Protein AF-A0A6L8G930-F1 (afdb_monomer)

Radius of gyration: 49.33 Å; Cα contacts (8 Å, |Δi|>4): 1566; chains: 1; bounding box: 91×121×164 Å

Nearest PDB structures (foldseek):
  5n8o-assembly1_A  TM=8.161E-01  e=5.948E-19  Escherichia coli
  3gpl-assembly2_B  TM=7.878E-01  e=1.933E-18  Deinococcus radiodurans R1 = ATCC 13939 = DSM 20539
  3e1s-assembly1_A  TM=7.218E-01  e=5.163E-16  Deinococcus radiodurans
  4l0j-assembly1_A  TM=7.345E-01  e=1.051E-06  Escherichia coli
  6rlb-assembly1_B  TM=1.559E-01  e=7.254E-01  Homo sapiens

Structure (mmCIF, N/CA/C/O backbone):
data_AF-A0A6L8G930-F1
#
_entry.id   AF-A0A6L8G930-F1
#
loop_
_atom_site.group_PDB
_atom_site.id
_atom_site.type_symbol
_atom_site.label_atom_id
_atom_site.label_alt_id
_atom_site.label_comp_id
_atom_site.label_asym_id
_atom_site.label_entity_id
_atom_site.label_seq_id
_atom_site.pdbx_PDB_ins_code
_atom_site.Cartn_x
_atom_site.Cartn_y
_atom_site.Cartn_z
_atom_site.occupancy
_atom_site.B_iso_or_equiv
_atom_site.auth_seq_id
_atom_site.auth_comp_id
_atom_site.auth_asym_id
_atom_site.auth_atom_id
_atom_site.pdbx_PDB_model_num
ATOM 1 N N . MET A 1 1 ? -15.350 17.482 -6.680 1.00 39.28 1 MET A N 1
ATOM 2 C CA . MET A 1 1 ? -15.803 18.858 -6.942 1.00 39.28 1 MET A CA 1
ATOM 3 C C . MET A 1 1 ? -16.282 19.523 -5.660 1.00 39.28 1 MET A C 1
ATOM 5 O O . MET A 1 1 ? -15.444 20.141 -5.032 1.00 39.28 1 MET A O 1
ATOM 9 N N . ARG A 1 2 ? -17.525 19.332 -5.180 1.00 32.19 2 ARG A N 1
ATOM 10 C CA . ARG A 1 2 ? -18.000 19.985 -3.930 1.00 32.19 2 ARG A CA 1
ATOM 11 C C . ARG A 1 2 ? -17.225 19.591 -2.664 1.00 32.19 2 ARG A C 1
ATOM 13 O O . ARG A 1 2 ? -16.990 20.420 -1.811 1.00 32.19 2 ARG A O 1
ATOM 20 N N . GLU A 1 3 ? -16.754 18.348 -2.571 1.00 40.22 3 GLU A N 1
ATOM 21 C CA . GLU A 1 3 ? -15.975 17.868 -1.412 1.00 40.22 3 GLU A CA 1
ATOM 22 C C . GLU A 1 3 ? -14.446 18.015 -1.590 1.00 40.22 3 GLU A C 1
ATOM 24 O O . GLU A 1 3 ? -13.676 17.449 -0.822 1.00 40.22 3 GLU A O 1
ATOM 29 N N . GLY A 1 4 ? -13.979 18.708 -2.640 1.00 50.56 4 GLY A N 1
ATOM 30 C CA . GLY A 1 4 ? -12.544 18.885 -2.924 1.00 50.56 4 GLY A CA 1
ATOM 31 C C . GLY A 1 4 ? -11.800 17.654 -3.473 1.00 50.56 4 GLY A C 1
ATOM 32 O O . GLY A 1 4 ? -10.635 17.764 -3.824 1.00 50.56 4 GLY A O 1
ATOM 33 N N . GLU A 1 5 ? -12.449 16.491 -3.614 1.00 56.03 5 GLU A N 1
ATOM 34 C CA . GLU A 1 5 ? -11.776 15.244 -4.046 1.00 56.03 5 GLU A CA 1
ATOM 35 C C . GLU A 1 5 ? -11.423 15.178 -5.549 1.00 56.03 5 GLU A C 1
ATOM 37 O O . GLU A 1 5 ? -10.581 14.377 -5.961 1.00 56.03 5 GLU A O 1
ATOM 42 N N . LEU A 1 6 ? -12.058 16.025 -6.367 1.00 66.12 6 LEU A N 1
ATOM 43 C CA . LEU A 1 6 ? -11.822 16.151 -7.810 1.00 66.12 6 LEU A CA 1
ATOM 44 C C . LEU A 1 6 ? -11.643 17.630 -8.144 1.00 66.12 6 LEU A C 1
ATOM 46 O O . LEU A 1 6 ? -12.535 18.416 -7.801 1.00 66.12 6 LEU A O 1
ATOM 50 N N . VAL A 1 7 ? -10.539 17.954 -8.811 1.00 66.94 7 VAL A N 1
ATOM 51 C CA . VAL A 1 7 ? -10.168 19.285 -9.301 1.00 66.94 7 VAL A CA 1
ATOM 52 C C . VAL A 1 7 ? -10.395 19.313 -10.807 1.00 66.94 7 VAL A C 1
ATOM 54 O O . VAL A 1 7 ? -9.956 18.404 -11.512 1.00 66.94 7 VAL A O 1
ATOM 57 N N . GLU A 1 8 ? -11.125 20.314 -11.284 1.00 71.00 8 GLU A N 1
ATOM 58 C CA . GLU A 1 8 ? -11.383 20.510 -12.710 1.00 71.00 8 GLU A CA 1
ATOM 59 C C . GLU A 1 8 ? -10.113 20.981 -13.429 1.00 71.00 8 GLU A C 1
ATOM 61 O O . GLU A 1 8 ? -9.311 21.735 -12.881 1.00 71.00 8 GLU A O 1
ATOM 66 N N . THR A 1 9 ? -9.910 20.487 -14.643 1.00 69.50 9 THR A N 1
ATOM 67 C CA . THR A 1 9 ? -8.751 20.759 -15.495 1.00 69.50 9 THR A CA 1
ATOM 68 C C . THR A 1 9 ? -9.208 20.891 -16.947 1.00 69.50 9 THR A C 1
ATOM 70 O O . THR A 1 9 ? -10.273 20.410 -17.342 1.00 69.50 9 THR A O 1
ATOM 73 N N . VAL A 1 10 ? -8.376 21.542 -17.756 1.00 62.16 10 VAL A N 1
ATOM 74 C CA . VAL A 1 10 ? -8.540 21.626 -19.201 1.00 62.16 10 VAL A CA 1
ATOM 75 C C . VAL A 1 10 ? -7.682 20.544 -19.859 1.00 62.16 10 VAL A C 1
ATOM 77 O O . VAL A 1 10 ? -6.462 20.665 -19.925 1.00 62.16 10 VAL A O 1
ATOM 80 N N . ARG A 1 11 ? -8.318 19.500 -20.405 1.00 60.41 11 ARG A N 1
ATOM 81 C CA . ARG A 1 11 ? -7.654 18.540 -21.302 1.00 60.41 11 ARG A CA 1
ATOM 82 C C . ARG A 1 11 ? -7.934 18.933 -22.749 1.00 60.41 11 ARG A C 1
ATOM 84 O O . ARG A 1 11 ? -9.085 19.161 -23.115 1.00 60.41 11 ARG A O 1
ATOM 91 N N . ARG A 1 12 ? -6.904 18.964 -23.603 1.00 49.22 12 ARG A N 1
ATOM 92 C CA . ARG A 1 12 ? -7.096 19.149 -25.054 1.00 49.22 12 ARG A CA 1
ATOM 93 C C . ARG A 1 12 ? -8.057 18.081 -25.597 1.00 49.22 12 ARG A C 1
ATOM 95 O O . ARG A 1 12 ? -7.771 16.893 -25.487 1.00 49.22 12 ARG A O 1
ATOM 102 N N . GLY A 1 13 ? -9.171 18.516 -26.190 1.00 50.12 13 GLY A N 1
ATOM 103 C CA . GLY A 1 13 ? -10.143 17.642 -26.858 1.00 50.12 13 GLY A CA 1
ATOM 104 C C . GLY A 1 13 ? -11.221 17.014 -25.965 1.00 50.12 13 GLY A C 1
ATOM 105 O O . GLY A 1 13 ? -11.916 16.118 -26.434 1.00 50.12 13 GLY A O 1
ATOM 106 N N . ALA A 1 14 ? -11.380 17.454 -24.712 1.00 58.06 14 ALA A N 1
ATOM 107 C CA . ALA A 1 14 ? -12.487 17.039 -23.844 1.00 58.06 14 ALA A CA 1
ATOM 108 C C . ALA A 1 14 ? -13.293 18.255 -23.358 1.00 58.06 14 ALA A C 1
ATOM 110 O O . ALA A 1 14 ? -12.702 19.266 -22.985 1.00 58.06 14 ALA A O 1
ATOM 111 N N . ASP A 1 15 ? -14.625 18.130 -23.309 1.00 54.66 15 ASP A N 1
ATOM 112 C CA . ASP A 1 15 ? -15.532 19.196 -22.840 1.00 54.66 15 ASP A CA 1
ATOM 113 C C . ASP A 1 15 ? -15.340 19.530 -21.349 1.00 54.66 15 ASP A C 1
ATOM 115 O O . ASP A 1 15 ? -15.602 20.647 -20.915 1.00 54.66 15 ASP A O 1
ATOM 119 N N . SER A 1 16 ? -14.877 18.559 -20.555 1.00 63.97 16 SER A N 1
ATOM 120 C CA . SER A 1 16 ? -14.468 18.736 -19.157 1.00 63.97 16 SER A CA 1
ATOM 121 C C . SER A 1 16 ? -13.476 17.636 -18.771 1.00 63.97 16 SER A C 1
ATOM 123 O O . SER A 1 16 ? -13.602 16.494 -19.227 1.00 63.97 16 SER A O 1
ATOM 125 N N . ALA A 1 17 ? -12.484 17.953 -17.940 1.00 73.06 17 ALA A N 1
ATOM 126 C CA . ALA A 1 17 ? -11.548 16.974 -17.399 1.00 73.06 17 ALA A CA 1
ATOM 127 C C . ALA A 1 17 ? -11.344 17.194 -15.896 1.00 73.06 17 ALA A C 1
ATOM 129 O O . ALA A 1 17 ? -11.518 18.295 -15.383 1.00 73.06 17 ALA A O 1
ATOM 130 N N . PHE A 1 18 ? -10.982 16.129 -15.178 1.00 79.25 18 PHE A N 1
ATOM 131 C CA . PHE A 1 18 ? -10.811 16.171 -13.727 1.00 79.25 18 PHE A CA 1
ATOM 132 C C . PHE A 1 18 ? -9.583 15.375 -13.294 1.00 79.25 18 PHE A C 1
ATOM 134 O O . PHE A 1 18 ? -9.351 14.268 -13.783 1.00 79.25 18 PHE A O 1
ATOM 141 N N . VAL A 1 19 ? -8.847 15.896 -12.313 1.00 77.81 19 VAL A N 1
ATOM 142 C CA . VAL A 1 19 ? -7.814 15.158 -11.576 1.00 77.81 19 VAL A CA 1
ATOM 143 C C . VAL A 1 19 ? -8.254 14.924 -10.139 1.00 77.81 19 VAL A C 1
ATOM 145 O O . VAL A 1 19 ? -8.995 15.711 -9.555 1.00 77.81 19 VAL A O 1
ATOM 148 N N . THR A 1 20 ? -7.800 13.824 -9.543 1.00 78.62 20 THR A N 1
ATOM 149 C CA . THR A 1 20 ? -8.062 13.562 -8.120 1.00 78.62 20 THR A CA 1
ATOM 150 C C . THR A 1 20 ? -7.050 14.301 -7.251 1.00 78.62 20 THR A C 1
ATOM 152 O O . THR A 1 20 ? -5.855 14.285 -7.555 1.00 78.62 20 THR A O 1
ATOM 155 N N . ASP A 1 21 ? -7.497 14.858 -6.125 1.00 70.31 21 ASP A N 1
ATOM 156 C CA . ASP A 1 21 ? -6.611 15.462 -5.113 1.00 70.31 21 ASP A CA 1
ATOM 157 C C . ASP A 1 21 ? -5.508 14.481 -4.671 1.00 70.31 21 ASP A C 1
ATOM 159 O O . ASP A 1 21 ? -4.335 14.825 -4.537 1.00 70.31 21 ASP A O 1
ATOM 163 N N . ARG A 1 22 ? -5.862 13.196 -4.560 1.00 75.62 22 ARG A N 1
ATOM 164 C CA . ARG A 1 22 ? -4.918 12.122 -4.242 1.00 75.62 22 ARG A CA 1
ATOM 165 C C . ARG A 1 22 ? -3.787 11.988 -5.267 1.00 75.62 22 ARG A C 1
ATOM 167 O O . ARG A 1 22 ? -2.650 11.761 -4.862 1.00 75.62 22 ARG A O 1
ATOM 174 N N . ALA A 1 23 ? -4.087 12.068 -6.564 1.00 80.81 23 ALA A N 1
ATOM 175 C CA . ALA A 1 23 ? -3.070 11.951 -7.610 1.00 80.81 23 ALA A CA 1
ATOM 176 C C . ALA A 1 23 ? -2.109 13.145 -7.570 1.00 80.81 23 ALA A C 1
ATOM 178 O O . ALA A 1 23 ? -0.896 12.956 -7.602 1.00 80.81 23 ALA A O 1
ATOM 179 N N . VAL A 1 24 ? -2.655 14.349 -7.388 1.00 79.44 24 VAL A N 1
ATOM 180 C CA . VAL A 1 24 ? -1.882 15.587 -7.239 1.00 79.44 24 VAL A CA 1
ATOM 181 C C . VAL A 1 24 ? -0.944 15.508 -6.029 1.00 79.44 24 VAL A C 1
ATOM 183 O O . VAL A 1 24 ? 0.250 15.780 -6.148 1.00 79.44 24 VAL A O 1
ATOM 186 N N . LYS A 1 25 ? -1.451 15.074 -4.869 1.00 78.88 25 LYS A N 1
ATOM 187 C CA . LYS A 1 25 ? -0.647 14.885 -3.651 1.00 78.88 25 LYS A CA 1
ATOM 188 C C . LYS A 1 25 ? 0.449 13.846 -3.821 1.00 78.88 25 LYS A C 1
ATOM 190 O O . LYS A 1 25 ? 1.571 14.073 -3.381 1.00 78.88 25 LYS A O 1
ATOM 195 N N . ALA A 1 26 ? 0.141 12.724 -4.465 1.00 83.44 26 ALA A N 1
ATOM 196 C CA . ALA A 1 26 ? 1.124 11.675 -4.694 1.00 83.44 26 ALA A CA 1
ATOM 197 C C . ALA A 1 26 ? 2.265 12.159 -5.609 1.00 83.44 26 ALA A C 1
ATOM 199 O O . ALA A 1 26 ? 3.429 11.911 -5.304 1.00 83.44 26 ALA A O 1
ATOM 200 N N . GLU A 1 27 ? 1.960 12.910 -6.673 1.00 88.44 27 GLU A N 1
ATOM 201 C CA . GLU A 1 27 ? 2.987 13.516 -7.533 1.00 88.44 27 GLU A CA 1
ATOM 202 C C . GLU A 1 27 ? 3.817 14.574 -6.795 1.00 88.44 27 GLU A C 1
ATOM 204 O O . GLU A 1 27 ? 5.043 14.560 -6.896 1.00 88.44 27 GLU A O 1
ATOM 209 N N . ARG A 1 28 ? 3.199 15.429 -5.969 1.00 83.44 28 ARG A N 1
ATOM 210 C CA . ARG A 1 28 ? 3.949 16.357 -5.103 1.00 83.44 28 ARG A CA 1
ATOM 211 C C . ARG A 1 28 ? 4.886 15.636 -4.146 1.00 83.44 28 ARG A C 1
ATOM 213 O O . ARG A 1 28 ? 6.037 16.038 -4.006 1.00 83.44 28 ARG A O 1
ATOM 220 N N . GLN A 1 29 ? 4.402 14.579 -3.499 1.00 85.06 29 GLN A N 1
ATOM 221 C CA . GLN A 1 29 ? 5.193 13.819 -2.540 1.00 85.06 29 GLN A CA 1
ATOM 222 C C . GLN A 1 29 ? 6.382 13.130 -3.216 1.00 85.06 29 GLN A C 1
ATOM 224 O O . GLN A 1 29 ? 7.462 13.086 -2.633 1.00 85.06 29 GLN A O 1
ATOM 229 N N . LEU A 1 30 ? 6.218 12.634 -4.448 1.00 91.06 30 LEU A N 1
ATOM 230 C CA . LEU A 1 30 ? 7.326 12.110 -5.251 1.00 91.06 30 LEU A CA 1
ATOM 231 C C . LEU A 1 30 ? 8.403 13.165 -5.500 1.00 91.06 30 LEU A C 1
ATOM 233 O O . LEU A 1 30 ? 9.580 12.898 -5.264 1.00 91.06 30 LEU A O 1
ATOM 237 N N . LEU A 1 31 ? 7.998 14.359 -5.942 1.00 88.62 31 LEU A N 1
ATOM 238 C CA . LEU A 1 31 ? 8.928 15.463 -6.176 1.00 88.62 31 LEU A CA 1
ATOM 239 C C . LEU A 1 31 ? 9.630 15.891 -4.882 1.00 88.62 31 LEU A C 1
ATOM 241 O O . LEU A 1 31 ? 10.835 16.125 -4.897 1.00 88.62 31 LEU A O 1
ATOM 245 N N . ALA A 1 32 ? 8.907 15.948 -3.761 1.00 83.56 32 ALA A N 1
ATOM 246 C CA . ALA A 1 32 ? 9.482 16.251 -2.452 1.00 83.56 32 ALA A CA 1
ATOM 247 C C . ALA A 1 32 ? 10.514 15.196 -2.024 1.00 83.56 32 ALA A C 1
ATOM 249 O O . ALA A 1 32 ? 11.636 15.551 -1.681 1.00 83.56 32 ALA A O 1
ATOM 250 N N . LEU A 1 33 ? 10.184 13.902 -2.129 1.00 90.00 33 LEU A N 1
ATOM 251 C CA . LEU A 1 33 ? 11.098 12.801 -1.799 1.00 90.00 33 LEU A CA 1
ATOM 252 C C . LEU A 1 33 ? 12.376 12.832 -2.643 1.00 90.00 33 LEU A C 1
ATOM 254 O O . LEU A 1 33 ? 13.460 12.617 -2.108 1.00 90.00 33 LEU A O 1
ATOM 258 N N . MET A 1 34 ? 12.252 13.110 -3.943 1.00 91.75 34 MET A N 1
ATOM 259 C CA . MET A 1 34 ? 13.395 13.281 -4.841 1.00 91.75 34 MET A CA 1
ATOM 260 C C . MET A 1 34 ? 14.285 14.441 -4.398 1.00 91.75 34 MET A C 1
ATOM 262 O O . MET A 1 34 ? 15.491 14.263 -4.263 1.00 91.75 34 MET A O 1
ATOM 266 N N . ARG A 1 35 ? 13.690 15.608 -4.134 1.00 85.88 35 ARG A N 1
ATOM 267 C CA . ARG A 1 35 ? 14.421 16.823 -3.747 1.00 85.88 35 ARG A CA 1
ATOM 268 C C . ARG A 1 35 ? 15.112 16.681 -2.401 1.00 85.88 35 ARG A C 1
ATOM 270 O O . ARG A 1 35 ? 16.279 17.020 -2.283 1.00 85.88 35 ARG A O 1
ATOM 277 N N . GLU A 1 36 ? 14.426 16.128 -1.409 1.00 85.69 36 GLU A N 1
ATOM 278 C CA . GLU A 1 36 ? 15.018 15.826 -0.103 1.00 85.69 36 GLU A CA 1
ATOM 279 C C . GLU A 1 36 ? 16.149 14.791 -0.197 1.00 85.69 36 GLU A C 1
ATOM 281 O O . GLU A 1 36 ? 17.015 14.747 0.670 1.00 85.69 36 GLU A O 1
ATOM 286 N N . GLY A 1 37 ? 16.145 13.944 -1.228 1.00 86.94 37 GLY A N 1
ATOM 287 C CA . GLY A 1 37 ? 17.202 12.974 -1.492 1.00 86.94 37 GLY A CA 1
ATOM 288 C C . GLY A 1 37 ? 18.445 13.553 -2.173 1.00 86.94 37 GLY A C 1
ATOM 289 O O . GLY A 1 37 ? 19.448 12.839 -2.245 1.00 86.94 37 GLY A O 1
ATOM 290 N N . ARG A 1 38 ? 18.405 14.797 -2.672 1.00 90.00 38 ARG A N 1
ATOM 291 C CA . ARG A 1 38 ? 19.532 15.410 -3.390 1.00 90.00 38 ARG A CA 1
ATOM 292 C C . ARG A 1 38 ? 20.717 15.668 -2.464 1.00 90.00 38 ARG A C 1
ATOM 294 O O . ARG A 1 38 ? 20.532 16.189 -1.365 1.00 90.00 38 ARG A O 1
ATOM 301 N N . GLY A 1 39 ? 21.919 15.287 -2.898 1.00 86.50 39 GLY A N 1
ATOM 302 C CA . GLY A 1 39 ? 23.166 15.462 -2.136 1.00 86.50 39 GLY A CA 1
ATOM 303 C C . GLY A 1 39 ? 23.226 14.744 -0.776 1.00 86.50 39 GLY A C 1
ATOM 304 O O . GLY A 1 39 ? 24.098 15.042 0.038 1.00 86.50 39 GLY A O 1
ATOM 305 N N . ASN A 1 40 ? 22.295 13.824 -0.500 1.00 81.75 40 ASN A N 1
ATOM 306 C CA . ASN A 1 40 ? 22.137 13.166 0.802 1.00 81.75 40 ASN A CA 1
ATOM 307 C C . ASN A 1 40 ? 22.494 11.668 0.780 1.00 81.75 40 ASN A C 1
ATOM 309 O O . ASN A 1 40 ? 22.334 10.986 1.797 1.00 81.75 40 ASN A O 1
ATOM 313 N N . ALA A 1 41 ? 22.974 11.135 -0.348 1.00 84.56 41 ALA A N 1
ATOM 314 C CA . ALA A 1 41 ? 23.399 9.745 -0.474 1.00 84.56 41 ALA A CA 1
ATOM 315 C C . ALA A 1 41 ? 24.918 9.583 -0.413 1.00 84.56 41 ALA A C 1
ATOM 317 O O . ALA A 1 41 ? 25.687 10.359 -0.973 1.00 84.56 41 ALA A O 1
ATOM 318 N N . VAL A 1 42 ? 25.354 8.498 0.227 1.00 83.12 42 VAL A N 1
ATOM 319 C CA . VAL A 1 42 ? 26.765 8.104 0.253 1.00 83.12 42 VAL A CA 1
ATOM 320 C C . VAL A 1 42 ? 27.076 7.267 -0.997 1.00 83.12 42 VAL A C 1
ATOM 322 O O . VAL A 1 42 ? 26.309 6.350 -1.320 1.00 83.12 42 VAL A O 1
ATOM 325 N N . PRO A 1 43 ? 28.194 7.520 -1.705 1.00 88.62 43 PRO A N 1
ATOM 326 C CA . PRO A 1 43 ? 28.676 6.634 -2.760 1.00 88.62 43 PRO A CA 1
ATOM 327 C C . PRO A 1 43 ? 28.779 5.179 -2.278 1.00 88.62 43 PRO A C 1
ATOM 329 O O . PRO A 1 43 ? 29.251 4.894 -1.179 1.00 88.62 43 PRO A O 1
ATOM 332 N N . LEU A 1 44 ? 28.330 4.239 -3.108 1.00 88.44 44 LEU A N 1
ATOM 333 C CA . LEU A 1 44 ? 28.347 2.805 -2.795 1.00 88.44 44 LEU A CA 1
ATOM 334 C C . LEU A 1 44 ? 29.753 2.207 -2.920 1.00 88.44 44 LEU A C 1
ATOM 336 O O . LEU A 1 44 ? 30.021 1.159 -2.338 1.00 88.44 44 LEU A O 1
ATOM 340 N N . ALA A 1 45 ? 30.626 2.868 -3.681 1.00 88.44 45 ALA A N 1
ATOM 341 C CA . ALA A 1 45 ? 31.978 2.430 -3.989 1.00 88.44 45 ALA A CA 1
ATOM 342 C C . ALA A 1 45 ? 32.935 3.627 -4.097 1.00 88.44 45 ALA A C 1
ATOM 344 O O . ALA A 1 45 ? 32.507 4.765 -4.287 1.00 88.44 45 ALA A O 1
ATOM 345 N N . ASP A 1 46 ? 34.237 3.353 -4.004 1.00 89.00 46 ASP A N 1
ATOM 346 C CA . ASP A 1 46 ? 35.291 4.350 -4.196 1.00 89.00 46 ASP A CA 1
ATOM 347 C C . ASP A 1 46 ? 35.430 4.756 -5.677 1.00 89.00 46 ASP A C 1
ATOM 349 O O . ASP A 1 46 ? 35.460 3.908 -6.575 1.00 89.00 46 ASP A O 1
ATOM 353 N N . ALA A 1 47 ? 35.560 6.060 -5.933 1.00 88.50 47 ALA A N 1
ATOM 354 C CA . ALA A 1 47 ? 35.603 6.617 -7.283 1.00 88.50 47 ALA A CA 1
ATOM 355 C C . ALA A 1 47 ? 36.807 6.127 -8.106 1.00 88.50 47 ALA A C 1
ATOM 357 O O . ALA A 1 47 ? 36.670 5.911 -9.313 1.00 88.50 47 ALA A O 1
ATOM 358 N N . THR A 1 48 ? 37.960 5.904 -7.468 1.00 87.56 48 THR A N 1
ATOM 359 C CA . THR A 1 48 ? 39.177 5.407 -8.134 1.00 87.56 48 THR A CA 1
ATOM 360 C C . THR A 1 48 ? 38.983 3.964 -8.594 1.00 87.56 48 THR A C 1
ATOM 362 O O . THR A 1 48 ? 39.289 3.616 -9.735 1.00 87.56 48 THR A O 1
ATOM 365 N N . THR A 1 49 ? 38.405 3.136 -7.720 1.00 85.69 49 THR A N 1
ATOM 366 C CA . THR A 1 49 ? 38.084 1.729 -8.006 1.00 85.69 49 THR A CA 1
ATOM 367 C C . THR A 1 49 ? 37.057 1.606 -9.133 1.00 85.69 49 THR A C 1
ATOM 369 O O . THR A 1 49 ? 37.220 0.789 -10.043 1.00 85.69 49 THR A O 1
ATOM 372 N N . VAL A 1 50 ? 36.019 2.448 -9.102 1.00 88.19 50 VAL A N 1
ATOM 373 C CA . VAL A 1 50 ? 34.996 2.507 -10.154 1.00 88.19 50 VAL A CA 1
ATOM 374 C C . VAL A 1 50 ? 35.614 2.903 -11.493 1.00 88.19 50 VAL A C 1
ATOM 376 O O . VAL A 1 50 ? 35.372 2.217 -12.485 1.00 88.19 50 VAL A O 1
ATOM 379 N N . GLY A 1 51 ? 36.448 3.949 -11.524 1.00 86.06 51 GLY A N 1
ATOM 380 C CA . GLY A 1 51 ? 37.141 4.394 -12.737 1.00 86.06 51 GLY A CA 1
ATOM 381 C C . GLY A 1 51 ? 37.994 3.290 -13.364 1.00 86.06 51 GLY A C 1
ATOM 382 O O . GLY A 1 51 ? 37.771 2.919 -14.515 1.00 86.06 51 GLY A O 1
ATOM 383 N N . ALA A 1 52 ? 38.886 2.680 -12.577 1.00 85.25 52 ALA A N 1
ATOM 384 C CA . ALA A 1 52 ? 39.794 1.638 -13.059 1.00 85.25 52 ALA A CA 1
ATOM 385 C C . ALA A 1 52 ? 39.062 0.413 -13.642 1.00 85.25 52 ALA A C 1
ATOM 387 O O . ALA A 1 52 ? 39.478 -0.136 -14.663 1.00 85.25 52 ALA A O 1
ATOM 388 N N . ARG A 1 53 ? 37.954 -0.022 -13.022 1.00 86.25 53 ARG A N 1
ATOM 389 C CA . ARG A 1 53 ? 37.164 -1.161 -13.521 1.00 86.25 53 ARG A CA 1
ATOM 390 C C . ARG A 1 53 ? 36.414 -0.817 -14.807 1.00 86.25 53 ARG A C 1
ATOM 392 O O . ARG A 1 53 ? 36.352 -1.634 -15.725 1.00 86.25 53 ARG A O 1
ATOM 399 N N . LEU A 1 54 ? 35.812 0.368 -14.855 1.00 86.06 54 LEU A N 1
ATOM 400 C CA . LEU A 1 54 ? 34.953 0.785 -15.957 1.00 86.06 54 LEU A CA 1
ATOM 401 C C . LEU A 1 54 ? 35.741 1.140 -17.229 1.00 86.06 54 LEU A C 1
ATOM 403 O O . LEU A 1 54 ? 35.232 0.919 -18.330 1.00 86.06 54 LEU A O 1
ATOM 407 N N . GLU A 1 55 ? 36.976 1.633 -17.102 1.00 80.81 55 GLU A N 1
ATOM 408 C CA . GLU A 1 55 ? 37.876 1.918 -18.233 1.00 80.81 55 GLU A CA 1
ATOM 409 C C . GLU A 1 55 ? 38.412 0.644 -18.913 1.00 80.81 55 GLU A C 1
ATOM 411 O O . GLU A 1 55 ? 38.628 0.639 -20.122 1.00 80.81 55 GLU A O 1
ATOM 416 N N . GLY A 1 56 ? 38.561 -0.464 -18.176 1.00 67.50 56 GLY A N 1
ATOM 417 C CA . GLY A 1 56 ? 39.004 -1.758 -18.720 1.00 67.50 56 GLY A CA 1
ATOM 418 C C . GLY A 1 56 ? 37.893 -2.652 -19.297 1.00 67.50 56 GLY A C 1
ATOM 419 O O . GLY A 1 56 ? 38.172 -3.774 -19.726 1.00 67.50 56 GLY A O 1
ATOM 420 N N . GLY A 1 57 ? 36.632 -2.208 -19.265 1.00 71.75 57 GLY A N 1
ATOM 421 C CA . GLY A 1 57 ? 35.452 -3.020 -19.588 1.00 71.75 57 GLY A CA 1
ATOM 422 C C . GLY A 1 57 ? 34.980 -2.955 -21.049 1.00 71.75 57 GLY A C 1
ATOM 423 O O . GLY A 1 57 ? 35.353 -2.072 -21.812 1.00 71.75 57 GLY A O 1
ATOM 424 N N . ARG A 1 58 ? 34.082 -3.880 -21.430 1.00 82.00 58 ARG A N 1
ATOM 425 C CA . ARG A 1 58 ? 33.419 -3.944 -22.757 1.00 82.00 58 ARG A CA 1
ATOM 426 C C . ARG A 1 58 ? 32.119 -3.120 -22.852 1.00 82.00 58 ARG A C 1
ATOM 428 O O . ARG A 1 58 ? 31.326 -3.350 -23.761 1.00 82.00 58 ARG A O 1
ATOM 435 N N . LEU A 1 59 ? 31.858 -2.242 -21.884 1.00 87.00 59 LEU A N 1
ATOM 436 C CA . LEU A 1 59 ? 30.646 -1.420 -21.849 1.00 87.00 59 LEU A CA 1
ATOM 437 C C . LEU A 1 59 ? 30.745 -0.241 -22.824 1.00 87.00 59 LEU A C 1
ATOM 439 O O . LEU A 1 59 ? 31.828 0.314 -23.009 1.00 87.00 59 LEU A O 1
ATOM 443 N N . THR A 1 60 ? 29.609 0.168 -23.388 1.00 90.06 60 THR A N 1
ATOM 444 C CA . THR A 1 60 ? 29.498 1.426 -24.144 1.00 90.06 60 THR A CA 1
ATOM 445 C C . THR A 1 60 ? 29.648 2.634 -23.220 1.00 90.06 60 THR A C 1
ATOM 447 O O . THR A 1 60 ? 29.506 2.513 -22.000 1.00 90.06 60 THR A O 1
ATOM 450 N N . ASP A 1 61 ? 29.899 3.822 -23.773 1.00 89.69 61 ASP A N 1
ATOM 451 C CA . ASP A 1 61 ? 30.082 5.031 -22.959 1.00 89.69 61 ASP A CA 1
ATOM 452 C C . ASP A 1 61 ? 28.827 5.369 -22.138 1.00 89.69 61 ASP A C 1
ATOM 454 O O . ASP A 1 61 ? 28.932 5.670 -20.947 1.00 89.69 61 ASP A O 1
ATOM 458 N N . GLY A 1 62 ? 27.633 5.205 -22.720 1.00 90.75 62 GLY A N 1
ATOM 459 C CA . GLY A 1 62 ? 26.364 5.368 -22.003 1.00 90.75 62 GLY A CA 1
ATOM 460 C C . GLY A 1 62 ? 26.178 4.339 -20.881 1.00 90.75 62 GLY A C 1
ATOM 461 O O . GLY A 1 62 ? 25.782 4.691 -19.770 1.00 90.75 62 GLY A O 1
ATOM 462 N N . GLN A 1 63 ? 26.518 3.065 -21.122 1.00 92.94 63 GLN A N 1
ATOM 463 C CA . GLN A 1 63 ? 26.493 2.023 -20.084 1.00 92.94 63 GLN A CA 1
ATOM 464 C C . GLN A 1 63 ? 27.483 2.325 -18.954 1.00 92.94 63 GLN A C 1
ATOM 466 O O . GLN A 1 63 ? 27.163 2.123 -17.782 1.00 92.94 63 GLN A O 1
ATOM 471 N N . ARG A 1 64 ? 28.676 2.827 -19.296 1.00 93.00 64 ARG A N 1
ATOM 472 C CA . ARG A 1 64 ? 29.716 3.213 -18.339 1.00 93.00 64 ARG A CA 1
ATOM 473 C C . ARG A 1 64 ? 29.255 4.378 -17.466 1.00 93.00 64 ARG A C 1
ATOM 475 O O . ARG A 1 64 ? 29.381 4.309 -16.244 1.00 93.00 64 ARG A O 1
ATOM 482 N N . ALA A 1 65 ? 28.688 5.415 -18.081 1.00 92.62 65 ALA A N 1
ATOM 483 C CA . ALA A 1 65 ? 28.125 6.561 -17.377 1.00 92.62 65 ALA A CA 1
ATOM 484 C C . ALA A 1 65 ? 26.989 6.135 -16.437 1.00 92.62 65 ALA A C 1
ATOM 486 O O . ALA A 1 65 ? 27.005 6.497 -15.266 1.00 92.62 65 ALA A O 1
ATOM 487 N N . ALA A 1 66 ? 26.067 5.287 -16.904 1.00 94.94 66 ALA A N 1
ATOM 488 C CA . ALA A 1 66 ? 24.975 4.775 -16.081 1.00 94.94 66 ALA A CA 1
ATOM 489 C C . ALA A 1 66 ? 25.463 3.934 -14.894 1.00 94.94 66 ALA A C 1
ATOM 491 O O . ALA A 1 66 ? 25.043 4.184 -13.765 1.00 94.94 66 ALA A O 1
ATOM 492 N N . ALA A 1 67 ? 26.397 3.000 -15.106 1.00 93.81 67 ALA A N 1
ATOM 493 C CA . ALA A 1 67 ? 26.986 2.228 -14.012 1.00 93.81 67 ALA A CA 1
ATOM 494 C C . ALA A 1 67 ? 27.678 3.140 -12.985 1.00 93.81 67 ALA A C 1
ATOM 496 O O . ALA A 1 67 ? 27.548 2.918 -11.782 1.00 93.81 67 ALA A O 1
ATOM 497 N N . ARG A 1 68 ? 28.360 4.196 -13.451 1.00 94.06 68 ARG A N 1
ATOM 498 C CA . ARG A 1 68 ? 28.988 5.207 -12.595 1.00 94.06 68 ARG A CA 1
ATOM 499 C C . ARG A 1 68 ? 27.954 5.987 -11.780 1.00 94.06 68 ARG A C 1
ATOM 501 O O . ARG A 1 68 ? 28.122 6.076 -10.570 1.00 94.06 68 ARG A O 1
ATOM 508 N N . THR A 1 69 ? 26.886 6.493 -12.397 1.00 94.75 69 THR A N 1
ATOM 509 C CA . THR A 1 69 ? 25.793 7.199 -11.700 1.00 94.75 69 THR A CA 1
ATOM 510 C C . THR A 1 69 ? 25.161 6.309 -10.630 1.00 94.75 69 THR A C 1
ATOM 512 O O . THR A 1 69 ? 25.007 6.731 -9.488 1.00 94.75 69 THR A O 1
ATOM 515 N N . LEU A 1 70 ? 24.888 5.037 -10.942 1.00 94.25 70 LEU A N 1
ATOM 516 C CA . LEU A 1 70 ? 24.294 4.100 -9.985 1.00 94.25 70 LEU A CA 1
ATOM 517 C C . LEU A 1 70 ? 25.116 3.905 -8.713 1.00 94.25 70 LEU A C 1
ATOM 519 O O . LEU A 1 70 ? 24.527 3.672 -7.658 1.00 94.25 70 LEU A O 1
ATOM 523 N N . VAL A 1 71 ? 26.448 3.973 -8.789 1.00 92.88 71 VAL A N 1
ATOM 524 C CA . VAL A 1 71 ? 27.325 3.692 -7.642 1.00 92.88 71 VAL A CA 1
ATOM 525 C C . VAL A 1 71 ? 27.930 4.945 -7.011 1.00 92.88 71 VAL A C 1
ATOM 527 O O . VAL A 1 71 ? 28.116 4.941 -5.796 1.00 92.88 71 VAL A O 1
ATOM 530 N N . LEU A 1 72 ? 28.153 6.026 -7.763 1.00 92.94 72 LEU A N 1
ATOM 531 C CA . LEU A 1 72 ? 28.852 7.229 -7.288 1.00 92.94 72 LEU A CA 1
ATOM 532 C C . LEU A 1 72 ? 27.978 8.468 -7.059 1.00 92.94 72 LEU A C 1
ATOM 534 O O . LEU A 1 72 ? 28.461 9.368 -6.383 1.00 92.94 72 LEU A O 1
ATOM 538 N N . ALA A 1 73 ? 26.762 8.550 -7.610 1.00 93.00 73 ALA A N 1
ATOM 539 C CA . ALA A 1 73 ? 25.943 9.765 -7.509 1.00 93.00 73 ALA A CA 1
ATOM 540 C C . ALA A 1 73 ? 25.685 10.192 -6.054 1.00 93.00 73 ALA A C 1
ATOM 542 O O . ALA A 1 73 ? 25.513 9.351 -5.175 1.00 93.00 73 ALA A O 1
ATOM 543 N N . GLU A 1 74 ? 25.609 11.491 -5.789 1.00 91.75 74 GLU A N 1
ATOM 544 C CA . GLU A 1 74 ? 25.344 12.012 -4.436 1.00 91.75 74 GLU A CA 1
ATOM 545 C C . GLU A 1 74 ? 23.840 12.078 -4.123 1.00 91.75 74 GLU A C 1
ATOM 547 O O . GLU A 1 74 ? 23.437 12.215 -2.966 1.00 91.75 74 GLU A O 1
ATOM 552 N N . ASP A 1 75 ? 22.998 11.899 -5.141 1.00 94.50 75 ASP A N 1
ATOM 553 C CA . ASP A 1 75 ? 21.551 11.834 -5.001 1.00 94.50 75 ASP A CA 1
ATOM 554 C C . ASP A 1 75 ? 21.084 10.433 -4.567 1.00 94.50 75 ASP A C 1
ATOM 556 O O . ASP A 1 75 ? 21.537 9.388 -5.057 1.00 94.50 75 ASP A O 1
ATOM 560 N N . ALA A 1 76 ? 20.121 10.400 -3.641 1.00 94.44 76 ALA A N 1
ATOM 561 C CA . ALA A 1 76 ? 19.499 9.164 -3.160 1.00 94.44 76 ALA A CA 1
ATOM 562 C C . ALA A 1 76 ? 18.540 8.540 -4.179 1.00 94.44 76 ALA A C 1
ATOM 564 O O . ALA A 1 76 ? 18.211 7.359 -4.068 1.00 94.44 76 ALA A O 1
ATOM 565 N N . ILE A 1 77 ? 18.072 9.313 -5.159 1.00 96.56 77 ILE A N 1
ATOM 566 C CA . ILE A 1 77 ? 17.163 8.859 -6.211 1.00 96.56 77 ILE A CA 1
ATOM 567 C C . ILE A 1 77 ? 17.772 9.256 -7.547 1.00 96.56 77 ILE A C 1
ATOM 569 O O . ILE A 1 77 ? 17.908 10.440 -7.835 1.00 96.56 77 ILE A O 1
ATOM 573 N N . VAL A 1 78 ? 18.118 8.259 -8.357 1.00 97.19 78 VAL A N 1
ATOM 574 C CA . VAL A 1 78 ? 18.767 8.460 -9.658 1.00 97.19 78 VAL A CA 1
ATOM 575 C C . VAL A 1 78 ? 18.028 7.724 -10.762 1.00 97.19 78 VAL A C 1
ATOM 57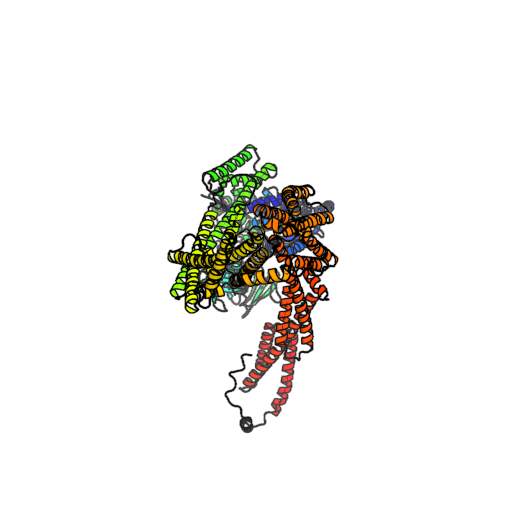7 O O . VAL A 1 78 ? 17.385 6.697 -10.529 1.00 97.19 78 VAL A O 1
ATOM 580 N N . GLY A 1 79 ? 18.143 8.232 -11.982 1.00 97.12 79 GLY A N 1
ATOM 581 C CA . GLY A 1 79 ? 17.573 7.644 -13.181 1.00 97.12 79 GLY A CA 1
ATOM 582 C C . GLY A 1 79 ? 18.613 6.993 -14.085 1.00 97.12 79 GLY A C 1
ATOM 583 O O . GLY A 1 79 ? 19.747 7.449 -14.216 1.00 97.12 79 GLY A O 1
ATOM 584 N N . VAL A 1 80 ? 18.181 5.963 -14.804 1.00 97.44 80 VAL A N 1
ATOM 585 C CA . VAL A 1 80 ? 18.829 5.504 -16.030 1.00 97.44 80 VAL A CA 1
ATOM 586 C C . VAL A 1 80 ? 17.777 5.441 -17.129 1.00 97.44 80 VAL A C 1
ATOM 588 O O . VAL A 1 80 ? 16.937 4.535 -17.161 1.00 97.44 80 VAL A O 1
ATOM 591 N N . GLN A 1 81 ? 17.831 6.410 -18.039 1.00 95.88 81 GLN A N 1
ATOM 592 C CA . GLN A 1 81 ? 17.020 6.441 -19.250 1.00 95.88 81 GLN A CA 1
ATOM 593 C C . GLN A 1 81 ? 17.729 5.604 -20.314 1.00 95.88 81 GLN A C 1
ATOM 595 O O . GLN A 1 81 ? 18.631 6.076 -21.002 1.00 95.88 81 GLN A O 1
ATOM 600 N N . GLY A 1 82 ? 17.345 4.335 -20.429 1.00 92.38 82 GLY A N 1
ATOM 601 C CA . GLY A 1 82 ? 17.932 3.434 -21.415 1.00 92.38 82 GLY A CA 1
ATOM 602 C C . GLY A 1 82 ? 16.945 3.067 -22.507 1.00 92.38 82 GLY A C 1
ATOM 603 O O . GLY A 1 82 ? 15.821 2.661 -22.217 1.00 92.38 82 GLY A O 1
ATOM 604 N N . HIS A 1 83 ? 17.375 3.148 -23.760 1.00 90.38 83 HIS A N 1
ATOM 605 C CA . HIS A 1 83 ? 16.535 2.723 -24.877 1.00 90.38 83 HIS A CA 1
ATOM 606 C C . HIS A 1 83 ? 16.363 1.206 -24.901 1.00 90.38 83 HIS A C 1
ATOM 608 O O . HIS A 1 83 ? 17.155 0.446 -24.330 1.00 90.38 83 HIS A O 1
ATOM 614 N N . ALA A 1 84 ? 15.306 0.741 -25.562 1.00 83.31 84 ALA A N 1
ATOM 615 C CA . ALA A 1 84 ? 15.114 -0.682 -25.796 1.00 83.31 84 ALA A CA 1
ATOM 616 C C . ALA A 1 84 ? 16.369 -1.299 -26.444 1.00 83.31 84 ALA A C 1
ATOM 618 O O . ALA A 1 84 ? 16.827 -0.858 -27.493 1.00 83.31 84 ALA A O 1
ATOM 619 N N . GLY A 1 85 ? 16.945 -2.321 -25.804 1.00 81.94 85 GLY A N 1
ATOM 620 C CA . GLY A 1 85 ? 18.143 -2.989 -26.317 1.00 81.94 85 GLY A CA 1
ATOM 621 C C . GLY A 1 85 ? 19.478 -2.274 -26.065 1.00 81.94 85 GLY A C 1
ATOM 622 O O . GLY A 1 85 ? 20.480 -2.708 -26.625 1.00 81.94 85 GLY A O 1
ATOM 623 N N . SER A 1 86 ? 19.539 -1.248 -25.206 1.00 86.62 86 SER A N 1
ATOM 624 C CA . SER A 1 86 ? 20.797 -0.553 -24.865 1.00 86.62 86 SER A CA 1
ATOM 625 C C . SER A 1 86 ? 21.688 -1.275 -23.841 1.00 86.62 86 SER A C 1
ATOM 627 O O . SER A 1 86 ? 22.732 -0.769 -23.440 1.00 86.62 86 SER A O 1
ATOM 629 N N . GLY A 1 87 ? 21.305 -2.479 -23.400 1.00 86.88 87 GLY A N 1
ATOM 630 C CA . GLY A 1 87 ? 22.103 -3.301 -22.479 1.00 86.88 87 GLY A CA 1
ATOM 631 C C . GLY A 1 87 ? 21.967 -2.939 -20.994 1.00 86.88 87 GLY A C 1
ATOM 632 O O . GLY A 1 87 ? 22.910 -3.134 -20.230 1.00 86.88 87 GLY A O 1
ATOM 633 N N . LYS A 1 88 ? 20.790 -2.459 -20.565 1.00 90.56 88 LYS A N 1
ATOM 634 C CA . LYS A 1 88 ? 20.456 -2.136 -19.158 1.00 90.56 88 LYS A CA 1
ATOM 635 C C . LYS A 1 88 ? 20.874 -3.227 -18.172 1.00 90.56 88 LYS A C 1
ATOM 637 O O . LYS A 1 88 ? 21.487 -2.937 -17.153 1.00 90.56 88 LYS A O 1
ATOM 642 N N . THR A 1 89 ? 20.603 -4.487 -18.499 1.00 87.81 89 THR A N 1
ATOM 643 C CA . THR A 1 89 ? 20.911 -5.616 -17.620 1.00 87.81 89 THR A CA 1
ATOM 644 C C . THR A 1 89 ? 22.410 -5.891 -17.500 1.00 87.81 89 THR A C 1
ATOM 646 O O . THR A 1 89 ? 22.885 -6.276 -16.435 1.00 87.81 89 THR A O 1
ATOM 649 N N . ALA A 1 90 ? 23.178 -5.651 -18.569 1.00 89.31 90 ALA A N 1
ATOM 650 C CA . ALA A 1 90 ? 24.638 -5.727 -18.527 1.00 89.31 90 ALA A CA 1
ATOM 651 C C . ALA A 1 90 ? 25.225 -4.586 -17.681 1.00 89.31 90 ALA A C 1
ATOM 653 O O . ALA A 1 90 ? 26.110 -4.824 -16.864 1.00 89.31 90 ALA A O 1
ATOM 654 N N . MET A 1 91 ? 24.676 -3.377 -17.823 1.00 92.94 91 MET A N 1
ATOM 655 C CA . MET A 1 91 ? 25.033 -2.221 -17.003 1.00 92.94 91 MET A CA 1
ATOM 656 C C . MET A 1 91 ? 24.728 -2.462 -15.516 1.00 92.94 91 MET A C 1
ATOM 658 O O . MET A 1 91 ? 25.604 -2.261 -14.678 1.00 92.94 91 MET A O 1
ATOM 662 N N . LEU A 1 92 ? 23.541 -2.989 -15.185 1.00 92.19 92 LEU A N 1
ATOM 663 C CA . LEU A 1 92 ? 23.173 -3.346 -13.810 1.00 92.19 92 LEU A CA 1
ATOM 664 C C . LEU A 1 92 ? 24.085 -4.426 -13.224 1.00 92.19 92 LEU A C 1
ATOM 666 O O . LEU A 1 92 ? 24.444 -4.336 -12.055 1.00 92.19 92 LEU A O 1
ATOM 670 N N . ARG A 1 93 ? 24.498 -5.418 -14.023 1.00 90.88 93 ARG A N 1
ATOM 671 C CA . ARG A 1 93 ? 25.456 -6.447 -13.590 1.00 90.88 93 ARG A CA 1
ATOM 672 C C . ARG A 1 93 ? 26.808 -5.840 -13.207 1.00 90.88 93 ARG A C 1
ATOM 674 O O . ARG A 1 93 ? 27.384 -6.225 -12.193 1.00 90.88 93 ARG A O 1
ATOM 681 N N . GLU A 1 94 ? 27.311 -4.885 -13.987 1.00 90.31 94 GLU A N 1
ATOM 682 C CA . GLU A 1 94 ? 28.577 -4.209 -13.671 1.00 90.31 94 GLU A CA 1
ATOM 683 C C . GLU A 1 94 ? 28.451 -3.253 -12.483 1.00 90.31 94 GLU A C 1
ATOM 685 O O . GLU A 1 94 ? 29.314 -3.262 -11.607 1.00 90.31 94 GLU A O 1
ATOM 690 N N . ALA A 1 95 ? 27.356 -2.493 -12.387 1.00 90.94 95 ALA A N 1
ATOM 691 C CA . ALA A 1 95 ? 27.052 -1.708 -11.191 1.00 90.94 95 ALA A CA 1
ATOM 692 C C . ALA A 1 95 ? 26.968 -2.607 -9.947 1.00 90.94 95 ALA A C 1
ATOM 694 O O . ALA A 1 95 ? 27.435 -2.228 -8.873 1.00 90.94 95 ALA A O 1
ATOM 695 N N . ALA A 1 96 ? 26.448 -3.829 -10.109 1.00 88.88 96 ALA A N 1
ATOM 696 C CA . ALA A 1 96 ? 26.375 -4.788 -9.027 1.00 88.88 96 ALA A CA 1
ATOM 697 C C . ALA A 1 96 ? 27.728 -5.322 -8.574 1.00 88.88 96 ALA A C 1
ATOM 699 O O . ALA A 1 96 ? 27.990 -5.392 -7.376 1.00 88.88 96 ALA A O 1
ATOM 700 N N . ALA A 1 97 ? 28.616 -5.613 -9.520 1.00 88.19 97 ALA A N 1
ATOM 701 C CA . ALA A 1 97 ? 29.993 -5.969 -9.207 1.00 88.19 97 ALA A CA 1
ATOM 702 C C . ALA A 1 97 ? 30.756 -4.819 -8.519 1.00 88.19 97 ALA A C 1
ATOM 704 O O . ALA A 1 97 ? 31.632 -5.072 -7.695 1.00 88.19 97 ALA A O 1
ATOM 705 N N . LEU A 1 98 ? 30.428 -3.564 -8.845 1.00 89.69 98 LEU A N 1
ATOM 706 C CA . LEU A 1 98 ? 31.058 -2.372 -8.270 1.00 89.69 98 LEU A CA 1
ATOM 707 C C . LEU A 1 98 ? 30.605 -2.055 -6.844 1.00 89.69 98 LEU A C 1
ATOM 709 O O . LEU A 1 98 ? 31.397 -1.518 -6.078 1.00 89.69 98 LEU A O 1
ATOM 713 N N . ALA A 1 99 ? 29.368 -2.389 -6.469 1.00 86.44 99 ALA A N 1
ATOM 714 C CA . ALA A 1 99 ? 28.842 -2.098 -5.133 1.00 86.44 99 ALA A CA 1
ATOM 715 C C . ALA A 1 99 ? 29.465 -2.964 -4.011 1.00 86.44 99 ALA A C 1
ATOM 717 O O . ALA A 1 99 ? 29.222 -2.711 -2.829 1.00 86.44 99 ALA A O 1
ATOM 718 N N . GLY A 1 100 ? 30.277 -3.972 -4.357 1.00 81.69 100 GLY A N 1
ATOM 719 C CA . GLY A 1 100 ? 31.011 -4.802 -3.399 1.00 81.69 100 GLY A CA 1
ATOM 720 C C . GLY A 1 100 ? 30.090 -5.611 -2.482 1.00 81.69 100 GLY A C 1
ATOM 721 O O . GLY A 1 100 ? 29.223 -6.341 -2.951 1.00 81.69 100 GLY A O 1
ATOM 722 N N . GLU A 1 101 ? 30.281 -5.490 -1.165 1.00 82.31 101 GLU A N 1
ATOM 723 C CA . GLU A 1 101 ? 29.464 -6.181 -0.150 1.00 82.31 101 GLU A CA 1
ATOM 724 C C . GLU A 1 101 ? 28.094 -5.520 0.087 1.00 82.31 101 GLU A C 1
ATOM 726 O O . GLU A 1 101 ? 27.258 -6.059 0.817 1.00 82.31 101 GLU A O 1
ATOM 731 N N . ARG A 1 102 ? 27.833 -4.345 -0.507 1.00 85.88 102 ARG A N 1
ATOM 732 C CA . ARG A 1 102 ? 26.538 -3.670 -0.366 1.00 85.88 102 ARG A CA 1
ATOM 733 C C . ARG A 1 102 ? 25.455 -4.497 -1.044 1.00 85.88 102 ARG A C 1
ATOM 735 O O . ARG A 1 102 ? 25.590 -4.926 -2.187 1.00 85.88 102 ARG A O 1
ATOM 742 N N . ARG A 1 103 ? 24.331 -4.673 -0.350 1.00 88.94 103 ARG A N 1
ATOM 743 C CA . ARG A 1 103 ? 23.191 -5.392 -0.912 1.00 88.94 103 ARG A CA 1
ATOM 744 C C . ARG A 1 103 ? 22.586 -4.619 -2.078 1.00 88.94 103 ARG A C 1
ATOM 746 O O . ARG A 1 103 ? 22.334 -3.417 -1.977 1.00 88.94 103 ARG A O 1
ATOM 753 N N . ILE A 1 104 ? 22.265 -5.351 -3.140 1.00 92.94 104 ILE A N 1
ATOM 754 C CA . ILE A 1 104 ? 21.513 -4.838 -4.280 1.00 92.94 104 ILE A CA 1
ATOM 755 C C . ILE A 1 104 ? 20.274 -5.685 -4.459 1.00 92.94 104 ILE A C 1
ATOM 757 O O . ILE A 1 104 ? 20.359 -6.907 -4.583 1.00 92.94 104 ILE A O 1
ATOM 761 N N . LEU A 1 105 ? 19.126 -5.018 -4.472 1.00 95.94 105 LEU A N 1
ATOM 762 C CA . LEU A 1 105 ? 17.850 -5.650 -4.748 1.00 95.94 105 LEU A CA 1
ATOM 763 C C . LEU A 1 105 ? 17.283 -5.087 -6.048 1.00 95.94 105 LEU A C 1
ATOM 765 O O . LEU A 1 105 ? 16.943 -3.907 -6.132 1.00 95.94 105 LEU A O 1
ATOM 769 N N . GLY A 1 106 ? 17.140 -5.958 -7.042 1.00 96.69 106 GLY A N 1
ATOM 770 C CA . GLY A 1 106 ? 16.342 -5.696 -8.227 1.00 96.69 106 GLY A CA 1
ATOM 771 C C . GLY A 1 106 ? 14.852 -5.683 -7.882 1.00 96.69 106 GLY A C 1
ATOM 772 O O . GLY A 1 106 ? 14.341 -6.564 -7.190 1.00 96.69 106 GLY A O 1
ATOM 773 N N . LEU A 1 107 ? 14.126 -4.695 -8.377 1.00 97.31 107 LEU A N 1
ATOM 774 C CA . LEU A 1 107 ? 12.684 -4.575 -8.256 1.00 97.31 107 LEU A CA 1
ATOM 775 C C . LEU A 1 107 ? 12.092 -4.504 -9.656 1.00 97.31 107 LEU A C 1
ATOM 777 O O . LEU A 1 107 ? 12.556 -3.727 -10.478 1.00 97.31 107 LEU A O 1
ATOM 781 N N . ALA A 1 108 ? 11.058 -5.295 -9.923 1.00 92.81 108 ALA A N 1
ATOM 782 C CA . ALA A 1 108 ? 10.366 -5.260 -11.208 1.00 92.81 108 ALA A CA 1
ATOM 783 C C . ALA A 1 108 ? 8.834 -5.196 -11.036 1.00 92.81 108 ALA A C 1
ATOM 785 O O . ALA A 1 108 ? 8.307 -5.637 -10.005 1.00 92.81 108 ALA A O 1
ATOM 786 N N . PRO A 1 109 ? 8.081 -4.698 -12.033 1.00 88.00 109 PRO A N 1
ATOM 787 C CA . PRO A 1 109 ? 6.620 -4.577 -11.959 1.00 88.00 109 PRO A CA 1
ATOM 788 C C . PRO A 1 109 ? 5.882 -5.923 -11.942 1.00 88.00 109 PRO A C 1
ATOM 790 O O . PRO A 1 109 ? 4.774 -6.016 -11.406 1.00 88.00 109 PRO A O 1
ATOM 793 N N . SER A 1 110 ? 6.490 -6.969 -12.516 1.00 83.25 110 SER A N 1
ATOM 794 C CA . SER A 1 110 ? 5.906 -8.304 -12.666 1.00 83.25 110 SER A CA 1
ATOM 795 C C . SER A 1 110 ? 6.859 -9.412 -12.206 1.00 83.25 110 SER A C 1
ATOM 797 O O . SER A 1 110 ? 8.076 -9.239 -12.128 1.00 83.25 110 SER A O 1
ATOM 799 N N . ALA A 1 111 ? 6.301 -10.582 -11.884 1.00 83.62 111 ALA A N 1
ATOM 800 C CA . ALA A 1 111 ? 7.088 -11.732 -11.439 1.00 83.62 111 ALA A CA 1
ATOM 801 C C . ALA A 1 111 ? 7.943 -12.340 -12.563 1.00 83.62 111 ALA A C 1
ATOM 803 O O . ALA A 1 111 ? 9.027 -12.847 -12.280 1.00 83.62 111 ALA A O 1
ATOM 804 N N . SER A 1 112 ? 7.484 -12.277 -13.818 1.00 78.88 112 SER A N 1
ATOM 805 C CA . SER A 1 112 ? 8.279 -12.683 -14.981 1.00 78.88 112 SER A CA 1
ATOM 806 C C . SER A 1 112 ? 9.473 -11.748 -15.179 1.00 78.88 112 SER A C 1
ATOM 808 O O . SER A 1 112 ? 10.597 -12.235 -15.264 1.00 78.88 112 SER A O 1
ATOM 810 N N . ALA A 1 113 ? 9.262 -10.428 -15.130 1.00 82.81 113 ALA A N 1
ATOM 811 C CA . ALA A 1 113 ? 10.338 -9.441 -15.235 1.00 82.81 113 ALA A CA 1
ATOM 812 C C . ALA A 1 113 ? 11.356 -9.583 -14.093 1.00 82.81 113 ALA A C 1
ATOM 814 O O . ALA A 1 113 ? 12.554 -9.603 -14.343 1.00 82.81 113 ALA A O 1
ATOM 815 N N . ALA A 1 114 ? 10.902 -9.802 -12.852 1.00 88.69 114 ALA A N 1
ATOM 816 C CA . ALA A 1 114 ? 11.806 -10.039 -11.723 1.00 88.69 114 ALA A CA 1
ATOM 817 C C . ALA A 1 114 ? 12.675 -11.297 -11.921 1.00 88.69 114 ALA A C 1
ATOM 819 O O . ALA A 1 114 ? 13.858 -11.283 -11.597 1.00 88.69 114 ALA A O 1
ATOM 820 N N . ARG A 1 115 ? 12.122 -12.387 -12.475 1.00 85.25 115 ARG A N 1
ATOM 821 C CA . ARG A 1 115 ? 12.900 -13.602 -12.785 1.00 85.25 115 ARG A CA 1
ATOM 822 C C . ARG A 1 115 ? 13.939 -13.361 -13.876 1.00 85.25 115 ARG A C 1
ATOM 824 O O . ARG A 1 115 ? 15.072 -13.811 -13.731 1.00 85.25 115 ARG A O 1
ATOM 831 N N . VAL A 1 116 ? 13.555 -12.658 -14.942 1.00 83.94 116 VAL A N 1
ATOM 832 C CA . VAL A 1 116 ? 14.468 -12.288 -16.033 1.00 83.94 116 VAL A CA 1
ATOM 833 C C . VAL A 1 116 ? 15.595 -11.410 -15.497 1.00 83.94 116 VAL A C 1
ATOM 835 O O . VAL A 1 116 ? 16.758 -11.742 -15.704 1.00 83.94 116 VAL A O 1
ATOM 838 N N . LEU A 1 117 ? 15.260 -10.375 -14.721 1.00 89.44 117 LEU A N 1
ATOM 839 C CA . LEU A 1 117 ? 16.226 -9.489 -14.078 1.00 89.44 117 LEU A CA 1
ATOM 840 C C . LEU A 1 117 ? 17.195 -10.265 -13.179 1.00 89.44 117 LEU A C 1
ATOM 842 O O . LEU A 1 117 ? 18.402 -10.081 -13.300 1.00 89.44 117 LEU A O 1
ATOM 846 N N . ALA A 1 118 ? 16.699 -11.171 -12.330 1.00 90.56 118 ALA A N 1
ATOM 847 C CA . ALA A 1 118 ? 17.563 -11.984 -11.473 1.00 90.56 118 ALA A CA 1
ATOM 848 C C . ALA A 1 118 ? 18.542 -12.846 -12.280 1.00 90.56 118 ALA A C 1
ATOM 850 O O . ALA A 1 118 ? 19.734 -12.890 -11.980 1.00 90.56 118 ALA A O 1
ATOM 851 N N . ARG A 1 119 ? 18.043 -13.512 -13.327 1.00 86.62 119 ARG A N 1
ATOM 852 C CA . ARG A 1 119 ? 18.843 -14.390 -14.188 1.00 86.62 119 ARG A CA 1
ATOM 853 C C . ARG A 1 119 ? 19.897 -13.613 -14.967 1.00 86.62 119 ARG A C 1
ATOM 855 O O . ARG A 1 119 ? 21.037 -14.051 -15.069 1.00 86.62 119 ARG A O 1
ATOM 862 N N . GLU A 1 120 ? 19.507 -12.494 -15.561 1.00 85.62 120 GLU A N 1
ATOM 863 C CA . GLU A 1 120 ? 20.372 -11.751 -16.465 1.00 85.62 120 GLU A CA 1
ATOM 864 C C . GLU A 1 120 ? 21.310 -10.811 -15.708 1.00 85.62 120 GLU A C 1
ATOM 866 O O . GLU A 1 120 ? 22.506 -10.823 -15.982 1.00 85.62 120 GLU A O 1
ATOM 871 N N . ALA A 1 121 ? 20.838 -10.031 -14.735 1.00 87.19 121 ALA A N 1
ATOM 872 C CA . ALA A 1 121 ? 21.710 -9.122 -13.985 1.00 87.19 121 ALA A CA 1
ATOM 873 C C . ALA A 1 121 ? 22.518 -9.850 -12.901 1.00 87.19 121 ALA A C 1
ATOM 875 O O . ALA A 1 121 ? 23.502 -9.299 -12.418 1.00 87.19 121 ALA A O 1
ATOM 876 N N . GLY A 1 122 ? 22.140 -11.080 -12.531 1.00 87.38 122 GLY A N 1
ATOM 877 C CA . GLY A 1 122 ? 22.820 -11.847 -11.485 1.00 87.38 122 GLY A CA 1
ATOM 878 C C . GLY A 1 122 ? 22.604 -11.283 -10.077 1.00 87.38 122 GLY A C 1
ATOM 879 O O . GLY A 1 122 ? 23.412 -11.542 -9.190 1.00 87.38 122 GLY A O 1
ATOM 880 N N . VAL A 1 123 ? 21.538 -10.504 -9.872 1.00 90.00 123 VAL A N 1
ATOM 881 C CA . VAL A 1 123 ? 21.173 -9.903 -8.579 1.00 90.00 123 VAL A CA 1
ATOM 882 C C . VAL A 1 123 ? 19.928 -10.570 -8.008 1.00 90.00 123 VAL A C 1
ATOM 884 O O . VAL A 1 123 ? 19.104 -11.117 -8.742 1.00 90.00 123 VAL A O 1
ATOM 887 N N . GLU A 1 124 ? 19.738 -10.503 -6.690 1.00 92.94 124 GLU A N 1
ATOM 888 C CA . GLU A 1 124 ? 18.440 -10.862 -6.122 1.00 92.94 124 GLU A CA 1
ATOM 889 C C . GLU A 1 124 ? 17.378 -9.904 -6.676 1.00 92.94 124 GLU A C 1
ATOM 891 O O . GLU A 1 124 ? 17.571 -8.691 -6.636 1.00 92.94 124 GLU A O 1
ATOM 896 N N . ALA A 1 125 ? 16.254 -10.425 -7.181 1.00 94.81 125 ALA A N 1
ATOM 897 C CA . ALA A 1 125 ? 15.180 -9.581 -7.692 1.00 94.81 125 ALA A CA 1
ATOM 898 C C . ALA A 1 125 ? 13.791 -10.005 -7.215 1.00 94.81 125 ALA A C 1
ATOM 900 O O . ALA A 1 125 ? 13.412 -11.181 -7.250 1.00 94.81 125 ALA A O 1
ATOM 901 N N . TRP A 1 126 ? 13.005 -9.026 -6.773 1.00 94.81 126 TRP A N 1
ATOM 902 C CA . TRP A 1 126 ? 11.635 -9.189 -6.296 1.00 94.81 126 TRP A CA 1
ATOM 903 C C . TRP A 1 126 ? 10.667 -8.367 -7.146 1.00 94.81 126 TRP A C 1
ATOM 905 O O . TRP A 1 126 ? 11.020 -7.386 -7.788 1.00 94.81 126 TRP A O 1
ATOM 915 N N . THR A 1 127 ? 9.388 -8.730 -7.112 1.00 93.31 127 THR A N 1
ATOM 916 C CA . THR A 1 127 ? 8.348 -7.811 -7.587 1.00 93.31 127 THR A CA 1
ATOM 917 C C . THR A 1 127 ? 8.234 -6.626 -6.629 1.00 93.31 127 THR A C 1
ATOM 919 O O . THR A 1 127 ? 8.240 -6.850 -5.412 1.00 93.31 127 THR A O 1
ATOM 922 N N . LEU A 1 128 ? 8.008 -5.412 -7.132 1.00 95.31 128 LEU A N 1
ATOM 923 C CA . LEU A 1 128 ? 7.787 -4.222 -6.301 1.00 95.31 128 LEU A CA 1
ATOM 924 C C . LEU A 1 128 ? 6.689 -4.443 -5.244 1.00 95.31 128 LEU A C 1
ATOM 926 O O . LEU A 1 128 ? 6.835 -4.090 -4.077 1.00 95.31 128 LEU A O 1
ATOM 930 N N . GLN A 1 129 ? 5.607 -5.125 -5.617 1.00 91.06 129 GLN A N 1
ATOM 931 C CA . GLN A 1 129 ? 4.486 -5.423 -4.726 1.00 91.06 129 GLN A CA 1
ATOM 932 C C . GLN A 1 129 ? 4.891 -6.361 -3.578 1.00 91.06 129 GLN A C 1
ATOM 934 O O . GLN A 1 129 ? 4.369 -6.232 -2.474 1.00 91.06 129 GLN A O 1
ATOM 939 N N . ARG A 1 130 ? 5.834 -7.286 -3.808 1.00 92.75 130 ARG A N 1
ATOM 940 C CA . ARG A 1 130 ? 6.394 -8.155 -2.756 1.00 92.75 130 ARG A CA 1
ATOM 941 C C . ARG A 1 130 ? 7.210 -7.338 -1.761 1.00 92.75 130 ARG A C 1
ATOM 943 O O . ARG A 1 130 ? 7.054 -7.554 -0.563 1.00 92.75 130 ARG A O 1
ATOM 950 N N . PHE A 1 131 ? 8.041 -6.419 -2.250 1.00 95.50 131 PHE A N 1
ATOM 951 C CA . PHE A 1 131 ? 8.819 -5.519 -1.400 1.00 95.50 131 PHE A CA 1
ATOM 952 C C . PHE A 1 131 ? 7.895 -4.650 -0.533 1.00 95.50 131 PHE A C 1
ATOM 954 O O . PHE A 1 131 ? 7.980 -4.695 0.693 1.00 95.50 131 PHE A O 1
ATOM 961 N N . LEU A 1 132 ? 6.921 -3.969 -1.146 1.00 94.88 132 LEU A N 1
ATOM 962 C CA . LEU A 1 132 ? 5.957 -3.128 -0.429 1.00 94.88 132 LEU A CA 1
ATOM 963 C C . LEU A 1 132 ? 5.070 -3.926 0.539 1.00 94.88 132 LEU A C 1
ATOM 965 O O . LEU A 1 132 ? 4.759 -3.445 1.622 1.00 94.88 132 LEU A O 1
ATOM 969 N N . ALA A 1 133 ? 4.680 -5.158 0.206 1.00 89.44 133 ALA A N 1
ATOM 970 C CA . ALA A 1 133 ? 3.900 -5.993 1.123 1.00 89.44 133 ALA A CA 1
ATOM 971 C C . ALA A 1 133 ? 4.694 -6.416 2.370 1.00 89.44 133 ALA A C 1
ATOM 973 O O . ALA A 1 133 ? 4.096 -6.653 3.418 1.00 89.44 133 ALA A O 1
ATOM 974 N N . ARG A 1 134 ? 6.022 -6.540 2.255 1.00 90.50 134 ARG A N 1
ATOM 975 C CA . ARG A 1 134 ? 6.898 -6.967 3.352 1.00 90.50 134 ARG A CA 1
ATOM 976 C C . ARG A 1 134 ? 7.409 -5.791 4.189 1.00 90.50 134 ARG A C 1
ATOM 978 O O . ARG A 1 134 ? 7.534 -5.948 5.399 1.00 90.50 134 ARG A O 1
ATOM 985 N N . HIS A 1 135 ? 7.652 -4.637 3.565 1.00 92.00 135 HIS A N 1
ATOM 986 C CA . HIS A 1 135 ? 8.328 -3.497 4.200 1.00 92.00 135 HIS A CA 1
ATOM 987 C C . HIS A 1 135 ? 7.567 -2.163 4.115 1.00 92.00 135 HIS A C 1
ATOM 989 O O . HIS A 1 135 ? 8.019 -1.164 4.661 1.00 92.00 135 HIS A O 1
ATOM 995 N N . GLY A 1 136 ? 6.418 -2.116 3.436 1.00 86.94 136 GLY A N 1
ATOM 996 C CA . GLY A 1 136 ? 5.634 -0.888 3.258 1.00 86.94 136 GLY A CA 1
ATOM 997 C C . GLY A 1 136 ? 4.814 -0.466 4.481 1.00 86.94 136 GLY A C 1
ATOM 998 O O . GLY A 1 136 ? 4.348 0.673 4.535 1.00 86.94 136 GLY A O 1
ATOM 999 N N . ASP A 1 137 ? 4.640 -1.361 5.457 1.00 86.25 137 ASP A N 1
ATOM 1000 C CA . ASP A 1 137 ? 4.044 -1.034 6.752 1.00 86.25 137 ASP A CA 1
ATOM 1001 C C . ASP A 1 137 ? 5.120 -0.495 7.698 1.00 86.25 137 ASP A C 1
ATOM 1003 O O . ASP A 1 137 ? 5.844 -1.251 8.343 1.00 86.25 137 ASP A O 1
ATOM 1007 N N . LEU A 1 138 ? 5.232 0.831 7.733 1.00 84.50 138 LEU A N 1
ATOM 1008 C CA . LEU A 1 138 ? 6.214 1.556 8.542 1.00 84.50 138 LEU A CA 1
ATOM 1009 C C . LEU A 1 138 ? 5.733 1.804 9.983 1.00 84.50 138 LEU A C 1
ATOM 1011 O O . LEU A 1 138 ? 6.446 2.449 10.746 1.00 84.50 138 LEU A O 1
ATOM 1015 N N . SER A 1 139 ? 4.522 1.352 10.338 1.00 82.75 139 SER A N 1
ATOM 1016 C CA . SER A 1 139 ? 3.939 1.550 11.673 1.00 82.75 139 SER A CA 1
ATOM 1017 C C . SER A 1 139 ? 4.312 0.451 12.671 1.00 82.75 139 SER A C 1
ATOM 1019 O O . SER A 1 139 ? 4.250 0.682 13.874 1.00 82.75 139 SER A O 1
ATOM 1021 N N . ASP A 1 140 ? 4.729 -0.715 12.171 1.00 83.75 140 ASP A N 1
ATOM 1022 C CA . ASP A 1 140 ? 5.212 -1.860 12.946 1.00 83.75 140 ASP A CA 1
ATOM 1023 C C . ASP A 1 140 ? 6.717 -1.677 13.262 1.00 83.75 140 ASP A C 1
ATOM 1025 O O . ASP A 1 140 ? 7.546 -1.758 12.342 1.00 83.75 140 ASP A O 1
ATOM 1029 N N . PRO A 1 141 ? 7.100 -1.423 14.534 1.00 82.75 141 PRO A N 1
ATOM 1030 C CA . PRO A 1 141 ? 8.490 -1.148 14.902 1.00 82.75 141 PRO A CA 1
ATOM 1031 C C . PRO A 1 141 ? 9.445 -2.310 14.605 1.00 82.75 141 PRO A C 1
ATOM 1033 O O . PRO A 1 141 ? 10.575 -2.075 14.174 1.00 82.75 141 PRO A O 1
ATOM 1036 N N . ASP A 1 142 ? 8.992 -3.556 14.757 1.00 86.12 142 ASP A N 1
ATOM 1037 C CA . ASP A 1 142 ? 9.825 -4.743 14.547 1.00 86.12 142 ASP A CA 1
ATOM 1038 C C . ASP A 1 142 ? 10.087 -4.980 13.060 1.00 86.12 142 ASP A C 1
ATOM 1040 O O . ASP A 1 142 ? 11.197 -5.333 12.648 1.00 86.12 142 ASP A O 1
ATOM 1044 N N . ARG A 1 143 ? 9.064 -4.797 12.213 1.00 85.19 143 ARG A N 1
ATOM 1045 C CA . ARG A 1 143 ? 9.245 -4.856 10.752 1.00 85.19 143 ARG A CA 1
ATOM 1046 C C . ARG A 1 143 ? 10.152 -3.745 10.261 1.00 85.19 143 ARG A C 1
ATOM 1048 O O . ARG A 1 143 ? 10.972 -4.004 9.380 1.00 85.19 143 ARG A O 1
ATOM 1055 N N . LEU A 1 144 ? 10.019 -2.549 10.826 1.00 88.88 144 LEU A N 1
ATOM 1056 C CA . LEU A 1 144 ? 10.873 -1.422 10.491 1.00 88.88 144 LEU A CA 1
ATOM 1057 C C . LEU A 1 144 ? 12.331 -1.687 10.888 1.00 88.88 144 LEU A C 1
ATOM 1059 O O . LEU A 1 144 ? 13.219 -1.479 10.064 1.00 88.88 144 LEU A O 1
ATOM 1063 N N . ALA A 1 145 ? 12.582 -2.190 12.100 1.00 89.06 145 ALA A N 1
ATOM 1064 C CA . ALA A 1 145 ? 13.926 -2.531 12.564 1.00 89.06 145 ALA A CA 1
ATOM 1065 C C . ALA A 1 145 ? 14.592 -3.578 11.656 1.00 89.06 145 ALA A C 1
ATOM 1067 O O . ALA A 1 145 ? 15.679 -3.330 11.136 1.00 89.06 145 ALA A O 1
ATOM 1068 N N . ARG A 1 146 ? 13.895 -4.685 11.359 1.00 89.81 146 ARG A N 1
ATOM 1069 C CA . ARG A 1 146 ? 14.387 -5.710 10.420 1.00 89.81 146 ARG A CA 1
ATOM 1070 C C . ARG A 1 146 ? 14.620 -5.154 9.019 1.00 89.81 146 ARG A C 1
ATOM 1072 O O . ARG A 1 146 ? 15.603 -5.493 8.380 1.00 89.81 146 ARG A O 1
ATOM 1079 N N . GLY A 1 147 ? 13.722 -4.301 8.525 1.00 91.50 147 GLY A N 1
ATOM 1080 C CA . GLY A 1 147 ? 13.883 -3.670 7.217 1.00 91.50 147 GLY A CA 1
ATOM 1081 C C . GLY A 1 147 ? 15.099 -2.741 7.155 1.00 91.50 147 GLY A C 1
ATOM 1082 O O . GLY A 1 147 ? 15.777 -2.713 6.134 1.00 91.50 147 GLY A O 1
ATOM 1083 N N . ARG A 1 148 ? 15.395 -2.011 8.238 1.00 94.19 148 ARG A N 1
ATOM 1084 C CA . ARG A 1 148 ? 16.588 -1.156 8.347 1.00 94.19 148 ARG A CA 1
ATOM 1085 C C . ARG A 1 148 ? 17.878 -1.958 8.416 1.00 94.19 148 ARG A C 1
ATOM 1087 O O . ARG A 1 148 ? 18.856 -1.578 7.790 1.00 94.19 148 ARG A O 1
ATOM 1094 N N . GLU A 1 149 ? 17.873 -3.068 9.141 1.00 92.88 149 GLU A N 1
ATOM 1095 C CA . GLU A 1 149 ? 18.994 -4.011 9.150 1.00 92.88 149 GLU A CA 1
ATOM 1096 C C . GLU A 1 149 ? 19.212 -4.620 7.755 1.00 92.88 149 GLU A C 1
ATOM 1098 O O . GLU A 1 149 ? 20.337 -4.719 7.278 1.00 92.88 149 GLU A O 1
ATOM 1103 N N . GLU A 1 150 ? 18.123 -4.978 7.072 1.00 91.94 150 GLU A N 1
ATOM 1104 C CA . GLU A 1 150 ? 18.166 -5.674 5.787 1.00 91.94 150 GLU A CA 1
ATOM 1105 C C . GLU A 1 150 ? 18.553 -4.764 4.602 1.00 91.94 150 GLU A C 1
ATOM 1107 O O . GLU A 1 150 ? 19.225 -5.221 3.671 1.00 91.94 150 GLU A O 1
ATOM 1112 N N . PHE A 1 151 ? 18.116 -3.499 4.616 1.00 94.25 151 PHE A N 1
ATOM 1113 C CA . PHE A 1 151 ? 18.253 -2.556 3.495 1.00 94.25 151 PHE A CA 1
ATOM 1114 C C . PHE A 1 151 ? 19.018 -1.271 3.829 1.00 94.25 151 PHE A C 1
ATOM 1116 O O . PHE A 1 151 ? 19.174 -0.420 2.951 1.00 94.25 151 PHE A O 1
ATOM 1123 N N . GLY A 1 152 ? 19.530 -1.123 5.051 1.00 92.81 152 GLY A N 1
ATOM 1124 C CA . GLY A 1 152 ? 20.391 -0.008 5.431 1.00 92.81 152 GLY A CA 1
ATOM 1125 C C . GLY A 1 152 ? 21.636 0.050 4.546 1.00 92.81 152 GLY A C 1
ATOM 1126 O O . GLY A 1 152 ? 22.433 -0.886 4.498 1.00 92.81 152 GLY A O 1
ATOM 1127 N N . GLY A 1 153 ? 21.804 1.144 3.807 1.00 91.31 153 GLY A N 1
ATOM 1128 C CA . GLY A 1 153 ? 22.908 1.317 2.865 1.00 91.31 153 GLY A CA 1
ATOM 1129 C C . GLY A 1 153 ? 22.808 0.486 1.576 1.00 91.31 153 GLY A C 1
ATOM 1130 O O . GLY A 1 153 ? 23.803 0.374 0.862 1.00 91.31 153 GLY A O 1
ATOM 1131 N N . ALA A 1 154 ? 21.651 -0.113 1.273 1.00 93.62 154 ALA A N 1
ATOM 1132 C CA . ALA A 1 154 ? 21.443 -0.910 0.062 1.00 93.62 154 ALA A CA 1
ATOM 1133 C C . ALA A 1 154 ? 21.154 -0.051 -1.185 1.00 93.62 154 ALA A C 1
ATOM 1135 O O . ALA A 1 154 ? 20.692 1.089 -1.076 1.00 93.62 154 ALA A O 1
ATOM 1136 N N . LEU A 1 155 ? 21.362 -0.641 -2.367 1.00 94.81 155 LEU A N 1
ATOM 1137 C CA . LEU A 1 155 ? 20.874 -0.128 -3.651 1.00 94.81 155 LEU A CA 1
ATOM 1138 C C . LEU A 1 155 ? 19.593 -0.864 -4.051 1.00 94.81 155 LEU A C 1
ATOM 1140 O O . LEU A 1 155 ? 19.592 -2.086 -4.222 1.00 94.81 155 LEU A O 1
ATOM 1144 N N . LEU A 1 156 ? 18.508 -0.120 -4.249 1.00 96.88 156 LEU A N 1
ATOM 1145 C CA . LEU A 1 156 ? 17.260 -0.653 -4.791 1.00 96.88 156 LEU A CA 1
ATOM 1146 C C . LEU A 1 156 ? 17.155 -0.267 -6.268 1.00 96.88 156 LEU A C 1
ATOM 1148 O O . LEU A 1 156 ? 16.929 0.898 -6.583 1.00 96.88 156 LEU A O 1
ATOM 1152 N N . ALA A 1 157 ? 17.323 -1.228 -7.174 1.00 96.81 157 ALA A N 1
ATOM 1153 C CA . ALA A 1 157 ? 17.280 -0.991 -8.616 1.00 96.81 157 ALA A CA 1
ATOM 1154 C C . ALA A 1 157 ? 15.920 -1.400 -9.187 1.00 96.81 157 ALA A C 1
ATOM 1156 O O . ALA A 1 157 ? 15.605 -2.583 -9.248 1.00 96.81 157 ALA A O 1
ATOM 1157 N N . VAL A 1 158 ? 15.110 -0.432 -9.602 1.00 97.00 158 VAL A N 1
ATOM 1158 C CA . VAL A 1 158 ? 13.804 -0.650 -10.228 1.00 97.00 158 VAL A CA 1
ATOM 1159 C C . VAL A 1 158 ? 13.984 -0.767 -11.732 1.00 97.00 158 VAL A C 1
ATOM 1161 O O . VAL A 1 158 ? 14.229 0.237 -12.393 1.00 97.00 158 VAL A O 1
ATOM 1164 N N . ASP A 1 159 ? 13.850 -1.972 -12.269 1.00 93.31 159 ASP A N 1
ATOM 1165 C CA . ASP A 1 159 ? 13.811 -2.202 -13.710 1.00 93.31 159 ASP A CA 1
ATOM 1166 C C . ASP A 1 159 ? 12.400 -1.959 -14.264 1.00 93.31 159 ASP A C 1
ATOM 1168 O O . ASP A 1 159 ? 11.402 -2.109 -13.553 1.00 93.31 159 ASP A O 1
ATOM 1172 N N . GLU A 1 160 ? 12.314 -1.574 -15.537 1.00 92.00 160 GLU A N 1
ATOM 1173 C CA . GLU A 1 160 ? 11.074 -1.157 -16.204 1.00 92.00 160 GLU A CA 1
ATOM 1174 C C . GLU A 1 160 ? 10.285 -0.086 -15.414 1.00 92.00 160 GLU A C 1
ATOM 1176 O O . GLU A 1 160 ? 9.062 -0.154 -15.256 1.00 92.00 160 GLU A O 1
ATOM 1181 N N . ALA A 1 161 ? 10.988 0.937 -14.912 1.00 94.00 161 ALA A N 1
ATOM 1182 C CA . ALA A 1 161 ? 10.415 1.990 -14.068 1.00 94.00 161 ALA A CA 1
ATOM 1183 C C . ALA A 1 161 ? 9.256 2.775 -14.722 1.00 94.00 161 ALA A C 1
ATOM 1185 O O . ALA A 1 161 ? 8.424 3.339 -14.011 1.00 94.00 161 ALA A O 1
ATOM 1186 N N . SER A 1 162 ? 9.155 2.791 -16.058 1.00 91.31 162 SER A N 1
ATOM 1187 C CA . SER A 1 162 ? 8.029 3.392 -16.795 1.00 91.31 162 SER A CA 1
ATOM 1188 C C . SER A 1 162 ? 6.696 2.664 -16.576 1.00 91.31 162 SER A C 1
ATOM 1190 O O . SER A 1 162 ? 5.639 3.281 -16.693 1.00 91.31 162 SER A O 1
ATOM 1192 N N . MET A 1 163 ? 6.727 1.387 -16.182 1.00 90.06 163 MET A N 1
ATOM 1193 C CA . MET A 1 163 ? 5.536 0.591 -15.860 1.00 90.06 163 MET A CA 1
ATOM 1194 C C . MET A 1 163 ? 5.078 0.714 -14.398 1.00 90.06 163 MET A C 1
ATOM 1196 O O . MET A 1 163 ? 4.113 0.057 -13.996 1.00 90.06 163 MET A O 1
ATOM 1200 N N . VAL A 1 164 ? 5.757 1.517 -13.576 1.00 92.94 164 VAL A N 1
ATOM 1201 C CA . VAL A 1 164 ? 5.387 1.736 -12.172 1.00 92.94 164 VAL A CA 1
ATOM 1202 C C . VAL A 1 164 ? 4.490 2.967 -12.067 1.00 92.94 164 VAL A C 1
ATOM 1204 O O . VAL A 1 164 ? 4.858 4.041 -12.526 1.00 92.94 164 VAL A O 1
ATOM 1207 N N . ASP A 1 165 ? 3.319 2.822 -11.447 1.00 91.88 165 ASP A N 1
ATOM 1208 C CA . ASP A 1 165 ? 2.385 3.931 -11.219 1.00 91.88 165 ASP A CA 1
ATOM 1209 C C . ASP A 1 165 ? 2.831 4.864 -10.084 1.00 91.88 165 ASP A C 1
ATOM 1211 O O . ASP A 1 165 ? 3.637 4.499 -9.220 1.00 91.88 165 ASP A O 1
ATOM 1215 N N . THR A 1 166 ? 2.257 6.069 -10.055 1.00 91.38 166 THR A N 1
ATOM 1216 C CA . THR A 1 166 ? 2.609 7.127 -9.094 1.00 91.38 166 THR A CA 1
ATOM 1217 C C . THR A 1 166 ? 2.466 6.674 -7.639 1.00 91.38 166 THR A C 1
ATOM 1219 O O . THR A 1 166 ? 3.336 6.965 -6.819 1.00 91.38 166 THR A O 1
ATOM 1222 N N . ALA A 1 167 ? 1.410 5.929 -7.298 1.00 89.06 167 ALA A N 1
ATOM 1223 C CA . ALA A 1 167 ? 1.162 5.518 -5.916 1.00 89.06 167 ALA A CA 1
ATOM 1224 C C . ALA A 1 167 ? 2.170 4.461 -5.439 1.00 89.06 167 ALA A C 1
ATOM 1226 O O . ALA A 1 167 ? 2.646 4.521 -4.304 1.00 89.06 167 ALA A O 1
ATOM 1227 N N . ARG A 1 168 ? 2.510 3.485 -6.290 1.00 93.31 168 ARG A N 1
ATOM 1228 C CA . ARG A 1 168 ? 3.531 2.476 -5.967 1.00 93.31 168 ARG A CA 1
ATOM 1229 C C . ARG A 1 168 ? 4.932 3.081 -5.927 1.00 93.31 168 ARG A C 1
ATOM 1231 O O . ARG A 1 168 ? 5.712 2.671 -5.068 1.00 93.31 168 ARG A O 1
ATOM 1238 N N . MET A 1 169 ? 5.241 4.044 -6.800 1.00 96.56 169 MET A N 1
ATOM 1239 C CA . MET A 1 169 ? 6.523 4.752 -6.761 1.00 96.56 169 MET A CA 1
ATOM 1240 C C . MET A 1 169 ? 6.663 5.584 -5.481 1.00 96.56 169 MET A C 1
ATOM 1242 O O . MET A 1 169 ? 7.692 5.496 -4.821 1.00 96.56 169 MET A O 1
ATOM 1246 N N . GLU A 1 170 ? 5.628 6.329 -5.076 1.00 94.81 170 GLU A N 1
ATOM 1247 C CA . GLU A 1 170 ? 5.658 7.113 -3.829 1.00 94.81 170 GLU A CA 1
ATOM 1248 C C . GLU A 1 170 ? 5.908 6.202 -2.630 1.00 94.81 170 GLU A C 1
ATOM 1250 O O . GLU A 1 170 ? 6.827 6.442 -1.844 1.00 94.81 170 GLU A O 1
ATOM 1255 N N . ALA A 1 171 ? 5.163 5.097 -2.547 1.00 94.88 171 ALA A N 1
ATOM 1256 C CA . ALA A 1 171 ? 5.339 4.116 -1.489 1.00 94.88 171 ALA A CA 1
ATOM 1257 C C . ALA A 1 171 ? 6.755 3.518 -1.487 1.00 94.88 171 ALA A C 1
ATOM 1259 O O . ALA A 1 171 ? 7.328 3.345 -0.414 1.00 94.88 171 ALA A O 1
ATOM 1260 N N . LEU A 1 172 ? 7.333 3.232 -2.660 1.00 97.50 172 LEU A N 1
ATOM 1261 C CA . LEU A 1 172 ? 8.705 2.738 -2.773 1.00 97.50 172 LEU A CA 1
ATOM 1262 C C . LEU A 1 172 ? 9.709 3.745 -2.224 1.00 97.50 172 LEU A C 1
ATOM 1264 O O . LEU A 1 172 ? 10.500 3.383 -1.359 1.00 97.50 172 LEU A O 1
ATOM 1268 N N . LEU A 1 173 ? 9.681 4.983 -2.722 1.00 96.69 173 LEU A N 1
ATOM 1269 C CA . LEU A 1 173 ? 10.649 6.012 -2.346 1.00 96.69 173 LEU A CA 1
ATOM 1270 C C . LEU A 1 173 ? 10.542 6.342 -0.853 1.00 96.69 173 LEU A C 1
ATOM 1272 O O . LEU A 1 173 ? 11.555 6.401 -0.153 1.00 96.69 173 LEU A O 1
ATOM 1276 N N . ARG A 1 174 ? 9.313 6.455 -0.331 1.00 95.25 174 ARG A N 1
ATOM 1277 C CA . ARG A 1 174 ? 9.059 6.657 1.099 1.00 95.25 174 ARG A CA 1
ATOM 1278 C C . ARG A 1 174 ? 9.604 5.500 1.932 1.00 95.25 174 ARG A C 1
ATOM 1280 O O . ARG A 1 174 ? 10.322 5.744 2.898 1.00 95.25 174 ARG A O 1
ATOM 1287 N N . THR A 1 175 ? 9.293 4.255 1.563 1.00 96.38 175 THR A N 1
ATOM 1288 C CA . THR A 1 175 ? 9.789 3.069 2.273 1.00 96.38 175 THR A CA 1
ATOM 1289 C C . THR A 1 175 ? 11.311 2.990 2.213 1.00 96.38 175 THR A C 1
ATOM 1291 O O . THR A 1 175 ? 11.933 2.869 3.262 1.00 96.38 175 THR A O 1
ATOM 1294 N N . ALA A 1 176 ? 11.922 3.124 1.036 1.00 95.56 176 ALA A N 1
ATOM 1295 C CA . ALA A 1 176 ? 13.372 3.070 0.855 1.00 95.56 176 ALA A CA 1
ATOM 1296 C C . ALA A 1 176 ? 14.100 4.077 1.757 1.00 95.56 176 ALA A C 1
ATOM 1298 O O . ALA A 1 176 ? 15.012 3.697 2.493 1.00 95.56 176 ALA A O 1
ATOM 1299 N N . ARG A 1 177 ? 13.619 5.327 1.788 1.00 94.06 177 ARG A N 1
ATOM 1300 C CA . ARG A 1 177 ? 14.132 6.373 2.680 1.00 94.06 177 ARG A CA 1
ATOM 1301 C C . ARG A 1 177 ? 14.006 5.977 4.152 1.00 94.06 177 ARG A C 1
ATOM 1303 O O . ARG A 1 177 ? 14.962 6.092 4.909 1.00 94.06 177 ARG A O 1
ATOM 1310 N N . THR A 1 178 ? 12.843 5.485 4.581 1.00 94.25 178 THR A N 1
ATOM 1311 C CA . THR A 1 178 ? 12.608 5.119 5.991 1.00 94.25 178 THR A CA 1
ATOM 1312 C C . THR A 1 178 ? 13.412 3.894 6.449 1.00 94.25 178 THR A C 1
ATOM 1314 O O . THR A 1 178 ? 13.766 3.805 7.632 1.00 94.25 178 THR A O 1
ATOM 1317 N N . LEU A 1 179 ? 13.722 2.974 5.530 1.00 94.81 179 LEU A N 1
ATOM 1318 C CA . LEU A 1 179 ? 14.622 1.844 5.771 1.00 94.81 179 LEU A CA 1
ATOM 1319 C C . LEU A 1 179 ? 16.109 2.240 5.738 1.00 94.81 179 LEU A C 1
ATOM 1321 O O . LEU A 1 179 ? 16.947 1.447 6.150 1.00 94.81 179 LEU A O 1
ATOM 1325 N N . GLY A 1 180 ? 16.445 3.450 5.282 1.00 92.62 180 GLY A N 1
ATOM 1326 C CA . GLY A 1 180 ? 17.829 3.906 5.170 1.00 92.62 180 GLY A CA 1
ATOM 1327 C C . GLY A 1 180 ? 18.579 3.299 3.984 1.00 92.62 180 GLY A C 1
ATOM 1328 O O . GLY A 1 180 ? 19.793 3.120 4.072 1.00 92.62 180 GLY A O 1
ATOM 1329 N N . ALA A 1 181 ? 17.882 2.958 2.893 1.00 94.31 181 ALA A N 1
ATOM 1330 C CA . ALA A 1 181 ? 18.541 2.584 1.643 1.00 94.31 181 ALA A CA 1
ATOM 1331 C C . ALA A 1 181 ? 19.467 3.719 1.184 1.00 94.31 181 ALA A C 1
ATOM 1333 O O . ALA A 1 181 ? 19.086 4.887 1.249 1.00 94.31 181 ALA A O 1
ATOM 1334 N N . ALA A 1 182 ? 20.673 3.380 0.722 1.00 92.88 182 ALA A N 1
ATOM 1335 C CA . ALA A 1 182 ? 21.626 4.383 0.251 1.00 92.88 182 ALA A CA 1
ATOM 1336 C C . ALA A 1 182 ? 21.144 5.037 -1.044 1.00 92.88 182 ALA A C 1
ATOM 1338 O O . ALA A 1 182 ? 21.314 6.240 -1.221 1.00 92.88 182 ALA A O 1
ATOM 1339 N N . ARG A 1 183 ? 20.553 4.245 -1.950 1.00 94.38 183 ARG A N 1
ATOM 1340 C CA . ARG A 1 183 ? 20.098 4.744 -3.247 1.00 94.38 183 ARG A CA 1
ATOM 1341 C C . ARG A 1 183 ? 18.934 3.935 -3.809 1.00 94.38 183 ARG A C 1
ATOM 1343 O O . ARG A 1 183 ? 18.881 2.711 -3.671 1.00 94.38 183 ARG A O 1
ATOM 1350 N N . VAL A 1 184 ? 18.029 4.623 -4.495 1.00 97.25 184 VAL A N 1
ATOM 1351 C CA . VAL A 1 184 ? 17.016 4.043 -5.377 1.00 97.25 184 VAL A CA 1
ATOM 1352 C C . VAL A 1 184 ? 17.355 4.429 -6.809 1.00 97.25 184 VAL A C 1
ATOM 1354 O O . VAL A 1 184 ? 17.424 5.605 -7.153 1.00 97.25 184 VAL A O 1
ATOM 1357 N N . ALA A 1 185 ? 17.558 3.426 -7.648 1.00 96.94 185 ALA A N 1
ATOM 1358 C CA . ALA A 1 185 ? 17.855 3.593 -9.055 1.00 96.94 185 ALA A CA 1
ATOM 1359 C C . ALA A 1 185 ? 16.643 3.228 -9.903 1.00 96.94 185 ALA A C 1
ATOM 1361 O O . ALA A 1 185 ? 16.195 2.085 -9.885 1.00 96.94 185 ALA A O 1
ATOM 1362 N N . LEU A 1 186 ? 16.124 4.186 -10.662 1.00 97.75 186 LEU A N 1
ATOM 1363 C CA . LEU A 1 186 ? 15.003 3.990 -11.571 1.00 97.75 186 LEU A CA 1
ATOM 1364 C C . LEU A 1 186 ? 15.536 3.743 -12.981 1.00 97.75 186 LEU A C 1
ATOM 1366 O O . LEU A 1 186 ? 16.016 4.658 -13.642 1.00 97.75 186 LEU A O 1
ATOM 1370 N N . VAL A 1 187 ? 15.459 2.501 -13.445 1.00 96.00 187 VAL A N 1
ATOM 1371 C CA . VAL A 1 187 ? 15.941 2.071 -14.758 1.00 96.00 187 VAL A CA 1
ATOM 1372 C C . VAL A 1 187 ? 14.736 1.822 -15.656 1.00 96.00 187 VAL A C 1
ATOM 1374 O O . VAL A 1 187 ? 13.872 1.001 -15.360 1.00 96.00 187 VAL A O 1
ATOM 1377 N N . GLY A 1 188 ? 14.636 2.545 -16.767 1.00 93.62 188 GLY A N 1
ATOM 1378 C CA . GLY A 1 188 ? 13.427 2.499 -17.584 1.00 93.62 188 GLY A CA 1
ATOM 1379 C C . GLY A 1 188 ? 13.589 3.153 -18.943 1.00 93.62 188 GLY A C 1
ATOM 1380 O O . GLY A 1 188 ? 14.693 3.507 -19.350 1.00 93.62 188 GLY A O 1
ATOM 1381 N N . ASP A 1 189 ? 12.479 3.242 -19.668 1.00 91.88 189 ASP A N 1
ATOM 1382 C CA . ASP A 1 189 ? 12.387 3.951 -20.941 1.00 91.88 189 ASP A CA 1
ATOM 1383 C C . ASP A 1 189 ? 11.049 4.696 -21.011 1.00 91.88 189 ASP A C 1
ATOM 1385 O O . ASP A 1 189 ? 9.990 4.067 -21.018 1.00 91.88 189 ASP A O 1
ATOM 1389 N N . THR A 1 190 ? 11.085 6.028 -21.042 1.00 90.44 190 THR A N 1
ATOM 1390 C CA . THR A 1 190 ? 9.883 6.879 -21.123 1.00 90.44 190 THR A CA 1
ATOM 1391 C C . THR A 1 190 ? 9.154 6.809 -22.469 1.00 90.44 190 THR A C 1
ATOM 1393 O O . THR A 1 190 ? 8.026 7.292 -22.561 1.00 90.44 190 THR A O 1
ATOM 1396 N N . ALA A 1 191 ? 9.762 6.215 -23.502 1.00 87.94 191 ALA A N 1
ATOM 1397 C CA . ALA A 1 191 ? 9.109 5.968 -24.788 1.00 87.94 191 ALA A CA 1
ATOM 1398 C C . ALA A 1 191 ? 8.367 4.620 -24.853 1.00 87.94 191 ALA A C 1
ATOM 1400 O O . ALA A 1 191 ? 7.595 4.395 -25.783 1.00 87.94 191 ALA A O 1
ATOM 1401 N N . GLN A 1 192 ? 8.596 3.720 -23.891 1.00 88.25 192 GLN A N 1
ATOM 1402 C CA . GLN A 1 192 ? 7.873 2.448 -23.796 1.00 88.25 192 GLN A CA 1
ATOM 1403 C C . GLN A 1 192 ? 6.531 2.618 -23.076 1.00 88.25 192 GLN A C 1
ATOM 1405 O O . GLN A 1 192 ? 6.170 3.710 -22.635 1.00 88.25 192 GLN A O 1
ATOM 1410 N N . LEU A 1 193 ? 5.775 1.524 -22.965 1.00 86.19 193 LEU A N 1
ATOM 1411 C CA . LEU A 1 193 ? 4.461 1.546 -22.333 1.00 86.19 193 LEU A CA 1
ATOM 1412 C C . LEU A 1 193 ? 4.563 2.001 -20.875 1.00 86.19 193 LEU A C 1
ATOM 1414 O O . LEU A 1 193 ? 5.475 1.641 -20.124 1.00 86.19 193 LEU A O 1
ATOM 1418 N N . ARG A 1 194 ? 3.560 2.782 -20.489 1.00 86.19 194 ARG A N 1
ATOM 1419 C CA . ARG A 1 194 ? 3.347 3.252 -19.125 1.00 86.19 194 ARG A CA 1
ATOM 1420 C C . ARG A 1 194 ? 2.672 2.198 -18.250 1.00 86.19 194 ARG A C 1
ATOM 1422 O O . ARG A 1 194 ? 2.162 1.183 -18.729 1.00 86.19 194 ARG A O 1
ATOM 1429 N N . ALA A 1 195 ? 2.609 2.493 -16.956 1.00 83.44 195 ALA A N 1
ATOM 1430 C CA . ALA A 1 195 ? 1.764 1.762 -16.027 1.00 83.44 195 ALA A CA 1
ATOM 1431 C C . ALA A 1 195 ? 0.299 1.721 -16.508 1.00 83.44 195 ALA A C 1
ATOM 1433 O O . ALA A 1 195 ? -0.221 2.686 -17.063 1.00 83.44 195 ALA A O 1
ATOM 1434 N N . VAL A 1 196 ? -0.373 0.591 -16.262 1.00 77.25 196 VAL A N 1
ATOM 1435 C CA . VAL A 1 196 ? -1.825 0.452 -16.492 1.00 77.25 196 VAL A CA 1
ATOM 1436 C C . VAL A 1 196 ? -2.617 1.318 -15.504 1.00 77.25 196 VAL A C 1
ATOM 1438 O O . VAL A 1 196 ? -3.670 1.851 -15.844 1.00 77.25 196 VAL A O 1
ATOM 1441 N N . ASP A 1 197 ? -2.104 1.446 -14.278 1.00 80.56 197 ASP A N 1
ATOM 1442 C CA . ASP A 1 197 ? -2.637 2.338 -13.247 1.00 80.56 197 ASP A CA 1
ATOM 1443 C C . ASP A 1 197 ? -2.131 3.785 -13.472 1.00 80.56 197 ASP A C 1
ATOM 1445 O O . ASP A 1 197 ? -1.158 4.016 -14.186 1.00 80.56 197 ASP A O 1
ATOM 1449 N N . ALA A 1 198 ? -2.793 4.776 -12.869 1.00 81.94 198 ALA A N 1
ATOM 1450 C CA . ALA A 1 198 ? -2.583 6.191 -13.192 1.00 81.94 198 ALA A CA 1
ATOM 1451 C C . ALA A 1 198 ? -1.182 6.752 -12.843 1.00 81.94 198 ALA A C 1
ATOM 1453 O O . ALA A 1 198 ? -0.629 6.488 -11.770 1.00 81.94 198 ALA A O 1
ATOM 1454 N N . GLY A 1 199 ? -0.690 7.637 -13.720 1.00 85.50 199 GLY A N 1
ATOM 1455 C CA . GLY A 1 199 ? 0.521 8.446 -13.541 1.00 85.50 199 GLY A CA 1
ATOM 1456 C C . GLY A 1 199 ? 1.781 7.900 -14.230 1.00 85.50 199 GLY A C 1
ATOM 1457 O O . GLY A 1 199 ? 1.852 6.732 -14.601 1.00 85.50 199 GLY A O 1
ATOM 1458 N N . GLN A 1 200 ? 2.776 8.771 -14.435 1.00 90.25 200 GLN A N 1
ATOM 1459 C CA . GLN A 1 200 ? 4.056 8.460 -15.100 1.00 90.25 200 GLN A CA 1
ATOM 1460 C C . GLN A 1 200 ? 5.239 8.972 -14.257 1.00 90.25 200 GLN A C 1
ATOM 1462 O O . GLN A 1 200 ? 5.945 9.899 -14.664 1.00 90.25 200 GLN A O 1
ATOM 1467 N N . PRO A 1 201 ? 5.477 8.397 -13.067 1.00 93.56 201 PRO A N 1
ATOM 1468 C CA . PRO A 1 201 ? 6.413 8.954 -12.098 1.00 93.56 201 PRO A CA 1
ATOM 1469 C C . PRO A 1 201 ? 7.861 8.978 -12.599 1.00 93.56 201 PRO A C 1
ATOM 1471 O O . PRO A 1 201 ? 8.573 9.933 -12.323 1.00 93.56 201 PRO A O 1
ATOM 1474 N N . PHE A 1 202 ? 8.302 7.986 -13.381 1.00 95.00 202 PHE A N 1
ATOM 1475 C CA . PHE A 1 202 ? 9.662 7.986 -13.932 1.00 95.00 202 PHE A CA 1
ATOM 1476 C C . PHE A 1 202 ? 9.905 9.169 -14.883 1.00 95.00 202 PHE A C 1
ATOM 1478 O O . PHE A 1 202 ? 10.922 9.847 -14.771 1.00 95.00 202 PHE A O 1
ATOM 1485 N N . ARG A 1 203 ? 8.939 9.468 -15.765 1.00 92.31 203 ARG A N 1
ATOM 1486 C CA . ARG A 1 203 ? 8.979 10.653 -16.634 1.00 92.31 203 ARG A CA 1
ATOM 1487 C C . ARG A 1 203 ? 8.903 11.935 -15.805 1.00 92.31 203 ARG A C 1
ATOM 1489 O O . ARG A 1 203 ? 9.711 12.827 -16.023 1.00 92.31 203 ARG A O 1
ATOM 1496 N N . LEU A 1 204 ? 7.967 12.011 -14.857 1.00 91.44 204 LEU A N 1
ATOM 1497 C CA . LEU A 1 204 ? 7.793 13.173 -13.981 1.00 91.44 204 LEU A CA 1
ATOM 1498 C C . LEU A 1 204 ? 9.091 13.529 -13.243 1.00 91.44 204 LEU A C 1
ATOM 1500 O O . LEU A 1 204 ? 9.489 14.689 -13.239 1.00 91.44 204 LEU A O 1
ATOM 1504 N N . LEU A 1 205 ? 9.764 12.537 -12.654 1.00 93.62 205 LEU A N 1
ATOM 1505 C CA . LEU A 1 205 ? 11.012 12.734 -11.915 1.00 93.62 205 LEU A CA 1
ATOM 1506 C C . LEU A 1 205 ? 12.152 13.196 -12.833 1.00 93.62 205 LEU A C 1
ATOM 1508 O O . LEU A 1 205 ? 12.865 14.130 -12.479 1.00 93.62 205 LEU A O 1
ATOM 1512 N N . GLN A 1 206 ? 12.295 12.612 -14.031 1.00 93.38 206 GLN A N 1
ATOM 1513 C CA . GLN A 1 206 ? 13.282 13.081 -15.016 1.00 93.38 206 GLN A CA 1
ATOM 1514 C C . GLN A 1 206 ? 13.030 14.540 -15.420 1.00 93.38 206 GLN A C 1
ATOM 1516 O O . GLN A 1 206 ? 13.950 15.353 -15.378 1.00 93.38 206 GLN A O 1
ATOM 1521 N N . ARG A 1 207 ? 11.777 14.887 -15.745 1.00 89.38 207 ARG A N 1
ATOM 1522 C CA . ARG A 1 207 ? 11.370 16.261 -16.089 1.00 89.38 207 ARG A CA 1
ATOM 1523 C C . ARG A 1 207 ? 11.619 17.241 -14.938 1.00 89.38 207 ARG A C 1
ATOM 1525 O O . ARG A 1 207 ? 12.016 18.373 -15.165 1.00 89.38 207 ARG A O 1
ATOM 1532 N N . ALA A 1 208 ? 11.459 16.796 -13.695 1.00 87.75 208 ALA A N 1
ATOM 1533 C CA . ALA A 1 208 ? 11.741 17.599 -12.508 1.00 87.75 208 ALA A CA 1
ATOM 1534 C C . ALA A 1 208 ? 13.239 17.693 -12.136 1.00 87.75 208 ALA A C 1
ATOM 1536 O O . ALA A 1 208 ? 13.577 18.224 -11.073 1.00 87.75 208 ALA A O 1
ATOM 1537 N N . GLY A 1 209 ? 14.141 17.176 -12.979 1.00 90.50 209 GLY A N 1
ATOM 1538 C CA . GLY A 1 209 ? 15.588 17.282 -12.797 1.00 90.50 209 GLY A CA 1
ATOM 1539 C C . GLY A 1 209 ? 16.206 16.189 -11.923 1.00 90.50 209 GLY A C 1
ATOM 1540 O O . GLY A 1 209 ? 17.169 16.459 -11.211 1.00 90.50 209 GLY A O 1
ATOM 1541 N N . MET A 1 210 ? 15.654 14.974 -11.910 1.00 94.38 210 MET A N 1
ATOM 1542 C CA . MET A 1 210 ? 16.339 13.807 -11.336 1.00 94.38 210 MET A CA 1
ATOM 1543 C C . MET A 1 210 ? 17.661 13.556 -12.074 1.00 94.38 210 MET A C 1
ATOM 1545 O O . MET A 1 210 ? 17.653 13.450 -13.305 1.00 94.38 210 MET A O 1
ATOM 1549 N N . GLU A 1 211 ? 18.774 13.388 -11.350 1.00 95.06 211 GLU A N 1
ATOM 1550 C CA . GLU A 1 211 ? 20.052 13.001 -11.959 1.00 95.06 211 GLU A CA 1
ATOM 1551 C C . GLU A 1 211 ? 19.868 11.697 -12.747 1.00 95.06 211 GLU A C 1
ATOM 1553 O O . GLU A 1 211 ? 19.527 10.656 -12.184 1.00 95.06 211 GLU A O 1
ATOM 1558 N N . THR A 1 212 ? 20.033 11.762 -14.070 1.00 96.56 212 THR A N 1
ATOM 1559 C CA . THR A 1 212 ? 19.688 10.660 -14.973 1.00 96.56 212 THR A CA 1
ATOM 1560 C C . THR A 1 212 ? 20.799 10.420 -15.981 1.00 96.56 212 THR A C 1
ATOM 1562 O O . THR A 1 212 ? 21.119 11.295 -16.783 1.00 96.56 212 THR A O 1
ATOM 1565 N N . ALA A 1 213 ? 21.351 9.208 -15.989 1.00 96.50 213 ALA A N 1
ATOM 1566 C CA . ALA A 1 213 ? 22.250 8.770 -17.049 1.00 96.50 213 ALA A CA 1
ATOM 1567 C C . ALA A 1 213 ? 21.450 8.290 -18.267 1.00 96.50 213 ALA A C 1
ATOM 1569 O O . ALA A 1 213 ? 20.441 7.593 -18.125 1.00 96.50 213 ALA A O 1
ATOM 1570 N N . VAL A 1 214 ? 21.915 8.627 -19.470 1.00 95.38 214 VAL A N 1
ATOM 1571 C CA . VAL A 1 214 ? 21.265 8.236 -20.726 1.00 95.38 214 VAL A CA 1
ATOM 1572 C C . VAL A 1 214 ? 22.067 7.120 -21.394 1.00 95.38 214 VAL A C 1
ATOM 1574 O O . VAL A 1 214 ? 23.269 7.245 -21.609 1.00 95.38 214 VAL A O 1
ATOM 1577 N N . MET A 1 215 ? 21.395 6.014 -21.716 1.00 93.69 215 MET A N 1
ATOM 1578 C CA . MET A 1 215 ? 21.947 4.894 -22.481 1.00 93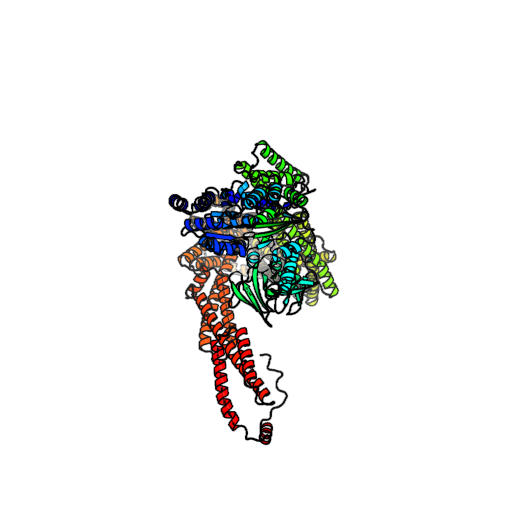.69 215 MET A CA 1
ATOM 1579 C C . MET A 1 215 ? 21.246 4.833 -23.832 1.00 93.69 215 MET A C 1
ATOM 1581 O O . MET A 1 215 ? 20.239 4.124 -23.987 1.00 93.69 215 MET A O 1
ATOM 1585 N N . ASP A 1 216 ? 21.759 5.611 -24.782 1.00 87.31 216 ASP A N 1
ATOM 1586 C CA . ASP A 1 216 ? 21.091 5.878 -26.046 1.00 87.31 216 ASP A CA 1
ATOM 1587 C C . ASP A 1 216 ? 21.460 4.958 -27.210 1.00 87.31 216 ASP A C 1
ATOM 1589 O O . ASP A 1 216 ? 20.657 4.789 -28.134 1.00 87.31 216 ASP A O 1
ATOM 1593 N N . GLU A 1 217 ? 22.621 4.317 -27.126 1.00 86.44 217 GLU A N 1
ATOM 1594 C CA . GLU A 1 217 ? 23.108 3.362 -28.112 1.00 86.44 217 GLU A CA 1
ATOM 1595 C C . GLU A 1 217 ? 22.291 2.059 -28.103 1.00 86.44 217 GLU A C 1
ATOM 1597 O O . GLU A 1 217 ? 22.269 1.303 -27.128 1.00 86.44 217 GLU A O 1
ATOM 1602 N N . VAL A 1 218 ? 21.612 1.782 -29.217 1.00 83.00 218 VAL A N 1
ATOM 1603 C CA . VAL A 1 218 ? 20.778 0.591 -29.401 1.00 83.00 218 VAL A CA 1
ATOM 1604 C C . VAL A 1 218 ? 21.608 -0.537 -30.020 1.00 83.00 218 VAL A C 1
ATOM 1606 O O . VAL A 1 218 ? 21.938 -0.502 -31.204 1.00 83.00 218 VAL A O 1
ATOM 1609 N N . LEU A 1 219 ? 21.912 -1.567 -29.224 1.00 80.69 219 LEU A N 1
ATOM 1610 C CA . LEU A 1 219 ? 22.796 -2.677 -29.619 1.00 80.69 219 LEU A CA 1
ATOM 1611 C C . LEU A 1 219 ? 22.048 -3.912 -30.146 1.00 80.69 219 LEU A C 1
ATOM 1613 O O . LEU A 1 219 ? 22.664 -4.831 -30.684 1.00 80.69 219 LEU A O 1
ATOM 1617 N N . ARG A 1 220 ? 20.724 -3.969 -29.958 1.00 84.19 220 ARG A N 1
ATOM 1618 C CA . ARG A 1 220 ? 19.903 -5.154 -30.253 1.00 84.19 220 ARG A CA 1
ATOM 1619 C C . ARG A 1 220 ? 19.643 -5.340 -31.747 1.00 84.19 220 ARG A C 1
ATOM 1621 O O . ARG A 1 220 ? 19.773 -6.457 -32.239 1.00 84.19 220 ARG A O 1
ATOM 1628 N N . GLN A 1 221 ? 19.235 -4.282 -32.447 1.00 88.12 221 GLN A N 1
ATOM 1629 C CA . GLN A 1 221 ? 18.855 -4.365 -33.858 1.00 88.12 221 GLN A CA 1
ATOM 1630 C C . GLN A 1 221 ? 20.096 -4.502 -34.742 1.00 88.12 221 GLN A C 1
ATOM 1632 O O . GLN A 1 221 ? 20.955 -3.618 -34.740 1.00 88.12 221 GLN A O 1
ATOM 1637 N N . ARG A 1 222 ? 20.188 -5.593 -35.507 1.00 86.00 222 ARG A N 1
ATOM 1638 C CA . ARG A 1 222 ? 21.282 -5.862 -36.456 1.00 86.00 222 ARG A CA 1
ATOM 1639 C C . ARG A 1 222 ? 21.037 -5.222 -37.819 1.00 86.00 222 ARG A C 1
ATOM 1641 O O . ARG A 1 222 ? 21.989 -4.743 -38.428 1.00 86.00 222 ARG A O 1
ATOM 1648 N N . ASP A 1 223 ? 19.782 -5.177 -38.258 1.00 87.38 223 ASP A N 1
ATOM 1649 C CA . ASP A 1 223 ? 19.384 -4.518 -39.501 1.00 87.38 223 ASP A CA 1
ATOM 1650 C C . ASP A 1 223 ? 19.398 -2.981 -39.345 1.00 87.38 223 ASP A C 1
ATOM 1652 O O . ASP A 1 223 ? 18.685 -2.455 -38.481 1.00 87.38 223 ASP A O 1
ATOM 1656 N N . PRO A 1 224 ? 20.173 -2.238 -40.164 1.00 88.12 224 PRO A N 1
ATOM 1657 C CA . PRO A 1 224 ? 20.209 -0.778 -40.118 1.00 88.12 224 PRO A CA 1
ATOM 1658 C C . PRO A 1 224 ? 18.844 -0.116 -40.336 1.00 88.12 224 PRO A C 1
ATOM 1660 O O . PRO A 1 224 ? 18.549 0.871 -39.664 1.00 88.12 224 PRO A O 1
ATOM 1663 N N . ALA A 1 225 ? 18.002 -0.657 -41.225 1.00 88.56 225 ALA A N 1
ATOM 1664 C CA . ALA A 1 225 ? 16.688 -0.075 -41.509 1.00 88.56 225 ALA A CA 1
ATOM 1665 C C . ALA A 1 225 ? 15.733 -0.234 -40.316 1.00 88.56 225 ALA A C 1
ATOM 1667 O O . ALA A 1 225 ? 15.081 0.726 -39.908 1.00 88.56 225 ALA A O 1
ATOM 1668 N N . LEU A 1 226 ? 15.707 -1.417 -39.690 1.00 90.75 226 LEU A N 1
ATOM 1669 C CA . LEU A 1 226 ? 14.955 -1.642 -38.454 1.00 90.75 226 LEU A CA 1
ATOM 1670 C C . LEU A 1 226 ? 15.474 -0.771 -37.298 1.00 90.75 226 LEU A C 1
ATOM 1672 O O . LEU A 1 226 ? 14.678 -0.205 -36.552 1.00 90.75 226 LEU A O 1
ATOM 1676 N N . ARG A 1 227 ? 16.799 -0.625 -37.155 1.00 91.31 227 ARG A N 1
ATOM 1677 C CA . ARG A 1 227 ? 17.403 0.244 -36.131 1.00 91.31 227 ARG A CA 1
ATOM 1678 C C . ARG A 1 227 ? 16.972 1.702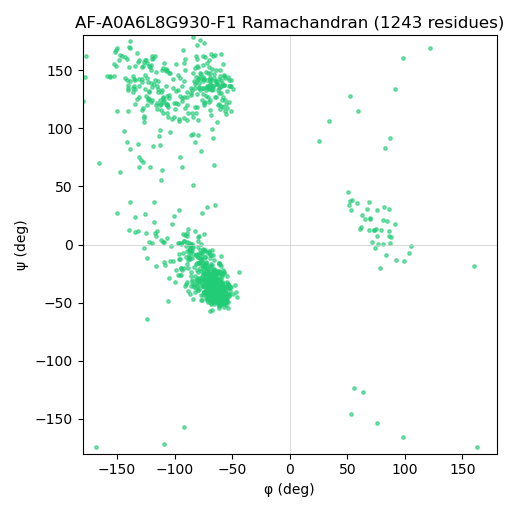 -36.304 1.00 91.31 227 ARG A C 1
ATOM 1680 O O . ARG A 1 227 ? 16.628 2.353 -35.319 1.00 91.31 227 ARG A O 1
ATOM 1687 N N . GLU A 1 228 ? 16.960 2.196 -37.539 1.00 91.50 228 GLU A N 1
ATOM 1688 C CA . GLU A 1 228 ? 16.502 3.550 -37.852 1.00 91.50 228 GLU A CA 1
ATOM 1689 C C . GLU A 1 228 ? 15.000 3.714 -37.586 1.00 91.50 228 GLU A C 1
ATOM 1691 O O . GLU A 1 228 ? 14.602 4.687 -36.950 1.00 91.50 228 GLU A O 1
ATOM 1696 N N . ALA A 1 229 ? 14.168 2.738 -37.965 1.00 92.38 229 ALA A N 1
ATOM 1697 C CA . ALA A 1 229 ? 12.737 2.769 -37.667 1.00 92.38 229 ALA A CA 1
ATOM 1698 C C . ALA A 1 229 ? 12.463 2.823 -36.148 1.00 92.38 229 ALA A C 1
ATOM 1700 O O . ALA A 1 229 ? 11.648 3.628 -35.698 1.00 92.38 229 ALA A O 1
ATOM 1701 N N . VAL A 1 230 ? 13.185 2.032 -35.338 1.00 91.25 230 VAL A N 1
ATOM 1702 C CA . VAL A 1 230 ? 13.099 2.075 -33.861 1.00 91.25 230 VAL A CA 1
ATOM 1703 C C . VAL A 1 230 ? 13.477 3.457 -33.324 1.00 91.25 230 VAL A C 1
ATOM 1705 O O . VAL A 1 230 ? 12.821 3.965 -32.412 1.00 91.25 230 VAL A O 1
ATOM 1708 N N . ARG A 1 231 ? 14.526 4.076 -33.880 1.00 91.00 231 ARG A N 1
ATOM 1709 C CA . ARG A 1 231 ? 14.970 5.419 -33.491 1.00 91.00 231 ARG A CA 1
ATOM 1710 C C . ARG A 1 231 ? 13.898 6.470 -33.800 1.00 91.00 231 ARG A C 1
ATOM 1712 O O . ARG A 1 231 ? 13.513 7.210 -32.897 1.00 91.00 231 ARG A O 1
ATOM 1719 N N . ARG A 1 232 ? 13.362 6.476 -35.027 1.00 92.69 232 ARG A N 1
ATOM 1720 C CA . ARG A 1 232 ? 12.303 7.400 -35.480 1.00 92.69 232 ARG A CA 1
ATOM 1721 C C . ARG A 1 232 ? 11.025 7.269 -34.660 1.00 92.69 232 ARG A C 1
ATOM 1723 O O . ARG A 1 232 ? 10.467 8.276 -34.228 1.00 92.69 232 ARG A O 1
ATOM 1730 N N . SER A 1 233 ? 10.602 6.038 -34.363 1.00 91.44 233 SER A N 1
ATOM 1731 C CA . SER A 1 233 ? 9.409 5.817 -33.541 1.00 91.44 233 SER A CA 1
ATOM 1732 C C . SER A 1 233 ? 9.596 6.359 -32.116 1.00 91.44 233 SER A C 1
ATOM 1734 O O . SER A 1 233 ? 8.644 6.866 -31.528 1.00 91.44 233 SER A O 1
ATOM 1736 N N . ARG A 1 234 ? 10.820 6.305 -31.564 1.00 89.00 234 ARG A N 1
ATOM 1737 C CA . ARG A 1 234 ? 11.137 6.856 -30.234 1.00 89.00 234 ARG A CA 1
ATOM 1738 C C . ARG A 1 234 ? 11.142 8.385 -30.205 1.00 89.00 234 ARG A C 1
ATOM 1740 O O . ARG A 1 234 ? 10.769 8.985 -29.200 1.00 89.00 234 ARG A O 1
ATOM 1747 N N . GLU A 1 235 ? 11.587 9.004 -31.293 1.00 89.12 235 GLU A N 1
ATOM 1748 C CA . GLU A 1 235 ? 11.684 10.461 -31.455 1.00 89.12 235 GLU A CA 1
ATOM 1749 C C . GLU A 1 235 ? 10.333 11.134 -31.728 1.00 89.12 235 GLU A C 1
ATOM 1751 O O . GLU A 1 235 ? 10.269 12.354 -31.848 1.00 89.12 235 GLU A O 1
ATOM 1756 N N . GLY A 1 236 ? 9.245 10.358 -31.771 1.00 87.81 236 GLY A N 1
ATOM 1757 C CA . GLY A 1 236 ? 7.904 10.871 -32.038 1.00 87.81 236 GLY A CA 1
ATOM 1758 C C . GLY A 1 236 ? 7.625 11.089 -33.524 1.00 87.81 236 GLY A C 1
ATOM 1759 O O . GLY A 1 236 ? 6.714 11.841 -33.855 1.00 87.81 236 GLY A O 1
ATOM 1760 N N . ALA A 1 237 ? 8.374 10.421 -34.409 1.00 93.19 237 ALA A N 1
ATOM 1761 C CA . ALA A 1 237 ? 8.159 10.410 -35.855 1.00 93.19 237 ALA A CA 1
ATOM 1762 C C . ALA A 1 237 ? 7.671 9.020 -36.331 1.00 93.19 237 ALA A C 1
ATOM 1764 O O . ALA A 1 237 ? 8.387 8.319 -37.054 1.00 93.19 237 ALA A O 1
ATOM 1765 N N . PRO A 1 238 ? 6.475 8.559 -35.904 1.00 91.50 238 PRO A N 1
ATOM 1766 C CA . PRO A 1 238 ? 5.968 7.238 -36.273 1.00 91.50 238 PRO A CA 1
ATOM 1767 C C . PRO A 1 238 ? 5.697 7.108 -37.779 1.00 91.50 238 PRO A C 1
ATOM 1769 O O . PRO A 1 238 ? 5.894 6.021 -38.316 1.00 91.50 238 PRO A O 1
ATOM 1772 N N . GLY A 1 239 ? 5.316 8.192 -38.468 1.00 93.38 239 GLY A N 1
ATOM 1773 C CA . GLY A 1 239 ? 5.136 8.203 -39.923 1.00 93.38 239 GLY A CA 1
ATOM 1774 C C . GLY A 1 239 ? 6.420 7.846 -40.671 1.00 93.38 239 GLY A C 1
ATOM 1775 O O . GLY A 1 239 ? 6.432 6.899 -41.455 1.00 93.38 239 GLY A O 1
ATOM 1776 N N . GLU A 1 240 ? 7.531 8.509 -40.335 1.00 95.31 240 GLU A N 1
ATOM 1777 C CA . GLU A 1 240 ? 8.852 8.208 -40.907 1.00 95.31 240 GLU A CA 1
ATOM 1778 C C . GLU A 1 240 ? 9.314 6.779 -40.580 1.00 95.31 240 GLU A C 1
ATOM 1780 O O . GLU A 1 240 ? 9.958 6.125 -41.400 1.00 95.31 240 GLU A O 1
ATOM 1785 N N . ALA A 1 241 ? 8.973 6.260 -39.396 1.00 94.75 241 ALA A N 1
ATOM 1786 C CA . ALA A 1 241 ? 9.271 4.876 -39.033 1.00 94.75 241 ALA A CA 1
ATOM 1787 C C . ALA A 1 241 ? 8.474 3.868 -39.884 1.00 94.75 241 ALA A C 1
ATOM 1789 O O . ALA A 1 241 ? 9.048 2.899 -40.380 1.00 94.75 241 ALA A O 1
ATOM 1790 N N . VAL A 1 242 ? 7.170 4.094 -40.081 1.00 94.88 242 VAL A N 1
ATOM 1791 C CA . VAL A 1 242 ? 6.299 3.249 -40.922 1.00 94.88 242 VAL A CA 1
ATOM 1792 C C . VAL A 1 242 ? 6.719 3.317 -42.393 1.00 94.88 242 VAL A C 1
ATOM 1794 O O . VAL A 1 242 ? 6.732 2.293 -43.081 1.00 94.88 242 VAL A O 1
ATOM 1797 N N . GLU A 1 243 ? 7.102 4.497 -42.879 1.00 93.25 243 GLU A N 1
ATOM 1798 C CA . GLU A 1 243 ? 7.636 4.684 -44.228 1.00 93.25 243 GLU A CA 1
ATOM 1799 C C . GLU A 1 243 ? 8.981 3.964 -44.401 1.00 93.25 243 GLU A C 1
ATOM 1801 O O . GLU A 1 243 ? 9.141 3.179 -45.338 1.00 93.25 243 GLU A O 1
ATOM 1806 N N . GLY A 1 244 ? 9.908 4.136 -43.452 1.00 92.12 244 GLY A N 1
ATOM 1807 C CA . GLY A 1 244 ? 11.229 3.502 -43.461 1.00 92.12 244 GLY A CA 1
ATOM 1808 C C . GLY A 1 244 ? 11.199 1.971 -43.392 1.00 92.12 244 GLY A C 1
ATOM 1809 O O . GLY A 1 244 ? 12.132 1.312 -43.850 1.00 92.12 244 GLY A O 1
ATOM 1810 N N . LEU A 1 245 ? 10.114 1.383 -42.878 1.00 93.31 245 LEU A N 1
ATOM 1811 C CA . LEU A 1 245 ? 9.882 -0.064 -42.925 1.00 93.31 245 LEU A CA 1
ATOM 1812 C C . LEU A 1 245 ? 9.501 -0.569 -44.331 1.00 93.31 245 LEU A C 1
ATOM 1814 O O . LEU A 1 245 ? 9.669 -1.757 -44.617 1.00 93.31 245 LEU A O 1
ATOM 1818 N N . GLY A 1 246 ? 9.017 0.296 -45.227 1.00 92.31 246 GLY A N 1
ATOM 1819 C CA . GLY A 1 246 ? 8.764 -0.031 -46.632 1.00 92.31 246 GLY A CA 1
ATOM 1820 C C . GLY A 1 246 ? 7.827 -1.230 -46.822 1.00 92.31 246 GLY A C 1
ATOM 1821 O O . GLY A 1 246 ? 6.698 -1.244 -46.324 1.00 92.31 246 GLY A O 1
ATOM 1822 N N . GLU A 1 247 ? 8.296 -2.255 -47.541 1.00 90.69 247 GLU A N 1
ATOM 1823 C CA . GLU A 1 247 ? 7.542 -3.487 -47.838 1.00 90.69 247 GLU A CA 1
ATOM 1824 C C . GLU A 1 247 ? 7.273 -4.384 -46.618 1.00 90.69 247 GLU A C 1
ATOM 1826 O O . GLU A 1 247 ? 6.514 -5.357 -46.713 1.00 90.69 247 GLU A O 1
ATOM 1831 N N . ARG A 1 248 ? 7.883 -4.067 -45.471 1.00 94.31 248 ARG A N 1
ATOM 1832 C CA . ARG A 1 248 ? 7.646 -4.747 -44.193 1.00 94.31 248 ARG A CA 1
ATOM 1833 C C . ARG A 1 248 ? 6.353 -4.308 -43.515 1.00 94.31 248 ARG A C 1
ATOM 1835 O O . ARG A 1 248 ? 5.994 -4.876 -42.493 1.00 94.31 248 ARG A O 1
ATOM 1842 N N . VAL A 1 249 ? 5.650 -3.324 -44.070 1.00 96.00 249 VAL A N 1
ATOM 1843 C CA . VAL A 1 249 ? 4.293 -2.962 -43.654 1.00 96.00 249 VAL A CA 1
ATOM 1844 C C . VAL A 1 249 ? 3.324 -3.431 -44.736 1.00 96.00 249 VAL A C 1
ATOM 1846 O O . VAL A 1 249 ? 3.451 -3.051 -45.904 1.00 96.00 249 VAL A O 1
ATOM 1849 N N . ARG A 1 250 ? 2.374 -4.288 -44.369 1.00 95.69 250 ARG A N 1
ATOM 1850 C CA . ARG A 1 250 ? 1.430 -4.920 -45.295 1.00 95.69 250 ARG A CA 1
ATOM 1851 C C . ARG A 1 250 ? 0.002 -4.592 -44.898 1.00 95.69 250 ARG A C 1
ATOM 1853 O O . ARG A 1 250 ? -0.376 -4.764 -43.744 1.00 95.69 250 ARG A O 1
ATOM 1860 N N . GLU A 1 251 ? -0.773 -4.160 -45.883 1.00 96.38 251 GLU A N 1
ATOM 1861 C CA . GLU A 1 251 ? -2.198 -3.909 -45.715 1.00 96.38 251 GLU A CA 1
ATOM 1862 C C . GLU A 1 251 ? -3.000 -5.197 -45.912 1.00 96.38 251 GLU A C 1
ATOM 1864 O O . GLU A 1 251 ? -2.793 -5.933 -46.880 1.00 96.38 251 GLU A O 1
ATOM 1869 N N . VAL A 1 252 ? -3.895 -5.478 -44.971 1.00 95.81 252 VAL A N 1
ATOM 1870 C CA . VAL A 1 252 ? -4.750 -6.664 -44.912 1.00 95.81 252 VAL A CA 1
ATOM 1871 C C . VAL A 1 252 ? -6.126 -6.209 -44.431 1.00 95.81 252 VAL A C 1
ATOM 1873 O O . VAL A 1 252 ? -6.188 -5.430 -43.484 1.00 95.81 252 VAL A O 1
ATOM 1876 N N . PRO A 1 253 ? -7.245 -6.684 -45.006 1.00 94.12 253 PRO A N 1
ATOM 1877 C CA . PRO A 1 253 ? -8.569 -6.310 -44.524 1.00 94.12 253 PRO A CA 1
ATOM 1878 C C . PRO A 1 253 ? -8.697 -6.475 -43.006 1.00 94.12 253 PRO A C 1
ATOM 1880 O O . PRO A 1 253 ? -8.337 -7.513 -42.456 1.00 94.12 253 PRO A O 1
ATOM 1883 N N . ARG A 1 254 ? -9.258 -5.464 -42.333 1.00 89.06 254 ARG A N 1
ATOM 1884 C CA . ARG A 1 254 ? -9.350 -5.385 -40.864 1.00 89.06 254 ARG A CA 1
ATOM 1885 C C . ARG A 1 254 ? -9.836 -6.670 -40.184 1.00 89.06 254 ARG A C 1
ATOM 1887 O O . ARG A 1 254 ? -9.301 -7.049 -39.152 1.00 89.06 254 ARG A O 1
ATOM 1894 N N . GLY A 1 255 ? -10.836 -7.339 -40.762 1.00 89.50 255 GLY A N 1
ATOM 1895 C CA . GLY A 1 255 ? -11.408 -8.580 -40.221 1.00 89.50 255 GLY A CA 1
ATOM 1896 C C . GLY A 1 255 ? -10.561 -9.844 -40.421 1.00 89.50 255 GLY A C 1
ATOM 1897 O O . GLY A 1 255 ? -10.952 -10.899 -39.941 1.00 89.50 255 GLY A O 1
ATOM 1898 N N . ASP A 1 256 ? -9.440 -9.756 -41.137 1.00 93.75 256 ASP A N 1
ATOM 1899 C CA . ASP A 1 256 ? -8.543 -10.879 -41.451 1.00 93.75 256 ASP A CA 1
ATOM 1900 C C . ASP A 1 256 ? -7.119 -10.657 -40.904 1.00 93.75 256 ASP A C 1
ATOM 1902 O O . ASP A 1 256 ? -6.247 -11.505 -41.068 1.00 93.75 256 ASP A O 1
ATOM 1906 N N . LEU A 1 257 ? -6.873 -9.540 -40.208 1.00 94.00 257 LEU A N 1
ATOM 1907 C CA . LEU A 1 257 ? -5.563 -9.181 -39.657 1.00 94.00 257 LEU A CA 1
ATOM 1908 C C . LEU A 1 257 ? -4.961 -10.282 -38.769 1.00 94.00 257 LEU A C 1
ATOM 1910 O O . LEU A 1 257 ? -3.805 -10.671 -38.954 1.00 94.00 257 LEU A O 1
ATOM 1914 N N . GLY A 1 258 ? -5.741 -10.799 -37.812 1.00 93.94 258 GLY A N 1
ATOM 1915 C CA . GLY A 1 258 ? -5.278 -11.850 -36.906 1.00 93.94 258 GLY A CA 1
ATOM 1916 C C . GLY A 1 258 ? -5.026 -13.178 -37.625 1.00 93.94 258 GLY A C 1
ATOM 1917 O O . GLY A 1 258 ? -3.994 -13.820 -37.418 1.00 93.94 258 GLY A O 1
ATOM 1918 N N . ALA A 1 259 ? -5.933 -13.568 -38.519 1.00 95.19 259 ALA A N 1
ATOM 1919 C CA . ALA A 1 259 ? -5.802 -14.809 -39.270 1.00 95.19 259 ALA A CA 1
ATOM 1920 C C . ALA A 1 259 ? -4.616 -14.772 -40.251 1.00 95.19 259 ALA A C 1
ATOM 1922 O O . ALA A 1 259 ? -3.869 -15.748 -40.339 1.00 95.19 259 ALA A O 1
ATOM 1923 N N . GLU A 1 260 ? -4.371 -13.644 -40.925 1.00 96.94 260 GLU A N 1
ATOM 1924 C CA . GLU A 1 260 ? -3.207 -13.469 -41.799 1.00 96.94 260 GLU A CA 1
ATOM 1925 C C . GLU A 1 260 ? -1.888 -13.532 -41.026 1.00 96.94 260 GLU A C 1
ATOM 1927 O O . GLU A 1 260 ? -0.954 -14.189 -41.483 1.00 96.94 260 GLU A O 1
ATOM 1932 N N . ALA A 1 261 ? -1.802 -12.934 -39.833 1.00 97.12 261 ALA A N 1
ATOM 1933 C CA . ALA A 1 261 ? -0.613 -13.073 -38.987 1.00 97.12 261 ALA A CA 1
ATOM 1934 C C . ALA A 1 261 ? -0.327 -14.541 -38.639 1.00 97.12 261 ALA A C 1
ATOM 1936 O O . ALA A 1 261 ? 0.819 -14.988 -38.732 1.00 97.12 261 ALA A O 1
ATOM 1937 N N . GLY A 1 262 ? -1.371 -15.305 -38.299 1.00 96.50 262 GLY A N 1
ATOM 1938 C CA . GLY A 1 262 ? -1.259 -16.742 -38.055 1.00 96.50 262 GLY A CA 1
ATOM 1939 C C . GLY A 1 262 ? -0.782 -17.510 -39.289 1.00 96.50 262 GLY A C 1
ATOM 1940 O O . GLY A 1 262 ? 0.170 -18.285 -39.197 1.00 96.50 262 GLY A O 1
ATOM 1941 N N . ARG A 1 263 ? -1.369 -17.248 -40.465 1.00 95.50 263 ARG A N 1
ATOM 1942 C CA . ARG A 1 263 ? -0.961 -17.873 -41.739 1.00 95.50 263 ARG A CA 1
ATOM 1943 C C . ARG A 1 263 ? 0.482 -17.548 -42.119 1.00 95.50 263 ARG A C 1
ATOM 1945 O O . ARG A 1 263 ? 1.204 -18.434 -42.563 1.00 95.50 263 ARG A O 1
ATOM 1952 N N . ARG A 1 264 ? 0.924 -16.304 -41.918 1.00 95.75 264 ARG A N 1
ATOM 1953 C CA . ARG A 1 264 ? 2.311 -15.878 -42.173 1.00 95.75 264 ARG A CA 1
ATOM 1954 C C . ARG A 1 264 ? 3.294 -16.612 -41.284 1.00 95.75 264 ARG A C 1
ATOM 1956 O O . ARG A 1 264 ? 4.309 -17.084 -41.780 1.00 95.75 264 ARG A O 1
ATOM 1963 N N . TRP A 1 265 ? 2.975 -16.741 -40.001 1.00 96.44 265 TRP A N 1
ATOM 1964 C CA . TRP A 1 265 ? 3.801 -17.505 -39.076 1.00 96.44 265 TRP A CA 1
ATOM 1965 C C . TRP A 1 265 ? 3.837 -18.995 -39.445 1.00 96.44 265 TRP A C 1
ATOM 1967 O O . TRP A 1 265 ? 4.904 -19.599 -39.452 1.00 96.44 265 TRP A O 1
ATOM 1977 N N . LEU A 1 266 ? 2.702 -19.578 -39.845 1.00 96.00 266 LEU A N 1
ATOM 1978 C CA . LEU A 1 266 ? 2.634 -20.954 -40.353 1.00 96.00 266 LEU A CA 1
ATOM 1979 C C . LEU A 1 266 ? 3.393 -21.142 -41.679 1.00 96.00 266 LEU A C 1
ATOM 1981 O O . LEU A 1 266 ? 3.857 -22.236 -41.967 1.00 96.00 266 LEU A O 1
ATOM 1985 N N . ALA A 1 267 ? 3.575 -20.108 -42.495 1.00 95.12 267 ALA A N 1
ATOM 1986 C CA . ALA A 1 267 ? 4.372 -20.224 -43.718 1.00 95.12 267 ALA A CA 1
ATOM 1987 C C . ALA A 1 267 ? 5.889 -20.331 -43.451 1.00 95.12 267 ALA A C 1
ATOM 1989 O O . ALA A 1 267 ? 6.632 -20.718 -44.352 1.00 95.12 267 ALA A O 1
ATOM 1990 N N . LEU A 1 268 ? 6.347 -20.000 -42.237 1.00 94.81 268 LEU A N 1
ATOM 1991 C CA . LEU A 1 268 ? 7.754 -20.094 -41.836 1.00 94.81 268 LEU A CA 1
ATOM 1992 C C . LEU A 1 268 ? 8.177 -21.547 -41.584 1.00 94.81 268 LEU A C 1
ATOM 1994 O O . LEU A 1 268 ? 7.361 -22.391 -41.193 1.00 94.81 268 LEU A O 1
ATOM 1998 N N . GLY A 1 269 ? 9.473 -21.831 -41.736 1.00 89.81 269 GLY A N 1
ATOM 1999 C CA . GLY A 1 269 ? 10.054 -23.116 -41.343 1.00 89.81 269 GLY A CA 1
ATOM 2000 C C . GLY A 1 269 ? 10.026 -23.337 -39.823 1.00 89.81 269 GLY A C 1
ATOM 2001 O O . GLY A 1 269 ? 9.904 -22.398 -39.042 1.00 89.81 269 GLY A O 1
ATOM 2002 N N . HIS A 1 270 ? 10.177 -24.583 -39.365 1.00 84.06 270 HIS A N 1
ATOM 2003 C CA . HIS A 1 270 ? 10.088 -24.927 -37.934 1.00 84.06 270 HIS A CA 1
ATOM 2004 C C . HIS A 1 270 ? 11.076 -24.147 -37.036 1.00 84.06 270 HIS A C 1
ATOM 2006 O O . HIS A 1 270 ? 10.709 -23.697 -35.948 1.00 84.06 270 HIS A O 1
ATOM 2012 N N . GLU A 1 271 ? 12.330 -23.973 -37.472 1.00 84.88 271 GLU A N 1
ATOM 2013 C CA . GLU A 1 271 ? 13.327 -23.192 -36.719 1.00 84.88 271 GLU A CA 1
ATOM 2014 C C . GLU A 1 271 ? 12.963 -21.699 -36.685 1.00 84.88 271 GLU A C 1
ATOM 2016 O O . GLU A 1 271 ? 12.939 -21.093 -35.616 1.00 84.88 271 GLU A O 1
ATOM 2021 N N . GLU A 1 272 ? 12.562 -21.130 -37.824 1.00 90.38 272 GLU A N 1
ATOM 2022 C CA . GLU A 1 272 ? 12.145 -19.725 -37.943 1.00 90.38 272 GLU A CA 1
ATOM 2023 C C . GLU A 1 272 ? 10.902 -19.413 -37.098 1.00 90.38 272 GLU A C 1
ATOM 2025 O O . GLU A 1 272 ? 10.832 -18.365 -36.456 1.00 90.38 272 GLU A O 1
ATOM 2030 N N . ARG A 1 273 ? 9.939 -20.343 -37.030 1.00 91.31 273 ARG A N 1
ATOM 2031 C CA . ARG A 1 273 ? 8.752 -20.248 -36.162 1.00 91.31 273 ARG A CA 1
ATOM 2032 C C . ARG A 1 273 ? 9.123 -20.115 -34.685 1.00 91.31 273 ARG A C 1
ATOM 2034 O O . ARG A 1 273 ? 8.456 -19.385 -33.955 1.00 91.31 273 ARG A O 1
ATOM 2041 N N . THR A 1 274 ? 10.174 -20.809 -34.242 1.00 86.69 274 THR A N 1
ATOM 2042 C CA . THR A 1 274 ? 10.646 -20.767 -32.845 1.00 86.69 274 THR A CA 1
ATOM 2043 C C . THR A 1 274 ? 11.272 -19.412 -32.504 1.00 86.69 274 THR A C 1
ATOM 2045 O O . THR A 1 274 ? 11.105 -18.914 -31.391 1.00 86.69 274 THR A O 1
ATOM 2048 N N . ASP A 1 275 ? 11.924 -18.795 -33.489 1.00 90.06 275 ASP A N 1
ATOM 2049 C CA . ASP A 1 275 ? 12.614 -17.506 -33.395 1.00 90.06 275 ASP A CA 1
ATOM 2050 C C . ASP A 1 275 ? 11.702 -16.285 -33.660 1.00 90.06 275 ASP A C 1
ATOM 2052 O O . ASP A 1 275 ? 12.115 -15.138 -33.438 1.00 90.06 275 ASP A O 1
ATOM 2056 N N . THR A 1 276 ? 10.462 -16.519 -34.112 1.00 93.56 276 THR A N 1
ATOM 2057 C CA . THR A 1 276 ? 9.503 -15.478 -34.509 1.00 93.56 276 THR A CA 1
ATOM 2058 C C . THR A 1 276 ? 8.378 -15.309 -33.491 1.00 93.56 276 THR A C 1
ATOM 2060 O O . THR A 1 276 ? 7.580 -16.220 -33.271 1.00 93.56 276 THR A O 1
ATOM 2063 N N . ALA A 1 277 ? 8.255 -14.109 -32.917 1.00 93.12 277 ALA A N 1
ATOM 2064 C CA . ALA A 1 277 ? 7.147 -13.751 -32.029 1.00 93.12 277 ALA A CA 1
ATOM 2065 C C . ALA A 1 277 ? 5.983 -13.103 -32.796 1.00 93.12 277 ALA A C 1
ATOM 2067 O O . ALA A 1 277 ? 6.212 -12.263 -33.662 1.00 93.12 277 ALA A O 1
ATOM 2068 N N . ILE A 1 278 ? 4.735 -13.421 -32.431 1.00 95.62 278 ILE A N 1
ATOM 2069 C CA . ILE A 1 278 ? 3.547 -12.712 -32.934 1.00 95.62 278 ILE A CA 1
ATOM 2070 C C . ILE A 1 278 ? 2.976 -11.821 -31.832 1.00 95.62 278 ILE A C 1
ATOM 2072 O O . ILE A 1 278 ? 2.707 -12.295 -30.723 1.00 95.62 278 ILE A O 1
ATOM 2076 N N . MET A 1 279 ? 2.759 -10.544 -32.134 1.00 94.12 279 MET A N 1
ATOM 2077 C CA . MET A 1 279 ? 2.275 -9.534 -31.194 1.00 94.12 279 MET A CA 1
ATOM 2078 C C . MET A 1 279 ? 0.964 -8.919 -31.671 1.00 94.12 279 MET A C 1
ATOM 2080 O O . MET A 1 279 ? 0.792 -8.638 -32.855 1.00 94.12 279 MET A O 1
ATOM 2084 N N . ALA A 1 280 ? 0.045 -8.720 -30.727 1.00 92.06 280 ALA A N 1
ATOM 2085 C CA . ALA A 1 280 ? -1.238 -8.081 -30.979 1.00 92.06 280 ALA A CA 1
ATOM 2086 C C . ALA A 1 280 ? -1.595 -7.057 -29.879 1.00 92.06 280 ALA A C 1
ATOM 2088 O O . ALA A 1 280 ? -1.327 -7.301 -28.693 1.00 92.06 280 ALA A O 1
ATOM 2089 N N . PRO A 1 281 ? -2.269 -5.944 -30.222 1.00 86.81 281 PRO A N 1
ATOM 2090 C CA . PRO A 1 281 ? -2.621 -4.871 -29.296 1.00 86.81 281 PRO A CA 1
ATOM 2091 C C . PRO A 1 281 ? -3.786 -5.258 -28.384 1.00 86.81 281 PRO A C 1
ATOM 2093 O O . PRO A 1 281 ? -3.862 -4.805 -27.244 1.00 86.81 281 PRO A O 1
ATOM 2096 N N . THR A 1 282 ? -4.689 -6.129 -28.846 1.00 87.81 282 THR A N 1
ATOM 2097 C CA . THR A 1 282 ? -5.913 -6.486 -28.117 1.00 87.81 282 THR A CA 1
ATOM 2098 C C . THR A 1 282 ? -6.046 -7.989 -27.885 1.00 87.81 282 THR A C 1
ATOM 2100 O O . THR A 1 282 ? -5.521 -8.824 -28.623 1.00 87.81 282 THR A O 1
ATOM 2103 N N . HIS A 1 283 ? -6.807 -8.359 -26.850 1.00 85.75 283 HIS A N 1
ATOM 2104 C CA . HIS A 1 283 ? -7.139 -9.761 -26.588 1.00 85.75 283 HIS A CA 1
ATOM 2105 C C . HIS A 1 283 ? -8.006 -10.389 -27.690 1.00 85.75 283 HIS A C 1
ATOM 2107 O O . HIS A 1 283 ? -7.960 -11.608 -27.834 1.00 85.75 283 HIS A O 1
ATOM 2113 N N . ALA A 1 284 ? -8.771 -9.588 -28.443 1.00 88.00 284 ALA A N 1
ATOM 2114 C CA . ALA A 1 284 ? -9.592 -10.057 -29.558 1.00 88.00 284 ALA A CA 1
ATOM 2115 C C . ALA A 1 284 ? -8.719 -10.520 -30.730 1.00 88.00 284 ALA A C 1
ATOM 2117 O O . ALA A 1 284 ? -8.739 -11.705 -31.046 1.00 88.00 284 ALA A O 1
ATOM 2118 N N . ILE A 1 285 ? -7.852 -9.642 -31.247 1.00 91.19 285 ILE A N 1
ATOM 2119 C CA . ILE A 1 285 ? -6.917 -9.976 -32.334 1.00 91.19 285 ILE A CA 1
ATOM 2120 C C . ILE A 1 285 ? -6.015 -11.140 -31.921 1.00 91.19 285 ILE A C 1
ATOM 2122 O O . ILE A 1 285 ? -5.826 -12.090 -32.668 1.00 91.19 285 ILE A O 1
ATOM 2126 N N . ARG A 1 286 ? -5.510 -11.138 -30.682 1.00 92.62 286 ARG A N 1
ATOM 2127 C CA . ARG A 1 286 ? -4.693 -12.250 -30.182 1.00 92.62 286 ARG A CA 1
ATOM 2128 C C . ARG A 1 286 ? -5.428 -13.599 -30.223 1.00 92.62 286 ARG A C 1
ATOM 2130 O O . ARG A 1 286 ? -4.784 -14.619 -30.447 1.00 92.62 286 ARG A O 1
ATOM 2137 N N . ARG A 1 287 ? -6.743 -13.631 -29.962 1.00 90.50 287 ARG A N 1
ATOM 2138 C CA . ARG A 1 287 ? -7.538 -14.867 -30.089 1.00 90.50 287 ARG A CA 1
ATOM 2139 C C . ARG A 1 287 ? -7.613 -15.309 -31.543 1.00 90.50 287 ARG A C 1
ATOM 2141 O O . ARG A 1 287 ? -7.280 -16.452 -31.804 1.00 90.50 287 ARG A O 1
ATOM 2148 N N . GLU A 1 288 ? -7.914 -14.398 -32.463 1.00 93.75 288 GLU A N 1
ATOM 2149 C CA . GLU A 1 288 ? -7.944 -14.692 -33.903 1.00 93.75 288 GLU A CA 1
ATOM 2150 C C . GLU A 1 288 ? -6.609 -15.270 -34.401 1.00 93.75 288 GLU A C 1
ATOM 2152 O O . GLU A 1 288 ? -6.596 -16.282 -35.098 1.00 93.75 288 GLU A O 1
ATOM 2157 N N . VAL A 1 289 ? -5.478 -14.687 -33.980 1.00 96.19 289 VAL A N 1
ATOM 2158 C CA . VAL A 1 289 ? -4.140 -15.217 -34.296 1.00 96.19 289 VAL A CA 1
ATOM 2159 C C . VAL A 1 289 ? -3.953 -16.619 -33.719 1.00 96.19 289 VAL A C 1
ATOM 2161 O O . VAL A 1 289 ? -3.516 -17.525 -34.424 1.00 96.19 289 VAL A O 1
ATOM 2164 N N . ASN A 1 290 ? -4.259 -16.809 -32.431 1.00 95.38 290 ASN A N 1
ATOM 2165 C CA . ASN A 1 290 ? -4.108 -18.105 -31.772 1.00 95.38 290 ASN A CA 1
ATOM 2166 C C . ASN A 1 290 ? -4.969 -19.181 -32.446 1.00 95.38 290 ASN A C 1
ATOM 2168 O O . ASN A 1 290 ? -4.486 -20.293 -32.641 1.00 95.38 290 ASN A O 1
ATOM 2172 N N . ASP A 1 291 ? -6.208 -18.859 -32.808 1.00 93.69 291 ASP A N 1
ATOM 2173 C CA . ASP A 1 291 ? -7.130 -19.788 -33.458 1.00 93.69 291 ASP A CA 1
ATOM 2174 C C . ASP A 1 291 ? -6.606 -20.186 -34.844 1.00 93.69 291 ASP A C 1
ATOM 2176 O O . ASP A 1 291 ? -6.504 -21.379 -35.130 1.00 93.69 291 ASP A O 1
ATOM 2180 N N . ALA A 1 292 ? -6.147 -19.220 -35.648 1.00 96.00 292 ALA A N 1
ATOM 2181 C CA . ALA A 1 292 ? -5.557 -19.483 -36.962 1.00 96.00 292 ALA A CA 1
ATOM 2182 C C . ALA A 1 292 ? -4.271 -20.326 -36.883 1.00 96.00 292 ALA A C 1
ATOM 2184 O O . ALA A 1 292 ? -4.105 -21.282 -37.642 1.00 96.00 292 ALA A O 1
ATOM 2185 N N . VAL A 1 293 ? -3.369 -20.017 -35.939 1.00 96.62 293 VAL A N 1
ATOM 2186 C CA . VAL A 1 293 ? -2.150 -20.814 -35.714 1.00 96.62 293 VAL A CA 1
ATOM 2187 C C . VAL A 1 293 ? -2.512 -22.241 -35.312 1.00 96.62 293 VAL A C 1
ATOM 2189 O O . VAL A 1 293 ? -1.946 -23.195 -35.844 1.00 96.62 293 VAL A O 1
ATOM 2192 N N . ARG A 1 294 ? -3.465 -22.416 -34.393 1.00 95.50 294 ARG A N 1
ATOM 2193 C CA . ARG A 1 294 ? -3.860 -23.748 -33.923 1.00 95.50 294 ARG A CA 1
ATOM 2194 C C . ARG A 1 294 ? -4.561 -24.567 -34.993 1.00 95.50 294 ARG A C 1
ATOM 2196 O O . ARG A 1 294 ? -4.291 -25.761 -35.085 1.00 95.50 294 ARG A O 1
ATOM 2203 N N . GLU A 1 295 ? -5.426 -23.957 -35.797 1.00 94.62 295 GLU A N 1
ATOM 2204 C CA . GLU A 1 295 ? -6.062 -24.627 -36.932 1.00 94.62 295 GLU A CA 1
ATOM 2205 C C . GLU A 1 295 ? -5.005 -25.151 -37.915 1.00 94.62 295 GLU A C 1
ATOM 2207 O O . GLU A 1 295 ? -5.027 -26.331 -38.272 1.00 94.62 295 GLU A O 1
ATOM 2212 N N . GLY A 1 296 ? -4.016 -24.321 -38.262 1.00 95.00 296 GLY A N 1
ATOM 2213 C CA . GLY A 1 296 ? -2.907 -24.731 -39.123 1.00 95.00 296 GLY A CA 1
ATOM 2214 C C . GLY A 1 296 ? -2.029 -25.825 -38.515 1.00 95.00 296 GLY A C 1
ATOM 2215 O O . GLY A 1 296 ? -1.775 -26.836 -39.164 1.00 95.00 296 GLY A O 1
ATOM 2216 N N . LEU A 1 297 ? -1.621 -25.693 -37.248 1.00 94.69 297 LEU A N 1
ATOM 2217 C CA . LEU A 1 297 ? -0.816 -26.716 -36.567 1.00 94.69 297 LEU A CA 1
ATOM 2218 C C . LEU A 1 297 ? -1.574 -28.042 -36.391 1.00 94.69 297 LEU A C 1
ATOM 2220 O O . LEU A 1 297 ? -0.963 -29.112 -36.400 1.00 94.69 297 LEU A O 1
ATOM 2224 N N . ALA A 1 298 ? -2.900 -28.003 -36.238 1.00 93.69 298 ALA A N 1
ATOM 2225 C CA . ALA A 1 298 ? -3.728 -29.204 -36.238 1.00 93.69 298 ALA A CA 1
ATOM 2226 C C . ALA A 1 298 ? -3.774 -29.859 -37.628 1.00 93.69 298 ALA A C 1
ATOM 2228 O O . ALA A 1 298 ? -3.673 -31.082 -37.716 1.00 93.69 298 ALA A O 1
ATOM 2229 N N . ALA A 1 299 ? -3.874 -29.069 -38.702 1.00 93.44 299 ALA A N 1
ATOM 2230 C CA . ALA A 1 299 ? -3.832 -29.570 -40.076 1.00 93.44 299 ALA A CA 1
ATOM 2231 C C . ALA A 1 299 ? -2.464 -30.178 -40.446 1.00 93.44 299 ALA A C 1
ATOM 2233 O O . ALA A 1 299 ? -2.411 -31.183 -41.152 1.00 93.44 299 ALA A O 1
ATOM 2234 N N . GLU A 1 300 ? -1.367 -29.623 -39.921 1.00 93.25 300 GLU A N 1
ATOM 2235 C CA . GLU A 1 300 ? -0.004 -30.166 -40.057 1.00 93.25 300 GLU A CA 1
ATOM 2236 C C . GLU A 1 300 ? 0.243 -31.426 -39.201 1.00 93.25 300 GLU A C 1
ATOM 2238 O O . GLU A 1 300 ? 1.267 -32.091 -39.353 1.00 93.25 300 GLU A O 1
ATOM 2243 N N . GLY A 1 301 ? -0.672 -31.761 -38.282 1.00 92.25 301 GLY A N 1
ATOM 2244 C CA . GLY A 1 301 ? -0.513 -32.860 -37.325 1.00 92.25 301 GLY A CA 1
ATOM 2245 C C . GLY A 1 301 ? 0.440 -32.559 -36.159 1.00 92.25 301 GLY A C 1
ATOM 2246 O O . GLY A 1 301 ? 0.725 -33.454 -35.363 1.00 92.25 301 GLY A O 1
ATOM 2247 N N . ALA A 1 302 ? 0.910 -31.313 -36.029 1.00 92.38 302 ALA A N 1
ATOM 2248 C CA . ALA A 1 302 ? 1.739 -30.858 -34.914 1.00 92.38 302 ALA A CA 1
ATOM 2249 C C . ALA A 1 302 ? 0.945 -30.785 -33.597 1.00 92.38 302 ALA A C 1
ATOM 2251 O O . ALA A 1 302 ? 1.499 -31.050 -32.531 1.00 92.38 302 ALA A O 1
ATOM 2252 N N . LEU A 1 303 ? -0.360 -30.488 -33.666 1.00 94.69 303 LEU A N 1
ATOM 2253 C CA . LEU A 1 303 ? -1.280 -30.695 -32.544 1.00 94.69 303 LEU A CA 1
ATOM 2254 C C . LEU A 1 303 ? -1.905 -32.085 -32.638 1.00 94.69 303 LEU A C 1
ATOM 2256 O O . LEU A 1 303 ? -2.646 -32.380 -33.576 1.00 94.69 303 LEU A O 1
ATOM 2260 N N . HIS A 1 304 ? -1.648 -32.932 -31.645 1.00 92.81 304 HIS A N 1
ATOM 2261 C CA . HIS A 1 304 ? -2.020 -34.344 -31.705 1.00 92.81 304 HIS A CA 1
ATOM 2262 C C . HIS A 1 304 ? -2.580 -34.885 -30.381 1.00 92.81 304 HIS A C 1
ATOM 2264 O O . HIS A 1 304 ? -2.599 -34.226 -29.339 1.00 92.81 304 HIS A O 1
ATOM 2270 N N . GLY A 1 305 ? -3.036 -36.139 -30.416 1.00 91.25 305 GLY A N 1
ATOM 2271 C CA . GLY A 1 305 ? -3.539 -36.848 -29.242 1.00 91.25 305 GLY A CA 1
ATOM 2272 C C . GLY A 1 305 ? -4.942 -36.413 -28.807 1.00 91.25 305 GLY A C 1
ATOM 2273 O O . GLY A 1 305 ? -5.770 -36.002 -29.616 1.00 91.25 305 GLY A O 1
ATOM 2274 N N . ARG A 1 306 ? -5.235 -36.576 -27.511 1.00 91.31 306 ARG A N 1
ATOM 2275 C CA . ARG A 1 306 ? -6.545 -36.242 -26.932 1.00 91.31 306 ARG A CA 1
ATOM 2276 C C . ARG A 1 306 ? -6.704 -34.733 -26.778 1.00 91.31 306 ARG A C 1
ATOM 2278 O O . ARG A 1 306 ? -5.781 -34.075 -26.313 1.00 91.31 306 ARG A O 1
ATOM 2285 N N . SER A 1 307 ? -7.898 -34.222 -27.060 1.00 92.94 307 SER A N 1
ATOM 2286 C CA . SER A 1 307 ? -8.295 -32.871 -26.672 1.00 92.94 307 SER A CA 1
ATOM 2287 C C . SER A 1 307 ? -8.823 -32.826 -25.238 1.00 92.94 307 SER A C 1
ATOM 2289 O O . SER A 1 307 ? -9.423 -33.780 -24.731 1.00 92.94 307 SER A O 1
ATOM 2291 N N . LEU A 1 308 ? -8.595 -31.699 -24.567 1.00 94.69 308 LEU A N 1
ATOM 2292 C CA . LEU A 1 308 ? -9.173 -31.382 -23.268 1.00 94.69 308 LEU A CA 1
ATOM 2293 C C . LEU A 1 308 ? -9.871 -30.025 -23.344 1.00 94.69 308 LEU A C 1
ATOM 2295 O O . LEU A 1 308 ? -9.206 -28.993 -23.397 1.00 94.69 308 LEU A O 1
ATOM 2299 N N . ALA A 1 309 ? -11.203 -30.042 -23.307 1.00 95.00 309 ALA A N 1
ATOM 2300 C CA . ALA A 1 309 ? -12.009 -28.842 -23.118 1.00 95.00 309 ALA A CA 1
ATOM 2301 C C . ALA A 1 309 ? -11.959 -28.395 -21.649 1.00 95.00 309 ALA A C 1
ATOM 2303 O O . ALA A 1 309 ? -12.063 -29.219 -20.733 1.00 95.00 309 ALA A O 1
ATOM 2304 N N . ILE A 1 310 ? -11.772 -27.096 -21.436 1.00 94.88 310 ILE A N 1
ATOM 2305 C CA . ILE A 1 310 ? -11.635 -26.460 -20.132 1.00 94.88 310 ILE A CA 1
ATOM 2306 C C . ILE A 1 310 ? -12.470 -25.182 -20.106 1.00 94.88 310 ILE A C 1
ATOM 2308 O O . ILE A 1 310 ? -12.379 -24.345 -20.997 1.00 94.88 310 ILE A O 1
ATOM 2312 N N . ASP A 1 311 ? -13.203 -24.995 -19.018 1.00 92.88 311 ASP A N 1
ATOM 2313 C CA . ASP A 1 311 ? -13.859 -23.738 -18.678 1.00 92.88 311 ASP A CA 1
ATOM 2314 C C . ASP A 1 311 ? -12.849 -22.798 -18.008 1.00 92.88 311 ASP A C 1
ATOM 2316 O O . ASP A 1 311 ? -12.668 -22.818 -16.779 1.00 92.88 311 ASP A O 1
ATOM 2320 N N . ARG A 1 312 ? -12.132 -22.009 -18.814 1.00 94.00 312 ARG A N 1
ATOM 2321 C CA . ARG A 1 312 ? -11.132 -21.065 -18.306 1.00 94.00 312 ARG A CA 1
ATOM 2322 C C . ARG A 1 312 ? -11.789 -19.873 -17.618 1.00 94.00 312 ARG A C 1
ATOM 2324 O O . ARG A 1 312 ? -12.865 -19.423 -17.993 1.00 94.00 312 ARG A O 1
ATOM 2331 N N . LEU A 1 313 ? -11.095 -19.352 -16.616 1.00 93.81 313 LEU A N 1
ATOM 2332 C CA . LEU A 1 313 ? -11.515 -18.238 -15.778 1.00 93.81 313 LEU A CA 1
ATOM 2333 C C . LEU A 1 313 ? -10.841 -16.951 -16.259 1.00 93.81 313 LEU A C 1
ATOM 2335 O O . LEU A 1 313 ? -9.614 -16.817 -16.188 1.00 93.81 313 LEU A O 1
ATOM 2339 N N . VAL A 1 314 ? -11.649 -15.995 -16.711 1.00 89.81 314 VAL A N 1
ATOM 2340 C CA . VAL A 1 314 ? -11.213 -14.676 -17.181 1.00 89.81 314 VAL A CA 1
ATOM 2341 C C . VAL A 1 314 ? -11.578 -13.634 -16.128 1.00 89.81 314 VAL A C 1
ATOM 2343 O O . VAL A 1 314 ? -12.745 -13.402 -15.850 1.00 89.81 314 VAL A O 1
ATOM 2346 N N . ASP A 1 315 ? -10.572 -13.034 -15.494 1.00 88.00 315 ASP A N 1
ATOM 2347 C CA . ASP A 1 315 ? -10.767 -12.034 -14.435 1.00 88.00 315 ASP A CA 1
ATOM 2348 C C . ASP A 1 315 ? -11.463 -10.777 -14.987 1.00 88.00 315 ASP A C 1
ATOM 2350 O O . ASP A 1 315 ? -10.959 -10.174 -15.939 1.00 88.00 315 ASP A O 1
ATOM 2354 N N . ARG A 1 316 ? -12.569 -10.345 -14.358 1.00 87.44 316 ARG A N 1
ATOM 2355 C CA . ARG A 1 316 ? -13.292 -9.105 -14.714 1.00 87.44 316 ARG A CA 1
ATOM 2356 C C . ARG A 1 316 ? -12.532 -7.821 -14.366 1.00 87.44 316 ARG A C 1
ATOM 2358 O O . ARG A 1 316 ? -12.975 -6.727 -14.699 1.00 87.44 316 ARG A O 1
ATOM 2365 N N . ARG A 1 317 ? -11.392 -7.937 -13.682 1.00 83.06 317 ARG A N 1
ATOM 2366 C CA . ARG A 1 317 ? -10.493 -6.844 -13.279 1.00 83.06 317 ARG A CA 1
ATOM 2367 C C . ARG A 1 317 ? -11.198 -5.735 -12.499 1.00 83.06 317 ARG A C 1
ATOM 2369 O O . ARG A 1 317 ? -10.865 -4.562 -12.646 1.00 83.06 317 ARG A O 1
ATOM 2376 N N . LEU A 1 318 ? -12.143 -6.109 -11.636 1.00 83.62 318 LEU A N 1
ATOM 2377 C CA . LEU A 1 318 ? -12.819 -5.144 -10.775 1.00 83.62 318 LEU A CA 1
ATOM 2378 C C . LEU A 1 318 ? -11.810 -4.390 -9.902 1.00 83.62 318 LEU A C 1
ATOM 2380 O O . LEU A 1 318 ? -10.898 -4.975 -9.312 1.00 83.62 318 LEU A O 1
ATOM 2384 N N . THR A 1 319 ? -12.006 -3.080 -9.777 1.00 79.44 319 THR A N 1
ATOM 2385 C CA . THR A 1 319 ? -11.294 -2.273 -8.783 1.00 79.44 319 THR A CA 1
ATOM 2386 C C . THR A 1 319 ? -11.696 -2.692 -7.366 1.00 79.44 319 THR A C 1
ATOM 2388 O O . THR A 1 319 ? -12.741 -3.303 -7.147 1.00 79.44 319 THR A O 1
ATOM 2391 N N . ARG A 1 320 ? -10.903 -2.306 -6.355 1.00 75.94 320 ARG A N 1
ATOM 2392 C CA . ARG A 1 320 ? -11.249 -2.539 -4.936 1.00 75.94 320 ARG A CA 1
ATOM 2393 C C . ARG A 1 320 ? -12.634 -2.012 -4.568 1.00 75.94 320 ARG A C 1
ATOM 2395 O O . ARG A 1 320 ? -13.362 -2.675 -3.838 1.00 75.94 320 ARG A O 1
ATOM 2402 N N . ALA A 1 321 ? -12.964 -0.819 -5.061 1.00 77.56 321 ALA A N 1
ATOM 2403 C CA . ALA A 1 321 ? -14.243 -0.177 -4.801 1.00 77.56 321 ALA A CA 1
ATOM 2404 C C . ALA A 1 321 ? -15.389 -0.960 -5.451 1.00 77.56 321 ALA A C 1
ATOM 2406 O O . ALA A 1 321 ? -16.364 -1.266 -4.777 1.00 77.56 321 ALA A O 1
ATOM 2407 N N . GLN A 1 322 ? -15.227 -1.364 -6.715 1.00 85.81 322 GLN A N 1
ATOM 2408 C CA . GLN A 1 322 ? -16.213 -2.194 -7.409 1.00 85.81 322 GLN A CA 1
ATOM 2409 C C . GLN A 1 322 ? -16.384 -3.558 -6.730 1.00 85.81 322 GLN A C 1
ATOM 2411 O O . GLN A 1 322 ? -17.510 -3.972 -6.495 1.00 85.81 322 GLN A O 1
ATOM 2416 N N . ALA A 1 323 ? -15.301 -4.234 -6.335 1.00 86.88 323 ALA A N 1
ATOM 2417 C CA . ALA A 1 323 ? -15.382 -5.527 -5.653 1.00 86.88 323 ALA A CA 1
ATOM 2418 C C . ALA A 1 323 ? -16.130 -5.448 -4.305 1.00 86.88 323 ALA A C 1
ATOM 2420 O O . ALA A 1 323 ? -16.826 -6.390 -3.928 1.00 86.88 323 ALA A O 1
ATOM 2421 N N . ALA A 1 324 ? -16.000 -4.329 -3.583 1.00 85.88 324 ALA A N 1
ATOM 2422 C CA . ALA A 1 324 ? -16.724 -4.072 -2.337 1.00 85.88 324 ALA A CA 1
ATOM 2423 C C . ALA A 1 324 ? -18.165 -3.570 -2.553 1.00 85.88 324 ALA A C 1
ATOM 2425 O O . ALA A 1 324 ? -18.969 -3.612 -1.624 1.00 85.88 324 ALA A O 1
ATOM 2426 N N . ASP A 1 325 ? -18.501 -3.096 -3.752 1.00 87.81 325 ASP A N 1
ATOM 2427 C CA . ASP A 1 325 ? -19.854 -2.688 -4.103 1.00 87.81 325 ASP A CA 1
ATOM 2428 C C . ASP A 1 325 ? -20.679 -3.909 -4.504 1.00 87.81 325 ASP A C 1
ATOM 2430 O O . ASP A 1 325 ? -20.386 -4.590 -5.485 1.00 87.81 325 ASP A O 1
ATOM 2434 N N . ILE A 1 326 ? -21.745 -4.170 -3.750 1.00 88.12 326 ILE A N 1
ATOM 2435 C CA . ILE A 1 326 ? -22.641 -5.301 -3.992 1.00 88.12 326 ILE A CA 1
ATOM 2436 C C . ILE A 1 326 ? -23.305 -5.251 -5.373 1.00 88.12 326 ILE A C 1
ATOM 2438 O O . ILE A 1 326 ? -23.678 -6.294 -5.893 1.00 88.12 326 ILE A O 1
ATOM 2442 N N . ARG A 1 327 ? -23.421 -4.064 -5.982 1.00 88.62 327 ARG A N 1
ATOM 2443 C CA . ARG A 1 327 ? -23.987 -3.892 -7.328 1.00 88.62 327 ARG A CA 1
ATOM 2444 C C . ARG A 1 327 ? -23.112 -4.485 -8.428 1.00 88.62 327 ARG A C 1
ATOM 2446 O O . ARG A 1 327 ? -23.605 -4.695 -9.523 1.00 88.62 327 ARG A O 1
ATOM 2453 N N . SER A 1 328 ? -21.842 -4.760 -8.142 1.00 89.50 328 SER A N 1
ATOM 2454 C CA . SER A 1 328 ? -20.940 -5.426 -9.085 1.00 89.50 328 SER A CA 1
ATOM 2455 C C . SER A 1 328 ? -21.130 -6.946 -9.128 1.00 89.50 328 SER A C 1
ATOM 2457 O O . SER A 1 328 ? -20.396 -7.604 -9.856 1.00 89.50 328 SER A O 1
ATOM 2459 N N . TRP A 1 329 ? -22.029 -7.501 -8.306 1.00 89.56 329 TRP A N 1
ATOM 2460 C CA . TRP A 1 329 ? -22.246 -8.938 -8.146 1.00 89.56 329 TRP A CA 1
ATOM 2461 C C . TRP A 1 329 ? -23.622 -9.322 -8.680 1.00 89.56 329 TRP A C 1
ATOM 2463 O O . TRP A 1 329 ? -24.645 -8.871 -8.160 1.00 89.56 329 TRP A O 1
ATOM 2473 N N . GLU A 1 330 ? -23.648 -10.209 -9.665 1.00 88.62 330 GLU A N 1
ATOM 2474 C CA . GLU A 1 330 ? -24.863 -10.655 -10.337 1.00 88.62 330 GLU A CA 1
ATOM 2475 C C . GLU A 1 330 ? -25.032 -12.174 -10.234 1.00 88.62 330 GLU A C 1
ATOM 2477 O O . GLU A 1 330 ? -24.075 -12.932 -10.063 1.00 88.62 330 GLU A O 1
ATOM 2482 N N . ALA A 1 331 ? -26.280 -12.643 -10.300 1.00 89.62 331 ALA A N 1
ATOM 2483 C CA . ALA A 1 331 ? -26.555 -14.075 -10.341 1.00 89.62 331 ALA A CA 1
ATOM 2484 C C . ALA A 1 331 ? -25.931 -14.694 -11.605 1.00 89.62 331 ALA A C 1
ATOM 2486 O O . ALA A 1 331 ? -26.107 -14.177 -12.703 1.00 89.62 331 ALA A O 1
ATOM 2487 N N . GLY A 1 332 ? -25.227 -15.813 -11.444 1.00 88.00 332 GLY A N 1
ATOM 2488 C CA . GLY A 1 332 ? -24.456 -16.473 -12.500 1.00 88.00 332 GLY A CA 1
ATOM 2489 C C . GLY A 1 332 ? -22.957 -16.165 -12.466 1.00 88.00 332 GLY A C 1
ATOM 2490 O O . GLY A 1 332 ? -22.179 -16.910 -13.062 1.00 88.00 332 GLY A O 1
ATOM 2491 N N . ASP A 1 333 ? -22.524 -15.145 -11.722 1.00 90.38 333 ASP A N 1
ATOM 2492 C CA . ASP A 1 333 ? -21.107 -14.794 -11.647 1.00 90.38 333 ASP A CA 1
ATOM 2493 C C . ASP A 1 333 ? -20.262 -15.906 -11.017 1.00 90.38 333 ASP A C 1
ATOM 2495 O O . ASP A 1 333 ? -20.645 -16.530 -10.021 1.00 90.38 333 ASP A O 1
ATOM 2499 N N . THR A 1 334 ? -19.066 -16.127 -11.567 1.00 92.69 334 THR A N 1
ATOM 2500 C CA . THR A 1 334 ? -18.106 -17.084 -11.010 1.00 92.69 334 THR A CA 1
ATOM 2501 C C . THR A 1 334 ? -17.137 -16.374 -10.074 1.00 92.69 334 THR A C 1
ATOM 2503 O O . THR A 1 334 ? -16.440 -15.437 -10.456 1.00 92.69 334 THR A O 1
ATOM 2506 N N . VAL A 1 335 ? -17.061 -16.838 -8.832 1.00 92.38 335 VAL A N 1
ATOM 2507 C CA . VAL A 1 335 ? -16.243 -16.255 -7.769 1.00 92.38 335 VAL A CA 1
ATOM 2508 C C . VAL A 1 335 ? -15.083 -17.179 -7.469 1.00 92.38 335 VAL A C 1
ATOM 2510 O O . VAL A 1 335 ? -15.282 -18.338 -7.113 1.00 92.38 335 VAL A O 1
ATOM 2513 N N . VAL A 1 336 ? -13.866 -16.658 -7.560 1.00 91.31 336 VAL A N 1
ATOM 2514 C CA . VAL A 1 336 ? -12.653 -17.398 -7.213 1.00 91.31 336 VAL A CA 1
ATOM 2515 C C . VAL A 1 336 ? -12.058 -16.811 -5.947 1.00 91.31 336 VAL A C 1
ATOM 2517 O O . VAL A 1 336 ? -11.782 -15.611 -5.883 1.00 91.31 336 VAL A O 1
ATOM 2520 N N . PHE A 1 337 ? -11.821 -17.655 -4.949 1.00 90.62 337 PHE A N 1
ATOM 2521 C CA . PHE A 1 337 ? -11.206 -17.253 -3.690 1.00 90.62 337 PHE A CA 1
ATOM 2522 C C . PHE A 1 337 ? -9.678 -17.369 -3.765 1.00 90.62 337 PHE A C 1
ATOM 2524 O O . PHE A 1 337 ? -9.105 -18.366 -4.210 1.00 90.62 337 PHE A O 1
ATOM 2531 N N . HIS A 1 338 ? -8.980 -16.318 -3.342 1.00 85.69 338 HIS A N 1
ATOM 2532 C CA . HIS A 1 338 ? -7.514 -16.258 -3.305 1.00 85.69 338 HIS A CA 1
ATOM 2533 C C . HIS A 1 338 ? -6.951 -16.423 -1.894 1.00 85.69 338 HIS A C 1
ATOM 2535 O O . HIS A 1 338 ? -5.750 -16.652 -1.739 1.00 85.69 338 HIS A O 1
ATOM 2541 N N . ARG A 1 339 ? -7.812 -16.299 -0.881 1.00 85.62 339 ARG A N 1
ATOM 2542 C CA . ARG A 1 339 ? -7.565 -16.568 0.537 1.00 85.62 339 ARG A CA 1
ATOM 2543 C C . ARG A 1 339 ? -8.849 -17.089 1.168 1.00 85.62 339 ARG A C 1
ATOM 2545 O O . ARG A 1 339 ? -9.927 -16.869 0.619 1.00 85.62 339 ARG A O 1
ATOM 2552 N N . ASP A 1 340 ? -8.714 -17.698 2.336 1.00 88.12 340 ASP A N 1
ATOM 2553 C CA . ASP A 1 340 ? -9.854 -18.082 3.157 1.00 88.12 340 ASP A CA 1
ATOM 2554 C C . ASP A 1 340 ? -10.649 -16.827 3.544 1.00 88.12 340 ASP A C 1
ATOM 2556 O O . ASP A 1 340 ? -10.133 -15.913 4.193 1.00 88.12 340 ASP A O 1
ATOM 2560 N N . ALA A 1 341 ? -11.896 -16.751 3.086 1.00 87.12 341 ALA A N 1
ATOM 2561 C CA . ALA A 1 341 ? -12.764 -15.597 3.275 1.00 87.12 341 ALA A CA 1
ATOM 2562 C C . ALA A 1 341 ? -14.228 -16.026 3.185 1.00 87.12 341 ALA A C 1
ATOM 2564 O O . ALA A 1 341 ? -14.575 -16.907 2.405 1.00 87.12 341 ALA A O 1
ATOM 2565 N N . TYR A 1 342 ? -15.105 -15.395 3.969 1.00 87.00 342 TYR A N 1
ATOM 2566 C CA . TYR A 1 342 ? -16.558 -15.622 3.904 1.00 87.00 342 TYR A CA 1
ATOM 2567 C C . TYR A 1 342 ? -16.981 -17.102 4.030 1.00 87.00 342 TYR A C 1
ATOM 2569 O O . TYR A 1 342 ? -17.995 -17.524 3.476 1.00 87.00 342 TYR A O 1
ATOM 2577 N N . GLY A 1 343 ? -16.195 -17.902 4.761 1.00 83.38 343 GLY A N 1
ATOM 2578 C CA . GLY A 1 343 ? -16.434 -19.338 4.935 1.00 83.38 343 GLY A CA 1
ATOM 2579 C C . GLY A 1 343 ? -16.128 -20.196 3.701 1.00 83.38 343 GLY A C 1
ATOM 2580 O O . GLY A 1 343 ? -16.531 -21.360 3.684 1.00 83.38 343 GLY A O 1
ATOM 2581 N N . CYS A 1 344 ? -15.444 -19.632 2.703 1.00 87.75 344 CYS A N 1
ATOM 2582 C CA . CYS A 1 344 ? -14.871 -20.320 1.545 1.00 87.75 344 CYS A CA 1
ATOM 2583 C C . CYS A 1 344 ? -13.345 -20.379 1.699 1.00 87.75 344 CYS A C 1
ATOM 2585 O O . CYS A 1 344 ? -12.742 -19.494 2.317 1.00 87.75 344 CYS A O 1
ATOM 2587 N N . ARG A 1 345 ? -12.723 -21.429 1.166 1.00 88.56 345 ARG A N 1
ATOM 2588 C CA . ARG A 1 345 ? -11.278 -21.666 1.240 1.00 88.56 345 ARG A CA 1
ATOM 2589 C C . ARG A 1 345 ? -10.557 -21.052 0.046 1.00 88.56 345 ARG A C 1
ATOM 2591 O O . ARG A 1 345 ? -11.144 -20.809 -1.007 1.00 88.56 345 ARG A O 1
ATOM 2598 N N . GLN A 1 346 ? -9.258 -20.826 0.195 1.00 87.56 346 GLN A N 1
ATOM 2599 C CA . GLN A 1 346 ? -8.387 -20.501 -0.926 1.00 87.56 346 GLN A CA 1
ATOM 2600 C C . GLN A 1 346 ? -8.557 -21.524 -2.060 1.00 87.56 346 GLN A C 1
ATOM 2602 O O . GLN A 1 346 ? -8.570 -22.728 -1.822 1.00 87.56 346 GLN A O 1
ATOM 2607 N N . ASP A 1 347 ? -8.630 -21.013 -3.289 1.00 86.62 347 ASP A N 1
ATOM 2608 C CA . ASP A 1 347 ? -8.831 -21.759 -4.534 1.00 86.62 347 ASP A CA 1
ATOM 2609 C C . ASP A 1 347 ? -10.241 -22.342 -4.742 1.00 86.62 347 ASP A C 1
ATOM 2611 O O . ASP A 1 347 ? -10.490 -22.919 -5.803 1.00 86.62 347 ASP A O 1
ATOM 2615 N N . ASP A 1 348 ? -11.188 -22.112 -3.822 1.00 88.81 348 ASP A N 1
ATOM 2616 C CA . ASP A 1 348 ? -12.596 -22.417 -4.079 1.00 88.81 348 ASP A CA 1
ATOM 2617 C C . ASP A 1 348 ? -13.110 -21.585 -5.263 1.00 88.81 348 ASP A C 1
ATOM 2619 O O . ASP A 1 348 ? -12.890 -20.370 -5.350 1.00 88.81 348 ASP A O 1
ATOM 2623 N N . VAL A 1 349 ? -13.832 -22.256 -6.162 1.00 90.44 349 VAL A N 1
ATOM 2624 C CA . VAL A 1 349 ? -14.589 -21.626 -7.245 1.00 90.44 349 VAL A CA 1
ATOM 2625 C C . VAL A 1 349 ? -16.070 -21.827 -6.960 1.00 90.44 349 VAL A C 1
ATOM 2627 O O . VAL A 1 349 ? -16.547 -22.959 -6.920 1.00 90.44 349 VAL A O 1
ATOM 2630 N N . CYS A 1 350 ? -16.778 -20.729 -6.726 1.00 91.12 350 CYS A N 1
ATOM 2631 C CA . CYS A 1 350 ? -18.187 -20.707 -6.346 1.00 91.12 350 CYS A CA 1
ATOM 2632 C C . CYS A 1 350 ? -19.003 -19.938 -7.385 1.00 91.12 350 CYS A C 1
ATOM 2634 O O . CYS A 1 350 ? -18.451 -19.133 -8.134 1.00 91.12 350 CYS A O 1
ATOM 2636 N N . THR A 1 351 ? -20.318 -20.129 -7.389 1.00 92.31 351 THR A N 1
ATOM 2637 C CA . THR A 1 351 ? -21.226 -19.381 -8.271 1.00 92.31 351 THR A CA 1
ATOM 2638 C C . THR A 1 351 ? -22.142 -18.500 -7.438 1.00 92.31 351 THR A C 1
ATOM 2640 O O . THR A 1 351 ? -22.712 -18.958 -6.444 1.00 92.31 351 THR A O 1
ATOM 2643 N N . VAL A 1 352 ? -22.293 -17.238 -7.832 1.00 92.81 352 VAL A N 1
ATOM 2644 C CA . VAL A 1 352 ? -23.292 -16.341 -7.254 1.00 92.81 352 VAL A CA 1
ATOM 2645 C C . VAL A 1 352 ? -24.672 -16.810 -7.698 1.00 92.81 352 VAL A C 1
ATOM 2647 O O . VAL A 1 352 ? -24.960 -16.906 -8.884 1.00 92.81 352 VAL A O 1
ATOM 2650 N N . THR A 1 353 ? -25.541 -17.104 -6.742 1.00 92.50 353 THR A N 1
ATOM 2651 C CA . THR A 1 353 ? -26.939 -17.489 -7.002 1.00 92.50 353 THR A CA 1
ATOM 2652 C C . THR A 1 353 ? -27.886 -16.294 -6.933 1.00 92.50 353 THR A C 1
ATOM 2654 O O . THR A 1 353 ? -28.968 -16.331 -7.508 1.00 92.50 353 THR A O 1
ATOM 2657 N N . GLY A 1 354 ? -27.470 -15.212 -6.272 1.00 90.50 354 GLY A N 1
ATOM 2658 C CA . GLY A 1 354 ? -28.190 -13.946 -6.248 1.00 90.50 354 GLY A CA 1
ATOM 2659 C C . GLY A 1 354 ? -27.740 -13.030 -5.116 1.00 90.50 354 GLY A C 1
ATOM 2660 O O . GLY A 1 354 ? -26.801 -13.331 -4.375 1.00 90.50 354 GLY A O 1
ATOM 2661 N N . VAL A 1 355 ? -28.448 -11.911 -4.975 1.00 89.81 355 VAL A N 1
ATOM 2662 C CA . VAL A 1 355 ? -28.294 -10.968 -3.866 1.00 89.81 355 VAL A CA 1
ATOM 2663 C C . VAL A 1 355 ? -29.598 -10.939 -3.070 1.00 89.81 355 VAL A C 1
ATOM 2665 O O . VAL A 1 355 ? -30.649 -10.609 -3.612 1.00 89.81 355 VAL A O 1
ATOM 2668 N N . GLN A 1 356 ? -29.538 -11.295 -1.786 1.00 87.62 356 GLN A N 1
ATOM 2669 C CA . GLN A 1 356 ? -30.688 -11.345 -0.873 1.00 87.62 356 GLN A CA 1
ATOM 2670 C C . GLN A 1 356 ? -30.349 -10.614 0.427 1.00 87.62 356 GLN A C 1
ATOM 2672 O O . GLN A 1 356 ? -29.242 -10.753 0.946 1.00 87.62 356 GLN A O 1
ATOM 2677 N N . ASP A 1 357 ? -31.276 -9.804 0.946 1.00 85.75 357 ASP A N 1
ATOM 2678 C CA . ASP A 1 357 ? -31.108 -9.029 2.190 1.00 85.75 357 ASP A CA 1
ATOM 2679 C C . ASP A 1 357 ? -29.811 -8.190 2.239 1.00 85.75 357 ASP A C 1
ATOM 2681 O O . ASP A 1 357 ? -29.164 -8.031 3.279 1.00 85.75 357 ASP A O 1
ATOM 2685 N N . GLY A 1 358 ? -29.377 -7.677 1.081 1.00 84.62 358 GLY A N 1
ATOM 2686 C CA . GLY A 1 358 ? -28.124 -6.928 0.950 1.00 84.62 358 GLY A CA 1
ATOM 2687 C C . GLY A 1 358 ? -26.862 -7.771 1.186 1.00 84.62 358 GLY A C 1
ATOM 2688 O O . GLY A 1 358 ? -25.862 -7.237 1.681 1.00 84.62 358 GLY A O 1
ATOM 2689 N N . LYS A 1 359 ? -26.912 -9.070 0.865 1.00 90.88 359 LYS A N 1
ATOM 2690 C CA . LYS A 1 359 ? -25.794 -10.023 0.881 1.00 90.88 359 LYS A CA 1
ATOM 2691 C C . LYS A 1 359 ? -25.742 -10.813 -0.428 1.00 90.88 359 LYS A C 1
ATOM 2693 O O . LYS A 1 359 ? -26.776 -11.200 -0.960 1.00 90.88 359 LYS A O 1
ATOM 2698 N N . VAL A 1 360 ? -24.534 -11.088 -0.903 1.00 92.12 360 VAL A N 1
ATOM 2699 C CA . VAL A 1 360 ? -24.259 -12.032 -1.989 1.00 92.12 360 VAL A CA 1
ATOM 2700 C C . VAL A 1 360 ? -24.465 -13.449 -1.465 1.00 92.12 360 VAL A C 1
ATOM 2702 O O . VAL A 1 360 ? -23.974 -13.795 -0.385 1.00 92.12 360 VAL A O 1
ATOM 2705 N N . VAL A 1 361 ? -25.189 -14.261 -2.230 1.00 93.44 361 VAL A N 1
ATOM 2706 C CA . VAL A 1 361 ? -25.463 -15.669 -1.944 1.00 93.44 361 VAL A CA 1
ATOM 2707 C C . VAL A 1 361 ? -24.646 -16.534 -2.901 1.00 93.44 361 VAL A C 1
ATOM 2709 O O . VAL A 1 361 ? -24.798 -16.434 -4.117 1.00 93.44 361 VAL A O 1
ATOM 2712 N N . LEU A 1 362 ? -23.780 -17.391 -2.365 1.00 93.19 362 LEU A N 1
ATOM 2713 C CA . LEU A 1 362 ? -22.943 -18.318 -3.123 1.00 93.19 362 LEU A CA 1
ATOM 2714 C C . LEU A 1 362 ? -23.430 -19.753 -2.978 1.00 93.19 362 LEU A C 1
ATOM 2716 O O . LEU A 1 362 ? -23.658 -20.229 -1.862 1.00 93.19 362 LEU A O 1
ATOM 2720 N N . ALA A 1 363 ? -23.457 -20.464 -4.098 1.00 89.31 363 ALA A N 1
ATOM 2721 C CA . ALA A 1 363 ? -23.429 -21.916 -4.104 1.00 89.31 363 ALA A CA 1
ATOM 2722 C C . ALA A 1 363 ? -21.979 -22.382 -3.918 1.00 89.31 363 ALA A C 1
ATOM 2724 O O . ALA A 1 363 ? -21.111 -22.074 -4.739 1.00 89.31 363 ALA A O 1
ATOM 2725 N N . THR A 1 364 ? -21.716 -23.116 -2.835 1.00 81.25 364 THR A N 1
ATOM 2726 C CA . THR A 1 364 ? -20.408 -23.729 -2.560 1.00 81.25 364 THR A CA 1
ATOM 2727 C C . THR A 1 364 ? -20.538 -25.253 -2.494 1.00 81.25 364 THR A C 1
ATOM 2729 O O . THR A 1 364 ? -21.633 -25.759 -2.224 1.00 81.25 364 THR A O 1
ATOM 2732 N N . PRO A 1 365 ? -19.438 -26.015 -2.654 1.00 66.12 365 PRO A N 1
ATOM 2733 C CA . PRO A 1 365 ? -19.459 -27.468 -2.463 1.00 66.12 365 PRO A CA 1
ATOM 2734 C C . PRO A 1 365 ? -19.943 -27.907 -1.067 1.00 66.12 365 PRO A C 1
ATOM 2736 O O . PRO A 1 365 ? -20.426 -29.022 -0.908 1.00 66.12 365 PRO A O 1
ATOM 2739 N N . GLY A 1 366 ? -19.830 -27.035 -0.054 1.00 69.19 366 GLY A N 1
ATOM 2740 C CA . GLY A 1 366 ? -20.275 -27.265 1.327 1.00 69.19 366 GLY A CA 1
ATOM 2741 C C . GLY A 1 366 ? -21.618 -26.609 1.677 1.00 69.19 366 GLY A C 1
ATOM 2742 O O . GLY A 1 366 ? -21.841 -26.272 2.846 1.00 69.19 366 GLY A O 1
ATOM 2743 N N . GLY A 1 367 ? -22.472 -26.357 0.679 1.00 80.50 367 GLY A N 1
ATOM 2744 C CA . GLY A 1 367 ? -23.789 -25.729 0.822 1.00 80.50 367 GLY A CA 1
ATOM 2745 C C . GLY A 1 367 ? -23.801 -24.233 0.497 1.00 80.50 367 GLY A C 1
ATOM 2746 O O . GLY A 1 367 ? -22.872 -23.689 -0.096 1.00 80.50 367 GLY A O 1
ATOM 2747 N N . GLU A 1 368 ? -24.868 -23.545 0.886 1.00 88.56 368 GLU A N 1
ATOM 2748 C CA . GLU A 1 368 ? -25.017 -22.111 0.628 1.00 88.56 368 GLU A CA 1
ATOM 2749 C C . GLU A 1 368 ? -24.133 -21.273 1.571 1.00 88.56 368 GLU A C 1
ATOM 2751 O O . GLU A 1 368 ? -23.936 -21.612 2.746 1.00 88.56 368 GLU A O 1
ATOM 2756 N N . ARG A 1 369 ? -23.583 -20.165 1.067 1.00 90.12 369 ARG A N 1
ATOM 2757 C CA . ARG A 1 369 ? -22.898 -19.142 1.874 1.00 90.12 369 ARG A CA 1
ATOM 2758 C C . ARG A 1 369 ? -23.473 -17.769 1.566 1.00 90.12 369 ARG A C 1
ATOM 2760 O O . ARG A 1 369 ? -23.717 -17.450 0.410 1.00 90.12 369 ARG A O 1
ATOM 2767 N N . ARG A 1 370 ? -23.656 -16.937 2.593 1.00 91.50 370 ARG A N 1
ATOM 2768 C CA . ARG A 1 370 ? -24.147 -15.559 2.448 1.00 91.50 370 ARG A CA 1
ATOM 2769 C C . ARG A 1 370 ? -23.175 -14.586 3.082 1.00 91.50 370 ARG A C 1
ATOM 2771 O O . ARG A 1 370 ? -22.852 -14.726 4.261 1.00 91.50 370 ARG A O 1
ATOM 2778 N N . PHE A 1 371 ? -22.760 -13.567 2.344 1.00 90.75 371 PHE A N 1
ATOM 2779 C CA . PHE A 1 371 ? -21.870 -12.537 2.873 1.00 90.75 371 PHE A CA 1
ATOM 2780 C C . PHE A 1 371 ? -22.134 -11.183 2.222 1.00 90.75 371 PHE A C 1
ATOM 2782 O O . PHE A 1 371 ? -22.702 -11.097 1.140 1.00 90.75 371 PHE A O 1
ATOM 2789 N N . ARG A 1 372 ? -21.722 -10.103 2.884 1.00 89.75 372 ARG A N 1
ATOM 2790 C CA . ARG A 1 372 ? -21.705 -8.774 2.272 1.00 89.75 372 ARG A CA 1
ATOM 2791 C C . ARG A 1 372 ? -20.269 -8.477 1.845 1.00 89.75 372 ARG A C 1
ATOM 2793 O O . ARG A 1 372 ? -19.404 -8.509 2.722 1.00 89.75 372 ARG A O 1
ATOM 2800 N N . PRO A 1 373 ? -19.998 -8.203 0.559 1.00 86.00 373 PRO A N 1
ATOM 2801 C CA . PRO A 1 373 ? -18.690 -7.721 0.145 1.00 86.00 373 PRO A CA 1
ATOM 2802 C C . PRO A 1 373 ? -18.422 -6.408 0.882 1.00 86.00 373 PRO A C 1
ATOM 2804 O O . PRO A 1 373 ? -19.207 -5.468 0.794 1.00 86.00 373 PRO A O 1
ATOM 2807 N N . SER A 1 374 ? -17.373 -6.356 1.695 1.00 80.25 374 SER A N 1
ATOM 2808 C CA . SER A 1 374 ? -16.978 -5.122 2.370 1.00 80.25 374 SER A CA 1
ATOM 2809 C C . SER A 1 374 ? -15.484 -5.109 2.672 1.00 80.25 374 SER A C 1
ATOM 2811 O O . SER A 1 374 ? -14.832 -6.154 2.763 1.00 80.25 374 SER A O 1
ATOM 2813 N N . GLY A 1 375 ? -14.939 -3.898 2.799 1.00 74.75 375 GLY A N 1
ATOM 2814 C CA . GLY A 1 375 ? -13.554 -3.663 3.195 1.00 74.75 375 GLY A CA 1
ATOM 2815 C C . GLY A 1 375 ? -12.522 -4.417 2.351 1.00 74.75 375 GLY A C 1
ATOM 2816 O O . GLY A 1 375 ? -12.690 -4.637 1.153 1.00 74.75 375 GLY A O 1
ATOM 2817 N N . ASN A 1 376 ? -11.429 -4.821 3.000 1.00 71.81 376 ASN A N 1
ATOM 2818 C CA . ASN A 1 376 ? -10.329 -5.529 2.342 1.00 71.81 376 ASN A CA 1
ATOM 2819 C C . ASN A 1 376 ? -10.663 -6.992 2.013 1.00 71.81 376 ASN A C 1
ATOM 2821 O O . ASN A 1 376 ? -10.070 -7.548 1.089 1.00 71.81 376 ASN A O 1
ATOM 2825 N N . SER A 1 377 ? -11.606 -7.614 2.730 1.00 78.50 377 SER A N 1
ATOM 2826 C CA . SER A 1 377 ? -11.993 -9.011 2.505 1.00 78.50 377 SER A CA 1
ATOM 2827 C C . SER A 1 377 ? -12.732 -9.208 1.185 1.00 78.50 377 SER A C 1
ATOM 2829 O O . SER A 1 377 ? -12.631 -10.278 0.594 1.00 78.50 377 SER A O 1
ATOM 2831 N N . ALA A 1 378 ? -13.414 -8.178 0.663 1.00 78.56 378 ALA A N 1
ATOM 2832 C CA . ALA A 1 378 ? -13.989 -8.213 -0.685 1.00 78.56 378 ALA A CA 1
ATOM 2833 C C . ALA A 1 378 ? -12.918 -8.449 -1.758 1.00 78.56 378 ALA A C 1
ATOM 2835 O O . ALA A 1 378 ? -13.198 -9.046 -2.790 1.00 78.56 378 ALA A O 1
ATOM 2836 N N . TRP A 1 379 ? -11.673 -8.041 -1.487 1.00 79.12 379 TRP A N 1
ATOM 2837 C CA . TRP A 1 379 ? -10.570 -8.201 -2.426 1.00 79.12 379 TRP A CA 1
ATOM 2838 C C . TRP A 1 379 ? -9.871 -9.567 -2.347 1.00 79.12 379 TRP A C 1
ATOM 2840 O O . TRP A 1 379 ? -8.973 -9.862 -3.136 1.00 79.12 379 TRP A O 1
ATOM 2850 N N . TRP A 1 380 ? -10.244 -10.404 -1.374 1.00 86.00 380 TRP A N 1
ATOM 2851 C CA . TRP A 1 380 ? -9.723 -11.768 -1.238 1.00 86.00 380 TRP A CA 1
ATOM 2852 C C . TRP A 1 380 ? -10.410 -12.766 -2.172 1.00 86.00 380 TRP A C 1
ATOM 2854 O O . TRP A 1 380 ? -9.928 -13.888 -2.315 1.00 86.00 380 TRP A O 1
ATOM 2864 N N . CYS A 1 381 ? -11.474 -12.346 -2.852 1.00 88.00 381 CYS A N 1
ATOM 2865 C CA . CYS A 1 381 ? -12.136 -13.069 -3.927 1.00 88.00 381 CYS A CA 1
ATOM 2866 C C . CYS A 1 381 ? -12.253 -12.184 -5.175 1.00 88.00 381 CYS A C 1
ATOM 2868 O O . CYS A 1 381 ? -12.220 -10.956 -5.077 1.00 88.00 381 CYS A O 1
ATOM 2870 N N . ARG A 1 382 ? -12.383 -12.804 -6.349 1.00 89.00 382 ARG A N 1
ATOM 2871 C CA . ARG A 1 382 ? -12.551 -12.101 -7.627 1.00 89.00 382 ARG A CA 1
ATOM 2872 C C . ARG A 1 382 ? -13.650 -12.703 -8.475 1.00 89.00 382 ARG A C 1
ATOM 2874 O O . ARG A 1 382 ? -13.760 -13.928 -8.563 1.00 89.00 382 ARG A O 1
ATOM 2881 N N . LEU A 1 383 ? -14.391 -11.822 -9.139 1.00 91.38 383 LEU A N 1
ATOM 2882 C CA . LEU A 1 383 ? -15.349 -12.201 -10.165 1.00 91.38 383 LEU A CA 1
ATOM 2883 C C . LEU A 1 383 ? -14.629 -12.524 -11.468 1.00 91.38 383 LEU A C 1
ATOM 2885 O O . LEU A 1 383 ? -13.745 -11.787 -11.909 1.00 91.38 383 LEU A O 1
ATOM 2889 N N . HIS A 1 384 ? -15.017 -13.645 -12.051 1.00 92.31 384 HIS A N 1
ATOM 2890 C CA . HIS A 1 384 ? -14.507 -14.142 -13.309 1.00 92.31 384 HIS A CA 1
ATOM 2891 C C . HIS A 1 384 ? -15.670 -14.453 -14.241 1.00 92.31 384 HIS A C 1
ATOM 2893 O O . HIS A 1 384 ? -16.691 -15.000 -13.818 1.00 92.31 384 HIS A O 1
ATOM 2899 N N . ASP A 1 385 ? -15.457 -14.164 -15.516 1.00 90.38 385 ASP A N 1
ATOM 2900 C CA . ASP A 1 385 ? -16.214 -14.777 -16.592 1.00 90.38 385 ASP A CA 1
ATOM 2901 C C . ASP A 1 385 ? -15.639 -16.164 -16.885 1.00 90.38 385 ASP A C 1
ATOM 2903 O O . ASP A 1 385 ? -14.464 -16.450 -16.618 1.00 90.38 385 ASP A O 1
ATOM 2907 N N . THR A 1 386 ? -16.486 -17.042 -17.413 1.00 90.62 386 THR A N 1
ATOM 2908 C CA . THR A 1 386 ? -16.077 -18.377 -17.844 1.00 90.62 386 THR A CA 1
ATOM 2909 C C . THR A 1 386 ? -16.127 -18.443 -19.361 1.00 90.62 386 THR A C 1
ATOM 2911 O O . THR A 1 386 ? -17.155 -18.143 -19.960 1.00 90.62 386 THR A O 1
ATOM 2914 N N . GLU A 1 387 ? -15.022 -18.850 -19.976 1.00 91.62 387 GLU A N 1
ATOM 2915 C CA . GLU A 1 387 ? -14.927 -19.050 -21.422 1.00 91.62 387 GLU A CA 1
ATOM 2916 C C . GLU A 1 387 ? -14.425 -20.469 -21.714 1.00 91.62 387 GLU A C 1
ATOM 2918 O O . GLU A 1 387 ? -13.606 -21.006 -20.968 1.00 91.62 387 GLU A O 1
ATOM 2923 N N . GLY A 1 388 ? -14.891 -21.085 -22.801 1.00 91.81 388 GLY A N 1
ATOM 2924 C CA . GLY A 1 388 ? -14.381 -22.383 -23.241 1.00 91.81 388 GLY A CA 1
ATOM 2925 C C . GLY A 1 388 ? -13.007 -22.244 -23.899 1.00 91.81 388 GLY A C 1
ATOM 2926 O O . GLY A 1 388 ? -12.801 -21.370 -24.736 1.00 91.81 388 GLY A O 1
ATOM 2927 N N . ILE A 1 389 ? -12.068 -23.115 -23.538 1.00 94.12 389 ILE A N 1
ATOM 2928 C CA . ILE A 1 389 ? -10.783 -23.281 -24.224 1.00 94.12 389 ILE A CA 1
ATOM 2929 C C . ILE A 1 389 ? -10.484 -24.768 -24.395 1.00 94.12 389 ILE A C 1
ATOM 2931 O O . ILE A 1 389 ? -10.775 -25.576 -23.516 1.00 94.12 389 ILE A O 1
ATOM 2935 N N . GLU A 1 390 ? -9.894 -25.149 -25.522 1.00 94.88 390 GLU A N 1
ATOM 2936 C CA . GLU A 1 390 ? -9.488 -26.528 -25.782 1.00 94.88 390 GLU A CA 1
ATOM 2937 C C . GLU A 1 390 ? -7.967 -26.612 -25.870 1.00 94.88 390 GLU A C 1
ATOM 2939 O O . GLU A 1 390 ? -7.372 -25.858 -26.629 1.00 94.88 390 GLU A O 1
ATOM 2944 N N . ILE A 1 391 ? -7.335 -27.554 -25.166 1.00 96.12 391 ILE A N 1
ATOM 2945 C CA . ILE A 1 391 ? -5.893 -27.825 -25.293 1.00 96.12 391 ILE A CA 1
ATOM 2946 C C . ILE A 1 391 ? -5.622 -29.240 -25.829 1.00 96.12 391 ILE A C 1
ATOM 2948 O O . ILE A 1 391 ? -6.386 -30.169 -25.556 1.00 96.12 391 ILE A O 1
ATOM 2952 N N . ARG A 1 392 ? -4.521 -29.403 -26.569 1.00 96.19 392 ARG A N 1
ATOM 2953 C CA . ARG A 1 392 ? -3.994 -30.653 -27.150 1.00 96.19 392 ARG A CA 1
ATOM 2954 C C . ARG A 1 392 ? -2.498 -30.795 -26.871 1.00 96.19 392 ARG A C 1
ATOM 2956 O O . ARG A 1 392 ? -1.849 -29.827 -26.487 1.00 96.19 392 ARG A O 1
ATOM 2963 N N . ALA A 1 393 ? -1.940 -31.992 -27.061 1.00 96.56 393 ALA A N 1
ATOM 2964 C CA . ALA A 1 393 ? -0.484 -32.133 -27.063 1.00 96.56 393 ALA A CA 1
ATOM 2965 C C . ALA A 1 393 ? 0.112 -31.326 -28.232 1.00 96.56 393 ALA A C 1
ATOM 2967 O O . ALA A 1 393 ? -0.478 -31.298 -29.311 1.00 96.56 393 ALA A O 1
ATOM 2968 N N . GLY A 1 394 ? 1.230 -30.646 -27.984 1.00 95.00 394 GLY A N 1
ATOM 2969 C CA . GLY A 1 394 ? 1.850 -29.670 -28.883 1.00 95.00 394 GLY A CA 1
ATOM 2970 C C . GLY A 1 394 ? 1.410 -28.219 -28.647 1.00 95.00 394 GLY A C 1
ATOM 2971 O O . GLY A 1 394 ? 2.062 -27.303 -29.142 1.00 95.00 394 GLY A O 1
ATOM 2972 N N . ASP A 1 395 ? 0.346 -27.962 -27.872 1.00 96.38 395 ASP A N 1
ATOM 2973 C CA . ASP A 1 395 ? -0.089 -26.586 -27.607 1.00 96.38 395 ASP A CA 1
ATOM 2974 C C . ASP A 1 395 ? 0.907 -25.815 -26.733 1.00 96.38 395 ASP A C 1
ATOM 2976 O O . ASP A 1 395 ? 1.348 -26.301 -25.689 1.00 96.38 395 ASP A O 1
ATOM 2980 N N . ARG A 1 396 ? 1.158 -24.552 -27.092 1.00 95.06 396 ARG A N 1
ATOM 2981 C CA . ARG A 1 396 ? 1.778 -23.567 -26.198 1.00 95.06 396 ARG A CA 1
ATOM 2982 C C . ARG A 1 396 ? 0.705 -22.834 -25.403 1.00 95.06 396 ARG A C 1
ATOM 2984 O O . ARG A 1 396 ? -0.232 -22.259 -25.965 1.00 95.06 396 ARG A O 1
ATOM 2991 N N . ILE A 1 397 ? 0.856 -22.833 -24.084 1.00 95.56 397 ILE A N 1
ATOM 2992 C CA . ILE A 1 397 ? -0.044 -22.165 -23.144 1.00 95.56 397 ILE A CA 1
ATOM 2993 C C . ILE A 1 397 ? 0.722 -21.200 -22.250 1.00 95.56 397 ILE A C 1
ATOM 2995 O O . ILE A 1 397 ? 1.925 -21.334 -22.044 1.00 95.56 397 ILE A O 1
ATOM 2999 N N . ARG A 1 398 ? 0.006 -20.237 -21.679 1.00 92.38 398 ARG A N 1
ATOM 3000 C CA . ARG A 1 398 ? 0.503 -19.322 -20.649 1.00 92.38 398 ARG A CA 1
ATOM 3001 C C . ARG A 1 398 ? -0.386 -19.391 -19.420 1.00 92.38 398 ARG A C 1
ATOM 3003 O O . ARG A 1 398 ? -1.608 -19.474 -19.538 1.00 92.38 398 ARG A O 1
ATOM 3010 N N . TRP A 1 399 ? 0.210 -19.283 -18.242 1.00 93.19 399 TRP A N 1
ATOM 3011 C CA . TRP A 1 399 ? -0.530 -19.217 -16.982 1.00 93.19 399 TRP A CA 1
ATOM 3012 C C . TRP A 1 399 ? -1.084 -17.809 -16.755 1.00 93.19 399 TRP A C 1
ATOM 3014 O O . TRP A 1 399 ? -0.390 -16.819 -16.984 1.00 93.19 399 TRP A O 1
ATOM 3024 N N . THR A 1 400 ? -2.319 -17.695 -16.268 1.00 90.00 400 THR A N 1
ATOM 3025 C CA . THR A 1 400 ? -2.969 -16.407 -15.950 1.00 90.00 400 THR A CA 1
ATOM 3026 C C . THR A 1 400 ? -3.001 -16.103 -14.450 1.00 90.00 400 THR A C 1
ATOM 3028 O O . THR A 1 400 ? -3.458 -15.037 -14.035 1.00 90.00 400 THR A O 1
ATOM 3031 N N . ARG A 1 401 ? -2.484 -17.014 -13.612 1.00 88.50 401 ARG A N 1
ATOM 3032 C CA . ARG A 1 401 ? -2.439 -16.878 -12.150 1.00 88.50 401 ARG A CA 1
ATOM 3033 C C . ARG A 1 401 ? -1.146 -17.456 -11.571 1.00 88.50 401 ARG A C 1
ATOM 3035 O O . ARG A 1 401 ? -0.645 -18.481 -12.015 1.00 88.50 401 ARG A O 1
ATOM 3042 N N . ASN A 1 402 ? -0.621 -16.799 -10.535 1.00 86.25 402 ASN A N 1
ATOM 3043 C CA . ASN A 1 402 ? 0.542 -17.280 -9.785 1.00 86.25 402 ASN A CA 1
ATOM 3044 C C . ASN A 1 402 ? 0.180 -18.466 -8.868 1.00 86.25 402 ASN A C 1
ATOM 3046 O O . ASN A 1 402 ? -0.844 -18.432 -8.181 1.00 86.25 402 ASN A O 1
ATOM 3050 N N . ARG A 1 403 ? 1.084 -19.445 -8.752 1.00 87.12 403 ARG A N 1
ATOM 3051 C CA . ARG A 1 403 ? 1.090 -20.507 -7.735 1.00 87.12 403 ARG A CA 1
ATOM 3052 C C . ARG A 1 403 ? 2.479 -20.644 -7.124 1.00 87.12 403 ARG A C 1
ATOM 3054 O O . ARG A 1 403 ? 3.451 -20.881 -7.835 1.00 87.12 403 ARG A O 1
ATOM 3061 N N . LYS A 1 404 ? 2.582 -20.559 -5.797 1.00 81.25 404 LYS A N 1
ATOM 3062 C CA . LYS A 1 404 ? 3.854 -20.800 -5.100 1.00 81.25 404 LYS A CA 1
ATOM 3063 C C . LYS A 1 404 ? 4.262 -22.273 -5.207 1.00 81.25 404 LYS A C 1
ATOM 3065 O O . LYS A 1 404 ? 3.413 -23.159 -5.108 1.00 81.25 404 LYS A O 1
ATOM 3070 N N . ALA A 1 405 ? 5.560 -22.518 -5.371 1.00 81.56 405 ALA A N 1
ATOM 3071 C CA . ALA A 1 405 ? 6.119 -23.856 -5.223 1.00 81.56 405 ALA A CA 1
ATOM 3072 C C . ALA A 1 405 ? 5.965 -24.327 -3.764 1.00 81.56 405 ALA A C 1
ATOM 3074 O O . ALA A 1 405 ? 6.108 -23.536 -2.832 1.00 81.56 405 ALA A O 1
ATOM 3075 N N . SER A 1 406 ? 5.638 -25.601 -3.572 1.00 77.50 406 SER A N 1
ATOM 3076 C CA . SER A 1 406 ? 5.533 -26.273 -2.264 1.00 77.50 406 SER A CA 1
ATOM 3077 C C . SER A 1 406 ? 5.861 -27.759 -2.445 1.00 77.50 406 SER A C 1
ATOM 3079 O O . SER A 1 406 ? 5.955 -28.214 -3.586 1.00 77.50 406 SER A O 1
ATOM 3081 N N . HIS A 1 407 ? 6.075 -28.524 -1.367 1.00 63.47 407 HIS A N 1
ATOM 3082 C CA . HIS A 1 407 ? 6.442 -29.944 -1.476 1.00 63.47 407 HIS A CA 1
ATOM 3083 C C . HIS A 1 407 ? 5.484 -30.714 -2.406 1.00 63.47 407 HIS A C 1
ATOM 3085 O O . HIS A 1 407 ? 4.286 -30.817 -2.155 1.00 63.47 407 HIS A O 1
ATOM 3091 N N . GLY A 1 408 ? 6.022 -31.209 -3.528 1.00 66.44 408 GLY A N 1
ATOM 3092 C CA . GLY A 1 408 ? 5.276 -31.942 -4.557 1.00 66.44 408 GLY A CA 1
ATOM 3093 C C . GLY A 1 408 ? 4.476 -31.094 -5.562 1.00 66.44 408 GLY A C 1
ATOM 3094 O O . GLY A 1 408 ? 3.848 -31.669 -6.451 1.00 66.44 408 GLY A O 1
ATOM 3095 N N . ARG A 1 409 ? 4.489 -29.753 -5.477 1.00 76.81 409 ARG A N 1
ATOM 3096 C CA . ARG A 1 409 ? 3.791 -28.849 -6.414 1.00 76.81 409 ARG A CA 1
ATOM 3097 C C . ARG A 1 409 ? 4.757 -27.897 -7.114 1.00 76.81 409 ARG A C 1
ATOM 3099 O O . ARG A 1 409 ? 5.422 -27.082 -6.477 1.00 76.81 409 ARG A O 1
ATOM 3106 N N . HIS A 1 410 ? 4.752 -27.949 -8.444 1.00 82.75 410 HIS A N 1
ATOM 3107 C CA . HIS A 1 410 ? 5.532 -27.050 -9.292 1.00 82.75 410 HIS A CA 1
ATOM 3108 C C . HIS A 1 410 ? 4.995 -25.607 -9.206 1.00 82.75 410 HIS A C 1
ATOM 3110 O O . HIS A 1 410 ? 3.775 -25.383 -9.255 1.00 82.75 410 HIS A O 1
ATOM 3116 N N . GLY A 1 411 ? 5.902 -24.641 -9.046 1.00 86.69 411 GLY A N 1
ATOM 3117 C CA . GLY A 1 411 ? 5.567 -23.221 -8.953 1.00 86.69 411 GLY A CA 1
ATOM 3118 C C . GLY A 1 411 ? 5.217 -22.645 -10.321 1.00 86.69 411 GLY A C 1
ATOM 3119 O O . GLY A 1 411 ? 5.977 -22.804 -11.263 1.00 86.69 411 GLY A O 1
ATOM 3120 N N . LEU A 1 412 ? 4.083 -21.955 -10.423 1.00 89.94 412 LEU A N 1
ATOM 3121 C CA . LEU A 1 412 ? 3.602 -21.352 -11.668 1.00 89.94 412 LEU A CA 1
ATOM 3122 C C . LEU A 1 412 ? 3.605 -19.834 -11.529 1.00 89.94 412 LEU A C 1
ATOM 3124 O O . LEU A 1 412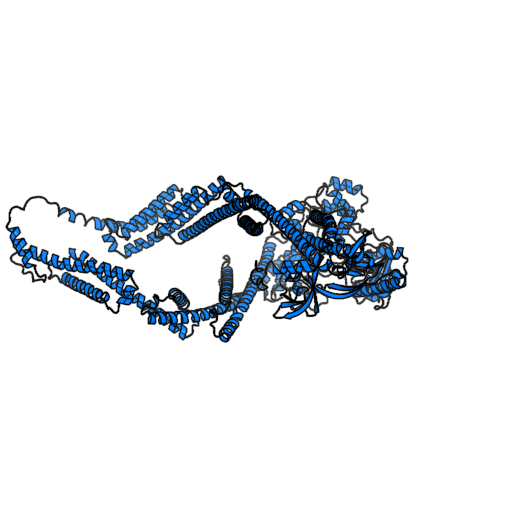 ? 3.258 -19.302 -10.472 1.00 89.94 412 LEU A O 1
ATOM 3128 N N . VAL A 1 413 ? 3.987 -19.127 -12.585 1.00 86.06 413 VAL A N 1
ATOM 3129 C CA . VAL A 1 413 ? 3.989 -17.662 -12.606 1.00 86.06 413 VAL A CA 1
ATOM 3130 C C . VAL A 1 413 ? 3.063 -17.165 -13.696 1.00 86.06 413 VAL A C 1
ATOM 3132 O O . VAL A 1 413 ? 3.080 -17.682 -14.804 1.00 86.06 413 VAL A O 1
ATOM 3135 N N . ASN A 1 414 ? 2.259 -16.161 -13.365 1.00 86.44 414 ASN A N 1
ATOM 3136 C CA . ASN A 1 414 ? 1.394 -15.450 -14.288 1.00 86.44 414 ASN A CA 1
ATOM 3137 C C . ASN A 1 414 ? 2.236 -14.844 -15.417 1.00 86.44 414 ASN A C 1
ATOM 3139 O O . ASN A 1 414 ? 3.212 -14.142 -15.152 1.00 86.44 414 ASN A O 1
ATOM 3143 N N . GLY A 1 415 ? 1.852 -15.138 -16.655 1.00 83.88 415 GLY A N 1
ATOM 3144 C CA . GLY A 1 415 ? 2.610 -14.825 -17.862 1.00 83.88 415 GLY A CA 1
ATOM 3145 C C . GLY A 1 415 ? 3.689 -15.852 -18.211 1.00 83.88 415 GLY A C 1
ATOM 3146 O O . GLY A 1 415 ? 4.242 -15.770 -19.296 1.00 83.88 415 GLY A O 1
ATOM 3147 N N . GLY A 1 416 ? 3.983 -16.823 -17.340 1.00 86.38 416 GLY A N 1
ATOM 3148 C CA . GLY A 1 416 ? 4.889 -17.923 -17.661 1.00 86.38 416 GLY A CA 1
ATOM 3149 C C . GLY A 1 416 ? 4.272 -18.861 -18.696 1.00 86.38 416 GLY A C 1
ATOM 3150 O O . GLY A 1 416 ? 3.086 -19.184 -18.601 1.00 86.38 416 GLY A O 1
ATOM 3151 N N . GLU A 1 417 ? 5.079 -19.303 -19.654 1.00 91.12 417 GLU A N 1
ATOM 3152 C CA . GLU A 1 417 ? 4.664 -20.194 -20.738 1.00 91.12 417 GLU A CA 1
ATOM 3153 C C . GLU A 1 417 ? 5.023 -21.657 -20.457 1.00 91.12 417 GLU A C 1
ATOM 3155 O O . GLU A 1 417 ? 5.945 -21.961 -19.696 1.00 91.12 417 GLU A O 1
ATOM 3160 N N . ALA A 1 418 ? 4.277 -22.569 -21.076 1.00 94.06 418 ALA A N 1
ATOM 3161 C CA . ALA A 1 418 ? 4.568 -23.992 -21.093 1.00 94.06 418 ALA A CA 1
ATOM 3162 C C . ALA A 1 418 ? 4.040 -24.655 -22.373 1.00 94.06 418 ALA A C 1
ATOM 3164 O O . ALA A 1 418 ? 3.052 -24.218 -22.959 1.00 94.06 418 ALA A O 1
ATOM 3165 N N . GLU A 1 419 ? 4.676 -25.747 -22.771 1.00 96.38 419 GLU A N 1
ATOM 3166 C CA . GLU A 1 419 ? 4.227 -26.649 -23.828 1.00 96.38 419 GLU A CA 1
ATOM 3167 C C . GLU A 1 419 ? 3.424 -27.802 -23.213 1.00 96.38 419 GLU A C 1
ATOM 3169 O O . GLU A 1 419 ? 3.826 -28.374 -22.194 1.00 96.38 419 GLU A O 1
ATOM 3174 N N . VAL A 1 420 ? 2.297 -28.170 -23.817 1.00 97.44 420 VAL A N 1
ATOM 3175 C CA . VAL A 1 420 ? 1.518 -29.358 -23.450 1.00 97.44 420 VAL A CA 1
ATOM 3176 C C . VAL A 1 420 ? 2.149 -30.582 -24.111 1.00 97.44 420 VAL A C 1
ATOM 3178 O O . VAL A 1 420 ? 2.098 -30.732 -25.324 1.00 97.44 420 VAL A O 1
ATOM 3181 N N . LEU A 1 421 ? 2.709 -31.495 -23.318 1.00 97.00 421 LEU A N 1
ATOM 3182 C CA . LEU A 1 421 ? 3.384 -32.688 -23.843 1.00 97.00 421 LEU A CA 1
ATOM 3183 C C . LEU A 1 421 ? 2.429 -33.857 -24.091 1.00 97.00 421 LEU A C 1
ATOM 3185 O O . LEU A 1 421 ? 2.562 -34.580 -25.070 1.00 97.00 421 LEU A O 1
ATOM 3189 N N . ASP A 1 422 ? 1.506 -34.093 -23.158 1.00 96.56 422 ASP A N 1
ATOM 3190 C CA . ASP A 1 422 ? 0.548 -35.197 -23.237 1.00 96.56 422 ASP A CA 1
ATOM 3191 C C . ASP A 1 422 ? -0.677 -34.915 -22.362 1.00 96.56 422 ASP A C 1
ATOM 3193 O O . ASP A 1 422 ? -0.575 -34.353 -21.263 1.00 96.56 422 ASP A O 1
ATOM 3197 N N . ILE A 1 423 ? -1.836 -35.368 -22.835 1.00 96.12 423 ILE A N 1
ATOM 3198 C CA . ILE A 1 423 ? -3.101 -35.331 -22.106 1.00 96.12 423 ILE A CA 1
ATOM 3199 C C . ILE A 1 423 ? -3.494 -36.773 -21.788 1.00 96.12 423 ILE A C 1
ATOM 3201 O O . ILE A 1 423 ? -4.055 -37.513 -22.604 1.00 96.12 423 ILE A O 1
ATOM 3205 N N . GLY A 1 424 ? -3.186 -37.165 -20.553 1.00 91.81 424 GLY A N 1
ATOM 3206 C CA . GLY A 1 424 ? -3.511 -38.452 -19.959 1.00 91.81 424 GLY A CA 1
ATOM 3207 C C . GLY A 1 424 ? -4.973 -38.562 -19.507 1.00 91.81 424 GLY A C 1
ATOM 3208 O O . GLY A 1 424 ? -5.737 -37.599 -19.506 1.00 91.81 424 GLY A O 1
ATOM 3209 N N . GLY A 1 425 ? -5.367 -39.745 -19.020 1.00 88.19 425 GLY A N 1
ATOM 3210 C CA . GLY A 1 425 ? -6.715 -39.953 -18.467 1.00 88.19 425 GLY A CA 1
ATOM 3211 C C . GLY A 1 425 ? -6.991 -39.119 -17.208 1.00 88.19 425 GLY A C 1
ATOM 3212 O O . GLY A 1 425 ? -8.083 -38.574 -17.063 1.00 88.19 425 GLY A O 1
ATOM 3213 N N . GLN A 1 426 ? -5.988 -38.976 -16.332 1.00 91.88 426 GLN A N 1
ATOM 3214 C CA . GLN A 1 426 ? -6.099 -38.304 -15.025 1.00 91.88 426 GLN A CA 1
ATOM 3215 C C . GLN A 1 426 ? -5.231 -37.043 -14.889 1.00 91.88 426 GLN A C 1
ATOM 3217 O O . GLN A 1 426 ? -5.463 -36.223 -13.999 1.00 91.88 426 GLN A O 1
ATOM 3222 N N . ARG A 1 427 ? -4.212 -36.875 -15.740 1.00 95.38 427 ARG A N 1
ATOM 3223 C CA . ARG A 1 427 ? -3.211 -35.805 -15.622 1.00 95.38 427 ARG A CA 1
ATOM 3224 C C . ARG A 1 427 ? -2.869 -35.215 -16.981 1.00 95.38 427 ARG A C 1
ATOM 3226 O O . ARG A 1 427 ? -2.937 -35.920 -17.981 1.00 95.38 427 ARG A O 1
ATOM 3233 N N . VAL A 1 428 ? -2.451 -33.957 -16.977 1.00 96.88 428 VAL A N 1
ATOM 3234 C CA . VAL A 1 428 ? -1.871 -33.262 -18.131 1.00 96.88 428 VAL A CA 1
ATOM 3235 C C . VAL A 1 428 ? -0.398 -33.009 -17.834 1.00 96.88 428 VAL A C 1
ATOM 3237 O O . VAL A 1 428 ? -0.067 -32.555 -16.733 1.00 96.88 428 VAL A O 1
ATOM 3240 N N . ARG A 1 429 ? 0.486 -33.346 -18.774 1.00 96.62 429 ARG A N 1
ATOM 3241 C CA . ARG A 1 429 ? 1.932 -33.138 -18.655 1.00 96.62 429 ARG A CA 1
ATOM 3242 C C . ARG A 1 429 ? 2.339 -31.900 -19.450 1.00 96.62 429 ARG A C 1
ATOM 3244 O O . ARG A 1 429 ? 1.929 -31.745 -20.594 1.00 96.62 429 ARG A O 1
ATOM 3251 N N . PHE A 1 430 ? 3.169 -31.063 -18.840 1.00 97.25 430 PHE A N 1
ATOM 3252 C CA . PHE A 1 430 ? 3.674 -29.816 -19.402 1.00 97.25 430 PHE A CA 1
ATOM 3253 C C . PHE A 1 430 ? 5.204 -29.786 -19.367 1.00 97.25 430 PHE A C 1
ATOM 3255 O O . PHE A 1 430 ? 5.807 -30.480 -18.543 1.00 97.25 430 PHE A O 1
ATOM 3262 N N . ARG A 1 431 ? 5.808 -28.948 -20.208 1.00 95.62 431 ARG A N 1
ATOM 3263 C CA . ARG A 1 431 ? 7.215 -28.534 -20.145 1.00 95.62 431 ARG A CA 1
ATOM 3264 C C . ARG A 1 431 ? 7.269 -27.014 -20.048 1.00 95.62 431 ARG A C 1
ATOM 3266 O O . ARG A 1 431 ? 6.667 -26.349 -20.883 1.00 95.62 431 ARG A O 1
ATOM 3273 N N . ASP A 1 432 ? 7.922 -26.465 -19.031 1.00 90.81 432 ASP A N 1
ATOM 3274 C CA . ASP A 1 432 ? 8.133 -25.014 -18.962 1.00 90.81 432 ASP A CA 1
ATOM 3275 C C . ASP A 1 432 ? 9.213 -24.545 -19.957 1.00 90.81 432 ASP A C 1
ATOM 3277 O O . ASP A 1 432 ? 9.896 -25.346 -20.599 1.00 90.81 432 ASP A O 1
ATOM 3281 N N . THR A 1 433 ? 9.390 -23.230 -20.079 1.00 84.31 433 THR A N 1
ATOM 3282 C CA . THR A 1 433 ? 10.428 -22.623 -20.932 1.00 84.31 433 THR A CA 1
ATOM 3283 C C . THR A 1 433 ? 11.861 -22.914 -20.477 1.00 84.31 433 THR A C 1
ATOM 3285 O O . THR A 1 433 ? 12.800 -22.648 -21.219 1.00 84.31 433 THR A O 1
ATOM 3288 N N . GLU A 1 434 ? 12.049 -23.419 -19.257 1.00 82.00 434 GLU A N 1
ATOM 3289 C CA . GLU A 1 434 ? 13.350 -23.835 -18.720 1.00 82.00 434 GLU A CA 1
ATOM 3290 C C . GLU A 1 434 ? 13.641 -25.318 -19.027 1.00 82.00 434 GLU A C 1
ATOM 3292 O O . GLU A 1 434 ? 14.712 -25.827 -18.702 1.00 82.00 434 GLU A O 1
ATOM 3297 N N . GLY A 1 435 ? 12.708 -26.016 -19.685 1.00 87.69 435 GLY A N 1
ATOM 3298 C CA . GLY A 1 435 ? 12.823 -27.424 -20.051 1.00 87.69 435 GLY A CA 1
ATOM 3299 C C . GLY A 1 435 ? 12.360 -28.393 -18.961 1.00 87.69 435 GLY A C 1
ATOM 3300 O O . GLY A 1 435 ? 12.393 -29.609 -19.174 1.00 87.69 435 GLY A O 1
ATOM 3301 N N . HIS A 1 436 ? 11.882 -27.908 -17.814 1.00 89.38 436 HIS A N 1
ATOM 3302 C CA . HIS A 1 436 ? 11.409 -28.768 -16.737 1.00 89.38 436 HIS A CA 1
ATOM 3303 C C . HIS A 1 436 ? 10.033 -29.346 -17.064 1.00 89.38 436 HIS A C 1
ATOM 3305 O O . HIS A 1 436 ? 9.053 -28.631 -17.287 1.00 89.38 436 HIS A O 1
ATOM 3311 N N . ALA A 1 437 ? 9.937 -30.674 -17.027 1.00 93.62 437 ALA A N 1
ATOM 3312 C CA . ALA A 1 437 ? 8.670 -31.370 -17.176 1.00 93.62 437 ALA A CA 1
ATOM 3313 C C . ALA A 1 437 ? 7.927 -31.461 -15.834 1.00 93.62 437 ALA A C 1
ATOM 3315 O O . ALA A 1 437 ? 8.481 -31.889 -14.820 1.00 93.62 437 ALA A O 1
ATOM 3316 N N . PHE A 1 438 ? 6.637 -31.135 -15.833 1.00 94.31 438 PHE A N 1
ATOM 3317 C CA . PHE A 1 438 ? 5.758 -31.301 -14.674 1.00 94.31 438 PHE A CA 1
ATOM 3318 C C . PHE A 1 438 ? 4.377 -31.806 -15.100 1.00 94.31 438 PHE A C 1
ATOM 3320 O O . PHE A 1 438 ? 4.063 -31.927 -16.282 1.00 94.31 438 PHE A O 1
ATOM 3327 N N . SER A 1 439 ? 3.530 -32.192 -14.144 1.00 94.38 439 SER A N 1
ATOM 3328 C CA . SER A 1 439 ? 2.186 -32.686 -14.465 1.00 94.38 439 SER A CA 1
ATOM 3329 C C . SER A 1 439 ? 1.149 -32.194 -13.475 1.00 94.38 439 SER A C 1
ATOM 3331 O O . SER A 1 439 ? 1.345 -32.311 -12.264 1.00 94.38 439 SER A O 1
ATOM 3333 N N . LEU A 1 440 ? 0.012 -31.730 -13.982 1.00 94.69 440 LEU A N 1
ATOM 3334 C CA . LEU A 1 440 ? -1.136 -31.309 -13.182 1.00 94.69 440 LEU A CA 1
ATOM 3335 C C . LEU A 1 440 ? -2.234 -32.370 -13.239 1.00 94.69 440 LEU A C 1
ATOM 3337 O O . LEU A 1 440 ? -2.383 -33.071 -14.239 1.00 94.69 440 LEU A O 1
ATOM 3341 N N . SER A 1 441 ? -2.993 -32.513 -12.155 1.00 92.94 441 SER A N 1
ATOM 3342 C CA . SER A 1 441 ? -4.237 -33.290 -12.188 1.00 92.94 441 SER A CA 1
ATOM 3343 C C . SER A 1 441 ? -5.243 -32.593 -13.100 1.00 92.94 441 SER A C 1
ATOM 3345 O O . SER A 1 441 ? -5.298 -31.367 -13.110 1.00 92.94 441 SER A O 1
ATOM 3347 N N . ARG A 1 442 ? -6.100 -33.344 -13.802 1.00 92.38 442 ARG A N 1
ATOM 3348 C CA . ARG A 1 442 ? -7.214 -32.756 -14.575 1.00 92.38 442 ARG A CA 1
ATOM 3349 C C . ARG A 1 442 ? -8.210 -31.973 -13.712 1.00 92.38 442 ARG A C 1
ATOM 3351 O O . ARG A 1 442 ? -8.981 -31.188 -14.242 1.00 92.38 442 ARG A O 1
ATOM 3358 N N . ARG A 1 443 ? -8.189 -32.185 -12.391 1.00 89.06 443 ARG A N 1
ATOM 3359 C CA . ARG A 1 443 ? -8.996 -31.446 -11.407 1.00 89.06 443 ARG A CA 1
ATOM 3360 C C . ARG A 1 443 ? -8.258 -30.258 -10.776 1.00 89.06 443 ARG A C 1
ATOM 3362 O O . ARG A 1 443 ? -8.805 -29.615 -9.890 1.00 89.06 443 ARG A O 1
ATOM 3369 N N . ASP A 1 444 ? -7.009 -29.996 -11.162 1.00 90.12 444 ASP A N 1
ATOM 3370 C CA . ASP A 1 444 ? -6.246 -28.859 -10.639 1.00 90.12 444 ASP A CA 1
ATOM 3371 C C . ASP A 1 444 ? -6.851 -27.548 -11.162 1.00 90.12 444 ASP A C 1
ATOM 3373 O O . ASP A 1 444 ? -6.961 -27.351 -12.373 1.00 90.12 444 ASP A O 1
ATOM 3377 N N . VAL A 1 445 ? -7.223 -26.640 -10.253 1.00 89.69 445 VAL A N 1
ATOM 3378 C CA . VAL A 1 445 ? -7.824 -25.339 -10.595 1.00 89.69 445 VAL A CA 1
ATOM 3379 C C . VAL A 1 445 ? -6.931 -24.508 -11.518 1.00 89.69 445 VAL A C 1
ATOM 3381 O O . VAL A 1 445 ? -7.434 -23.681 -12.274 1.00 89.69 445 VAL A O 1
ATOM 3384 N N . GLN A 1 446 ? -5.612 -24.737 -11.508 1.00 91.31 446 GLN A N 1
ATOM 3385 C CA . GLN A 1 446 ? -4.690 -24.017 -12.385 1.00 91.31 446 GLN A CA 1
ATOM 3386 C C . GLN A 1 446 ? -4.923 -24.306 -13.864 1.00 91.31 446 GLN A C 1
ATOM 3388 O O . GLN A 1 446 ? -4.632 -23.446 -14.689 1.00 91.31 446 GLN A O 1
ATOM 3393 N N . LEU A 1 447 ? -5.522 -25.450 -14.213 1.00 94.31 447 LEU A N 1
ATOM 3394 C CA . LEU A 1 447 ? -5.941 -25.700 -15.591 1.00 94.31 447 LEU A CA 1
ATOM 3395 C C . LEU A 1 447 ? -7.016 -24.716 -16.057 1.00 94.31 447 LEU A C 1
ATOM 3397 O O . LEU A 1 447 ? -7.113 -24.466 -17.246 1.00 94.31 447 LEU A O 1
ATOM 3401 N N . ARG A 1 448 ? -7.780 -24.105 -15.144 1.00 95.00 448 ARG A N 1
ATOM 3402 C CA . ARG A 1 448 ? -8.740 -23.042 -15.476 1.00 95.00 448 ARG A CA 1
ATOM 3403 C C . ARG A 1 448 ? -8.093 -21.656 -15.549 1.00 95.00 448 ARG A C 1
ATOM 3405 O O . ARG A 1 448 ? -8.745 -20.709 -15.968 1.00 95.00 448 ARG A O 1
ATOM 3412 N N . HIS A 1 449 ? -6.829 -21.515 -15.157 1.00 94.00 449 HIS A N 1
ATOM 3413 C CA . HIS A 1 449 ? -6.073 -20.261 -15.190 1.00 94.00 449 HIS A CA 1
ATOM 3414 C C . HIS A 1 449 ? -4.956 -20.320 -16.238 1.00 94.00 449 HIS A C 1
ATOM 3416 O O . HIS A 1 449 ? -3.778 -20.102 -15.938 1.00 94.00 449 HIS A O 1
ATOM 3422 N N . LEU A 1 450 ? -5.337 -20.618 -17.479 1.00 94.75 450 LEU A N 1
ATOM 3423 C CA . LEU A 1 450 ? -4.440 -20.632 -18.627 1.00 94.75 450 LEU A CA 1
ATOM 3424 C C . LEU A 1 450 ? -5.089 -20.013 -19.865 1.00 94.75 450 LEU A C 1
ATOM 3426 O O . LEU A 1 450 ? -6.287 -19.725 -19.901 1.00 94.75 450 LEU A O 1
ATOM 3430 N N . ASP A 1 451 ? -4.262 -19.785 -20.872 1.00 93.56 451 ASP A N 1
ATOM 3431 C CA . ASP A 1 451 ? -4.648 -19.296 -22.190 1.00 93.56 451 ASP A CA 1
ATOM 3432 C C . ASP A 1 451 ? -3.640 -19.802 -23.230 1.00 93.56 451 ASP A C 1
ATOM 3434 O O . ASP A 1 451 ? -2.545 -20.220 -22.850 1.00 93.56 451 ASP A O 1
ATOM 3438 N N . HIS A 1 452 ? -3.956 -19.722 -24.520 1.00 94.94 452 HIS A N 1
ATOM 3439 C CA . HIS A 1 452 ? -2.978 -20.023 -25.571 1.00 94.94 452 HIS A CA 1
ATOM 3440 C C . HIS A 1 452 ? -1.880 -18.950 -25.635 1.00 94.94 452 HIS A C 1
ATOM 3442 O O . HIS A 1 452 ? -2.121 -17.772 -25.339 1.00 94.94 452 HIS A O 1
ATOM 3448 N N . ALA A 1 453 ? -0.670 -19.374 -26.001 1.00 93.00 453 ALA A N 1
ATOM 3449 C CA . ALA A 1 453 ? 0.542 -18.552 -25.988 1.00 93.00 453 ALA A CA 1
ATOM 3450 C C . ALA A 1 453 ? 1.276 -18.513 -27.340 1.00 93.00 453 ALA A C 1
ATOM 3452 O O . ALA A 1 453 ? 2.483 -18.301 -27.374 1.00 93.00 453 ALA A O 1
ATOM 3453 N N . TRP A 1 454 ? 0.568 -18.721 -28.454 1.00 93.62 454 TRP A N 1
ATOM 3454 C CA . TRP A 1 454 ? 1.148 -18.565 -29.796 1.00 93.62 454 TRP A CA 1
ATOM 3455 C C . TRP A 1 454 ? 1.327 -17.088 -30.170 1.00 93.62 454 TRP A C 1
ATOM 3457 O O . TRP A 1 454 ? 2.320 -16.710 -30.783 1.00 93.62 454 TRP A O 1
ATOM 3467 N N . CYS A 1 455 ? 0.393 -16.243 -29.733 1.00 93.62 455 CYS A N 1
ATOM 3468 C CA . CYS A 1 455 ? 0.459 -14.793 -29.832 1.00 93.62 455 CYS A CA 1
ATOM 3469 C C . CYS A 1 455 ? 0.470 -14.155 -28.440 1.00 93.62 455 CYS A C 1
ATOM 3471 O O . CYS A 1 455 ? -0.291 -14.540 -27.542 1.00 93.62 455 CYS A O 1
ATOM 3473 N N . THR A 1 456 ? 1.311 -13.138 -28.264 1.00 89.81 456 THR A N 1
ATOM 3474 C CA . THR A 1 456 ? 1.401 -12.359 -27.029 1.00 89.81 456 THR A CA 1
ATOM 3475 C C . THR A 1 456 ? 0.796 -10.969 -27.207 1.00 89.81 456 THR A C 1
ATOM 3477 O O . THR A 1 456 ? 0.776 -10.400 -28.294 1.00 89.81 456 THR A O 1
ATOM 3480 N N . THR A 1 457 ? 0.276 -10.400 -26.122 1.00 88.31 457 THR A N 1
ATOM 3481 C CA . THR A 1 457 ? -0.116 -8.984 -26.128 1.00 88.31 457 THR A CA 1
ATOM 3482 C C . THR A 1 457 ? 1.117 -8.099 -26.008 1.00 88.31 457 THR A C 1
ATOM 3484 O O . THR A 1 457 ? 2.013 -8.448 -25.238 1.00 88.31 457 THR A O 1
ATOM 3487 N N . VAL A 1 458 ? 1.122 -6.916 -26.624 1.00 86.25 458 VAL A N 1
ATOM 3488 C CA . VAL A 1 458 ? 2.269 -5.983 -26.567 1.00 86.25 458 VAL A CA 1
ATOM 3489 C C . VAL A 1 458 ? 2.720 -5.677 -25.134 1.00 86.25 458 VAL A C 1
ATOM 3491 O O . VAL A 1 458 ? 3.902 -5.790 -24.818 1.00 86.25 458 VAL A O 1
ATOM 3494 N N . HIS A 1 459 ? 1.779 -5.414 -24.220 1.00 80.69 459 HIS A N 1
ATOM 3495 C CA . HIS A 1 459 ? 2.082 -5.198 -22.797 1.00 80.69 459 HIS A CA 1
ATOM 3496 C C . HIS A 1 459 ? 2.801 -6.381 -22.130 1.00 80.69 459 HIS A C 1
ATOM 3498 O O . HIS A 1 459 ? 3.637 -6.185 -21.256 1.00 80.69 459 HIS A O 1
ATOM 3504 N N . ALA A 1 460 ? 2.473 -7.617 -22.518 1.00 78.69 460 ALA A N 1
ATOM 3505 C CA . ALA A 1 460 ? 3.112 -8.814 -21.969 1.00 78.69 460 ALA A CA 1
ATOM 3506 C C . ALA A 1 460 ? 4.473 -9.102 -22.622 1.00 78.69 460 ALA A C 1
ATOM 3508 O O . ALA A 1 460 ? 5.301 -9.776 -22.017 1.00 78.69 460 ALA A O 1
ATOM 3509 N N . ALA A 1 461 ? 4.702 -8.585 -23.833 1.00 77.38 461 ALA A N 1
ATOM 3510 C CA . ALA A 1 461 ? 5.969 -8.683 -24.548 1.00 77.38 461 ALA A CA 1
ATOM 3511 C C . ALA A 1 461 ? 7.012 -7.661 -24.066 1.00 77.38 461 ALA A C 1
ATOM 3513 O O . ALA A 1 461 ? 8.179 -7.756 -24.449 1.00 77.38 461 ALA A O 1
ATOM 3514 N N . GLN A 1 462 ? 6.639 -6.679 -23.239 1.00 79.50 462 GLN A N 1
ATOM 3515 C CA . GLN A 1 462 ? 7.596 -5.707 -22.715 1.00 79.50 462 GLN A CA 1
ATOM 3516 C C . GLN A 1 462 ? 8.709 -6.403 -21.915 1.00 79.50 462 GLN A C 1
ATOM 3518 O O . GLN A 1 462 ? 8.478 -7.343 -21.159 1.00 79.50 462 GLN A O 1
ATOM 3523 N N . GLY A 1 463 ? 9.947 -5.969 -22.144 1.00 72.69 463 GLY A N 1
ATOM 3524 C CA . GLY A 1 463 ? 11.165 -6.634 -21.668 1.00 72.69 463 GLY A CA 1
ATOM 3525 C C . GLY A 1 463 ? 11.606 -7.862 -22.486 1.00 72.69 463 GLY A C 1
ATOM 3526 O O . GLY A 1 463 ? 12.789 -8.193 -22.471 1.00 72.69 463 GLY A O 1
ATOM 3527 N N . ALA A 1 464 ? 10.726 -8.498 -23.272 1.00 78.75 464 ALA A N 1
ATOM 3528 C CA . ALA A 1 464 ? 11.096 -9.638 -24.115 1.00 78.75 464 ALA A CA 1
ATOM 3529 C C . ALA A 1 464 ? 11.917 -9.210 -25.348 1.00 78.75 464 ALA A C 1
ATOM 3531 O O . ALA A 1 464 ? 11.930 -8.036 -25.737 1.00 78.75 464 ALA A O 1
ATOM 3532 N N . THR A 1 465 ? 12.617 -10.172 -25.950 1.00 80.75 465 THR A N 1
ATOM 3533 C CA . THR A 1 465 ? 13.362 -10.021 -27.209 1.00 80.75 465 THR A CA 1
ATOM 3534 C C . THR A 1 465 ? 13.066 -11.227 -28.091 1.00 80.75 465 THR A C 1
ATOM 3536 O O . THR A 1 465 ? 13.077 -12.350 -27.592 1.00 80.75 465 THR A O 1
ATOM 3539 N N . ALA A 1 466 ? 12.823 -10.994 -29.377 1.00 87.31 466 ALA A N 1
ATOM 3540 C CA . ALA A 1 466 ? 12.676 -12.034 -30.390 1.00 87.31 466 ALA A CA 1
ATOM 3541 C C . ALA A 1 466 ? 13.612 -11.737 -31.563 1.00 87.31 466 ALA A C 1
ATOM 3543 O O . ALA A 1 466 ? 13.962 -10.576 -31.803 1.00 87.31 466 ALA A O 1
ATOM 3544 N N . ARG A 1 467 ? 14.026 -12.775 -32.293 1.00 90.62 467 ARG A N 1
ATOM 3545 C CA . ARG A 1 467 ? 14.869 -12.584 -33.474 1.00 90.62 467 ARG A CA 1
ATOM 3546 C C . ARG A 1 467 ? 14.076 -11.889 -34.575 1.00 90.62 467 ARG A C 1
ATOM 3548 O O . ARG A 1 467 ? 14.501 -10.836 -35.055 1.00 90.62 467 ARG A O 1
ATOM 3555 N N . SER A 1 468 ? 12.900 -12.436 -34.863 1.00 93.25 468 SER A N 1
ATOM 3556 C CA . SER A 1 468 ? 11.931 -11.891 -35.807 1.00 93.25 468 SER A CA 1
ATOM 3557 C C . SER A 1 468 ? 10.600 -11.618 -35.104 1.00 93.25 468 SER A C 1
ATOM 3559 O O . SER A 1 468 ? 10.272 -12.261 -34.102 1.00 93.25 468 SER A O 1
ATOM 3561 N N . ALA A 1 469 ? 9.820 -10.656 -35.596 1.00 94.25 469 ALA A N 1
ATOM 3562 C CA . ALA A 1 469 ? 8.494 -10.393 -35.050 1.00 94.25 469 ALA A CA 1
ATOM 3563 C C . ALA A 1 469 ? 7.448 -10.039 -36.112 1.00 94.25 469 ALA A C 1
ATOM 3565 O O . ALA A 1 469 ? 7.727 -9.303 -37.057 1.00 94.25 469 ALA A O 1
ATOM 3566 N N . ILE A 1 470 ? 6.230 -10.540 -35.908 1.00 96.62 470 ILE A N 1
ATOM 3567 C CA . ILE A 1 470 ? 5.027 -10.203 -36.670 1.00 96.62 470 ILE A CA 1
ATOM 3568 C C . ILE A 1 470 ? 4.113 -9.399 -35.742 1.00 96.62 470 ILE A C 1
ATOM 3570 O O . ILE A 1 470 ? 3.621 -9.926 -34.746 1.00 96.62 470 ILE A O 1
ATOM 3574 N N . ALA A 1 471 ? 3.907 -8.125 -36.045 1.00 95.00 471 ALA A N 1
ATOM 3575 C CA . ALA A 1 471 ? 3.028 -7.221 -35.314 1.00 95.00 471 ALA A CA 1
ATOM 3576 C C . ALA A 1 471 ? 1.733 -6.981 -36.094 1.00 95.00 471 ALA A C 1
ATOM 3578 O O . ALA A 1 471 ? 1.736 -6.969 -37.326 1.00 95.00 471 ALA A O 1
ATOM 3579 N N . VAL A 1 472 ? 0.628 -6.777 -35.380 1.00 94.75 472 VAL A N 1
ATOM 3580 C CA . VAL A 1 472 ? -0.692 -6.540 -35.976 1.00 94.75 472 VAL A CA 1
ATOM 3581 C C . VAL A 1 472 ? -1.279 -5.262 -35.399 1.00 94.75 472 VAL A C 1
ATOM 3583 O O . VAL A 1 472 ? -1.676 -5.268 -34.245 1.00 94.75 472 VAL A O 1
ATOM 3586 N N . LEU A 1 473 ? -1.395 -4.191 -36.182 1.00 92.81 473 LEU A N 1
ATOM 3587 C CA . LEU A 1 473 ? -1.958 -2.914 -35.730 1.00 92.81 473 LEU A CA 1
ATOM 3588 C C . LEU A 1 473 ? -3.121 -2.478 -36.610 1.00 92.81 473 LEU A C 1
ATOM 3590 O O . LEU A 1 473 ? -2.945 -2.238 -37.800 1.00 92.81 473 LEU A O 1
ATOM 3594 N N . ASP A 1 474 ? -4.300 -2.311 -36.023 1.00 90.62 474 ASP A N 1
ATOM 3595 C CA . ASP A 1 474 ? -5.463 -1.777 -36.718 1.00 90.62 474 ASP A CA 1
ATOM 3596 C C . ASP A 1 474 ? -5.553 -0.249 -36.549 1.00 90.62 474 ASP A C 1
ATOM 3598 O O . ASP A 1 474 ? -5.551 0.285 -35.440 1.00 90.62 474 ASP A O 1
ATOM 3602 N N . SER A 1 475 ? -5.665 0.470 -37.662 1.00 89.94 475 SER A N 1
ATOM 3603 C CA . SER A 1 475 ? -5.690 1.938 -37.737 1.00 89.94 475 SER A CA 1
ATOM 3604 C C . SER A 1 475 ? -6.784 2.568 -36.864 1.00 89.94 475 SER A C 1
ATOM 3606 O O . SER A 1 475 ? -6.535 3.538 -36.149 1.00 89.94 475 SER A O 1
ATOM 3608 N N . ALA A 1 476 ? -7.989 1.987 -36.841 1.00 85.06 476 ALA A N 1
ATOM 3609 C CA . ALA A 1 476 ? -9.091 2.478 -36.004 1.00 85.06 476 ALA A CA 1
ATOM 3610 C C . ALA A 1 476 ? -9.139 1.880 -34.580 1.00 85.06 476 ALA A C 1
ATOM 3612 O O . ALA A 1 476 ? -10.070 2.174 -33.828 1.00 85.06 476 ALA A O 1
ATOM 3613 N N . GLY A 1 477 ? -8.188 1.023 -34.198 1.00 81.44 477 GLY A N 1
ATOM 3614 C CA . GLY A 1 477 ? -8.204 0.361 -32.893 1.00 81.44 477 GLY A CA 1
ATOM 3615 C C . GLY A 1 477 ? -7.453 1.099 -31.798 1.00 81.44 477 GLY A C 1
ATOM 3616 O O . GLY A 1 477 ? -7.257 2.314 -31.841 1.00 81.44 477 GLY A O 1
ATOM 3617 N N . ALA A 1 478 ? -7.047 0.346 -30.775 1.00 77.62 478 ALA A N 1
ATOM 3618 C CA . ALA A 1 478 ? -6.356 0.849 -29.587 1.00 77.62 478 ALA A CA 1
ATOM 3619 C C . ALA A 1 478 ? -4.839 0.986 -29.820 1.00 77.62 478 ALA A C 1
ATOM 3621 O O . ALA A 1 478 ? -4.040 0.458 -29.049 1.00 77.62 478 ALA A O 1
ATOM 3622 N N . VAL A 1 479 ? -4.455 1.655 -30.908 1.00 87.31 479 VAL A N 1
ATOM 3623 C CA . VAL A 1 479 ? -3.059 1.911 -31.275 1.00 87.31 479 VAL A CA 1
ATOM 3624 C C . VAL A 1 479 ? -2.597 3.291 -30.794 1.00 87.31 479 VAL A C 1
ATOM 3626 O O . VAL A 1 479 ? -3.370 4.254 -30.808 1.00 87.31 479 VAL A O 1
ATOM 3629 N N . ASP A 1 480 ? -1.337 3.365 -30.363 1.00 90.75 480 ASP A N 1
ATOM 3630 C CA . ASP A 1 480 ? -0.619 4.588 -30.002 1.00 90.75 480 ASP A CA 1
ATOM 3631 C C . ASP A 1 480 ? 0.897 4.440 -30.264 1.00 90.75 480 ASP A C 1
ATOM 3633 O O . ASP A 1 480 ? 1.390 3.342 -30.553 1.00 90.75 480 ASP A O 1
ATOM 3637 N N . GLN A 1 481 ? 1.648 5.547 -30.188 1.00 91.12 481 GLN A N 1
ATOM 3638 C CA . GLN A 1 481 ? 3.094 5.550 -30.470 1.00 91.12 481 GLN A CA 1
ATOM 3639 C C . GLN A 1 481 ? 3.906 4.647 -29.537 1.00 91.12 481 GLN A C 1
ATOM 3641 O O . GLN A 1 481 ? 4.877 4.033 -29.981 1.00 91.12 481 GLN A O 1
ATOM 3646 N N . ALA A 1 482 ? 3.534 4.560 -28.257 1.00 89.38 482 ALA A N 1
ATOM 3647 C CA . ALA A 1 482 ? 4.269 3.772 -27.273 1.00 89.38 482 ALA A CA 1
ATOM 3648 C C . ALA A 1 482 ? 4.102 2.270 -27.541 1.00 89.38 482 ALA A C 1
ATOM 3650 O O . ALA A 1 482 ? 5.069 1.509 -27.466 1.00 89.38 482 ALA A O 1
ATOM 3651 N N . LEU A 1 483 ? 2.890 1.849 -27.909 1.00 90.25 483 LEU A N 1
ATOM 3652 C CA . LEU A 1 483 ? 2.577 0.484 -28.310 1.00 90.25 483 LEU A CA 1
ATOM 3653 C C . LEU A 1 483 ? 3.360 0.098 -29.569 1.00 90.25 483 LEU A C 1
ATOM 3655 O O . LEU A 1 483 ? 4.076 -0.906 -29.546 1.00 90.25 483 LEU A O 1
ATOM 3659 N N . PHE A 1 484 ? 3.317 0.932 -30.612 1.00 92.50 484 PHE A N 1
ATOM 3660 C CA . PHE A 1 484 ? 4.089 0.710 -31.838 1.00 92.50 484 PHE A CA 1
ATOM 3661 C C . PHE A 1 484 ? 5.601 0.646 -31.569 1.00 92.50 484 PHE A C 1
ATOM 3663 O O . PHE A 1 484 ? 6.285 -0.257 -32.053 1.00 92.50 484 PHE A O 1
ATOM 3670 N N . HIS A 1 485 ? 6.131 1.547 -30.734 1.00 92.06 485 HIS A N 1
ATOM 3671 C CA . HIS A 1 485 ? 7.543 1.527 -30.348 1.00 92.06 485 HIS A CA 1
ATOM 3672 C C . HIS A 1 485 ? 7.929 0.237 -29.610 1.00 92.06 485 HIS A C 1
ATOM 3674 O O . HIS A 1 485 ? 8.996 -0.336 -29.864 1.00 92.06 485 HIS A O 1
ATOM 3680 N N . VAL A 1 486 ? 7.081 -0.257 -28.700 1.00 90.19 486 VAL A N 1
ATOM 3681 C CA . VAL A 1 486 ? 7.354 -1.516 -27.998 1.00 90.19 486 VAL A CA 1
ATOM 3682 C C . VAL A 1 486 ? 7.383 -2.684 -28.971 1.00 90.19 486 VAL A C 1
ATOM 3684 O O . VAL A 1 486 ? 8.363 -3.425 -28.919 1.00 90.19 486 VAL A O 1
ATOM 3687 N N . GLU A 1 487 ? 6.394 -2.827 -29.856 1.00 90.31 487 GLU A N 1
ATOM 3688 C CA . GLU A 1 487 ? 6.358 -3.903 -30.858 1.00 90.31 487 GLU A CA 1
ATOM 3689 C C . GLU A 1 487 ? 7.602 -3.895 -31.746 1.00 90.31 487 GLU A C 1
ATOM 3691 O O . GLU A 1 487 ? 8.305 -4.903 -31.851 1.00 90.31 487 GLU A O 1
ATOM 3696 N N . LEU A 1 488 ? 7.922 -2.733 -32.315 1.00 90.94 488 LEU A N 1
ATOM 3697 C CA . LEU A 1 488 ? 9.052 -2.559 -33.219 1.00 90.94 488 LEU A CA 1
ATOM 3698 C C . LEU A 1 488 ? 10.391 -2.885 -32.538 1.00 90.94 488 LEU A C 1
ATOM 3700 O O . LEU A 1 488 ? 11.259 -3.539 -33.112 1.00 90.94 488 LEU A O 1
ATOM 3704 N N . SER A 1 489 ? 10.548 -2.481 -31.276 1.00 90.25 489 SER A N 1
ATOM 3705 C CA . SER A 1 489 ? 11.785 -2.682 -30.511 1.00 90.25 489 SER A CA 1
ATOM 3706 C C . SER A 1 489 ? 11.997 -4.109 -29.980 1.00 90.25 489 SER A C 1
ATOM 3708 O O . SER A 1 489 ? 13.075 -4.407 -29.439 1.00 90.25 489 SER A O 1
ATOM 3710 N N . ARG A 1 490 ? 11.007 -5.012 -30.105 1.00 88.94 490 ARG A N 1
ATOM 3711 C CA . ARG A 1 490 ? 11.150 -6.418 -29.680 1.00 88.94 490 ARG A CA 1
ATOM 3712 C C . ARG A 1 490 ? 12.006 -7.245 -30.638 1.00 88.94 490 ARG A C 1
ATOM 3714 O O . ARG A 1 490 ? 12.712 -8.136 -30.164 1.00 88.94 490 ARG A O 1
ATOM 3721 N N . ALA A 1 491 ? 11.950 -6.948 -31.937 1.00 90.94 491 ALA A N 1
ATOM 3722 C CA . ALA A 1 491 ? 12.685 -7.661 -32.978 1.00 90.94 491 ALA A CA 1
ATOM 3723 C C . ALA A 1 491 ? 14.157 -7.228 -33.035 1.00 90.94 491 ALA A C 1
ATOM 3725 O O . ALA A 1 491 ? 14.461 -6.033 -32.985 1.00 90.94 491 ALA A O 1
ATOM 3726 N N . SER A 1 492 ? 15.080 -8.185 -33.157 1.00 89.50 492 SER A N 1
ATOM 3727 C CA . SER A 1 492 ? 16.505 -7.895 -33.370 1.00 89.50 492 SER A CA 1
ATOM 3728 C C . SER A 1 492 ? 16.932 -7.918 -34.839 1.00 89.50 492 SER A C 1
ATOM 3730 O O . SER A 1 492 ? 17.917 -7.266 -35.183 1.00 89.50 492 SER A O 1
ATOM 3732 N N . GLU A 1 493 ? 16.244 -8.666 -35.702 1.00 90.25 493 GLU A N 1
ATOM 3733 C CA . GLU A 1 493 ? 16.615 -8.829 -37.115 1.00 90.25 493 GLU A CA 1
ATOM 3734 C C . GLU A 1 493 ? 15.470 -8.445 -38.051 1.00 90.25 493 GLU A C 1
ATOM 3736 O O . GLU A 1 493 ? 15.597 -7.459 -38.775 1.00 90.25 493 GLU A O 1
ATOM 3741 N N . GLU A 1 494 ? 14.349 -9.169 -38.011 1.00 91.00 494 GLU A N 1
ATOM 3742 C CA . GLU A 1 494 ? 13.249 -8.976 -38.961 1.00 91.00 494 GLU A CA 1
ATOM 3743 C C . GLU A 1 494 ? 11.961 -8.527 -38.272 1.00 91.00 494 GLU A C 1
ATOM 3745 O O . GLU A 1 494 ? 11.602 -8.996 -37.193 1.00 91.00 494 GLU A O 1
ATOM 3750 N N . PHE A 1 495 ? 11.233 -7.624 -38.920 1.00 94.81 495 PHE A N 1
ATOM 3751 C CA . PHE A 1 495 ? 9.959 -7.116 -38.429 1.00 94.81 495 PHE A CA 1
ATOM 3752 C C . PHE A 1 495 ? 8.962 -7.055 -39.581 1.00 94.81 495 PHE A C 1
ATOM 3754 O O . PHE A 1 495 ? 9.293 -6.529 -40.642 1.00 94.81 495 PHE A O 1
ATOM 3761 N N . LEU A 1 496 ? 7.761 -7.583 -39.365 1.00 95.81 496 LEU A N 1
ATOM 3762 C CA . LEU A 1 496 ? 6.620 -7.493 -40.271 1.00 95.81 496 LEU A CA 1
ATOM 3763 C C . LEU A 1 496 ? 5.458 -6.855 -39.515 1.00 95.81 496 LEU A C 1
ATOM 3765 O O . LEU A 1 496 ? 5.057 -7.357 -38.471 1.00 95.81 496 LEU A O 1
ATOM 3769 N N . LEU A 1 497 ? 4.894 -5.787 -40.063 1.00 96.31 497 LEU A N 1
ATOM 3770 C CA . LEU A 1 497 ? 3.709 -5.123 -39.539 1.00 96.31 497 LEU A CA 1
ATOM 3771 C C . LEU A 1 497 ? 2.524 -5.364 -40.470 1.00 96.31 497 LEU A C 1
ATOM 3773 O O . LEU A 1 497 ? 2.580 -5.010 -41.648 1.00 96.31 497 LEU A O 1
ATOM 3777 N N . LEU A 1 498 ? 1.448 -5.933 -39.939 1.00 96.94 498 LEU A N 1
ATOM 3778 C CA . LEU A 1 498 ? 0.164 -6.037 -40.620 1.00 96.94 498 LEU A CA 1
ATOM 3779 C C . LEU A 1 498 ? -0.760 -4.922 -40.138 1.00 96.94 498 LEU A C 1
ATOM 3781 O O . LEU A 1 498 ? -0.893 -4.712 -38.933 1.00 96.94 498 LEU A O 1
ATOM 3785 N N . THR A 1 499 ? -1.407 -4.227 -41.066 1.00 96.25 499 THR A N 1
ATOM 3786 C CA . THR A 1 499 ? -2.379 -3.172 -40.761 1.00 96.25 499 THR A CA 1
ATOM 3787 C C . THR A 1 499 ? -3.535 -3.172 -41.749 1.00 96.25 499 THR A C 1
ATOM 3789 O O . THR A 1 499 ? -3.430 -3.794 -42.797 1.00 96.25 499 THR A O 1
ATOM 3792 N N . ASP A 1 500 ? -4.659 -2.547 -41.415 1.00 95.12 500 ASP A N 1
ATOM 3793 C CA . ASP A 1 500 ? -5.809 -2.422 -42.318 1.00 95.12 500 ASP A CA 1
ATOM 3794 C C . ASP A 1 500 ? -5.702 -1.237 -43.278 1.00 95.12 500 ASP A C 1
ATOM 3796 O O . ASP A 1 500 ? -6.162 -1.334 -44.413 1.00 95.12 500 ASP A O 1
ATOM 3800 N N . ASP A 1 501 ? -5.061 -0.159 -42.837 1.00 95.31 501 ASP A N 1
ATOM 3801 C CA . ASP A 1 501 ? -4.812 1.051 -43.616 1.00 95.31 501 ASP A CA 1
ATOM 3802 C C . ASP A 1 501 ? -3.516 1.695 -43.116 1.00 95.31 501 ASP A C 1
ATOM 3804 O O . ASP A 1 501 ? -3.434 2.143 -41.969 1.00 95.31 501 ASP A O 1
ATOM 3808 N N . ARG A 1 502 ? -2.487 1.748 -43.966 1.00 95.44 502 ARG A N 1
ATOM 3809 C CA . ARG A 1 502 ? -1.191 2.338 -43.617 1.00 95.44 502 ARG A CA 1
ATOM 3810 C C . ARG A 1 502 ? -1.320 3.830 -43.328 1.00 95.44 502 ARG A C 1
ATOM 3812 O O . ARG A 1 502 ? -0.692 4.305 -42.383 1.00 95.44 502 ARG A O 1
ATOM 3819 N N . ALA A 1 503 ? -2.084 4.567 -44.132 1.00 94.06 503 ALA A N 1
ATOM 3820 C CA . ALA A 1 503 ? -2.237 6.009 -43.961 1.00 94.06 503 ALA A CA 1
ATOM 3821 C C . ALA A 1 503 ? -3.032 6.311 -42.686 1.00 94.06 503 ALA A C 1
ATOM 3823 O O . ALA A 1 503 ? -2.582 7.100 -41.854 1.00 94.06 503 ALA A O 1
ATOM 3824 N N . GLY A 1 504 ? -4.145 5.600 -42.485 1.00 94.06 504 GLY A N 1
ATOM 3825 C CA . GLY A 1 504 ? -4.941 5.689 -41.263 1.00 94.06 504 GLY A CA 1
ATOM 3826 C C . GLY A 1 504 ? -4.157 5.295 -40.007 1.00 94.06 504 GLY A C 1
ATOM 3827 O O . GLY A 1 504 ? -4.315 5.918 -38.958 1.00 94.06 504 GLY A O 1
ATOM 3828 N N . LEU A 1 505 ? -3.265 4.300 -40.092 1.00 94.31 505 LEU A N 1
ATOM 3829 C CA . LEU A 1 505 ? -2.383 3.924 -38.984 1.00 94.31 505 LEU A CA 1
ATOM 3830 C C . LEU A 1 505 ? -1.411 5.055 -38.628 1.00 94.31 505 LEU A C 1
ATOM 3832 O O . LEU A 1 505 ? -1.238 5.350 -37.446 1.00 94.31 505 LEU A O 1
ATOM 3836 N N . VAL A 1 506 ? -0.778 5.686 -39.621 1.00 94.88 506 VAL A N 1
ATOM 3837 C CA . VAL A 1 506 ? 0.133 6.817 -39.381 1.00 94.88 506 VAL A CA 1
ATOM 3838 C C . VAL A 1 506 ? -0.613 7.975 -38.725 1.00 94.88 506 VAL A C 1
ATOM 3840 O O . VAL A 1 506 ? -0.157 8.467 -37.694 1.00 94.88 506 VAL A O 1
ATOM 3843 N N . GLU A 1 507 ? -1.790 8.338 -39.239 1.00 93.12 507 GLU A N 1
ATOM 3844 C CA . GLU A 1 507 ? -2.639 9.376 -38.641 1.00 93.12 507 GLU A CA 1
ATOM 3845 C C . GLU A 1 507 ? -2.997 9.039 -37.182 1.00 93.12 507 GLU A C 1
ATOM 3847 O O . GLU A 1 507 ? -2.883 9.883 -36.287 1.00 93.12 507 GLU A O 1
ATOM 3852 N N . ALA A 1 508 ? -3.365 7.783 -36.909 1.00 91.69 508 ALA A N 1
ATOM 3853 C CA . ALA A 1 508 ? -3.680 7.327 -35.559 1.00 91.69 508 ALA A CA 1
ATOM 3854 C C . ALA A 1 508 ? -2.469 7.411 -34.616 1.00 91.69 508 ALA A C 1
ATOM 3856 O O . ALA A 1 508 ? -2.619 7.843 -33.471 1.00 91.69 508 ALA A O 1
ATOM 3857 N N . LEU A 1 509 ? -1.274 7.033 -35.081 1.00 92.06 509 LEU A N 1
ATOM 3858 C CA . LEU A 1 509 ? -0.036 7.119 -34.306 1.00 92.06 509 LEU A CA 1
ATOM 3859 C C . LEU A 1 509 ? 0.362 8.577 -34.044 1.00 92.06 509 LEU A C 1
ATOM 3861 O O . LEU A 1 509 ? 0.711 8.928 -32.919 1.00 92.06 509 LEU A O 1
ATOM 3865 N N . GLU A 1 510 ? 0.285 9.459 -35.034 1.00 90.56 510 GLU A N 1
ATOM 3866 C CA . GLU A 1 510 ? 0.612 10.882 -34.870 1.00 90.56 510 GLU A CA 1
ATOM 3867 C C . GLU A 1 510 ? -0.366 11.592 -33.924 1.00 90.56 510 GLU A C 1
ATOM 3869 O O . GLU A 1 510 ? 0.053 12.383 -33.076 1.00 90.56 510 GLU A O 1
ATOM 3874 N N . GLY A 1 511 ? -1.655 11.246 -33.990 1.00 86.19 511 GLY A N 1
ATOM 3875 C CA . GLY A 1 511 ? -2.686 11.791 -33.105 1.00 86.19 511 GLY A CA 1
ATOM 3876 C C . GLY A 1 511 ? -2.672 11.232 -31.677 1.00 86.19 511 GLY A C 1
ATOM 3877 O O . GLY A 1 511 ? -3.309 11.806 -30.790 1.00 86.19 511 GLY A O 1
ATOM 3878 N N . ARG A 1 512 ? -1.974 10.114 -31.424 1.00 87.56 512 ARG A N 1
ATOM 3879 C CA . ARG A 1 512 ? -2.000 9.394 -30.137 1.00 87.56 512 ARG A CA 1
ATOM 3880 C C . ARG A 1 512 ? -0.582 9.068 -29.661 1.00 87.56 512 ARG A C 1
ATOM 3882 O O . ARG A 1 512 ? -0.102 7.951 -29.853 1.00 87.56 512 ARG A O 1
ATOM 3889 N N . PRO A 1 513 ? 0.086 9.988 -28.944 1.00 76.50 513 PRO A N 1
ATOM 3890 C CA . PRO A 1 513 ? 1.457 9.780 -28.474 1.00 76.50 513 PRO A CA 1
ATOM 3891 C C . PRO A 1 513 ? 1.607 8.676 -27.411 1.00 76.50 513 PRO A C 1
ATOM 3893 O O . PRO A 1 513 ? 2.721 8.402 -26.976 1.00 76.50 513 PRO A O 1
ATOM 3896 N N . GLY A 1 514 ? 0.514 8.070 -26.927 1.00 72.12 514 GLY A N 1
ATOM 3897 C CA . GLY A 1 514 ? 0.559 7.059 -25.857 1.00 72.12 514 GLY A CA 1
ATOM 3898 C C . GLY A 1 514 ? 0.966 7.626 -24.490 1.00 72.12 514 GLY A C 1
ATOM 3899 O O . GLY A 1 514 ? 1.255 6.882 -23.552 1.00 72.12 514 GLY A O 1
ATOM 3900 N N . ARG A 1 515 ? 0.983 8.958 -24.365 1.00 71.50 515 ARG A N 1
ATOM 3901 C CA . ARG A 1 515 ? 1.309 9.708 -23.151 1.00 71.50 515 ARG A CA 1
ATOM 3902 C C . ARG A 1 515 ? 0.053 10.421 -22.663 1.00 71.50 515 ARG A C 1
ATOM 3904 O O . ARG A 1 515 ? -0.533 11.192 -23.413 1.00 71.50 515 ARG A O 1
ATOM 3911 N N . ASP A 1 516 ? -0.330 10.180 -21.413 1.00 70.88 516 ASP A N 1
ATOM 3912 C CA . ASP A 1 516 ? -1.265 11.066 -20.709 1.00 70.88 516 ASP A CA 1
ATOM 3913 C C . ASP A 1 516 ? -0.485 12.134 -19.937 1.00 70.88 516 ASP A C 1
ATOM 3915 O O . ASP A 1 516 ? 0.680 11.922 -19.575 1.00 70.88 516 ASP A O 1
ATOM 3919 N N . ASP A 1 517 ? -1.144 13.253 -19.663 1.00 70.88 517 ASP A N 1
ATOM 3920 C CA . ASP A 1 517 ? -0.642 14.260 -18.737 1.00 70.88 517 ASP A CA 1
ATOM 3921 C C . ASP A 1 517 ? -0.620 13.678 -17.313 1.00 70.88 517 ASP A C 1
ATOM 3923 O O . ASP A 1 517 ? -1.561 13.000 -16.880 1.00 70.88 517 ASP A O 1
ATOM 3927 N N . GLY A 1 518 ? 0.469 13.919 -16.579 1.00 78.62 518 GLY A N 1
ATOM 3928 C CA . GLY A 1 518 ? 0.500 13.737 -15.126 1.00 78.62 518 GLY A CA 1
ATOM 3929 C C . GLY A 1 518 ? -0.544 14.620 -14.438 1.00 78.62 518 GLY A C 1
ATOM 3930 O O . GLY A 1 518 ? -1.055 15.574 -15.022 1.00 78.62 518 GLY A O 1
ATOM 3931 N N . ALA A 1 519 ? -0.867 14.336 -13.180 1.00 83.50 519 ALA A N 1
ATOM 3932 C CA . ALA A 1 519 ? -1.844 15.131 -12.436 1.00 83.50 519 ALA A CA 1
ATOM 3933 C C . ALA A 1 519 ? -1.428 16.610 -12.319 1.00 83.50 519 ALA A C 1
ATOM 3935 O O . ALA A 1 519 ? -2.282 17.487 -12.407 1.00 83.50 519 ALA A O 1
ATOM 3936 N N . LEU A 1 520 ? -0.132 16.892 -12.152 1.00 80.75 520 LEU A N 1
ATOM 3937 C CA . LEU A 1 520 ? 0.415 18.252 -12.151 1.00 80.75 520 LEU A CA 1
ATOM 3938 C C . LEU A 1 520 ? 0.383 18.890 -13.548 1.00 80.75 520 LEU A C 1
ATOM 3940 O O . LEU A 1 520 ? -0.058 20.029 -13.681 1.00 80.75 520 LEU A O 1
ATOM 3944 N N . GLU A 1 521 ? 0.770 18.149 -14.588 1.00 80.19 521 GLU A N 1
ATOM 3945 C CA . GLU A 1 521 ? 0.745 18.634 -15.979 1.00 80.19 521 GLU A CA 1
ATOM 3946 C C . GLU A 1 521 ? -0.687 18.974 -16.423 1.00 80.19 521 GLU A C 1
ATOM 3948 O O . GLU A 1 521 ? -0.916 20.017 -17.030 1.00 80.19 521 GLU A O 1
ATOM 3953 N N . ALA A 1 522 ? -1.670 18.152 -16.042 1.00 79.38 522 ALA A N 1
ATOM 3954 C CA . ALA A 1 522 ? -3.084 18.419 -16.285 1.00 79.38 522 ALA A CA 1
ATOM 3955 C C . ALA A 1 522 ? -3.557 19.700 -15.574 1.00 79.38 522 ALA A C 1
ATOM 3957 O O . ALA A 1 522 ? -4.424 20.407 -16.076 1.00 79.38 522 ALA A O 1
ATOM 3958 N N . LEU A 1 523 ? -2.972 20.062 -14.431 1.00 74.31 523 LEU A N 1
ATOM 3959 C CA . LEU A 1 523 ? -3.231 21.351 -13.776 1.00 74.31 523 LEU A CA 1
ATOM 3960 C C . LEU A 1 523 ? -2.460 22.525 -14.408 1.00 74.31 523 LEU A C 1
ATOM 3962 O O . LEU A 1 523 ? -2.492 23.630 -13.873 1.00 74.31 523 LEU A O 1
ATOM 3966 N N . GLY A 1 524 ? -1.759 22.309 -15.525 1.00 73.25 524 GLY A N 1
ATOM 3967 C CA . GLY A 1 524 ? -0.927 23.317 -16.182 1.00 73.25 524 GLY A CA 1
ATOM 3968 C C . GLY A 1 524 ? 0.397 23.590 -15.463 1.00 73.25 524 GLY A C 1
ATOM 3969 O O . GLY A 1 524 ? 1.056 24.585 -15.757 1.00 73.25 524 GLY A O 1
ATOM 3970 N N . ILE A 1 525 ? 0.792 22.735 -14.515 1.00 72.50 525 ILE A N 1
ATOM 3971 C CA . ILE A 1 525 ? 2.044 22.870 -13.770 1.00 72.50 525 ILE A CA 1
ATOM 3972 C C . ILE A 1 525 ? 3.141 22.148 -14.550 1.00 72.50 525 ILE A C 1
ATOM 3974 O O . ILE A 1 525 ? 3.122 20.922 -14.666 1.00 72.50 525 ILE A O 1
ATOM 3978 N N . ASP A 1 526 ? 4.111 22.907 -15.063 1.00 73.44 526 ASP A N 1
ATOM 3979 C CA . ASP A 1 526 ? 5.274 22.345 -15.745 1.00 73.44 526 ASP A CA 1
ATOM 3980 C C . ASP A 1 526 ? 6.370 21.960 -14.729 1.00 73.44 526 ASP A C 1
ATOM 3982 O O . ASP A 1 526 ? 6.953 22.845 -14.096 1.00 73.44 526 ASP A O 1
ATOM 3986 N N . PRO A 1 527 ? 6.682 20.663 -14.546 1.00 69.69 527 PRO A N 1
ATOM 3987 C CA . PRO A 1 527 ? 7.735 20.231 -13.628 1.00 69.69 527 PRO A CA 1
ATOM 3988 C C . PRO A 1 527 ? 9.150 20.663 -14.055 1.00 69.69 527 PRO A C 1
ATOM 3990 O O . PRO A 1 527 ? 10.021 20.726 -13.191 1.00 69.69 527 PRO A O 1
ATOM 3993 N N . GLU A 1 528 ? 9.384 20.972 -15.340 1.00 67.44 528 GLU A N 1
ATOM 3994 C CA . GLU A 1 528 ? 10.681 21.464 -15.857 1.00 67.44 528 GLU A CA 1
ATOM 3995 C C . GLU A 1 528 ? 10.891 22.960 -15.615 1.00 67.44 528 GLU A C 1
ATOM 3997 O O . GLU A 1 528 ? 12.021 23.433 -15.495 1.00 67.44 528 GLU A O 1
ATOM 4002 N N . ARG A 1 529 ? 9.794 23.719 -15.579 1.00 62.56 529 ARG A N 1
ATOM 4003 C CA . ARG A 1 529 ? 9.774 25.170 -15.399 1.00 62.56 529 ARG A CA 1
ATOM 4004 C C . ARG A 1 529 ? 8.803 25.503 -14.275 1.00 62.56 529 ARG A C 1
ATOM 4006 O O . ARG A 1 529 ? 7.708 26.002 -14.546 1.00 62.56 529 ARG A O 1
ATOM 4013 N N . PRO A 1 530 ? 9.180 25.221 -13.014 1.00 52.47 530 PRO A N 1
ATOM 4014 C CA . PRO A 1 530 ? 8.401 25.704 -11.887 1.00 52.47 530 PRO A CA 1
ATOM 4015 C C . PRO A 1 530 ? 8.220 27.226 -12.041 1.00 52.47 530 PRO A C 1
ATOM 4017 O O . PRO A 1 530 ? 9.171 27.900 -12.450 1.00 52.47 530 PRO A O 1
ATOM 4020 N N . PRO A 1 531 ? 7.015 27.775 -11.799 1.00 50.38 531 PRO A N 1
ATOM 4021 C CA . PRO A 1 531 ? 6.738 29.178 -12.081 1.00 50.38 531 PRO A CA 1
ATOM 4022 C C . PRO A 1 531 ? 7.766 30.082 -11.391 1.00 50.38 531 PRO A C 1
ATOM 4024 O O . PRO A 1 531 ? 8.066 29.899 -10.213 1.00 50.38 531 PRO A O 1
ATOM 4027 N N . VAL A 1 532 ? 8.325 31.045 -12.128 1.00 52.09 532 VAL A N 1
ATOM 4028 C CA . VAL A 1 532 ? 9.198 32.071 -11.544 1.00 52.09 532 VAL A CA 1
ATOM 4029 C C . VAL A 1 532 ? 8.337 32.901 -10.595 1.00 52.09 532 VAL A C 1
ATOM 4031 O O . VAL A 1 532 ? 7.263 33.366 -10.977 1.00 52.09 532 VAL A O 1
ATOM 4034 N N . ILE A 1 533 ? 8.771 33.046 -9.344 1.00 57.19 533 ILE A N 1
ATOM 4035 C CA . ILE A 1 533 ? 8.001 33.768 -8.331 1.00 57.19 533 ILE A CA 1
ATOM 4036 C C . ILE A 1 533 ? 8.215 35.261 -8.550 1.00 57.19 533 ILE A C 1
ATOM 4038 O O . ILE A 1 533 ? 9.170 35.842 -8.036 1.00 57.19 533 ILE A O 1
ATOM 4042 N N . GLU A 1 534 ? 7.316 35.888 -9.295 1.00 63.81 534 GLU A N 1
ATOM 4043 C CA . GLU A 1 534 ? 7.092 37.322 -9.144 1.00 63.81 534 GLU A CA 1
ATOM 4044 C C . GLU A 1 534 ? 6.377 37.541 -7.794 1.00 63.81 534 GLU A C 1
ATOM 4046 O O . GLU A 1 534 ? 5.371 36.865 -7.532 1.00 63.81 534 GLU A O 1
ATOM 4051 N N . PRO A 1 535 ? 6.888 38.408 -6.894 1.00 68.62 535 PRO A N 1
ATOM 4052 C CA . PRO A 1 535 ? 6.255 38.704 -5.605 1.00 68.62 535 PRO A CA 1
ATOM 4053 C C . PRO A 1 535 ? 4.753 38.999 -5.722 1.00 68.62 535 PRO A C 1
ATOM 4055 O O . PRO A 1 535 ? 3.964 38.555 -4.889 1.00 68.62 535 PRO A O 1
ATOM 4058 N N . GLU A 1 536 ? 4.350 39.642 -6.815 1.00 73.44 536 GLU A N 1
ATOM 4059 C CA . GLU A 1 536 ? 2.977 39.994 -7.161 1.00 73.44 536 GLU A CA 1
ATOM 4060 C C . GLU A 1 536 ? 2.065 38.760 -7.323 1.00 73.44 536 GLU A C 1
ATOM 4062 O O . GLU A 1 536 ? 0.892 38.797 -6.944 1.00 73.44 536 GLU A O 1
ATOM 4067 N N . ILE A 1 537 ? 2.587 37.632 -7.825 1.00 71.50 537 ILE A N 1
ATOM 4068 C CA . ILE A 1 537 ? 1.827 36.377 -7.991 1.00 71.50 537 ILE A CA 1
ATOM 4069 C C . ILE A 1 537 ? 1.507 35.754 -6.626 1.00 71.50 537 ILE A C 1
ATOM 4071 O O . ILE A 1 537 ? 0.385 35.276 -6.408 1.00 71.50 537 ILE A O 1
ATOM 4075 N N . PHE A 1 538 ? 2.481 35.761 -5.707 1.00 80.75 538 PHE A N 1
ATOM 4076 C CA . PHE A 1 538 ? 2.304 35.265 -4.340 1.00 80.75 538 PHE A CA 1
ATOM 4077 C C . PHE A 1 538 ? 1.389 36.190 -3.529 1.00 80.75 538 PHE A C 1
ATOM 4079 O O . PHE A 1 538 ? 0.480 35.713 -2.849 1.00 80.75 538 PHE A O 1
ATOM 4086 N N . GLU A 1 539 ? 1.568 37.507 -3.644 1.00 82.44 539 GLU A N 1
ATOM 4087 C CA . GLU A 1 539 ? 0.687 38.494 -3.014 1.00 82.44 539 GLU A CA 1
ATOM 4088 C C . GLU A 1 539 ? -0.760 38.354 -3.497 1.00 82.44 539 GLU A C 1
ATOM 4090 O O . GLU A 1 539 ? -1.680 38.345 -2.675 1.00 82.44 539 GLU A O 1
ATOM 4095 N N . GLY A 1 540 ? -0.963 38.144 -4.802 1.00 84.50 540 GLY A N 1
ATOM 4096 C CA . GLY A 1 540 ? -2.271 37.844 -5.379 1.00 84.50 540 GLY A CA 1
ATOM 4097 C C . GLY A 1 540 ? -2.893 36.574 -4.795 1.00 84.50 540 GLY A C 1
ATOM 4098 O O . GLY A 1 540 ? -4.045 36.597 -4.375 1.00 84.50 540 GLY A O 1
ATOM 4099 N N . LEU A 1 541 ? -2.127 35.482 -4.677 1.00 84.69 541 LEU A N 1
ATOM 4100 C CA . LEU A 1 541 ? -2.614 34.238 -4.064 1.00 84.69 541 LEU A CA 1
ATOM 4101 C C . LEU A 1 541 ? -3.065 34.457 -2.611 1.00 84.69 541 LEU A C 1
ATOM 4103 O O . LEU A 1 541 ? -4.127 33.982 -2.206 1.00 84.69 541 LEU A O 1
ATOM 4107 N N . VAL A 1 542 ? -2.268 35.177 -1.818 1.00 85.12 542 VAL A N 1
ATOM 4108 C CA . VAL A 1 542 ? -2.602 35.488 -0.420 1.00 85.12 542 VAL A CA 1
ATOM 4109 C C . VAL A 1 542 ? -3.840 36.385 -0.338 1.00 85.12 542 VAL A C 1
ATOM 4111 O O . VAL A 1 542 ? -4.667 36.209 0.561 1.00 85.12 542 VAL A O 1
ATOM 4114 N N . ALA A 1 543 ? -3.996 37.335 -1.262 1.00 86.56 543 ALA A N 1
ATOM 4115 C CA . ALA A 1 543 ? -5.169 38.198 -1.336 1.00 86.56 543 ALA A CA 1
ATOM 4116 C C . ALA A 1 543 ? -6.444 37.408 -1.670 1.00 86.56 543 ALA A C 1
ATOM 4118 O O . ALA A 1 543 ? -7.454 37.583 -0.980 1.00 86.56 543 ALA A O 1
ATOM 4119 N N . ASP A 1 544 ? -6.376 36.507 -2.651 1.00 85.94 544 ASP A N 1
ATOM 4120 C CA . ASP A 1 544 ? -7.493 35.660 -3.075 1.00 85.94 544 ASP A CA 1
ATOM 4121 C C . ASP A 1 544 ? -7.879 34.653 -1.987 1.00 85.94 544 ASP A C 1
ATOM 4123 O O . ASP A 1 544 ? -9.062 34.477 -1.691 1.00 85.94 544 ASP A O 1
ATOM 4127 N N . TRP A 1 545 ? -6.893 34.069 -1.298 1.00 85.88 545 TRP A N 1
ATOM 4128 C CA . TRP A 1 545 ? -7.124 33.229 -0.122 1.00 85.88 545 TRP A CA 1
ATOM 4129 C C . TRP A 1 545 ? -7.875 33.981 0.982 1.00 85.88 545 TRP A C 1
ATOM 4131 O O . TRP A 1 545 ? -8.908 33.524 1.471 1.00 85.88 545 TRP A O 1
ATOM 4141 N N . ARG A 1 546 ? -7.419 35.190 1.329 1.00 84.56 546 ARG A N 1
ATOM 4142 C CA . ARG A 1 546 ? -8.101 36.029 2.325 1.00 84.56 546 ARG A CA 1
ATOM 4143 C C . ARG A 1 546 ? -9.494 36.460 1.860 1.00 84.56 546 ARG A C 1
ATOM 4145 O O . ARG A 1 546 ? -10.374 36.673 2.689 1.00 84.56 546 ARG A O 1
ATOM 4152 N N . ALA A 1 547 ? -9.704 36.650 0.557 1.00 84.31 547 ALA A N 1
ATOM 4153 C CA . ALA A 1 547 ? -11.013 36.977 -0.005 1.00 84.31 547 ALA A CA 1
ATOM 4154 C C . ALA A 1 547 ? -11.981 35.788 0.071 1.00 84.31 547 ALA A C 1
ATOM 4156 O O . ALA A 1 547 ? -13.148 35.981 0.412 1.00 84.31 547 ALA A O 1
ATOM 4157 N N . LEU A 1 548 ? -11.490 34.571 -0.175 1.00 81.62 548 LEU A N 1
ATOM 4158 C CA . LEU A 1 548 ? -12.228 33.328 0.042 1.00 81.62 548 LEU A CA 1
ATOM 4159 C C . LEU A 1 548 ? -12.620 33.152 1.509 1.00 81.62 548 LEU A C 1
ATOM 4161 O O . LEU A 1 548 ? -13.778 32.852 1.790 1.00 81.62 548 LEU A O 1
ATOM 4165 N N . GLU A 1 549 ? -11.693 33.386 2.441 1.00 76.69 549 GLU A N 1
ATOM 4166 C CA . GLU A 1 549 ? -11.981 33.340 3.880 1.00 76.69 549 GLU A CA 1
ATOM 4167 C C . GLU A 1 549 ? -13.080 34.342 4.265 1.00 76.69 549 GLU A C 1
ATOM 4169 O O . GLU A 1 549 ? -14.054 33.955 4.908 1.00 76.69 549 GLU A O 1
ATOM 4174 N N . ARG A 1 550 ? -12.992 35.597 3.799 1.00 78.00 550 ARG A N 1
ATOM 4175 C CA . ARG A 1 550 ? -14.025 36.619 4.054 1.00 78.00 550 ARG A CA 1
ATOM 4176 C C . ARG A 1 550 ? -15.383 36.247 3.465 1.00 78.00 550 ARG A C 1
ATOM 4178 O O . ARG A 1 550 ? -16.390 36.345 4.151 1.00 78.00 550 ARG A O 1
ATOM 4185 N N . ARG A 1 551 ? -15.433 35.779 2.216 1.00 75.88 551 ARG A N 1
ATOM 4186 C CA . ARG A 1 551 ? -16.700 35.372 1.582 1.00 75.88 551 ARG A CA 1
ATOM 4187 C C . ARG A 1 551 ? -17.315 34.151 2.252 1.00 75.88 551 ARG A C 1
ATOM 4189 O O . ARG A 1 551 ? -18.537 34.043 2.308 1.00 75.88 551 ARG A O 1
ATOM 4196 N N . ALA A 1 552 ? -16.497 33.229 2.750 1.00 67.19 552 ALA A N 1
ATOM 4197 C CA . ALA A 1 552 ? -16.978 32.091 3.523 1.00 67.19 552 ALA A CA 1
ATOM 4198 C C . ALA A 1 552 ? -17.625 32.552 4.836 1.00 67.19 552 ALA A C 1
ATOM 4200 O O . ALA A 1 552 ? -18.702 32.069 5.180 1.00 67.19 552 ALA A O 1
ATOM 4201 N N . GLU A 1 553 ? -17.020 33.533 5.516 1.00 63.19 553 GLU A N 1
ATOM 4202 C CA . GLU A 1 553 ? -17.614 34.186 6.690 1.00 63.19 553 GLU A CA 1
ATOM 4203 C C . GLU A 1 553 ? -18.927 34.908 6.338 1.00 63.19 553 GLU A C 1
ATOM 4205 O O . GLU A 1 553 ? -19.938 34.691 6.996 1.00 63.19 553 GLU A O 1
ATOM 4210 N N . GLU A 1 554 ? -18.949 35.713 5.272 1.00 70.12 554 GLU A N 1
ATOM 4211 C CA . GLU A 1 554 ? -20.123 36.501 4.860 1.00 70.12 554 GLU A CA 1
ATOM 4212 C C . GLU A 1 554 ? -21.312 35.641 4.410 1.00 70.12 554 GLU A C 1
ATOM 4214 O O . GLU A 1 554 ? -22.467 36.012 4.610 1.00 70.12 554 GLU A O 1
ATOM 4219 N N . THR A 1 555 ? -21.043 34.501 3.769 1.00 66.88 555 THR A N 1
ATOM 4220 C CA . THR A 1 555 ? -22.088 33.628 3.210 1.00 66.88 555 THR A CA 1
ATOM 4221 C C . THR A 1 555 ? -22.477 32.473 4.127 1.00 66.88 555 THR A C 1
ATOM 4223 O O . THR A 1 555 ? -23.412 31.740 3.802 1.00 66.88 555 THR A O 1
ATOM 4226 N N . GLY A 1 556 ? -21.749 32.260 5.229 1.00 50.91 556 GLY A N 1
ATOM 4227 C CA . GLY A 1 556 ? -21.905 31.080 6.086 1.00 50.91 556 GLY A CA 1
ATOM 4228 C C . GLY A 1 556 ? -21.593 29.757 5.373 1.00 50.91 556 GLY A C 1
ATOM 4229 O O . GLY A 1 556 ? -21.977 28.686 5.844 1.00 50.91 556 GLY A O 1
ATOM 4230 N N . ARG A 1 557 ? -20.930 29.800 4.208 1.00 56.62 557 ARG A N 1
ATOM 4231 C CA . ARG A 1 557 ? -20.570 28.612 3.421 1.00 56.62 557 ARG A CA 1
ATOM 4232 C C . ARG A 1 557 ? -19.126 28.202 3.709 1.00 56.62 557 ARG A C 1
ATOM 4234 O O . ARG A 1 557 ? -18.272 29.067 3.892 1.00 56.62 557 ARG A O 1
ATOM 4241 N N . PRO A 1 558 ? -18.800 26.900 3.703 1.00 57.81 558 PRO A N 1
ATOM 4242 C CA . PRO A 1 558 ? -17.415 26.455 3.788 1.00 57.81 558 PRO A CA 1
ATOM 4243 C C . PRO A 1 558 ? -16.553 27.055 2.669 1.00 57.81 558 PRO A C 1
ATOM 4245 O O . PRO A 1 558 ? -16.994 27.150 1.527 1.00 57.81 558 PRO A O 1
ATOM 4248 N N . VAL A 1 559 ? -15.295 27.396 2.973 1.00 63.31 559 VAL A N 1
ATOM 4249 C CA . VAL A 1 559 ? -14.346 27.956 1.987 1.00 63.31 559 VAL A CA 1
ATOM 4250 C C . VAL A 1 559 ? -14.230 27.077 0.736 1.00 63.31 559 VAL A C 1
ATOM 4252 O O . VAL A 1 559 ? -14.174 27.605 -0.366 1.00 63.31 559 VAL A O 1
ATOM 4255 N N . HIS A 1 560 ? -14.265 25.749 0.880 1.00 64.94 560 HIS A N 1
ATOM 4256 C CA . HIS A 1 560 ? -14.158 24.820 -0.250 1.00 64.94 560 HIS A CA 1
ATOM 4257 C C . HIS A 1 560 ? -15.431 24.689 -1.102 1.00 64.94 560 HIS A C 1
ATOM 4259 O O . HIS A 1 560 ? -15.366 24.145 -2.201 1.00 64.94 560 HIS A O 1
ATOM 4265 N N . ASP A 1 561 ? -16.570 25.197 -0.622 1.00 59.91 561 ASP A N 1
ATOM 4266 C CA . ASP A 1 561 ? -17.832 25.248 -1.370 1.00 59.91 561 ASP A CA 1
ATOM 4267 C C . ASP A 1 561 ? -17.943 26.512 -2.244 1.00 59.91 561 ASP A C 1
ATOM 4269 O O . ASP A 1 561 ? -18.906 26.667 -3.009 1.00 59.91 561 ASP A O 1
ATOM 4273 N N . LEU A 1 562 ? -16.992 27.443 -2.117 1.00 73.19 562 LEU A N 1
ATOM 4274 C CA . LEU A 1 562 ? -16.946 28.656 -2.923 1.00 73.19 562 LEU A CA 1
ATOM 4275 C C . LEU A 1 562 ? -16.359 28.360 -4.317 1.00 73.19 562 LEU A C 1
ATOM 4277 O O . LEU A 1 562 ? -15.422 27.568 -4.420 1.00 73.19 562 LEU A O 1
ATOM 4281 N N . PRO A 1 563 ? -16.871 29.000 -5.388 1.00 68.69 563 PRO A N 1
ATOM 4282 C CA . PRO A 1 563 ? -16.461 28.705 -6.768 1.00 68.69 563 PRO A CA 1
ATOM 4283 C C . PRO A 1 563 ? -14.954 28.872 -7.004 1.00 68.69 563 PRO A C 1
ATOM 4285 O O . PRO A 1 563 ? -14.338 28.065 -7.691 1.00 68.69 563 PRO A O 1
ATOM 4288 N N . ASP A 1 564 ? -14.357 29.875 -6.361 1.00 74.69 564 ASP A N 1
ATOM 4289 C CA . ASP A 1 564 ? -12.980 30.311 -6.624 1.00 74.69 564 ASP A CA 1
ATOM 4290 C C . ASP A 1 564 ? -11.941 29.491 -5.829 1.00 74.69 564 ASP A C 1
ATOM 4292 O O . ASP A 1 564 ? -10.733 29.639 -6.001 1.00 74.69 564 ASP A O 1
ATOM 4296 N N . HIS A 1 565 ? -12.394 28.587 -4.951 1.00 74.12 565 HIS A N 1
ATOM 4297 C CA . HIS A 1 565 ? -11.514 27.763 -4.121 1.00 74.12 565 HIS A CA 1
ATOM 4298 C C . HIS A 1 565 ? -10.605 26.855 -4.949 1.00 74.12 565 HIS A C 1
ATOM 4300 O O . HIS A 1 565 ? -9.422 26.721 -4.642 1.00 74.12 565 HIS A O 1
ATOM 4306 N N . ALA A 1 566 ? -11.143 26.232 -6.001 1.00 60.97 566 ALA A N 1
ATOM 4307 C CA . ALA A 1 566 ? -10.369 25.332 -6.851 1.00 60.97 566 ALA A CA 1
ATOM 4308 C C . ALA A 1 566 ? -9.201 26.063 -7.530 1.00 60.97 566 ALA A C 1
ATOM 4310 O O . ALA A 1 566 ? -8.095 25.529 -7.597 1.00 60.97 566 ALA A O 1
ATOM 4311 N N . GLU A 1 567 ? -9.428 27.302 -7.964 1.00 72.00 567 GLU A N 1
ATOM 4312 C CA . GLU A 1 567 ? -8.412 28.143 -8.593 1.00 72.00 567 GLU A CA 1
ATOM 4313 C C . GLU A 1 567 ? -7.313 28.539 -7.596 1.00 72.00 567 GLU A C 1
ATOM 4315 O O . GLU A 1 567 ? -6.126 28.338 -7.864 1.00 72.00 567 GLU A O 1
ATOM 4320 N N . VAL A 1 568 ? -7.695 29.012 -6.405 1.00 77.69 568 VAL A N 1
ATOM 4321 C CA . VAL A 1 568 ? -6.743 29.397 -5.349 1.00 77.69 568 VAL A CA 1
ATOM 4322 C C . VAL A 1 568 ? -5.898 28.208 -4.898 1.00 77.69 568 VAL A C 1
ATOM 4324 O O . VAL A 1 568 ? -4.674 28.324 -4.798 1.00 77.69 568 VAL A O 1
ATOM 4327 N N . MET A 1 569 ? -6.507 27.033 -4.715 1.00 74.06 569 MET A N 1
ATOM 4328 C CA . MET A 1 569 ? -5.754 25.836 -4.340 1.00 74.06 569 MET A CA 1
ATOM 4329 C C . MET A 1 569 ? -4.862 25.323 -5.463 1.00 74.06 569 MET A C 1
ATOM 4331 O O . MET A 1 569 ? -3.784 24.821 -5.161 1.00 74.06 569 MET A O 1
ATOM 4335 N N . THR A 1 570 ? -5.241 25.502 -6.733 1.00 65.69 570 THR A N 1
ATOM 4336 C CA . THR A 1 570 ? -4.403 25.175 -7.905 1.00 65.69 570 THR A CA 1
ATOM 4337 C C . THR A 1 570 ? -3.185 26.098 -8.017 1.00 65.69 570 THR A C 1
ATOM 4339 O O . THR A 1 570 ? -2.091 25.657 -8.373 1.00 65.69 570 THR A O 1
ATOM 4342 N N . ARG A 1 571 ? -3.320 27.368 -7.631 1.00 75.00 571 ARG A N 1
ATOM 4343 C CA . ARG A 1 571 ? -2.191 28.307 -7.578 1.00 75.00 571 ARG A CA 1
ATOM 4344 C C . ARG A 1 571 ? -1.273 28.046 -6.380 1.00 75.00 571 ARG A C 1
ATOM 4346 O O . ARG A 1 571 ? -0.059 27.990 -6.560 1.00 75.00 571 ARG A O 1
ATOM 4353 N N . ALA A 1 572 ? -1.817 27.787 -5.186 1.00 75.62 572 ALA A N 1
ATOM 4354 C CA . ALA A 1 572 ? -1.019 27.380 -4.018 1.00 75.62 572 ALA A CA 1
ATOM 4355 C C . ALA A 1 572 ? -0.235 26.081 -4.291 1.00 75.62 572 ALA A C 1
ATOM 4357 O O . ALA A 1 572 ? 0.962 25.974 -4.033 1.00 75.62 572 ALA A O 1
ATOM 4358 N N . ALA A 1 573 ? -0.909 25.122 -4.913 1.00 64.94 573 ALA A N 1
ATOM 4359 C CA . ALA A 1 573 ? -0.365 23.889 -5.454 1.00 64.94 573 ALA A CA 1
ATOM 4360 C C . ALA A 1 573 ? 0.828 24.058 -6.407 1.00 64.94 573 ALA A C 1
ATOM 4362 O O . ALA A 1 573 ? 1.781 23.279 -6.344 1.00 64.94 573 ALA A O 1
ATOM 4363 N N . ALA A 1 574 ? 0.744 25.033 -7.313 1.00 66.19 574 ALA A N 1
ATOM 4364 C CA . ALA A 1 574 ? 1.796 25.346 -8.271 1.00 66.19 574 ALA A CA 1
ATOM 4365 C C . ALA A 1 574 ? 3.009 25.994 -7.590 1.00 66.19 574 ALA A C 1
ATOM 4367 O O . ALA A 1 574 ? 4.145 25.711 -7.957 1.00 66.19 574 ALA A O 1
ATOM 4368 N N . LEU A 1 575 ? 2.794 26.810 -6.552 1.00 71.25 575 LEU A N 1
ATOM 4369 C CA . LEU A 1 575 ? 3.900 27.390 -5.788 1.00 71.25 575 LEU A CA 1
ATOM 4370 C C . LEU A 1 575 ? 4.621 26.349 -4.924 1.00 71.25 575 LEU A C 1
ATOM 4372 O O . LEU A 1 575 ? 5.844 26.392 -4.807 1.00 71.25 575 LEU A O 1
ATOM 4376 N N . SER A 1 576 ? 3.906 25.366 -4.363 1.00 68.94 576 SER A N 1
ATOM 4377 C CA . SER A 1 576 ? 4.521 24.356 -3.486 1.00 68.94 576 SER A CA 1
ATOM 4378 C C . SER A 1 576 ? 5.587 23.510 -4.200 1.00 68.94 576 SER A C 1
ATOM 4380 O O . SER A 1 576 ? 6.487 22.968 -3.547 1.00 68.94 576 SER A O 1
ATOM 4382 N N . VAL A 1 577 ? 5.501 23.391 -5.533 1.00 59.09 577 VAL A N 1
ATOM 4383 C CA . VAL A 1 577 ? 6.453 22.635 -6.356 1.00 59.09 577 VAL A CA 1
ATOM 4384 C C . VAL A 1 577 ? 7.704 23.430 -6.746 1.00 59.09 577 VAL A C 1
ATOM 4386 O O . VAL A 1 577 ? 8.583 22.839 -7.362 1.00 59.09 577 VAL A O 1
ATOM 4389 N N . ILE A 1 578 ? 7.854 24.701 -6.372 1.00 65.94 578 ILE A N 1
ATOM 4390 C CA . ILE A 1 578 ? 9.047 25.504 -6.696 1.00 65.94 578 ILE A CA 1
ATOM 4391 C C . ILE A 1 578 ? 10.193 25.183 -5.722 1.00 65.94 578 ILE A C 1
ATOM 4393 O O . ILE A 1 578 ? 9.989 25.186 -4.508 1.00 65.94 578 ILE A O 1
ATOM 4397 N N . GLU A 1 579 ? 11.389 24.899 -6.249 1.00 57.47 579 GLU A N 1
ATOM 4398 C CA . GLU A 1 579 ? 12.570 24.491 -5.465 1.00 57.47 579 GLU A CA 1
ATOM 4399 C C . GLU A 1 579 ? 13.061 25.606 -4.525 1.00 57.47 579 GLU A C 1
ATOM 4401 O O . GLU A 1 579 ? 13.147 25.382 -3.320 1.00 57.47 579 GLU A O 1
ATOM 4406 N N . ASP A 1 580 ? 13.214 26.831 -5.034 1.00 65.06 580 ASP A N 1
ATOM 4407 C CA . ASP A 1 580 ? 13.731 27.987 -4.281 1.00 65.06 580 ASP A CA 1
ATOM 4408 C C . ASP A 1 580 ? 12.634 28.899 -3.698 1.00 65.06 580 ASP A C 1
ATOM 4410 O O . ASP A 1 580 ? 12.820 30.109 -3.550 1.00 65.06 580 ASP A O 1
ATOM 4414 N N . LEU A 1 581 ? 11.457 28.351 -3.374 1.00 70.94 581 LEU A N 1
ATOM 4415 C CA . LEU A 1 581 ? 10.392 29.133 -2.735 1.00 70.94 581 LEU A CA 1
ATOM 4416 C C . LEU A 1 581 ? 10.890 29.669 -1.375 1.00 70.94 581 LEU A C 1
ATOM 4418 O O . LEU A 1 581 ? 11.224 28.853 -0.507 1.00 70.94 581 LEU A O 1
ATOM 4422 N N . PRO A 1 582 ? 10.906 31.001 -1.142 1.00 76.00 582 PRO A N 1
ATOM 4423 C CA . PRO A 1 582 ? 11.380 31.570 0.115 1.00 76.00 582 PRO A CA 1
ATOM 4424 C C . PRO A 1 582 ? 10.687 30.940 1.337 1.00 76.00 582 PRO A C 1
ATOM 4426 O O . PRO A 1 582 ? 9.474 30.712 1.283 1.00 76.00 582 PRO A O 1
ATOM 4429 N N . PRO A 1 583 ? 11.395 30.691 2.459 1.00 73.62 583 PRO A N 1
ATOM 4430 C CA . PRO A 1 583 ? 10.859 29.934 3.597 1.00 73.62 583 PRO A CA 1
ATOM 4431 C C . PRO A 1 583 ? 9.531 30.454 4.155 1.00 73.62 583 PRO A C 1
ATOM 4433 O O . PRO A 1 583 ? 8.688 29.664 4.578 1.00 73.62 583 PRO A O 1
ATOM 4436 N N . ASP A 1 584 ? 9.323 31.771 4.145 1.00 75.25 584 ASP A N 1
ATOM 4437 C CA . ASP A 1 584 ? 8.079 32.378 4.621 1.00 75.25 584 ASP A CA 1
ATOM 4438 C C . ASP A 1 584 ? 6.919 32.157 3.640 1.00 75.25 584 ASP A C 1
ATOM 4440 O O . ASP A 1 584 ? 5.823 31.793 4.066 1.00 75.25 584 ASP A O 1
ATOM 4444 N N . MET A 1 585 ? 7.171 32.269 2.330 1.00 79.88 585 MET A N 1
ATOM 4445 C CA . MET A 1 585 ? 6.179 31.953 1.294 1.00 79.88 585 MET A CA 1
ATOM 4446 C C . MET A 1 585 ? 5.814 30.470 1.314 1.00 79.88 585 MET A C 1
ATOM 4448 O O . MET A 1 585 ? 4.637 30.116 1.247 1.00 79.88 585 MET A O 1
ATOM 4452 N N . ARG A 1 586 ? 6.820 29.605 1.480 1.00 79.94 586 ARG A N 1
ATOM 4453 C CA . ARG A 1 586 ? 6.644 28.161 1.644 1.00 79.94 586 ARG A CA 1
ATOM 4454 C C . ARG A 1 586 ? 5.768 27.848 2.845 1.00 79.94 586 ARG A C 1
ATOM 4456 O O . ARG A 1 586 ? 4.760 27.170 2.690 1.00 79.94 586 ARG A O 1
ATOM 4463 N N . ARG A 1 587 ? 6.059 28.442 4.004 1.00 77.44 587 ARG A N 1
ATOM 4464 C CA . ARG A 1 587 ? 5.238 28.270 5.209 1.00 77.44 587 ARG A CA 1
ATOM 4465 C C . ARG A 1 587 ? 3.786 28.688 4.975 1.00 77.44 587 ARG A C 1
ATOM 4467 O O . ARG A 1 587 ? 2.882 28.006 5.447 1.00 77.44 587 ARG A O 1
ATOM 4474 N N . THR A 1 588 ? 3.543 29.782 4.256 1.00 79.12 588 THR A N 1
ATOM 4475 C CA . THR A 1 588 ? 2.185 30.237 3.924 1.00 79.12 588 THR A CA 1
ATOM 4476 C C . THR A 1 588 ? 1.456 29.269 2.994 1.00 79.12 588 THR A C 1
ATOM 4478 O O . THR A 1 588 ? 0.327 28.890 3.299 1.00 79.12 588 THR A O 1
ATOM 4481 N N . VAL A 1 589 ? 2.091 28.835 1.902 1.00 78.38 589 VAL A N 1
ATOM 4482 C CA . VAL A 1 589 ? 1.514 27.865 0.956 1.00 78.38 589 VAL A CA 1
ATOM 4483 C C . VAL A 1 589 ? 1.229 26.531 1.646 1.00 78.38 589 VAL A C 1
ATOM 4485 O O . VAL A 1 589 ? 0.127 25.999 1.520 1.00 78.38 589 VAL A O 1
ATOM 4488 N N . ASP A 1 590 ? 2.178 26.029 2.433 1.00 75.81 590 ASP A N 1
ATOM 4489 C CA . ASP A 1 590 ? 2.017 24.790 3.193 1.00 75.81 590 ASP A CA 1
ATOM 4490 C C . ASP A 1 590 ? 0.881 24.933 4.215 1.00 75.81 590 ASP A C 1
ATOM 4492 O O . ASP A 1 590 ? 0.044 24.046 4.330 1.00 75.81 590 ASP A O 1
ATOM 4496 N N . THR A 1 591 ? 0.756 26.091 4.876 1.00 77.25 591 THR A N 1
ATOM 4497 C CA . THR A 1 591 ? -0.368 26.371 5.786 1.00 77.25 591 THR A CA 1
ATOM 4498 C C . THR A 1 591 ? -1.714 26.344 5.058 1.00 77.25 591 THR A C 1
ATOM 4500 O O . THR A 1 591 ? -2.665 25.773 5.587 1.00 77.25 591 THR A O 1
ATOM 4503 N N . MET A 1 592 ? -1.817 26.928 3.857 1.00 77.25 592 MET A N 1
ATOM 4504 C CA . MET A 1 592 ? -3.052 26.905 3.055 1.00 77.25 592 MET A CA 1
ATOM 4505 C C . MET A 1 592 ? -3.449 25.467 2.688 1.00 77.25 592 MET A C 1
ATOM 4507 O O . MET A 1 592 ? -4.603 25.070 2.872 1.00 77.25 592 MET A O 1
ATOM 4511 N N . LEU A 1 593 ? -2.482 24.667 2.225 1.00 73.19 593 LEU A N 1
ATOM 4512 C CA . LEU A 1 593 ? -2.699 23.272 1.839 1.00 73.19 593 LEU A CA 1
ATOM 4513 C C . LEU A 1 593 ? -3.021 22.387 3.058 1.00 73.19 593 LEU A C 1
ATOM 4515 O O . LEU A 1 593 ? -3.988 21.627 3.030 1.00 73.19 593 LEU A O 1
ATOM 4519 N N . GLU A 1 594 ? -2.289 22.526 4.164 1.00 70.50 594 GLU A N 1
ATOM 4520 C CA . GLU A 1 594 ? -2.550 21.797 5.412 1.00 70.50 594 GLU A CA 1
ATOM 4521 C C . GLU A 1 594 ? -3.905 22.161 6.029 1.00 70.50 594 GLU A C 1
ATOM 4523 O O . GLU A 1 594 ? -4.611 21.298 6.561 1.00 70.50 594 GLU A O 1
ATOM 4528 N N . TRP A 1 595 ? -4.287 23.439 5.980 1.00 70.88 595 TRP A N 1
ATOM 4529 C CA . TRP A 1 595 ? -5.582 23.899 6.474 1.00 70.88 595 TRP A CA 1
ATOM 4530 C C . TRP A 1 595 ? -6.727 23.222 5.718 1.00 70.88 595 TRP A C 1
ATOM 4532 O O . TRP A 1 595 ? -7.677 22.737 6.344 1.00 70.88 595 TRP A O 1
ATOM 4542 N N . GLN A 1 596 ? -6.610 23.112 4.390 1.00 68.44 596 GLN A N 1
ATOM 4543 C CA . GLN A 1 596 ? -7.579 22.408 3.550 1.00 68.44 596 GLN A CA 1
ATOM 4544 C C . GLN A 1 596 ? -7.695 20.939 3.952 1.00 68.44 596 GLN A C 1
ATOM 4546 O O . GLN A 1 596 ? -8.803 20.432 4.136 1.00 68.44 596 GLN A O 1
ATOM 4551 N N . GLU A 1 597 ? -6.565 20.264 4.153 1.00 60.22 597 GLU A N 1
ATOM 4552 C CA . GLU A 1 597 ? -6.542 18.854 4.540 1.00 60.22 597 GLU A CA 1
ATOM 4553 C C . GLU A 1 597 ? -7.201 18.599 5.894 1.00 60.22 597 GLU A C 1
ATOM 4555 O O . GLU A 1 597 ? -8.051 17.710 6.021 1.00 60.22 597 GLU A O 1
ATOM 4560 N N . ARG A 1 598 ? -6.847 19.394 6.909 1.00 63.94 598 ARG A N 1
ATOM 4561 C CA . ARG A 1 598 ? -7.404 19.243 8.260 1.00 63.94 598 ARG A CA 1
ATOM 4562 C C . ARG A 1 598 ? -8.911 19.476 8.258 1.00 63.94 598 ARG A C 1
ATOM 4564 O O . ARG A 1 598 ? -9.645 18.731 8.908 1.00 63.94 598 ARG A O 1
ATOM 4571 N N . ARG A 1 599 ? -9.385 20.471 7.509 1.00 65.31 599 ARG A N 1
ATOM 4572 C CA . ARG A 1 599 ? -10.800 20.853 7.488 1.00 65.31 599 ARG A CA 1
ATOM 4573 C C . ARG A 1 599 ? -11.665 19.855 6.712 1.00 65.31 599 ARG A C 1
ATOM 4575 O O . ARG A 1 599 ? -12.702 19.445 7.230 1.00 65.31 599 ARG A O 1
ATOM 4582 N N . ILE A 1 600 ? -11.190 19.350 5.567 1.00 59.78 600 ILE A N 1
ATOM 4583 C CA . ILE A 1 600 ? -11.852 18.259 4.824 1.00 59.78 600 ILE A CA 1
ATOM 4584 C C . ILE A 1 600 ? -11.936 16.982 5.680 1.00 59.78 600 ILE A C 1
ATOM 4586 O O . ILE A 1 600 ? -12.974 16.315 5.719 1.00 59.78 600 ILE A O 1
ATOM 4590 N N . ALA A 1 601 ? -10.870 16.642 6.413 1.00 59.31 601 ALA A N 1
ATOM 4591 C CA . ALA A 1 601 ? -10.848 15.455 7.267 1.00 59.31 601 ALA A CA 1
ATOM 4592 C C . ALA A 1 601 ? -11.849 15.534 8.435 1.00 59.31 601 ALA A C 1
ATOM 4594 O O . ALA A 1 601 ? -12.487 14.529 8.769 1.00 59.31 601 ALA A O 1
ATOM 4595 N N . VAL A 1 602 ? -11.994 16.710 9.055 1.00 62.31 602 VAL A N 1
ATOM 4596 C CA . VAL A 1 602 ? -12.971 16.944 10.131 1.00 62.31 602 VAL A CA 1
ATOM 4597 C C . VAL A 1 602 ? -14.399 16.846 9.596 1.00 62.31 602 VAL A C 1
ATOM 4599 O O . VAL A 1 602 ? -15.212 16.125 10.173 1.00 62.31 602 VAL A O 1
ATOM 4602 N N . GLU A 1 603 ? -14.701 17.470 8.457 1.00 63.06 603 GLU A N 1
ATOM 4603 C CA . GLU A 1 603 ? -16.047 17.417 7.878 1.00 63.06 603 GLU A CA 1
ATOM 4604 C C . GLU A 1 603 ? -16.461 16.019 7.428 1.00 63.06 603 GLU A C 1
ATOM 4606 O O . GLU A 1 603 ? -17.595 15.601 7.668 1.00 63.06 603 GLU A O 1
ATOM 4611 N N . ARG A 1 604 ? -15.544 15.258 6.823 1.00 63.28 604 ARG A N 1
ATOM 4612 C CA . ARG A 1 604 ? -15.814 13.873 6.426 1.00 63.28 604 ARG A CA 1
ATOM 4613 C C . ARG A 1 604 ? -16.155 13.001 7.634 1.00 63.28 604 ARG A C 1
ATOM 4615 O O . ARG A 1 604 ? -17.100 12.218 7.572 1.00 63.28 604 ARG A O 1
ATOM 4622 N N . LYS A 1 605 ? -15.415 13.155 8.738 1.00 67.00 605 LYS A N 1
ATOM 4623 C CA . LYS A 1 605 ? -15.704 12.455 10.000 1.00 67.00 605 LYS A CA 1
ATOM 4624 C C . LYS A 1 605 ? -17.062 12.865 10.576 1.00 67.00 605 LYS A C 1
ATOM 4626 O O . LYS A 1 605 ? -17.806 11.997 11.018 1.00 67.00 605 LYS A O 1
ATOM 4631 N N . ALA A 1 606 ? -17.408 14.153 10.522 1.00 65.06 606 ALA A N 1
ATOM 4632 C CA . ALA A 1 606 ? -18.690 14.650 11.017 1.00 65.06 606 ALA A CA 1
ATOM 4633 C C . ALA A 1 606 ? -19.861 14.103 10.185 1.00 65.06 606 ALA A C 1
ATOM 4635 O O . ALA A 1 606 ? -20.860 13.657 10.744 1.00 65.06 606 ALA A O 1
ATOM 4636 N N . ARG A 1 607 ? -19.713 14.063 8.854 1.00 66.25 607 ARG A N 1
ATOM 4637 C CA . ARG A 1 607 ? -20.715 13.533 7.916 1.00 66.25 607 ARG A CA 1
ATOM 4638 C C . ARG A 1 607 ? -20.918 12.023 8.079 1.00 66.25 607 ARG A C 1
ATOM 4640 O O . ARG A 1 607 ? -22.059 11.568 8.097 1.00 66.25 607 ARG A O 1
ATOM 4647 N N . ASP A 1 608 ? -19.839 11.259 8.249 1.00 74.56 608 ASP A N 1
ATOM 4648 C CA . ASP A 1 608 ? -19.907 9.814 8.517 1.00 74.56 608 ASP A CA 1
ATOM 4649 C C . ASP A 1 608 ? -20.582 9.516 9.865 1.00 74.56 608 ASP A C 1
ATOM 4651 O O . ASP A 1 608 ? -21.497 8.692 9.947 1.00 74.56 608 ASP A O 1
ATOM 4655 N N . LEU A 1 609 ? -20.204 10.248 10.917 1.00 75.38 609 LEU A N 1
ATOM 4656 C CA . LEU A 1 609 ? -20.826 10.120 12.232 1.00 75.38 609 LEU A CA 1
ATOM 4657 C C . LEU A 1 609 ? -22.314 10.500 12.198 1.00 75.38 609 LEU A C 1
ATOM 4659 O O . LEU A 1 609 ? -23.141 9.773 12.749 1.00 75.38 609 LEU A O 1
ATOM 4663 N N . ALA A 1 610 ? -22.677 11.574 11.490 1.00 71.25 610 ALA A N 1
ATOM 4664 C CA . ALA A 1 610 ? -24.068 11.962 11.275 1.00 71.25 610 ALA A CA 1
ATOM 4665 C C . ALA A 1 610 ? -24.857 10.874 10.522 1.00 71.25 610 ALA A C 1
ATOM 4667 O O . ALA A 1 610 ? -25.975 10.540 10.915 1.00 71.25 610 ALA A O 1
ATOM 4668 N N . ALA A 1 611 ? -24.272 10.252 9.493 1.00 73.62 611 ALA A N 1
ATOM 46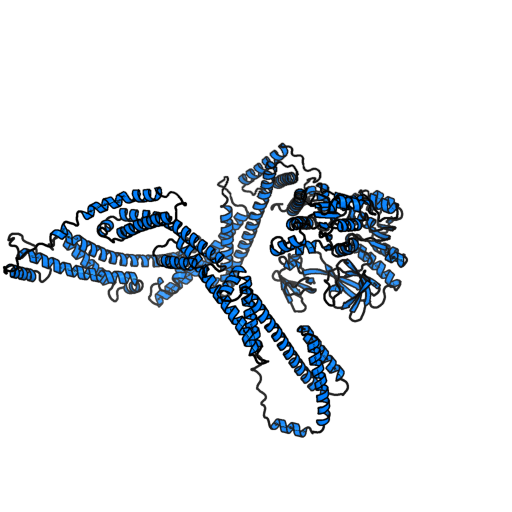69 C CA . ALA A 1 611 ? -24.899 9.148 8.766 1.00 73.62 611 ALA A CA 1
ATOM 4670 C C . ALA A 1 611 ? -25.108 7.907 9.654 1.00 73.62 611 ALA A C 1
ATOM 4672 O O . ALA A 1 611 ? -26.180 7.297 9.618 1.00 73.62 611 ALA A O 1
ATOM 4673 N N . ARG A 1 612 ? -24.122 7.559 10.494 1.00 83.94 612 ARG A N 1
ATOM 4674 C CA . ARG A 1 612 ? -24.217 6.470 11.486 1.00 83.94 612 ARG A CA 1
ATOM 4675 C C . ARG A 1 612 ? -25.311 6.740 12.520 1.00 83.94 612 ARG A C 1
ATOM 4677 O O . ARG A 1 612 ? -26.107 5.846 12.808 1.00 83.94 612 ARG A O 1
ATOM 4684 N N . ILE A 1 613 ? -25.391 7.969 13.028 1.00 78.00 613 ILE A N 1
ATOM 4685 C CA . ILE A 1 613 ? -26.445 8.431 13.942 1.00 78.00 613 ILE A CA 1
ATOM 4686 C C . ILE A 1 613 ? -27.824 8.336 13.283 1.00 78.00 613 ILE A C 1
ATOM 4688 O O . ILE A 1 613 ? -28.752 7.784 13.876 1.00 78.00 613 ILE A O 1
ATOM 4692 N N . HIS A 1 614 ? -27.956 8.787 12.033 1.00 74.25 614 HIS A N 1
ATOM 4693 C CA . HIS A 1 614 ? -29.221 8.721 11.297 1.00 74.25 614 HIS A CA 1
ATOM 4694 C C . HIS A 1 614 ? -29.670 7.279 11.051 1.00 74.25 614 HIS A C 1
ATOM 4696 O O . HIS A 1 614 ? -30.837 6.938 11.248 1.00 74.25 614 HIS A O 1
ATOM 4702 N N . ALA A 1 615 ? -28.738 6.404 10.663 1.00 76.94 615 ALA A N 1
ATOM 4703 C CA . ALA A 1 615 ? -29.000 4.980 10.473 1.00 76.94 615 ALA A CA 1
ATOM 4704 C C . ALA A 1 615 ? -29.410 4.288 11.784 1.00 76.94 615 ALA A C 1
ATOM 4706 O O . ALA A 1 615 ? -30.311 3.448 11.784 1.00 76.94 615 ALA A O 1
ATOM 4707 N N . HIS A 1 616 ? -28.787 4.659 12.905 1.00 81.38 616 HIS A N 1
ATOM 4708 C CA . HIS A 1 616 ? -29.138 4.156 14.229 1.00 81.38 616 HIS A CA 1
ATOM 4709 C C . HIS A 1 616 ? -30.548 4.594 14.663 1.00 81.38 616 HIS A C 1
ATOM 4711 O O . HIS A 1 616 ? -31.332 3.772 15.145 1.00 81.38 616 HIS A O 1
ATOM 4717 N N . TRP A 1 617 ? -30.898 5.865 14.435 1.00 73.62 617 TRP A N 1
ATOM 4718 C CA . TRP A 1 617 ? -32.214 6.429 14.752 1.00 73.62 617 TRP A CA 1
ATOM 4719 C C . TRP A 1 617 ? -33.357 5.775 13.957 1.00 73.62 617 TRP A C 1
ATOM 4721 O O . TRP A 1 617 ? -34.396 5.448 14.534 1.00 73.62 617 TRP A O 1
ATOM 4731 N N . ARG A 1 618 ? -33.163 5.495 12.658 1.00 74.00 618 ARG A N 1
ATOM 4732 C CA . ARG A 1 618 ? -34.194 4.868 11.801 1.00 74.00 618 ARG A CA 1
ATOM 4733 C C . ARG A 1 618 ? -34.644 3.474 12.254 1.00 74.00 618 ARG A C 1
ATOM 4735 O O . ARG A 1 618 ? -35.710 3.033 11.843 1.00 74.00 618 ARG A O 1
ATOM 4742 N N . ARG A 1 619 ? -33.878 2.802 13.118 1.00 73.00 619 ARG A N 1
ATOM 4743 C CA . ARG A 1 619 ? -34.225 1.485 13.681 1.00 73.00 619 ARG A CA 1
ATOM 4744 C C . ARG A 1 619 ? -35.241 1.548 14.827 1.00 73.00 619 ARG A C 1
ATOM 4746 O O . ARG A 1 619 ? -35.814 0.525 15.192 1.00 73.00 619 ARG A O 1
ATOM 4753 N N . TRP A 1 620 ? -35.485 2.726 15.407 1.00 69.56 620 TRP A N 1
ATOM 4754 C CA . TRP A 1 620 ? -36.408 2.868 16.538 1.00 69.56 620 TRP A CA 1
ATOM 4755 C C . TRP A 1 620 ? -37.882 2.579 16.185 1.00 69.56 620 TRP A C 1
ATOM 4757 O O . TRP A 1 620 ? -38.516 1.807 16.908 1.00 69.56 620 TRP A O 1
ATOM 4767 N N . PRO A 1 621 ? -38.448 3.106 15.077 1.00 64.81 621 PRO A N 1
ATOM 4768 C CA . PRO A 1 621 ? -39.795 2.735 14.640 1.00 64.81 621 PRO A CA 1
ATOM 4769 C C . PRO A 1 621 ? -39.965 1.227 14.415 1.00 64.81 621 PRO A C 1
ATOM 4771 O O . PRO A 1 621 ? -41.005 0.683 14.774 1.00 64.81 621 PRO A O 1
ATOM 4774 N N . GLU A 1 622 ? -38.939 0.543 13.899 1.00 69.25 622 GLU A N 1
ATOM 4775 C CA . GLU A 1 622 ? -38.949 -0.908 13.659 1.00 69.25 622 GLU A CA 1
ATOM 4776 C C . GLU A 1 622 ? -39.031 -1.702 14.971 1.00 69.25 622 GLU A C 1
ATOM 4778 O O . GLU A 1 622 ? -39.867 -2.597 15.094 1.00 69.25 622 GLU A O 1
ATOM 4783 N N . LEU A 1 623 ? -38.239 -1.325 15.985 1.00 68.56 623 LEU A N 1
ATOM 4784 C CA . LEU A 1 623 ? -38.330 -1.885 17.342 1.00 68.56 623 LEU A CA 1
ATOM 4785 C C . LEU A 1 623 ? -39.705 -1.619 17.970 1.00 68.56 623 LEU A C 1
ATOM 4787 O O . LEU A 1 623 ? -40.305 -2.519 18.557 1.00 68.56 623 LEU A O 1
ATOM 4791 N N . GLY A 1 624 ? -40.238 -0.406 17.807 1.00 67.00 624 GLY A N 1
ATOM 4792 C CA . GLY A 1 624 ? -41.557 -0.025 18.316 1.00 67.00 624 GLY A CA 1
ATOM 4793 C C . GLY A 1 624 ? -42.735 -0.702 17.600 1.00 67.00 624 GLY A C 1
ATOM 4794 O O . GLY A 1 624 ? -43.787 -0.914 18.209 1.00 67.00 624 GLY A O 1
ATOM 4795 N N . TRP A 1 625 ? -42.604 -1.045 16.318 1.00 70.44 625 TRP A N 1
ATOM 4796 C CA . TRP A 1 625 ? -43.596 -1.833 15.578 1.00 70.44 625 TRP A CA 1
ATOM 4797 C C . TRP A 1 625 ? -43.508 -3.317 15.923 1.00 70.44 625 TRP A C 1
ATOM 4799 O O . TRP A 1 625 ? -44.540 -3.934 16.175 1.00 70.44 625 TRP A O 1
ATOM 4809 N N . ALA A 1 626 ? -42.296 -3.867 16.013 1.00 69.44 626 ALA A N 1
ATOM 4810 C CA . ALA A 1 626 ? -42.072 -5.255 16.405 1.00 69.44 626 ALA A CA 1
ATOM 4811 C C . ALA A 1 626 ? -42.572 -5.534 17.832 1.00 69.44 626 ALA A C 1
ATOM 4813 O O . ALA A 1 626 ? -43.228 -6.546 18.068 1.00 69.44 626 ALA A O 1
ATOM 4814 N N . ALA A 1 627 ? -42.346 -4.604 18.763 1.00 71.19 627 ALA A N 1
ATOM 4815 C CA . ALA A 1 627 ? -42.867 -4.683 20.125 1.00 71.19 627 ALA A CA 1
ATOM 4816 C C . ALA A 1 627 ? -44.404 -4.696 20.157 1.00 71.19 627 ALA A C 1
ATOM 4818 O O . ALA A 1 627 ? -45.007 -5.578 20.769 1.00 71.19 627 ALA A O 1
ATOM 4819 N N . ARG A 1 628 ? -45.046 -3.783 19.409 1.00 74.69 628 ARG A N 1
ATOM 4820 C CA . ARG A 1 628 ? -46.512 -3.739 19.273 1.00 74.69 628 ARG A CA 1
ATOM 4821 C C . ARG A 1 628 ? -47.084 -5.018 18.664 1.00 74.69 628 ARG A C 1
ATOM 4823 O O . ARG A 1 628 ? -48.081 -5.520 19.169 1.00 74.69 628 ARG A O 1
ATOM 4830 N N . ALA A 1 629 ? -46.446 -5.564 17.629 1.00 71.56 629 ALA A N 1
ATOM 4831 C CA . ALA A 1 629 ? -46.858 -6.822 17.006 1.00 71.56 629 ALA A CA 1
ATOM 4832 C C . ALA A 1 629 ? -46.715 -8.028 17.953 1.00 71.56 629 ALA A C 1
ATOM 4834 O O . ALA A 1 629 ? -47.508 -8.962 17.882 1.00 71.56 629 ALA A O 1
ATOM 4835 N N . ALA A 1 630 ? -45.736 -7.997 18.860 1.00 74.31 630 ALA A N 1
ATOM 4836 C CA . ALA A 1 630 ? -45.501 -9.042 19.854 1.00 74.31 630 ALA A CA 1
ATOM 4837 C C . ALA A 1 630 ? -46.319 -8.875 21.151 1.00 74.31 630 ALA A C 1
ATOM 4839 O O . ALA A 1 630 ? -46.199 -9.714 22.044 1.00 74.31 630 ALA A O 1
ATOM 4840 N N . GLY A 1 631 ? -47.107 -7.801 21.292 1.00 76.44 631 GLY A N 1
ATOM 4841 C CA . GLY A 1 631 ? -47.801 -7.470 22.542 1.00 76.44 631 GLY A CA 1
ATOM 4842 C C . GLY A 1 631 ? -46.850 -7.172 23.709 1.00 76.44 631 GLY A C 1
ATOM 4843 O O . GLY A 1 631 ? -47.209 -7.382 24.864 1.00 76.44 631 GLY A O 1
ATOM 4844 N N . ARG A 1 632 ? -45.622 -6.733 23.411 1.00 73.94 632 ARG A N 1
ATOM 4845 C CA . ARG A 1 632 ? -44.553 -6.464 24.383 1.00 73.94 632 ARG A CA 1
ATOM 4846 C C . ARG A 1 632 ? -44.171 -4.990 24.373 1.00 73.94 632 ARG A C 1
ATOM 4848 O O . ARG A 1 632 ? -44.462 -4.274 23.413 1.00 73.94 632 ARG A O 1
ATOM 4855 N N . PHE A 1 633 ? -43.490 -4.526 25.417 1.00 74.19 633 PHE A N 1
ATOM 4856 C CA . PHE A 1 633 ? -42.897 -3.193 25.390 1.00 74.19 633 PHE A CA 1
ATOM 4857 C C . PHE A 1 633 ? -41.574 -3.206 24.603 1.00 74.19 633 PHE A C 1
ATOM 4859 O O . PHE A 1 633 ? -40.912 -4.243 24.535 1.00 74.19 633 PHE A O 1
ATOM 4866 N N . PRO A 1 634 ? -41.164 -2.075 23.993 1.00 72.19 634 PRO A N 1
ATOM 4867 C CA . PRO A 1 634 ? -39.914 -1.992 23.229 1.00 72.19 634 PRO A CA 1
ATOM 4868 C C . PRO A 1 634 ? -38.672 -2.448 24.000 1.00 72.19 634 PRO A C 1
ATOM 4870 O O . PRO A 1 634 ? -37.776 -3.042 23.411 1.00 72.19 634 PRO A O 1
ATOM 4873 N N . GLU A 1 635 ? -38.634 -2.219 25.309 1.00 72.19 635 GLU A N 1
ATOM 4874 C CA . GLU A 1 635 ? -37.559 -2.654 26.209 1.00 72.19 635 GLU A CA 1
ATOM 4875 C C . GLU A 1 635 ? -37.486 -4.162 26.467 1.00 72.19 635 GLU A C 1
ATOM 4877 O O . GLU A 1 635 ? -36.409 -4.673 26.769 1.00 72.19 635 GLU A O 1
ATOM 4882 N N . ASP A 1 636 ? -38.595 -4.879 26.281 1.00 74.31 636 ASP A N 1
ATOM 4883 C CA . ASP A 1 636 ? -38.662 -6.336 26.437 1.00 74.31 636 ASP A CA 1
ATOM 4884 C C . ASP A 1 636 ? -38.214 -7.071 25.161 1.00 74.31 636 ASP A C 1
ATOM 4886 O O . ASP A 1 636 ? -38.207 -8.307 25.102 1.00 74.31 636 ASP A O 1
ATOM 4890 N N . MET A 1 637 ? -37.880 -6.321 24.104 1.00 80.00 637 MET A N 1
ATOM 4891 C CA . MET A 1 637 ? -37.458 -6.882 22.829 1.00 80.00 637 MET A CA 1
ATOM 4892 C C . MET A 1 637 ? -35.992 -7.333 22.883 1.00 80.00 637 MET A C 1
ATOM 4894 O O . MET A 1 637 ? -35.118 -6.572 23.320 1.00 80.00 637 MET A O 1
ATOM 4898 N N . PRO A 1 638 ? -35.675 -8.535 22.361 1.00 71.81 638 PRO A N 1
ATOM 4899 C CA . PRO A 1 638 ? -34.296 -8.964 22.172 1.00 71.81 638 PRO A CA 1
ATOM 4900 C C . PRO A 1 638 ? -33.526 -7.929 21.339 1.00 71.81 638 PRO A C 1
ATOM 4902 O O . PRO A 1 638 ? -33.868 -7.667 20.189 1.00 71.81 638 PRO A O 1
ATOM 4905 N N . GLY A 1 639 ? -32.497 -7.318 21.930 1.00 72.31 639 GLY A N 1
ATOM 4906 C CA . GLY A 1 639 ? -31.660 -6.311 21.269 1.00 72.31 639 GLY A CA 1
ATOM 4907 C C . GLY A 1 639 ? -31.914 -4.849 21.663 1.00 72.31 639 GLY A C 1
ATOM 4908 O O . GLY A 1 639 ? -31.090 -4.011 21.302 1.00 72.31 639 GLY A O 1
ATOM 4909 N N . HIS A 1 640 ? -32.946 -4.517 22.456 1.00 79.50 640 HIS A N 1
ATOM 4910 C CA . HIS A 1 640 ? -33.159 -3.136 22.950 1.00 79.50 640 HIS A CA 1
ATOM 4911 C C . HIS A 1 640 ? -31.984 -2.622 23.788 1.00 79.50 640 HIS A C 1
ATOM 4913 O O . HIS A 1 640 ? -31.505 -1.509 23.575 1.00 79.50 640 HIS A O 1
ATOM 4919 N N . ALA A 1 641 ? -31.452 -3.462 24.682 1.00 76.19 641 ALA A N 1
ATOM 4920 C CA . ALA A 1 641 ? -30.287 -3.122 25.500 1.00 76.19 641 ALA A CA 1
ATOM 4921 C C . ALA A 1 641 ? -29.033 -2.832 24.651 1.00 76.19 641 ALA A C 1
ATOM 4923 O O . ALA A 1 641 ? -28.273 -1.917 24.966 1.00 76.19 641 ALA A O 1
ATOM 4924 N N . ALA A 1 642 ? -28.840 -3.578 23.557 1.00 78.38 642 ALA A N 1
ATOM 4925 C CA . ALA A 1 642 ? -27.751 -3.343 22.612 1.00 78.38 642 ALA A CA 1
ATOM 4926 C C . ALA A 1 642 ? -27.970 -2.040 21.832 1.00 78.38 642 ALA A C 1
ATOM 4928 O O . ALA A 1 642 ? -27.074 -1.205 21.780 1.00 78.38 642 ALA A O 1
ATOM 4929 N N . TRP A 1 643 ? -29.187 -1.809 21.331 1.00 84.12 643 TRP A N 1
ATOM 4930 C CA . TRP A 1 643 ? -29.551 -0.566 20.653 1.00 84.12 643 TRP A CA 1
ATOM 4931 C C . TRP A 1 643 ? -29.329 0.664 21.554 1.00 84.12 643 TRP A C 1
ATOM 4933 O O . TRP A 1 643 ? -28.673 1.614 21.137 1.00 84.12 643 TRP A O 1
ATOM 4943 N N . ARG A 1 644 ? -29.745 0.635 22.829 1.00 79.50 644 ARG A N 1
ATOM 4944 C CA . ARG A 1 644 ? -29.470 1.743 23.766 1.00 79.50 644 ARG A CA 1
ATOM 4945 C C . ARG A 1 644 ? -27.981 1.964 24.022 1.00 79.50 644 ARG A C 1
ATOM 4947 O O . ARG A 1 644 ? -27.549 3.112 24.121 1.00 79.50 644 ARG A O 1
ATOM 4954 N N . LYS A 1 645 ? -27.202 0.886 24.141 1.00 80.69 645 LYS A N 1
ATOM 4955 C CA . LYS A 1 645 ? -25.749 0.965 24.334 1.00 80.69 645 LYS A CA 1
ATOM 4956 C C . LYS A 1 645 ? -25.061 1.601 23.122 1.00 80.69 645 LYS A C 1
ATOM 4958 O O . LYS A 1 645 ? -24.226 2.484 23.298 1.00 80.69 645 LYS A O 1
ATOM 4963 N N . ASP A 1 646 ? -25.455 1.202 21.917 1.00 81.88 646 ASP A N 1
ATOM 4964 C CA . ASP A 1 646 ? -24.916 1.740 20.666 1.00 81.88 646 ASP A CA 1
ATOM 4965 C C . ASP A 1 646 ? -25.269 3.227 20.495 1.00 81.88 646 ASP A C 1
ATOM 4967 O O . ASP A 1 646 ? -24.414 4.032 20.127 1.00 81.88 646 ASP A O 1
ATOM 4971 N N . GLY A 1 647 ? -26.505 3.618 20.824 1.00 81.62 647 GLY A N 1
ATOM 4972 C CA . GLY A 1 647 ? -26.941 5.015 20.779 1.00 81.62 647 GLY A CA 1
ATOM 4973 C C . GLY A 1 647 ? -26.199 5.912 21.773 1.00 81.62 647 GLY A C 1
ATOM 4974 O O . GLY A 1 647 ? -25.861 7.047 21.438 1.00 81.62 647 GLY A O 1
ATOM 4975 N N . ALA A 1 648 ? -25.890 5.405 22.973 1.00 78.75 648 ALA A N 1
ATOM 4976 C CA . ALA A 1 648 ? -25.078 6.121 23.959 1.00 78.75 648 ALA A CA 1
ATOM 4977 C C . ALA A 1 648 ? -23.638 6.336 23.466 1.00 78.75 648 ALA A C 1
ATOM 4979 O O . ALA A 1 648 ? -23.139 7.455 23.524 1.00 78.75 648 ALA A O 1
ATOM 4980 N N . ALA A 1 649 ? -23.015 5.302 22.892 1.00 80.62 649 ALA A N 1
ATOM 4981 C CA . ALA A 1 649 ? -21.670 5.411 22.329 1.00 80.62 649 ALA A CA 1
ATOM 4982 C C . ALA A 1 649 ? -21.598 6.432 21.178 1.00 80.62 649 ALA A C 1
ATOM 4984 O O . ALA A 1 649 ? -20.662 7.226 21.116 1.00 80.62 649 ALA A O 1
ATOM 4985 N N . LEU A 1 650 ? -22.608 6.458 20.298 1.00 80.56 650 LEU A N 1
ATOM 4986 C CA . LEU A 1 650 ? -22.697 7.439 19.210 1.00 80.56 650 LEU A CA 1
ATOM 4987 C C . LEU A 1 650 ? -22.876 8.877 19.723 1.00 80.56 650 LEU A C 1
ATOM 4989 O O . LEU A 1 650 ? -22.310 9.805 19.147 1.00 80.56 650 LEU A O 1
ATOM 4993 N N . LEU A 1 651 ? -23.639 9.073 20.805 1.00 78.44 651 LEU A N 1
ATOM 4994 C CA . LEU A 1 651 ? -23.795 10.381 21.450 1.00 78.44 651 LEU A CA 1
ATOM 4995 C C . LEU A 1 651 ? -22.496 10.864 22.101 1.00 78.44 651 LEU A C 1
ATOM 4997 O O . LEU A 1 651 ? -22.161 12.041 21.973 1.00 78.44 651 LEU A O 1
ATOM 5001 N N . ASP A 1 652 ? -21.766 9.977 22.774 1.00 79.38 652 ASP A N 1
ATOM 5002 C CA . ASP A 1 652 ? -20.491 10.316 23.408 1.00 79.38 652 ASP A CA 1
ATOM 5003 C C . ASP A 1 652 ? -19.424 10.653 22.355 1.00 79.38 652 ASP A C 1
ATOM 5005 O O . ASP A 1 652 ? -18.698 11.638 22.494 1.00 79.38 652 ASP A O 1
ATOM 5009 N N . GLU A 1 653 ? -19.383 9.901 21.250 1.00 78.31 653 GLU A N 1
ATOM 5010 C CA . GLU A 1 653 ? -18.513 10.183 20.104 1.00 78.31 653 GLU A CA 1
ATOM 5011 C C . GLU A 1 653 ? -18.836 11.549 19.470 1.00 78.31 653 GLU A C 1
ATOM 5013 O O . GLU A 1 653 ? -17.923 12.327 19.176 1.00 78.31 653 GLU A O 1
ATOM 5018 N N . ALA A 1 654 ? -20.125 11.880 19.324 1.00 75.31 654 ALA A N 1
ATOM 5019 C CA . ALA A 1 654 ? -20.576 13.167 18.796 1.00 75.31 654 ALA A CA 1
ATOM 5020 C C . ALA A 1 654 ? -20.231 14.340 19.722 1.00 75.31 654 ALA A C 1
ATOM 5022 O O . ALA A 1 654 ? -19.726 15.358 19.247 1.00 75.31 654 ALA A O 1
ATOM 5023 N N . ARG A 1 655 ? -20.433 14.190 21.037 1.00 72.19 655 ARG A N 1
ATOM 5024 C CA . ARG A 1 655 ? -20.070 15.206 22.041 1.00 72.19 655 ARG A CA 1
ATOM 5025 C C . ARG A 1 655 ? -18.567 15.448 22.073 1.00 72.19 655 ARG A C 1
ATOM 5027 O O . ARG A 1 655 ? -18.129 16.585 21.957 1.00 72.19 655 ARG A O 1
ATOM 5034 N N . ALA A 1 656 ? -17.768 14.382 22.075 1.00 73.38 656 ALA A N 1
ATOM 5035 C CA . ALA A 1 656 ? -16.315 14.496 22.011 1.00 73.38 656 ALA A CA 1
ATOM 5036 C C . ALA A 1 656 ? -15.825 15.166 20.713 1.00 73.38 656 ALA A C 1
ATOM 5038 O O . ALA A 1 656 ? -14.750 15.767 20.683 1.00 73.38 656 ALA A O 1
ATOM 5039 N N . MET A 1 657 ? -16.559 15.032 19.604 1.00 71.19 657 MET A N 1
ATOM 5040 C CA . MET A 1 657 ? -16.254 15.742 18.360 1.00 71.19 657 MET A CA 1
ATOM 5041 C C . MET A 1 657 ? -16.623 17.231 18.446 1.00 71.19 657 MET A C 1
ATOM 5043 O O . MET A 1 657 ? -15.829 18.066 18.015 1.00 71.19 657 MET A O 1
ATOM 5047 N N . GLN A 1 658 ? -17.764 17.563 19.060 1.00 66.69 658 GLN A N 1
ATOM 5048 C CA . GLN A 1 658 ? -18.195 18.944 19.307 1.00 66.69 658 GLN A CA 1
ATOM 5049 C C . GLN A 1 658 ? -17.242 19.684 20.267 1.00 66.69 658 GLN A C 1
ATOM 5051 O O . GLN A 1 658 ? -16.808 20.791 19.950 1.00 66.69 658 GLN A O 1
ATOM 5056 N N . ASP A 1 659 ? -16.810 19.051 21.359 1.00 63.34 659 ASP A N 1
ATOM 5057 C CA . ASP A 1 659 ? -15.891 19.643 22.347 1.00 63.34 659 ASP A CA 1
ATOM 5058 C C . ASP A 1 659 ? -14.499 19.930 21.754 1.00 63.34 659 ASP A C 1
ATOM 5060 O O . ASP A 1 659 ? -13.876 20.955 22.038 1.00 63.34 659 ASP A O 1
ATOM 5064 N N . ARG A 1 660 ? -14.017 19.064 20.850 1.00 57.81 660 ARG A N 1
ATOM 5065 C CA . ARG A 1 660 ? -12.739 19.262 20.143 1.00 57.81 660 ARG A CA 1
ATOM 5066 C C . ARG A 1 660 ? -12.775 20.404 19.128 1.00 57.81 660 ARG A C 1
ATOM 5068 O O . ARG A 1 660 ? -11.729 20.986 18.862 1.00 57.81 660 ARG A O 1
ATOM 5075 N N . SER A 1 661 ? -13.947 20.745 18.588 1.00 53.78 661 SER A N 1
ATOM 5076 C CA . SER A 1 661 ? -14.096 21.895 17.679 1.00 53.78 661 SER A CA 1
ATOM 5077 C C . SER A 1 661 ? -14.003 23.249 18.402 1.00 53.78 661 SER A C 1
ATOM 5079 O O . SER A 1 661 ? -13.627 24.245 17.786 1.00 53.78 661 SER A O 1
ATOM 5081 N N . GLN A 1 662 ? -14.270 23.282 19.716 1.00 47.41 662 GLN A N 1
ATOM 5082 C CA . GLN A 1 662 ? -14.213 24.495 20.544 1.00 47.41 662 GLN A CA 1
ATOM 5083 C C . GLN A 1 662 ? -12.841 24.728 21.203 1.00 47.41 662 GLN A C 1
ATOM 5085 O O . GLN A 1 662 ? -12.504 25.853 21.569 1.00 47.41 662 GLN A O 1
ATOM 5090 N N . GLY A 1 663 ? -12.017 23.686 21.331 1.00 37.91 663 GLY A N 1
ATOM 5091 C CA . GLY A 1 663 ? -10.711 23.742 21.988 1.00 37.91 663 GLY A CA 1
ATOM 5092 C C . GLY A 1 663 ? -9.531 23.998 21.046 1.00 37.91 663 GLY A C 1
ATOM 5093 O O . GLY A 1 663 ? -8.671 23.133 20.912 1.00 37.91 663 GLY A O 1
ATOM 5094 N N . SER A 1 664 ? -9.424 25.176 20.421 1.00 38.09 664 SER A N 1
ATOM 5095 C CA . SER A 1 664 ? -8.138 25.629 19.858 1.00 38.09 664 SER A CA 1
ATOM 5096 C C . SER A 1 664 ? -7.934 27.130 20.065 1.00 38.09 664 SER A C 1
ATOM 5098 O O . SER A 1 664 ? -8.293 27.958 19.228 1.00 38.09 664 SER A O 1
ATOM 5100 N N . GLY A 1 665 ? -7.350 27.489 21.206 1.00 34.94 665 GLY A N 1
ATOM 5101 C CA . GLY A 1 665 ? -6.919 28.852 21.489 1.00 34.94 665 GLY A CA 1
ATOM 5102 C C . GLY A 1 665 ? -5.581 29.180 20.826 1.00 34.94 665 GLY A C 1
ATOM 5103 O O . GLY A 1 665 ? -4.541 28.727 21.295 1.00 34.94 665 GLY A O 1
ATOM 5104 N N . ARG A 1 666 ? -5.614 30.005 19.775 1.00 35.34 666 ARG A N 1
ATOM 5105 C CA . ARG A 1 666 ? -4.864 31.274 19.640 1.00 35.34 666 ARG A CA 1
ATOM 5106 C C . ARG A 1 666 ? -5.201 31.908 18.280 1.00 35.34 666 ARG A C 1
ATOM 5108 O O . ARG A 1 666 ? -4.978 31.287 17.250 1.00 35.34 666 ARG A O 1
ATOM 5115 N N . HIS A 1 667 ? -5.692 33.149 18.347 1.00 34.19 667 HIS A N 1
ATOM 5116 C CA . HIS A 1 667 ? -6.200 34.047 17.293 1.00 34.19 667 HIS A CA 1
ATOM 5117 C C . HIS A 1 667 ? -7.690 33.926 16.896 1.00 34.19 667 HIS A C 1
ATOM 5119 O O . HIS A 1 667 ? -8.079 33.146 16.036 1.00 34.19 667 HIS A O 1
ATOM 5125 N N . ASP A 1 668 ? -8.484 34.753 17.594 1.00 38.03 668 ASP A N 1
ATOM 5126 C CA . ASP A 1 668 ? -9.654 35.554 17.190 1.00 38.03 668 ASP A CA 1
ATOM 5127 C C . ASP A 1 668 ? -10.625 35.034 16.114 1.00 38.03 668 ASP A C 1
ATOM 5129 O O . ASP A 1 668 ? -10.384 35.175 14.919 1.00 38.03 668 ASP A O 1
ATOM 5133 N N . ARG A 1 669 ? -11.817 34.596 16.552 1.00 33.62 669 ARG A N 1
ATOM 5134 C CA . ARG A 1 669 ? -13.100 35.334 16.418 1.00 33.62 669 ARG A CA 1
ATOM 5135 C C . ARG A 1 669 ? -14.255 34.548 17.087 1.00 33.62 669 ARG A C 1
ATOM 5137 O O . ARG A 1 669 ? -14.226 33.320 17.022 1.00 33.62 669 ARG A O 1
ATOM 5144 N N . PRO A 1 670 ? -15.253 35.203 17.725 1.00 31.86 670 PRO A N 1
ATOM 5145 C CA . PRO A 1 670 ? -16.251 34.527 18.569 1.00 31.86 670 PRO A CA 1
ATOM 5146 C C . PRO A 1 670 ? -17.430 33.870 17.831 1.00 31.86 670 PRO A C 1
ATOM 5148 O O . PRO A 1 670 ? -18.161 33.118 18.464 1.00 31.86 670 PRO A O 1
ATOM 5151 N N . ASP A 1 671 ? -17.601 34.079 16.524 1.00 34.47 671 ASP A N 1
ATOM 5152 C CA . ASP A 1 671 ? -18.763 33.576 15.778 1.00 34.47 671 ASP A CA 1
ATOM 5153 C C . ASP A 1 671 ? -18.324 32.607 14.668 1.00 34.47 671 ASP A C 1
ATOM 5155 O O . ASP A 1 671 ? -18.114 32.991 13.520 1.00 34.47 671 ASP A O 1
ATOM 5159 N N . ARG A 1 672 ? -18.144 31.324 15.006 1.00 45.44 672 ARG A N 1
ATOM 5160 C CA . ARG A 1 672 ? -18.043 30.243 14.010 1.00 45.44 672 ARG A CA 1
ATOM 5161 C C . ARG A 1 672 ? -19.352 29.466 13.997 1.00 45.44 672 ARG A C 1
ATOM 5163 O O . ARG A 1 672 ? -19.564 28.580 14.826 1.00 45.44 672 ARG A O 1
ATOM 5170 N N . GLU A 1 673 ? -20.235 29.796 13.059 1.00 44.53 673 GLU A N 1
ATOM 5171 C CA . GLU A 1 673 ? -21.362 28.923 12.738 1.00 44.53 673 GLU A CA 1
ATOM 5172 C C . GLU A 1 673 ? -20.844 27.580 12.196 1.00 44.53 673 GLU A C 1
ATOM 5174 O O . GLU A 1 673 ? -19.855 27.510 11.463 1.00 44.53 673 GLU A O 1
ATOM 5179 N N . ALA A 1 674 ? -21.484 26.499 12.646 1.00 46.53 674 ALA A N 1
ATOM 5180 C CA . ALA A 1 674 ? -21.073 25.122 12.393 1.00 46.53 674 ALA A CA 1
ATOM 5181 C C . ALA A 1 674 ? -21.083 24.775 10.902 1.00 46.53 674 ALA A C 1
ATOM 5183 O O . ALA A 1 674 ? -22.008 25.142 10.179 1.00 46.53 674 ALA A O 1
ATOM 5184 N N . ALA A 1 675 ? -20.108 23.975 10.469 1.00 51.09 675 ALA A N 1
ATOM 5185 C CA . ALA A 1 675 ? -20.077 23.443 9.109 1.00 51.09 675 ALA A CA 1
ATOM 5186 C C . ALA A 1 675 ? -21.354 22.620 8.796 1.00 51.09 675 ALA A C 1
ATOM 5188 O O . ALA A 1 675 ? -21.951 22.036 9.705 1.00 51.09 675 ALA A O 1
ATOM 5189 N N . PRO A 1 676 ? -21.770 22.459 7.525 1.00 44.91 676 PRO A N 1
ATOM 5190 C CA . PRO A 1 676 ? -22.971 21.694 7.159 1.00 44.91 676 PRO A CA 1
ATOM 5191 C C . PRO A 1 676 ? -23.004 20.253 7.712 1.00 44.91 676 PRO A C 1
ATOM 5193 O O . PRO A 1 676 ? -24.061 19.747 8.092 1.00 44.91 676 PRO A O 1
ATOM 5196 N N . GLY A 1 677 ? -21.843 19.588 7.814 1.00 52.59 677 GLY A N 1
ATOM 5197 C CA . GLY A 1 677 ? -21.718 18.266 8.448 1.00 52.59 677 GLY A CA 1
ATOM 5198 C C . GLY A 1 677 ? -21.922 18.287 9.970 1.00 52.59 677 GLY A C 1
ATOM 5199 O O . GLY A 1 677 ? -22.463 17.340 10.536 1.00 52.59 677 GLY A O 1
ATOM 5200 N N . GLU A 1 678 ? -21.556 19.384 10.631 1.00 59.59 678 GLU A N 1
ATOM 5201 C CA . GLU A 1 678 ? -21.800 19.614 12.059 1.00 59.59 678 GLU A CA 1
ATOM 5202 C C . GLU A 1 678 ? -23.262 19.997 12.333 1.00 59.59 678 GLU A C 1
ATOM 5204 O O . GLU A 1 678 ? -23.804 19.629 13.375 1.00 59.59 678 GLU A O 1
ATOM 5209 N N . ALA A 1 679 ? -23.935 20.666 11.391 1.00 58.91 679 ALA A N 1
ATOM 5210 C CA . ALA A 1 679 ? -25.375 20.916 11.457 1.00 58.91 679 ALA A CA 1
ATOM 5211 C C . ALA A 1 679 ? -26.180 19.603 11.396 1.00 58.91 679 ALA A C 1
ATOM 5213 O O . ALA A 1 679 ? -27.020 19.357 12.264 1.00 58.91 679 ALA A O 1
ATOM 5214 N N . GLY A 1 680 ? -25.853 18.709 10.453 1.00 59.41 680 GLY A N 1
ATOM 5215 C CA . GLY A 1 680 ? -26.450 17.367 10.387 1.00 59.41 680 GLY A CA 1
ATOM 5216 C C . GLY A 1 680 ? -26.144 16.509 11.623 1.00 59.41 680 GLY A C 1
ATOM 5217 O O . GLY A 1 680 ? -27.001 15.761 12.097 1.00 59.41 680 GLY A O 1
ATOM 5218 N N . LEU A 1 681 ? -24.949 16.662 12.206 1.00 68.94 681 LEU A N 1
ATOM 5219 C CA . LEU A 1 681 ? -24.586 16.024 13.472 1.00 68.94 681 LEU A CA 1
ATOM 5220 C C . LEU A 1 681 ? -25.440 16.544 14.642 1.00 68.94 681 LEU A C 1
ATOM 5222 O O . LEU A 1 681 ? -25.946 15.742 15.426 1.00 68.94 681 LEU A O 1
ATOM 5226 N N . ARG A 1 682 ? -25.646 17.865 14.750 1.00 69.25 682 ARG A N 1
ATOM 5227 C CA . ARG A 1 682 ? -26.511 18.480 15.776 1.00 69.25 682 ARG A CA 1
ATOM 5228 C C . ARG A 1 682 ? -27.952 17.984 15.673 1.00 69.25 682 ARG A C 1
ATOM 5230 O O . ARG A 1 682 ? -28.549 17.635 16.691 1.00 69.25 682 ARG A O 1
ATOM 5237 N N . GLU A 1 683 ? -28.493 17.903 14.460 1.00 68.38 683 GLU A N 1
ATOM 5238 C CA . GLU A 1 683 ? -29.850 17.406 14.222 1.00 68.38 683 GLU A CA 1
ATOM 5239 C C . GLU A 1 683 ? -29.998 15.926 14.617 1.00 68.38 683 GLU A C 1
ATOM 5241 O O . GLU A 1 683 ? -30.945 15.556 15.319 1.00 68.38 683 GLU A O 1
ATOM 5246 N N . GLY A 1 684 ? -29.022 15.089 14.249 1.00 66.69 684 GLY A N 1
ATOM 5247 C CA . GLY A 1 684 ? -28.985 13.675 14.621 1.00 66.69 684 GLY A CA 1
ATOM 5248 C C . GLY A 1 684 ? -28.865 13.444 16.134 1.00 66.69 684 GLY A C 1
ATOM 5249 O O . GLY A 1 684 ? -29.577 12.608 16.695 1.00 66.69 684 GLY A O 1
ATOM 5250 N N . VAL A 1 685 ? -28.020 14.221 16.819 1.00 73.75 685 VAL A N 1
ATOM 5251 C CA . VAL A 1 685 ? -27.880 14.193 18.287 1.00 73.75 685 VAL A CA 1
ATOM 5252 C C . VAL A 1 685 ? -29.196 14.578 18.968 1.00 73.75 685 VAL A C 1
ATOM 5254 O O . VAL A 1 685 ? -29.644 13.882 19.883 1.00 73.75 685 VAL A O 1
ATOM 5257 N N . ALA A 1 686 ? -29.860 15.635 18.491 1.00 71.81 686 ALA A N 1
ATOM 5258 C CA . ALA A 1 686 ? -31.160 16.053 19.008 1.00 71.81 686 ALA A CA 1
ATOM 5259 C C . ALA A 1 686 ? -32.241 14.975 18.798 1.00 71.81 686 ALA A C 1
ATOM 5261 O O . ALA A 1 686 ? -33.077 14.747 19.675 1.00 71.81 686 ALA A O 1
ATOM 5262 N N . ALA A 1 687 ? -32.213 14.267 17.664 1.00 69.19 687 ALA A N 1
ATOM 5263 C CA . ALA A 1 687 ? -33.137 13.173 17.380 1.00 69.19 687 ALA A CA 1
ATOM 5264 C C . ALA A 1 687 ? -32.948 11.971 18.324 1.00 69.19 687 ALA A C 1
ATOM 5266 O O . ALA A 1 687 ? -33.940 11.473 18.860 1.00 69.19 687 ALA A O 1
ATOM 5267 N N . ILE A 1 688 ? -31.706 11.537 18.588 1.00 72.12 688 ILE A N 1
ATOM 5268 C CA . ILE A 1 688 ? -31.429 10.468 19.570 1.00 72.12 688 ILE A CA 1
ATOM 5269 C C . ILE A 1 688 ? -31.864 10.905 20.977 1.00 72.12 688 ILE A C 1
ATOM 5271 O O . ILE A 1 688 ? -32.481 10.119 21.699 1.00 72.12 688 ILE A O 1
ATOM 5275 N N . GLY A 1 689 ? -31.601 12.164 21.351 1.00 72.38 689 GLY A N 1
ATOM 5276 C CA . GLY A 1 689 ? -32.033 12.736 22.629 1.00 72.38 689 GLY A CA 1
ATOM 5277 C C . GLY A 1 689 ? -33.543 12.615 22.849 1.00 72.38 689 GLY A C 1
ATOM 5278 O O . GLY A 1 689 ? -33.968 12.070 23.864 1.00 72.38 689 GLY A O 1
ATOM 5279 N N . ARG A 1 690 ? -34.356 13.016 21.860 1.00 73.94 690 ARG A N 1
ATOM 5280 C CA . ARG A 1 690 ? -35.828 12.914 21.922 1.00 73.94 690 ARG A CA 1
ATOM 5281 C C . ARG A 1 690 ? -36.327 11.478 22.097 1.00 73.94 690 ARG A C 1
ATOM 5283 O O . ARG A 1 690 ? -37.241 11.233 22.880 1.00 73.94 690 ARG A O 1
ATOM 5290 N N . VAL A 1 691 ? -35.730 10.518 21.389 1.00 72.75 691 VAL A N 1
ATOM 5291 C CA . VAL A 1 691 ? -36.121 9.102 21.496 1.00 72.75 691 VAL A CA 1
ATOM 5292 C C . VAL A 1 691 ? -35.796 8.539 22.880 1.00 72.75 691 VAL A C 1
ATOM 5294 O O . VAL A 1 691 ? -36.605 7.815 23.458 1.00 72.75 691 VAL A O 1
ATOM 5297 N N . ARG A 1 692 ? -34.645 8.909 23.446 1.00 74.81 692 ARG A N 1
ATOM 5298 C CA . ARG A 1 692 ? -34.260 8.503 24.800 1.00 74.81 692 ARG A CA 1
ATOM 5299 C C . ARG A 1 692 ? -35.214 9.065 25.857 1.00 74.81 692 ARG A C 1
ATOM 5301 O O . ARG A 1 692 ? -35.578 8.331 26.771 1.00 74.81 692 ARG A O 1
ATOM 5308 N N . THR A 1 693 ? -35.660 10.313 25.709 1.00 79.38 693 THR A N 1
ATOM 5309 C CA . THR A 1 693 ? -36.677 10.907 26.593 1.00 79.38 693 THR A CA 1
ATOM 5310 C C . THR A 1 693 ? -37.992 10.125 26.542 1.00 79.38 693 THR A C 1
ATOM 5312 O O . THR A 1 693 ? -38.591 9.873 27.585 1.00 79.38 693 THR A O 1
ATOM 5315 N N . LEU A 1 694 ? -38.425 9.675 25.357 1.00 75.94 694 LEU A N 1
ATOM 5316 C CA . LEU A 1 694 ? -39.633 8.852 25.199 1.00 75.94 694 LEU A CA 1
ATOM 5317 C C . LEU A 1 694 ? -39.500 7.460 25.849 1.00 75.94 694 LEU A C 1
ATOM 5319 O O . LEU A 1 694 ? -40.443 6.996 26.491 1.00 75.94 694 LEU A O 1
ATOM 5323 N N . ASP A 1 695 ? -38.342 6.807 25.714 1.00 77.75 695 ASP A N 1
ATOM 5324 C CA . ASP A 1 695 ? -38.054 5.506 26.345 1.00 77.75 695 ASP A CA 1
ATOM 5325 C C . ASP A 1 695 ? -38.018 5.619 27.882 1.00 77.75 695 ASP A C 1
ATOM 5327 O O . ASP A 1 695 ? -38.715 4.878 28.583 1.00 77.75 695 ASP A O 1
ATOM 5331 N N . ASP A 1 696 ? -37.288 6.609 28.416 1.00 84.06 696 ASP A N 1
ATOM 5332 C CA . ASP A 1 696 ? -37.214 6.873 29.860 1.00 84.06 696 ASP A CA 1
ATOM 5333 C C . ASP A 1 696 ? -38.601 7.246 30.434 1.00 84.06 696 ASP A C 1
ATOM 5335 O O . ASP A 1 696 ? -38.953 6.782 31.522 1.00 84.06 696 ASP A O 1
ATOM 5339 N N . SER A 1 697 ? -39.435 7.983 29.685 1.00 84.81 697 SER A N 1
ATOM 5340 C CA . SER A 1 697 ? -40.819 8.327 30.069 1.00 84.81 697 SER A CA 1
ATOM 5341 C C . SER A 1 697 ? -41.711 7.093 30.248 1.00 84.81 697 SER A C 1
ATOM 5343 O O . SER A 1 697 ? -42.480 6.993 31.210 1.00 84.81 697 SER A O 1
ATOM 5345 N N . GLY A 1 698 ? -41.604 6.114 29.342 1.00 81.62 698 GLY A N 1
ATOM 5346 C CA . GLY A 1 698 ? -42.336 4.849 29.443 1.00 81.62 698 GLY A CA 1
ATOM 5347 C C . GLY A 1 698 ? -41.943 4.049 30.685 1.00 81.62 698 GLY A C 1
ATOM 5348 O O . GLY A 1 698 ? -42.813 3.595 31.435 1.00 81.62 698 GLY A O 1
ATOM 5349 N N . ARG A 1 699 ? -40.632 3.932 30.925 1.00 83.81 699 ARG A N 1
ATOM 5350 C CA . ARG A 1 699 ? -40.066 3.193 32.064 1.00 83.81 699 ARG A CA 1
ATOM 5351 C C . ARG A 1 699 ? -40.434 3.828 33.395 1.00 83.81 699 ARG A C 1
ATOM 5353 O O . ARG A 1 699 ? -40.854 3.120 34.309 1.00 83.81 699 ARG A O 1
ATOM 5360 N N . PHE A 1 700 ? -40.349 5.153 33.478 1.00 90.38 700 PHE A N 1
ATOM 5361 C CA . PHE A 1 700 ? -40.713 5.897 34.676 1.00 90.38 700 PHE A CA 1
ATOM 5362 C C . PHE A 1 700 ? -42.179 5.684 35.063 1.00 90.38 700 PHE A C 1
ATOM 5364 O O . PHE A 1 700 ? -42.455 5.329 36.205 1.00 90.38 700 PHE A O 1
ATOM 5371 N N . ARG A 1 701 ? -43.125 5.822 34.121 1.00 87.94 701 ARG A N 1
ATOM 5372 C CA . ARG A 1 701 ? -44.558 5.639 34.421 1.00 87.94 701 ARG A CA 1
ATOM 5373 C C . ARG A 1 701 ? -44.874 4.247 34.965 1.00 87.94 701 ARG A C 1
ATOM 5375 O O . ARG A 1 701 ? -45.657 4.133 35.905 1.00 87.94 701 ARG A O 1
ATOM 5382 N N . ARG A 1 702 ? -44.263 3.199 34.402 1.00 84.56 702 ARG A N 1
ATOM 5383 C CA . ARG A 1 702 ? -44.447 1.819 34.883 1.00 84.56 702 ARG A CA 1
ATOM 5384 C C . ARG A 1 702 ? -43.850 1.613 36.269 1.00 84.56 702 ARG A C 1
ATOM 5386 O O . ARG A 1 702 ? -44.542 1.088 37.136 1.00 84.56 702 ARG A O 1
ATOM 5393 N N . GLY A 1 703 ? -42.608 2.057 36.479 1.00 86.56 703 GLY A N 1
ATOM 5394 C CA . GLY A 1 703 ? -41.959 1.996 37.790 1.00 86.56 703 GLY A CA 1
ATOM 5395 C C . GLY A 1 703 ? -42.784 2.725 38.848 1.00 86.56 703 GLY A C 1
ATOM 5396 O O . GLY A 1 703 ? -43.111 2.157 39.884 1.00 86.56 703 GLY A O 1
ATOM 5397 N N . TRP A 1 704 ? -43.243 3.936 38.533 1.00 90.88 704 TRP A N 1
ATOM 5398 C CA . TRP A 1 704 ? -44.071 4.738 39.428 1.00 90.88 704 TRP A CA 1
ATOM 5399 C C . TRP A 1 704 ? -45.410 4.074 39.764 1.00 90.88 704 TRP A C 1
ATOM 5401 O O . TRP A 1 704 ? -45.808 4.026 40.927 1.00 90.88 704 TRP A O 1
ATOM 5411 N N . HIS A 1 705 ? -46.091 3.502 38.770 1.00 87.94 705 HIS A N 1
ATOM 5412 C CA . HIS A 1 705 ? -47.330 2.763 38.997 1.00 87.94 705 HIS A CA 1
ATOM 5413 C C . HIS A 1 705 ? -47.115 1.532 39.892 1.00 87.94 705 HIS A C 1
ATOM 5415 O O . HIS A 1 705 ? -47.866 1.329 40.847 1.00 87.94 705 HIS A O 1
ATOM 5421 N N . ALA A 1 706 ? -46.068 0.748 39.621 1.00 85.38 706 ALA A N 1
ATOM 5422 C CA . ALA A 1 706 ? -45.734 -0.447 40.391 1.00 85.38 706 ALA A CA 1
ATOM 5423 C C . ALA A 1 706 ? -45.392 -0.120 41.854 1.00 85.38 706 ALA A C 1
ATOM 5425 O O . ALA A 1 706 ? -45.821 -0.835 42.760 1.00 85.38 706 ALA A O 1
ATOM 5426 N N . LEU A 1 707 ? -44.689 0.990 42.106 1.00 87.38 707 LEU A N 1
ATOM 5427 C CA . LEU A 1 707 ? -44.396 1.457 43.465 1.00 87.38 707 LEU A CA 1
ATOM 5428 C C . LEU A 1 707 ? -45.673 1.822 44.228 1.00 87.38 707 LEU A C 1
ATOM 5430 O O . LEU A 1 707 ? -45.828 1.417 45.375 1.00 87.38 707 LEU A O 1
ATOM 5434 N N . ARG A 1 708 ? -46.630 2.503 43.585 1.00 85.94 708 ARG A N 1
ATOM 5435 C CA . ARG A 1 708 ? -47.928 2.842 44.202 1.00 85.94 708 ARG A CA 1
ATOM 5436 C C . ARG A 1 708 ? -48.832 1.630 44.425 1.00 85.94 708 ARG A C 1
ATOM 5438 O O . ARG A 1 708 ? -49.700 1.655 45.296 1.00 85.94 708 ARG A O 1
ATOM 5445 N N . GLU A 1 709 ? -48.691 0.584 43.620 1.00 84.25 709 GLU A N 1
ATOM 5446 C CA . GLU A 1 709 ? -49.356 -0.702 43.857 1.00 84.25 709 GLU A CA 1
ATOM 5447 C C . GLU A 1 709 ? -48.739 -1.453 45.030 1.00 84.25 709 GLU A C 1
ATOM 5449 O O . GLU A 1 709 ? -49.472 -1.901 45.909 1.00 84.25 709 GLU A O 1
ATOM 5454 N N . CYS A 1 710 ? -47.410 -1.531 45.072 1.00 83.81 710 CYS A N 1
ATOM 5455 C CA . CYS A 1 710 ? -46.679 -2.114 46.189 1.00 83.81 710 CYS A CA 1
ATOM 5456 C C . CYS A 1 710 ? -47.013 -1.397 47.507 1.00 83.81 710 CYS A C 1
ATOM 5458 O O . CYS A 1 710 ? -47.418 -2.052 48.464 1.00 83.81 710 CYS A O 1
ATOM 5460 N N . ALA A 1 711 ? -46.968 -0.061 47.526 1.00 78.81 711 ALA A N 1
ATOM 5461 C CA . ALA A 1 711 ? -47.251 0.738 48.715 1.00 78.81 711 ALA A CA 1
ATOM 5462 C C . ALA A 1 711 ? -48.658 0.480 49.272 1.00 78.81 711 ALA A C 1
ATOM 5464 O O . ALA A 1 711 ? -48.850 0.310 50.475 1.00 78.81 711 ALA A O 1
ATOM 5465 N N . ARG A 1 712 ? -49.656 0.367 48.382 1.00 81.62 712 ARG A N 1
ATOM 5466 C CA . ARG A 1 712 ? -51.032 0.018 48.765 1.00 81.62 712 ARG A CA 1
ATOM 5467 C C . ARG A 1 712 ? -51.157 -1.408 49.286 1.00 81.62 712 ARG A C 1
ATOM 5469 O O . ARG A 1 712 ? -51.879 -1.623 50.253 1.00 81.62 712 ARG A O 1
ATOM 5476 N N . ARG A 1 713 ? -50.505 -2.373 48.632 1.00 80.38 713 ARG A N 1
ATOM 5477 C CA . ARG A 1 713 ? -50.587 -3.797 48.990 1.00 80.38 713 ARG A CA 1
ATOM 5478 C C . ARG A 1 713 ? -49.945 -4.073 50.346 1.00 80.38 713 ARG A C 1
ATOM 5480 O O . ARG A 1 713 ? -50.536 -4.772 51.159 1.00 80.38 713 ARG A O 1
ATOM 5487 N N . ASP A 1 714 ? -48.763 -3.513 50.563 1.00 72.62 714 ASP A N 1
ATOM 5488 C CA . ASP A 1 714 ? -47.912 -3.837 51.707 1.00 72.62 714 ASP A CA 1
ATOM 5489 C C . ASP A 1 714 ? -48.079 -2.819 52.854 1.00 72.62 714 ASP A C 1
ATOM 5491 O O . ASP A 1 714 ? -47.445 -2.951 53.894 1.00 72.62 714 ASP A O 1
ATOM 5495 N N . SER A 1 715 ? -48.958 -1.819 52.681 1.00 70.19 715 SER A N 1
ATOM 5496 C CA . SER A 1 715 ? -49.217 -0.732 53.642 1.00 70.19 715 SER A CA 1
ATOM 5497 C C . SER A 1 715 ? -47.946 -0.005 54.102 1.00 70.19 715 SER A C 1
ATOM 5499 O O . SER A 1 715 ? -47.832 0.405 55.255 1.00 70.19 715 SER A O 1
ATOM 5501 N N . VAL A 1 716 ? -46.999 0.181 53.180 1.00 66.06 716 VAL A N 1
ATOM 5502 C CA . VAL A 1 716 ? -45.736 0.903 53.393 1.00 66.06 716 VAL A CA 1
ATOM 5503 C C . VAL A 1 716 ? -45.625 2.086 52.425 1.00 66.06 716 VAL A C 1
ATOM 5505 O O . VAL A 1 716 ? -46.224 2.039 51.351 1.00 66.06 716 VAL A O 1
ATOM 5508 N N . PRO A 1 717 ? -44.865 3.148 52.745 1.00 70.44 717 PRO A N 1
ATOM 5509 C CA . PRO A 1 717 ? -44.648 4.265 51.820 1.00 70.44 717 PRO A CA 1
ATOM 5510 C C . PRO A 1 717 ? -43.961 3.837 50.510 1.00 70.44 717 PRO A C 1
ATOM 5512 O O . PRO A 1 717 ? -43.120 2.934 50.511 1.00 70.44 717 PRO A O 1
ATOM 5515 N N . GLU A 1 718 ? -44.244 4.534 49.398 1.00 77.75 718 GLU A N 1
ATOM 5516 C CA . GLU A 1 718 ? -43.723 4.210 48.054 1.00 77.75 718 GLU A CA 1
ATOM 5517 C C . GLU A 1 718 ? -42.190 4.101 47.980 1.00 77.75 718 GLU A C 1
ATOM 5519 O O . GLU A 1 718 ? -41.667 3.368 47.141 1.00 77.75 718 GLU A O 1
ATOM 5524 N N . LEU A 1 719 ? -41.462 4.792 48.859 1.00 74.31 719 LEU A N 1
ATOM 5525 C CA . LEU A 1 719 ? -39.997 4.804 48.886 1.00 74.31 719 LEU A CA 1
ATOM 5526 C C . LEU A 1 719 ? -39.345 3.524 49.428 1.00 74.31 719 LEU A C 1
ATOM 5528 O O . LEU A 1 719 ? -38.173 3.272 49.152 1.00 74.31 719 LEU A O 1
ATOM 5532 N N . HIS A 1 720 ? -40.103 2.690 50.144 1.00 69.06 720 HIS A N 1
ATOM 5533 C CA . HIS A 1 720 ? -39.629 1.395 50.644 1.00 69.06 720 HIS A CA 1
ATOM 5534 C C . HIS A 1 720 ? -39.943 0.238 49.697 1.00 69.06 720 HIS A C 1
ATOM 5536 O O . HIS A 1 720 ? -39.465 -0.880 49.897 1.00 69.06 720 HIS A O 1
ATOM 5542 N N . CYS A 1 721 ? -40.716 0.491 48.641 1.00 78.44 721 CYS A N 1
ATOM 5543 C CA . CYS A 1 721 ? -40.984 -0.507 47.625 1.00 78.44 721 CYS A CA 1
ATOM 5544 C C . CYS A 1 721 ? -39.736 -0.782 46.778 1.00 78.44 721 CYS A C 1
ATOM 5546 O O . CYS A 1 721 ? -39.024 0.126 46.334 1.00 78.44 721 CYS A O 1
ATOM 5548 N N . ALA A 1 722 ? -39.479 -2.067 46.524 1.00 76.38 722 ALA A N 1
ATOM 5549 C CA . ALA A 1 722 ? -38.393 -2.491 45.652 1.00 76.38 722 ALA A CA 1
ATOM 5550 C C . ALA A 1 722 ? -38.543 -1.828 44.270 1.00 76.38 722 ALA A C 1
ATOM 5552 O O . ALA A 1 722 ? -39.587 -1.939 43.629 1.00 76.38 722 ALA A O 1
ATOM 5553 N N . GLY A 1 723 ? -37.502 -1.117 43.826 1.00 78.81 723 GLY A N 1
ATOM 5554 C CA . GLY A 1 723 ? -37.515 -0.344 42.576 1.00 78.81 723 GLY A CA 1
ATOM 5555 C C . GLY A 1 723 ? -37.614 1.179 42.743 1.00 78.81 723 GLY A C 1
ATOM 5556 O O . GLY A 1 723 ? -37.536 1.893 41.737 1.00 78.81 723 GLY A O 1
ATOM 5557 N N . TRP A 1 724 ? -37.713 1.704 43.976 1.00 84.06 724 TRP A N 1
ATOM 5558 C CA . TRP A 1 724 ? -37.722 3.154 44.230 1.00 84.06 724 TRP A CA 1
ATOM 5559 C C . TRP A 1 724 ? -36.475 3.848 43.677 1.00 84.06 724 TRP A C 1
ATOM 5561 O O . TRP A 1 724 ? -36.593 4.801 42.916 1.00 84.06 724 TRP A O 1
ATOM 5571 N N . ALA A 1 725 ? -35.279 3.331 43.974 1.00 80.31 725 ALA A N 1
ATOM 5572 C CA . ALA A 1 725 ? -34.022 3.947 43.541 1.00 80.31 725 ALA A CA 1
ATOM 5573 C C . ALA A 1 725 ? -33.893 4.057 42.008 1.00 80.31 725 ALA A C 1
ATOM 5575 O O . ALA A 1 725 ? -33.340 5.029 41.494 1.00 80.31 725 ALA A O 1
ATOM 5576 N N . GLU A 1 726 ? -34.409 3.077 41.260 1.00 81.75 726 GLU A N 1
ATOM 5577 C CA . GLU A 1 726 ? -34.410 3.127 39.795 1.00 81.75 726 GLU A CA 1
ATOM 5578 C C . GLU A 1 726 ? -35.429 4.147 39.270 1.00 81.75 726 GLU A C 1
ATOM 5580 O O . GLU A 1 726 ? -35.109 4.937 38.378 1.00 81.75 726 GLU A O 1
ATOM 5585 N N . THR A 1 727 ? -36.626 4.173 39.861 1.00 86.38 727 THR A N 1
ATOM 5586 C CA . THR A 1 727 ? -37.696 5.105 39.481 1.00 86.38 727 THR A CA 1
ATOM 5587 C C . THR A 1 727 ? -37.344 6.549 39.847 1.00 86.38 727 THR A C 1
ATOM 5589 O O . THR A 1 727 ? -37.598 7.442 39.048 1.00 86.38 727 THR A O 1
ATOM 5592 N N . ALA A 1 728 ? -36.673 6.785 40.977 1.00 83.81 728 ALA A N 1
ATOM 5593 C CA . ALA A 1 728 ? -36.190 8.101 41.395 1.00 83.81 728 ALA A CA 1
ATOM 5594 C C . ALA A 1 728 ? -35.142 8.658 40.422 1.00 83.81 728 ALA A C 1
ATOM 5596 O O . ALA A 1 728 ? -35.290 9.770 39.929 1.00 83.81 728 ALA A O 1
ATOM 5597 N N . ARG A 1 729 ? -34.154 7.843 40.019 1.00 84.38 729 ARG A N 1
ATOM 5598 C CA . ARG A 1 729 ? -33.158 8.239 39.002 1.00 84.38 729 ARG A CA 1
ATOM 5599 C C . ARG A 1 729 ? -33.787 8.563 37.649 1.00 84.38 729 ARG A C 1
ATOM 5601 O O . ARG A 1 729 ? -33.236 9.354 36.888 1.00 84.38 729 ARG A O 1
ATOM 5608 N N . LEU A 1 730 ? -34.870 7.875 37.288 1.00 86.25 730 LEU A N 1
ATOM 5609 C CA . LEU A 1 730 ? -35.640 8.175 36.081 1.00 86.25 730 LEU A CA 1
ATOM 5610 C C . LEU A 1 730 ? -36.439 9.476 36.252 1.00 86.25 730 LEU A C 1
ATOM 5612 O O . LEU A 1 730 ? -36.424 10.300 35.346 1.00 86.25 730 LEU A O 1
ATOM 5616 N N . GLY A 1 731 ? -37.062 9.681 37.415 1.00 85.12 731 GLY A N 1
ATOM 5617 C CA . GLY A 1 731 ? -37.808 10.892 37.764 1.00 85.12 731 GLY A CA 1
ATOM 5618 C C . GLY A 1 731 ? -36.943 12.147 37.725 1.00 85.12 731 GLY A C 1
ATOM 5619 O O . GLY A 1 731 ? -37.315 13.106 37.063 1.00 85.12 731 GLY A O 1
ATOM 5620 N N . GLU A 1 732 ? -35.747 12.104 38.313 1.00 86.50 732 GLU A N 1
ATOM 5621 C CA . GLU A 1 732 ? -34.770 13.206 38.294 1.00 86.50 732 GLU A CA 1
ATOM 5622 C C . GLU A 1 732 ? -34.308 13.563 36.876 1.00 86.50 732 GLU A C 1
ATOM 5624 O O . GLU A 1 732 ? -34.133 14.732 36.554 1.00 86.50 732 GLU A O 1
ATOM 5629 N N . ARG A 1 733 ? -34.129 12.568 35.993 1.00 82.25 733 ARG A N 1
ATOM 5630 C CA . ARG A 1 733 ? -33.744 12.821 34.591 1.00 82.25 733 ARG A CA 1
ATOM 5631 C C . ARG A 1 733 ? -34.866 13.425 33.758 1.00 82.25 733 ARG A C 1
ATOM 5633 O O . ARG A 1 733 ? -34.586 14.086 32.761 1.00 82.25 733 ARG A O 1
ATOM 5640 N N . LEU A 1 734 ? -36.112 13.128 34.113 1.00 86.25 734 LEU A N 1
ATOM 5641 C CA . LEU A 1 734 ? -37.293 13.650 33.432 1.00 86.25 734 LEU A CA 1
ATOM 5642 C C . LEU A 1 734 ? -37.754 14.978 34.055 1.00 86.25 734 LEU A C 1
ATOM 5644 O O . LEU A 1 734 ? -38.487 15.725 33.414 1.00 86.25 734 LEU A O 1
ATOM 5648 N N . GLU A 1 735 ? -37.302 15.314 35.265 1.00 82.50 735 GLU A N 1
ATOM 5649 C CA . GLU A 1 735 ? -37.562 16.596 35.916 1.00 82.50 735 GLU A CA 1
ATOM 5650 C C . GLU A 1 735 ? -36.928 17.741 35.101 1.00 82.50 735 GLU A C 1
ATOM 5652 O O . GLU A 1 735 ? -35.715 17.920 35.068 1.00 82.50 735 GLU A O 1
ATOM 5657 N N . GLY A 1 736 ? -37.767 18.503 34.388 1.00 72.44 736 GLY A N 1
ATOM 5658 C CA . GLY A 1 736 ? -37.332 19.595 33.507 1.00 72.44 736 GLY A CA 1
ATOM 5659 C C . GLY A 1 736 ? -37.002 19.186 32.066 1.00 72.44 736 GLY A C 1
ATOM 5660 O O . GLY A 1 736 ? -36.534 20.024 31.298 1.00 72.44 736 GLY A O 1
ATOM 5661 N N . ALA A 1 737 ? -37.255 17.934 31.668 1.00 78.56 737 ALA A N 1
ATOM 5662 C CA . ALA A 1 737 ? -37.065 17.499 30.285 1.00 78.56 737 ALA A CA 1
ATOM 5663 C C . ALA A 1 737 ? -38.121 18.111 29.340 1.00 78.56 737 ALA A C 1
ATOM 5665 O O . ALA A 1 737 ? -39.320 18.096 29.623 1.00 78.56 737 ALA A O 1
ATOM 5666 N N . GLU A 1 738 ? -37.686 18.610 28.180 1.00 70.12 738 GLU A N 1
ATOM 5667 C CA . GLU A 1 738 ? -38.588 19.109 27.136 1.00 70.12 738 GLU A CA 1
ATOM 5668 C C . GLU A 1 738 ? -39.273 17.954 26.380 1.00 70.12 738 GLU A C 1
ATOM 5670 O O . GLU A 1 738 ? -38.658 16.927 26.084 1.00 70.12 738 GLU A O 1
ATOM 5675 N N . GLY A 1 739 ? -40.551 18.130 26.022 1.00 69.06 739 GLY A N 1
ATOM 5676 C CA . GLY A 1 739 ? -41.292 17.181 25.179 1.00 69.06 739 GLY A CA 1
ATOM 5677 C C . GLY A 1 739 ? -41.935 15.990 25.903 1.00 69.06 739 GLY A C 1
ATOM 5678 O O . GLY A 1 739 ? -42.245 14.991 25.254 1.00 69.06 739 GLY A O 1
ATOM 5679 N N . LEU A 1 740 ? -42.148 16.075 27.221 1.00 81.25 740 LEU A N 1
ATOM 5680 C CA . LEU A 1 740 ? -42.905 15.070 27.978 1.00 81.25 740 LEU A CA 1
ATOM 5681 C C . LEU A 1 740 ? -44.396 15.091 27.620 1.00 81.25 740 LEU A C 1
ATOM 5683 O O . LEU A 1 740 ? -45.002 16.156 27.490 1.00 81.25 740 LEU A O 1
ATOM 5687 N N . ASP A 1 741 ? -45.014 13.913 27.527 1.00 82.12 741 ASP A N 1
ATOM 5688 C CA . ASP A 1 741 ? -46.469 13.813 27.424 1.00 82.12 741 ASP A CA 1
ATOM 5689 C C . ASP A 1 741 ? -47.155 14.155 28.760 1.00 82.12 741 ASP A C 1
ATOM 5691 O O . ASP A 1 741 ? -46.570 14.034 29.841 1.00 82.12 741 ASP A O 1
ATOM 5695 N N . ALA A 1 742 ? -48.421 14.575 28.688 1.00 80.25 742 ALA A N 1
ATOM 5696 C CA . ALA A 1 742 ? -49.159 15.081 29.843 1.00 80.25 742 ALA A CA 1
ATOM 5697 C C . ALA A 1 742 ? -49.321 14.050 30.978 1.00 80.25 742 ALA A C 1
ATOM 5699 O O . ALA A 1 742 ? -49.369 14.440 32.146 1.00 80.25 742 ALA A O 1
ATOM 5700 N N . ASP A 1 743 ? -49.399 12.752 30.665 1.00 78.94 743 ASP A N 1
ATOM 5701 C CA . ASP A 1 743 ? -49.490 11.697 31.681 1.00 78.94 743 ASP A CA 1
ATOM 5702 C C . ASP A 1 743 ? -48.155 11.500 32.394 1.00 78.94 743 ASP A C 1
ATOM 5704 O O . ASP A 1 743 ? -48.117 11.388 33.620 1.00 78.94 743 ASP A O 1
ATOM 5708 N N . THR A 1 744 ? -47.052 11.498 31.642 1.00 84.12 744 THR A N 1
ATOM 5709 C CA . THR A 1 744 ? -45.703 11.409 32.214 1.00 84.12 744 THR A CA 1
ATOM 5710 C C . THR A 1 744 ? -45.395 12.626 33.083 1.00 84.12 744 THR A C 1
ATOM 5712 O O . THR A 1 744 ? -44.924 12.462 34.206 1.00 84.12 744 THR A O 1
ATOM 5715 N N . ALA A 1 745 ? -45.738 13.836 32.633 1.00 84.25 745 ALA A N 1
ATOM 5716 C CA . ALA A 1 745 ? -45.553 15.054 33.422 1.00 84.25 745 ALA A CA 1
ATOM 5717 C C . ALA A 1 745 ? -46.331 15.009 34.753 1.00 84.25 745 ALA A C 1
ATOM 5719 O O . ALA A 1 745 ? -45.780 15.331 35.806 1.00 84.25 745 ALA A O 1
ATOM 5720 N N . ARG A 1 746 ? -47.587 14.532 34.736 1.00 83.69 746 ARG A N 1
ATOM 5721 C CA . ARG A 1 746 ? -48.378 14.311 35.961 1.00 83.69 746 ARG A CA 1
ATOM 5722 C C . ARG A 1 746 ? -47.757 13.262 36.880 1.00 83.69 746 ARG A C 1
ATOM 5724 O O . ARG A 1 746 ? -47.753 13.447 38.093 1.00 83.69 746 ARG A O 1
ATOM 5731 N N . ALA A 1 747 ? -47.242 12.168 36.321 1.00 84.81 747 ALA A N 1
ATOM 5732 C CA . ALA A 1 747 ? -46.580 11.123 37.095 1.00 84.81 747 ALA A CA 1
ATOM 5733 C C . ALA A 1 747 ? -45.311 11.646 37.787 1.00 84.81 747 ALA A C 1
ATOM 5735 O O . ALA A 1 747 ? -45.117 11.369 38.968 1.00 84.81 747 ALA A O 1
ATOM 5736 N N . VAL A 1 748 ? -44.486 12.432 37.081 1.00 87.75 748 VAL A N 1
ATOM 5737 C CA . VAL A 1 748 ? -43.269 13.051 37.639 1.00 87.75 748 VAL A CA 1
ATOM 5738 C C . VAL A 1 748 ? -43.637 14.043 38.742 1.00 87.75 748 VAL A C 1
ATOM 5740 O O . VAL A 1 748 ? -43.031 14.014 39.809 1.00 87.75 748 VAL A O 1
ATOM 5743 N N . ALA A 1 749 ? -44.678 14.857 38.538 1.00 84.88 749 ALA A N 1
ATOM 5744 C CA . ALA A 1 749 ? -45.177 15.776 39.559 1.00 84.88 749 ALA A CA 1
ATOM 5745 C C . ALA A 1 749 ? -45.694 15.046 40.813 1.00 84.88 749 ALA A C 1
ATOM 5747 O O . ALA A 1 749 ? -45.379 15.454 41.926 1.00 84.88 749 ALA A O 1
ATOM 5748 N N . GLY A 1 750 ? -46.436 13.947 40.647 1.00 83.06 750 GLY A N 1
ATOM 5749 C CA . GLY A 1 750 ? -46.930 13.145 41.770 1.00 83.06 750 GLY A CA 1
ATOM 5750 C C . GLY A 1 750 ? -45.816 12.429 42.539 1.00 83.06 750 GLY A C 1
ATOM 5751 O O . GLY A 1 750 ? -45.852 12.381 43.763 1.00 83.06 750 GLY A O 1
ATOM 5752 N N . TRP A 1 751 ? -44.800 11.911 41.841 1.00 89.94 751 TRP A N 1
ATOM 5753 C CA . TRP A 1 751 ? -43.601 11.358 42.481 1.00 89.94 751 TRP A CA 1
ATOM 5754 C C . TRP A 1 751 ? -42.851 12.422 43.288 1.00 89.94 751 TRP A C 1
ATOM 5756 O O . TRP A 1 751 ? -42.501 12.184 44.445 1.00 89.94 751 TRP A O 1
ATOM 5766 N N . LYS A 1 752 ? -42.663 13.605 42.695 1.00 84.75 752 LYS A N 1
ATOM 5767 C CA . LYS A 1 752 ? -42.033 14.754 43.345 1.00 84.75 752 LYS A CA 1
ATOM 5768 C C . LYS A 1 752 ? -42.794 15.175 44.598 1.00 84.75 752 LYS A C 1
ATOM 5770 O O . LYS A 1 752 ? -42.188 15.325 45.646 1.00 84.75 752 LYS A O 1
ATOM 5775 N N . GLU A 1 753 ? -44.116 15.273 44.528 1.00 82.12 753 GLU A N 1
ATOM 5776 C CA . GLU A 1 753 ? -44.945 15.595 45.689 1.00 82.12 753 GLU A CA 1
ATOM 5777 C C . GLU A 1 753 ? -44.796 14.559 46.819 1.00 82.12 753 GLU A C 1
ATOM 5779 O O . GLU A 1 753 ? -44.679 14.936 47.984 1.00 82.12 753 GLU A O 1
ATOM 5784 N N . THR A 1 754 ? -44.754 13.260 46.502 1.00 78.31 754 THR A N 1
ATOM 5785 C CA . THR A 1 754 ? -44.515 12.209 47.507 1.00 78.31 754 THR A CA 1
ATOM 5786 C C . THR A 1 754 ? -43.127 12.329 48.139 1.00 78.31 754 THR A C 1
ATOM 5788 O O . THR A 1 754 ? -43.013 12.203 49.358 1.00 78.31 754 THR A O 1
ATOM 5791 N N . ARG A 1 755 ? -42.085 12.605 47.344 1.00 81.50 755 ARG A N 1
ATOM 5792 C CA . ARG A 1 755 ? -40.723 12.861 47.842 1.00 81.50 755 ARG A CA 1
ATOM 5793 C C . ARG A 1 755 ? -40.703 14.077 48.774 1.00 81.50 755 ARG A C 1
ATOM 5795 O O . ARG A 1 755 ? -40.258 13.968 49.913 1.00 81.50 755 ARG A O 1
ATOM 5802 N N . ASP A 1 756 ? -41.256 15.195 48.317 1.00 78.69 756 ASP A N 1
ATOM 5803 C CA . ASP A 1 756 ? -41.225 16.474 49.024 1.00 78.69 756 ASP A CA 1
ATOM 5804 C C . ASP A 1 756 ? -42.055 16.418 50.333 1.00 78.69 756 ASP A C 1
ATOM 5806 O O . ASP A 1 756 ? -41.648 16.974 51.352 1.00 78.69 756 ASP A O 1
ATOM 5810 N N . ARG A 1 757 ? -43.183 15.686 50.370 1.00 72.62 757 ARG A N 1
ATOM 5811 C CA . ARG A 1 757 ? -43.966 15.457 51.607 1.00 72.62 757 ARG A CA 1
ATOM 5812 C C . ARG A 1 757 ? -43.202 14.649 52.660 1.00 72.62 757 ARG A C 1
ATOM 5814 O O . ARG A 1 757 ? -43.348 14.918 53.850 1.00 72.62 757 ARG A O 1
ATOM 5821 N N . GLN A 1 758 ? -42.414 13.658 52.245 1.00 68.38 758 GLN A N 1
ATOM 5822 C CA . GLN A 1 758 ? -41.594 12.867 53.169 1.00 68.38 758 GLN A CA 1
ATOM 5823 C C . GLN A 1 758 ? -40.417 13.691 53.702 1.00 68.38 758 GLN A C 1
ATOM 5825 O O . GLN A 1 758 ? -40.132 13.644 54.895 1.00 68.38 758 GLN A O 1
ATOM 5830 N N . GLU A 1 759 ? -39.799 14.528 52.862 1.00 68.50 759 GLU A N 1
ATOM 5831 C CA . GLU A 1 759 ? -38.791 15.498 53.309 1.00 68.50 759 GLU A CA 1
ATOM 5832 C C . GLU A 1 759 ? -39.365 16.543 54.278 1.00 68.50 759 GLU A C 1
ATOM 5834 O O . GLU A 1 759 ? -38.692 16.924 55.239 1.00 68.50 759 GLU A O 1
ATOM 5839 N N . ALA A 1 760 ? -40.616 16.971 54.078 1.00 72.88 760 ALA A N 1
ATOM 5840 C CA . ALA A 1 760 ? -41.309 17.876 54.990 1.00 72.88 760 ALA A CA 1
ATOM 5841 C C . ALA A 1 760 ? -41.584 17.223 56.356 1.00 72.88 760 ALA A C 1
ATOM 5843 O O . ALA A 1 760 ? -41.268 17.826 57.378 1.00 72.88 760 ALA A O 1
ATOM 5844 N N . LEU A 1 761 ? -42.078 15.977 56.391 1.00 71.94 761 LEU A N 1
ATOM 5845 C CA . LEU A 1 761 ? -42.280 15.226 57.639 1.00 71.94 761 LEU A CA 1
ATOM 5846 C C . LEU A 1 761 ? -40.950 14.966 58.368 1.00 71.94 761 LEU A C 1
ATOM 5848 O O . LEU A 1 761 ? -40.854 15.162 59.578 1.00 71.94 761 LEU A O 1
ATOM 5852 N N . ALA A 1 762 ? -39.893 14.614 57.631 1.00 68.44 762 ALA A N 1
ATOM 5853 C CA . ALA A 1 762 ? -38.529 14.540 58.157 1.00 68.44 762 ALA A CA 1
ATOM 5854 C C . ALA A 1 762 ? -38.060 15.887 58.732 1.00 68.44 762 ALA A C 1
ATOM 5856 O O . ALA A 1 762 ? -37.305 15.945 59.703 1.00 68.44 762 ALA A O 1
ATOM 5857 N N . GLY A 1 763 ? -38.480 16.990 58.110 1.00 71.88 763 GLY A N 1
ATOM 5858 C CA . GLY A 1 763 ? -38.270 18.353 58.586 1.00 71.88 763 GLY A CA 1
ATOM 5859 C C . GLY A 1 763 ? -39.018 18.649 59.886 1.00 71.88 763 GLY A C 1
ATOM 5860 O O . GLY A 1 763 ? -38.415 19.201 60.798 1.00 71.88 763 GLY A O 1
ATOM 5861 N N . GLU A 1 764 ? -40.280 18.239 60.012 1.00 76.44 764 GLU A N 1
ATOM 5862 C CA . GLU A 1 764 ? -41.081 18.397 61.235 1.00 76.44 764 GLU A CA 1
ATOM 5863 C C . GLU A 1 764 ? -40.507 17.591 62.406 1.00 76.44 764 GLU A C 1
ATOM 5865 O O . GLU A 1 764 ? -40.391 18.116 63.511 1.00 76.44 764 GLU A O 1
ATOM 5870 N N . VAL A 1 765 ? -40.071 16.348 62.169 1.00 72.12 765 VAL A N 1
ATOM 5871 C CA . VAL A 1 765 ? -39.416 15.507 63.188 1.00 72.12 765 VAL A CA 1
ATOM 5872 C C . VAL A 1 765 ? -38.090 16.129 63.637 1.00 72.12 765 VAL A C 1
ATOM 5874 O O . VAL A 1 765 ? -37.821 16.213 64.839 1.00 72.12 765 VAL A O 1
ATOM 5877 N N . ARG A 1 766 ? -37.288 16.643 62.692 1.00 75.19 766 ARG A N 1
ATOM 5878 C CA . ARG A 1 766 ? -36.043 17.367 62.994 1.00 75.19 766 ARG A CA 1
ATOM 5879 C C . ARG A 1 766 ? -36.293 18.699 63.692 1.00 75.19 766 ARG A C 1
ATOM 5881 O O . ARG A 1 766 ? -35.523 19.051 64.581 1.00 75.19 766 ARG A O 1
ATOM 5888 N N . ASP A 1 767 ? -37.351 19.433 63.348 1.00 81.62 767 ASP A N 1
ATOM 5889 C CA . ASP A 1 767 ? -37.707 20.660 64.060 1.00 81.62 767 ASP A CA 1
ATOM 5890 C C . ASP A 1 767 ? -38.206 20.355 65.468 1.00 81.62 767 ASP A C 1
ATOM 5892 O O . ASP A 1 767 ? -37.793 21.035 66.398 1.00 81.62 767 ASP A O 1
ATOM 5896 N N . LEU A 1 768 ? -39.017 19.316 65.670 1.00 78.50 768 LEU A N 1
ATOM 5897 C CA . LEU A 1 768 ? -39.494 18.930 66.996 1.00 78.50 768 LEU A CA 1
ATOM 5898 C C . LEU A 1 768 ? -38.338 18.458 67.893 1.00 78.50 768 LEU A C 1
ATOM 5900 O O . LEU A 1 768 ? -38.252 18.883 69.047 1.00 78.50 768 LEU A O 1
ATOM 5904 N N . SER A 1 769 ? -37.403 17.669 67.347 1.00 74.56 769 SER A N 1
ATOM 5905 C CA . SER A 1 769 ? -36.152 17.303 68.029 1.00 74.56 769 SER A CA 1
ATOM 5906 C C . SER A 1 769 ? -35.289 18.540 68.298 1.00 74.56 769 SER A C 1
ATOM 5908 O O . SER A 1 769 ? -34.843 18.769 69.418 1.00 74.56 769 SER A O 1
ATOM 5910 N N . GLY A 1 770 ? -35.160 19.431 67.314 1.00 77.81 770 GLY A N 1
ATOM 5911 C CA . GLY A 1 770 ? -34.444 20.695 67.451 1.00 77.81 770 GLY A CA 1
ATOM 5912 C C . GLY A 1 770 ? -35.094 21.657 68.448 1.00 77.81 770 GLY A C 1
ATOM 5913 O O . GLY A 1 770 ? -34.387 22.394 69.126 1.00 77.81 770 GLY A O 1
ATOM 5914 N N . ARG A 1 771 ? -36.422 21.664 68.589 1.00 84.38 771 ARG A N 1
ATOM 5915 C CA . ARG A 1 771 ? -37.169 22.415 69.608 1.00 84.38 771 ARG A CA 1
ATOM 5916 C C . ARG A 1 771 ? -36.940 21.808 70.982 1.00 84.38 771 ARG A C 1
ATOM 5918 O O . ARG A 1 771 ? -36.727 22.574 71.914 1.00 84.38 771 ARG A O 1
ATOM 5925 N N . ALA A 1 772 ? -36.933 20.482 71.107 1.00 75.62 772 ALA A N 1
ATOM 5926 C CA . ALA A 1 772 ? -36.569 19.786 72.339 1.00 75.62 772 ALA A CA 1
ATOM 5927 C C . ALA A 1 772 ? -35.138 20.139 72.778 1.00 75.62 772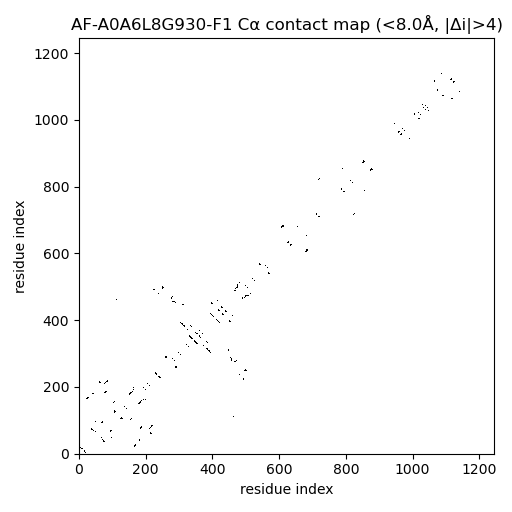 ALA A C 1
ATOM 5929 O O . ALA A 1 772 ? -34.933 20.557 73.921 1.00 75.62 772 ALA A O 1
ATOM 5930 N N . ASP A 1 773 ? -34.182 20.117 71.849 1.00 74.31 773 ASP A N 1
ATOM 5931 C CA . ASP A 1 773 ? -32.783 20.461 72.110 1.00 74.31 773 ASP A CA 1
ATOM 5932 C C . ASP A 1 773 ? -32.603 21.960 72.398 1.00 74.31 773 ASP A C 1
ATOM 5934 O O . ASP A 1 773 ? -31.903 22.331 73.340 1.00 74.31 773 ASP A O 1
ATOM 5938 N N . ARG A 1 774 ? -33.281 22.850 71.654 1.00 79.69 774 ARG A N 1
ATOM 5939 C CA . ARG A 1 774 ? -33.287 24.306 71.902 1.00 79.69 774 ARG A CA 1
ATOM 5940 C C . ARG A 1 774 ? -33.952 24.653 73.226 1.00 79.69 774 ARG A C 1
ATOM 5942 O O . ARG A 1 774 ? -33.467 25.545 73.914 1.00 79.69 774 ARG A O 1
ATOM 5949 N N . TRP A 1 775 ? -35.039 23.982 73.596 1.00 81.12 775 TRP A N 1
ATOM 5950 C CA . TRP A 1 775 ? -35.687 24.145 74.895 1.00 81.12 775 TRP A CA 1
ATOM 5951 C C . TRP A 1 775 ? -34.753 23.704 76.017 1.00 81.12 775 TRP A C 1
ATOM 5953 O O . TRP A 1 775 ? -34.567 24.440 76.985 1.00 81.12 775 TRP A O 1
ATOM 5963 N N . GLN A 1 776 ? -34.088 22.559 75.857 1.00 72.56 776 GLN A N 1
ATOM 5964 C CA . GLN A 1 776 ? -33.111 22.052 76.815 1.00 72.56 776 GLN A CA 1
ATOM 5965 C C . GLN A 1 776 ? -31.887 22.973 76.924 1.00 72.56 776 GLN A C 1
ATOM 5967 O O . GLN A 1 776 ? -31.429 23.250 78.034 1.00 72.56 776 GLN A O 1
ATOM 5972 N N . ALA A 1 777 ? -31.415 23.527 75.804 1.00 69.62 777 ALA A N 1
ATOM 5973 C CA . ALA A 1 777 ? -30.342 24.516 75.750 1.00 69.62 777 ALA A CA 1
ATOM 5974 C C . ALA A 1 777 ? -30.763 25.866 76.355 1.00 69.62 777 ALA A C 1
ATOM 5976 O O . ALA A 1 777 ? -29.995 26.462 77.103 1.00 69.62 777 ALA A O 1
ATOM 5977 N N . ARG A 1 778 ? -31.995 26.338 76.111 1.00 73.06 778 ARG A N 1
ATOM 5978 C CA . ARG A 1 778 ? -32.562 27.557 76.721 1.00 73.06 778 ARG A CA 1
ATOM 5979 C C . ARG A 1 778 ? -32.805 27.389 78.210 1.00 73.06 778 ARG A C 1
ATOM 5981 O O . ARG A 1 778 ? -32.565 28.328 78.955 1.00 73.06 778 ARG A O 1
ATOM 5988 N N . ARG A 1 779 ? -33.220 26.206 78.660 1.00 66.75 779 ARG A N 1
ATOM 5989 C CA . ARG A 1 779 ? -33.273 25.846 80.078 1.00 66.75 779 ARG A CA 1
ATOM 5990 C C . ARG A 1 779 ? -31.877 25.900 80.684 1.00 66.75 779 ARG A C 1
ATOM 5992 O O . ARG A 1 779 ? -31.674 26.607 81.661 1.00 66.75 779 ARG A O 1
ATOM 5999 N N . GLN A 1 780 ? -30.899 25.232 80.072 1.00 64.94 780 GLN A N 1
ATOM 6000 C CA . GLN A 1 780 ? -29.504 25.265 80.522 1.00 64.94 780 GLN A CA 1
ATOM 6001 C C . GLN A 1 780 ? -28.908 26.685 80.531 1.00 64.94 780 GLN A C 1
ATOM 6003 O O . GLN A 1 780 ? -28.153 27.015 81.443 1.00 64.94 780 GLN A O 1
ATOM 6008 N N . ALA A 1 781 ? -29.283 27.536 79.571 1.00 61.34 781 ALA A N 1
ATOM 6009 C CA . ALA A 1 781 ? -28.854 28.933 79.475 1.00 61.34 781 ALA A CA 1
ATOM 6010 C C . ALA A 1 781 ? -29.598 29.867 80.454 1.00 61.34 781 ALA A C 1
ATOM 6012 O O . ALA A 1 781 ? -28.995 30.770 81.029 1.00 61.34 781 ALA A O 1
ATOM 6013 N N . GLY A 1 782 ? -30.892 29.634 80.685 1.00 59.06 782 GLY A N 1
ATOM 6014 C CA . GLY A 1 782 ? -31.760 30.418 81.569 1.00 59.06 782 GLY A CA 1
ATOM 6015 C C . GLY A 1 782 ? -31.559 30.134 83.058 1.00 59.06 782 GLY A C 1
ATOM 6016 O O . GLY A 1 782 ? -31.922 30.964 83.885 1.00 59.06 782 GLY A O 1
ATOM 6017 N N . ILE A 1 783 ? -30.889 29.031 83.411 1.00 50.94 783 ILE A N 1
ATOM 6018 C CA . ILE A 1 783 ? -30.494 28.691 84.793 1.00 50.94 783 ILE A CA 1
ATOM 6019 C C . ILE A 1 783 ? -29.573 29.755 85.429 1.00 50.94 783 ILE A C 1
ATOM 6021 O O . ILE A 1 783 ? -29.345 29.726 86.635 1.00 50.94 783 ILE A O 1
ATOM 6025 N N . ARG A 1 784 ? -29.068 30.731 84.657 1.00 48.69 784 ARG A N 1
ATOM 6026 C CA . ARG A 1 784 ? -28.204 31.801 85.184 1.00 48.69 784 ARG A CA 1
ATOM 6027 C C . ARG A 1 784 ? -28.815 33.199 85.243 1.00 48.69 784 ARG A C 1
ATOM 6029 O O . ARG A 1 784 ? -28.241 34.039 85.925 1.00 48.69 784 ARG A O 1
ATOM 6036 N N . SER A 1 785 ? -29.934 33.469 84.570 1.00 50.31 785 SER A N 1
ATOM 6037 C CA . SER A 1 785 ? -30.556 34.808 84.587 1.00 50.31 785 SER A CA 1
ATOM 6038 C C . SER A 1 785 ? -32.004 34.819 85.049 1.00 50.31 785 SER A C 1
ATOM 6040 O O . SER A 1 785 ? -32.558 35.892 85.259 1.00 50.31 785 SER A O 1
ATOM 6042 N N . VAL A 1 786 ? -32.633 33.653 85.161 1.00 52.28 786 VAL A N 1
ATOM 6043 C CA . VAL A 1 786 ? -34.022 33.557 85.585 1.00 52.28 786 VAL A CA 1
ATOM 6044 C C . VAL A 1 786 ? -34.023 33.298 87.073 1.00 52.28 786 VAL A C 1
ATOM 6046 O O . VAL A 1 786 ? -33.334 32.390 87.552 1.00 52.28 786 VAL A O 1
ATOM 6049 N N . SER A 1 787 ? -34.778 34.118 87.799 1.00 52.62 787 SER A N 1
ATOM 6050 C CA . SER A 1 787 ? -34.926 33.941 89.229 1.00 52.62 787 SER A CA 1
ATOM 6051 C C . SER A 1 787 ? -35.321 32.491 89.518 1.00 52.62 787 SER A C 1
ATOM 6053 O O . SER A 1 787 ? -36.075 31.845 88.778 1.00 52.62 787 SER A O 1
ATOM 6055 N N . LEU A 1 788 ? -34.777 31.942 90.599 1.00 57.34 788 LEU A N 1
ATOM 6056 C CA . LEU A 1 788 ? -35.296 30.689 91.122 1.00 57.34 788 LEU A CA 1
ATOM 6057 C C . LEU A 1 788 ? -36.724 30.863 91.678 1.00 57.34 788 LEU A C 1
ATOM 6059 O O . LEU A 1 788 ? -37.393 29.855 91.910 1.00 57.34 788 LEU A O 1
ATOM 6063 N N . ASP A 1 789 ? -37.191 32.119 91.773 1.00 57.97 789 ASP A N 1
ATOM 6064 C CA . ASP A 1 789 ? -38.588 32.498 91.939 1.00 57.97 789 ASP A CA 1
ATOM 6065 C C . ASP A 1 789 ? -39.447 31.901 90.821 1.00 57.97 789 ASP A C 1
ATOM 6067 O O . ASP A 1 789 ? -39.346 32.287 89.652 1.00 57.97 789 ASP A O 1
ATOM 6071 N N . PRO A 1 790 ? -40.326 30.957 91.156 1.00 55.72 790 PRO A N 1
ATOM 6072 C CA . PRO A 1 790 ? -41.194 30.365 90.166 1.00 55.72 790 PRO A CA 1
ATOM 6073 C C . PRO A 1 790 ? -42.240 31.343 89.594 1.00 55.72 790 PRO A C 1
ATOM 6075 O O . PRO A 1 790 ? -42.793 31.077 88.529 1.00 55.72 790 PRO A O 1
ATOM 6078 N N . ALA A 1 791 ? -42.515 32.469 90.265 1.00 53.62 791 ALA A N 1
ATOM 6079 C CA . ALA A 1 791 ? -43.406 33.516 89.766 1.00 53.62 791 ALA A CA 1
ATOM 6080 C C . ALA A 1 791 ? -42.775 34.371 88.644 1.00 53.62 791 ALA A C 1
ATOM 6082 O O . ALA A 1 791 ? -43.471 35.198 88.050 1.00 53.62 791 ALA A O 1
ATOM 6083 N N . ASP A 1 792 ? -41.494 34.152 88.319 1.00 64.19 792 ASP A N 1
ATOM 6084 C CA . ASP A 1 792 ? -40.804 34.796 87.202 1.00 64.19 792 ASP A CA 1
ATOM 6085 C C . ASP A 1 792 ? -41.469 34.419 85.852 1.00 64.19 792 ASP A C 1
ATOM 6087 O O . ASP A 1 792 ? -41.516 33.235 85.479 1.00 64.19 792 ASP A O 1
ATOM 6091 N N . PRO A 1 793 ? -41.977 35.405 85.081 1.00 63.31 793 PRO A N 1
ATOM 6092 C CA . PRO A 1 793 ? -42.656 35.167 83.807 1.00 63.31 793 PRO A CA 1
ATOM 6093 C C . PRO A 1 793 ? -41.810 34.394 82.788 1.00 63.31 793 PRO A C 1
ATOM 6095 O O . PRO A 1 793 ? -42.354 33.601 82.015 1.00 63.31 793 PRO A O 1
ATOM 6098 N N . ALA A 1 794 ? -40.487 34.582 82.795 1.00 65.50 794 ALA A N 1
ATOM 6099 C CA . ALA A 1 794 ? -39.580 33.887 81.890 1.00 65.50 794 ALA A CA 1
ATOM 6100 C C . ALA A 1 794 ? -39.447 32.400 82.255 1.00 65.50 794 ALA A C 1
ATOM 6102 O O . ALA A 1 794 ? -39.357 31.551 81.364 1.00 65.50 794 ALA A O 1
ATOM 6103 N N . ARG A 1 795 ? -39.508 32.062 83.550 1.00 70.56 795 ARG A N 1
ATOM 6104 C CA . ARG A 1 795 ? -39.481 30.671 84.028 1.00 70.56 795 ARG A CA 1
ATOM 6105 C C . ARG A 1 795 ? -40.768 29.931 83.700 1.00 70.56 795 ARG A C 1
ATOM 6107 O O . ARG A 1 795 ? -40.728 28.791 83.239 1.00 70.56 795 ARG A O 1
ATOM 6114 N N . ARG A 1 796 ? -41.908 30.591 83.903 1.00 66.75 796 ARG A N 1
ATOM 6115 C CA . ARG A 1 796 ? -43.227 30.034 83.589 1.00 66.75 796 ARG A CA 1
ATOM 6116 C C . ARG A 1 796 ? -43.376 29.748 82.095 1.00 66.75 796 ARG A C 1
ATOM 6118 O O . ARG A 1 796 ? -43.783 28.648 81.728 1.00 66.75 796 ARG A O 1
ATOM 6125 N N . ALA A 1 797 ? -42.966 30.690 81.243 1.00 70.50 797 ALA A N 1
ATOM 6126 C CA . ALA A 1 797 ? -42.964 30.505 79.793 1.00 70.50 797 ALA A CA 1
ATOM 6127 C C . ALA A 1 797 ? -42.105 29.299 79.370 1.00 70.50 797 ALA A C 1
ATOM 6129 O O . ALA A 1 797 ? -42.530 28.491 78.546 1.00 70.50 797 ALA A O 1
ATOM 6130 N N . LEU A 1 798 ? -40.934 29.126 79.992 1.00 72.38 798 LEU A N 1
ATOM 6131 C CA . LEU A 1 798 ? -40.056 27.985 79.744 1.00 72.38 798 LEU A CA 1
ATOM 6132 C C . LEU A 1 798 ? -40.706 26.653 80.171 1.00 72.38 798 LEU A C 1
ATOM 6134 O O . LEU A 1 798 ? -40.642 25.670 79.439 1.00 72.38 798 LEU A O 1
ATOM 6138 N N . GLN A 1 799 ? -41.376 26.594 81.323 1.00 69.94 799 GLN A N 1
ATOM 6139 C CA . GLN A 1 799 ? -42.049 25.372 81.786 1.00 69.94 799 GLN A CA 1
ATOM 6140 C C . GLN A 1 799 ? -43.246 24.978 80.906 1.00 69.94 799 GLN A C 1
ATOM 6142 O O . GLN A 1 799 ? -43.414 23.795 80.603 1.00 69.94 799 GLN A O 1
ATOM 6147 N N . GLU A 1 800 ? -44.043 25.953 80.460 1.00 75.88 800 GLU A N 1
ATOM 6148 C CA . GLU A 1 800 ? -45.178 25.742 79.549 1.00 75.88 800 GLU A CA 1
ATOM 6149 C C . GLU A 1 800 ? -44.729 25.318 78.138 1.00 75.88 800 GLU A C 1
ATOM 6151 O O . GLU A 1 800 ? -45.429 24.568 77.456 1.00 75.88 800 GLU A O 1
ATOM 6156 N N . GLU A 1 801 ? -43.564 25.783 77.683 1.00 77.38 801 GLU A N 1
ATOM 6157 C CA . GLU A 1 801 ? -42.947 25.367 76.417 1.00 77.38 801 GLU A CA 1
ATOM 6158 C C . GLU A 1 801 ? -42.434 23.917 76.486 1.00 77.38 801 GLU A C 1
ATOM 6160 O O . GLU A 1 801 ? -42.670 23.131 75.570 1.00 77.38 801 GLU A O 1
ATOM 6165 N N . GLY A 1 802 ? -41.826 23.522 77.610 1.00 75.75 802 GLY A N 1
ATOM 6166 C CA . GLY A 1 802 ? -41.331 22.156 77.822 1.00 75.75 802 GLY A CA 1
ATOM 6167 C C . GLY A 1 802 ? -42.453 21.128 77.914 1.00 75.75 802 GLY A C 1
ATOM 6168 O O . GLY A 1 802 ? -42.368 20.058 77.317 1.00 75.75 802 GLY A O 1
ATOM 6169 N N . ALA A 1 803 ? -43.545 21.479 78.599 1.00 75.19 803 ALA A N 1
ATOM 6170 C CA . ALA A 1 803 ? -44.740 20.642 78.665 1.00 75.19 803 ALA A CA 1
ATOM 6171 C C . ALA A 1 803 ? -45.377 20.423 77.278 1.00 75.19 803 ALA A C 1
ATOM 6173 O O . ALA A 1 803 ? -45.818 19.313 76.980 1.00 75.19 803 ALA A O 1
ATOM 6174 N N . ARG A 1 804 ? -45.378 21.450 76.411 1.00 81.12 804 ARG A N 1
ATOM 6175 C CA . ARG A 1 804 ? -45.867 21.348 75.024 1.00 81.12 804 ARG A CA 1
ATOM 6176 C C . ARG A 1 804 ? -45.006 20.428 74.164 1.00 81.12 804 ARG A C 1
ATOM 6178 O O . ARG A 1 804 ? -45.553 19.562 73.494 1.00 81.12 804 ARG A O 1
ATOM 6185 N N . ILE A 1 805 ? -43.682 20.551 74.240 1.00 80.31 805 ILE A N 1
ATOM 6186 C CA . ILE A 1 805 ? -42.749 19.689 73.494 1.00 80.31 805 ILE A CA 1
ATOM 6187 C C . ILE A 1 805 ? -42.913 18.216 73.895 1.00 80.31 805 ILE A C 1
ATOM 6189 O O . ILE A 1 805 ? -42.984 17.346 73.030 1.00 80.31 805 ILE A O 1
ATOM 6193 N N . VAL A 1 806 ? -43.037 17.929 75.197 1.00 79.44 806 VAL A N 1
ATOM 6194 C CA . VAL A 1 806 ? -43.269 16.560 75.691 1.00 79.44 806 VAL A CA 1
ATOM 6195 C C . VAL A 1 806 ? -44.627 16.012 75.226 1.00 79.44 806 VAL A C 1
ATOM 6197 O O . VAL A 1 806 ? -44.719 14.829 74.903 1.00 79.44 806 VAL A O 1
ATOM 6200 N N . ALA A 1 807 ? -45.668 16.848 75.158 1.00 78.94 807 ALA A N 1
ATOM 6201 C CA . ALA A 1 807 ? -46.998 16.444 74.701 1.00 78.94 807 ALA A CA 1
ATOM 6202 C C . ALA A 1 807 ? -47.072 16.212 73.178 1.00 78.94 807 ALA A C 1
ATOM 6204 O O . ALA A 1 807 ? -47.599 15.187 72.751 1.00 78.94 807 ALA A O 1
ATOM 6205 N N . GLU A 1 808 ? -46.521 17.121 72.365 1.00 82.00 808 GLU A N 1
ATOM 6206 C CA . GLU A 1 808 ? -46.485 17.019 70.894 1.00 82.00 808 GLU A CA 1
ATOM 6207 C C . GLU A 1 808 ? -45.699 15.781 70.445 1.00 82.00 808 GLU A C 1
ATOM 6209 O O . GLU A 1 808 ? -46.179 14.977 69.645 1.00 82.00 808 GLU A O 1
ATOM 6214 N N . ALA A 1 809 ? -44.520 15.568 71.026 1.00 78.00 809 ALA A N 1
ATOM 6215 C CA . ALA A 1 809 ? -43.693 14.422 70.685 1.00 78.00 809 ALA A CA 1
ATOM 6216 C C . ALA A 1 809 ? -44.240 13.102 71.253 1.00 78.00 809 ALA A C 1
ATOM 6218 O O . ALA A 1 809 ? -44.116 12.054 70.62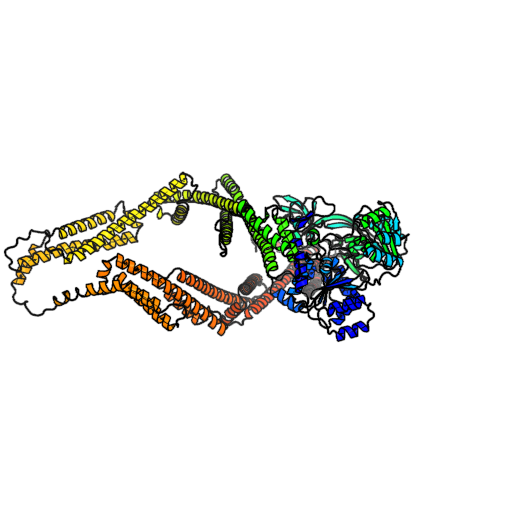0 1.00 78.00 809 ALA A O 1
ATOM 6219 N N . GLY A 1 810 ? -44.899 13.153 72.415 1.00 76.31 810 GLY A N 1
ATOM 6220 C CA . GLY A 1 810 ? -45.637 12.019 72.968 1.00 76.31 810 GLY A CA 1
ATOM 6221 C C . GLY A 1 810 ? -46.813 11.590 72.085 1.00 76.31 810 GLY A C 1
ATOM 6222 O O . GLY A 1 810 ? -47.042 10.394 71.942 1.00 76.31 810 GLY A O 1
ATOM 6223 N N . ALA A 1 811 ? -47.517 12.536 71.452 1.00 78.88 811 ALA A N 1
ATOM 6224 C CA . ALA A 1 811 ? -48.597 12.243 70.508 1.00 78.88 811 ALA A CA 1
ATOM 6225 C C . ALA A 1 811 ? -48.079 11.640 69.189 1.00 78.88 811 ALA A C 1
ATOM 6227 O O . ALA A 1 811 ? -48.685 10.705 68.669 1.00 78.88 811 ALA A O 1
ATOM 6228 N N . MET A 1 812 ? -46.942 12.124 68.671 1.00 77.69 812 MET A N 1
ATOM 6229 C CA . MET A 1 812 ? -46.313 11.564 67.465 1.00 77.69 812 MET A CA 1
ATOM 6230 C C . MET A 1 812 ? -45.788 10.136 67.674 1.00 77.69 812 MET A C 1
ATOM 6232 O O . MET A 1 812 ? -45.939 9.311 66.774 1.00 77.69 812 MET A O 1
ATOM 6236 N N . LEU A 1 813 ? -45.219 9.842 68.850 1.00 77.19 813 LEU A N 1
ATOM 6237 C CA . LEU A 1 813 ? -44.602 8.551 69.193 1.00 77.19 813 LEU A CA 1
ATOM 6238 C C . LEU A 1 813 ? -45.554 7.543 69.867 1.00 77.19 813 LEU A C 1
ATOM 6240 O O . LEU A 1 813 ? -45.103 6.471 70.271 1.00 77.19 813 LEU A O 1
ATOM 6244 N N . ALA A 1 814 ? -46.837 7.875 70.031 1.00 75.69 814 ALA A N 1
ATOM 6245 C CA . ALA A 1 814 ? -47.819 6.989 70.652 1.00 75.69 814 ALA A CA 1
ATOM 6246 C C . ALA A 1 814 ? -48.136 5.762 69.775 1.00 75.69 814 ALA A C 1
ATOM 6248 O O . ALA A 1 814 ? -48.246 5.873 68.551 1.00 75.69 814 ALA A O 1
ATOM 6249 N N . ASP A 1 815 ? -48.362 4.607 70.409 1.00 62.97 815 ASP A N 1
ATOM 6250 C CA . ASP A 1 815 ? -48.833 3.398 69.721 1.00 62.97 815 ASP A CA 1
ATOM 6251 C C . ASP A 1 815 ? -50.179 3.666 69.025 1.00 62.97 815 ASP A C 1
ATOM 6253 O O . ASP A 1 815 ? -51.144 4.109 69.652 1.00 62.97 815 ASP A O 1
ATOM 6257 N N . GLY A 1 816 ? -50.240 3.408 67.713 1.00 57.41 816 GLY A N 1
ATOM 6258 C CA . GLY A 1 816 ? -51.411 3.693 66.871 1.00 57.41 816 GLY A CA 1
ATOM 6259 C C . GLY A 1 816 ? -51.476 5.115 66.293 1.00 57.41 816 GLY A C 1
ATOM 6260 O O . GLY A 1 816 ? -52.483 5.472 65.680 1.00 57.41 816 GLY A O 1
ATOM 6261 N N . SER A 1 817 ? -50.425 5.926 66.458 1.00 74.44 817 SER A N 1
ATOM 6262 C CA . SER A 1 817 ? -50.294 7.241 65.814 1.00 74.44 817 SER A CA 1
ATOM 6263 C C . SER A 1 817 ? -50.340 7.133 64.276 1.00 74.44 817 SER A C 1
ATOM 6265 O O . SER A 1 817 ? -49.680 6.252 63.715 1.00 74.44 817 SER A O 1
ATOM 6267 N N . PRO A 1 818 ? -51.025 8.053 63.559 1.00 59.56 818 PRO A N 1
ATOM 6268 C CA . PRO A 1 818 ? -50.992 8.098 62.094 1.00 59.56 818 PRO A CA 1
ATOM 6269 C C . PRO A 1 818 ? -49.584 8.359 61.527 1.00 59.56 818 PRO A C 1
ATOM 6271 O O . PRO A 1 818 ? -49.342 8.095 60.352 1.00 59.56 818 PRO A O 1
ATOM 6274 N N . HIS A 1 819 ? -48.644 8.827 62.357 1.00 69.31 819 HIS A N 1
ATOM 6275 C CA . HIS A 1 819 ? -47.235 9.009 61.996 1.00 69.31 819 HIS A CA 1
ATOM 6276 C C . HIS A 1 819 ? -46.378 7.747 62.209 1.00 69.31 819 HIS A C 1
ATOM 6278 O O . HIS A 1 819 ? -45.252 7.697 61.719 1.00 69.31 819 HIS A O 1
ATOM 6284 N N . GLY A 1 820 ? -46.893 6.721 62.897 1.00 68.50 820 GLY A N 1
ATOM 6285 C CA . GLY A 1 820 ? -46.157 5.501 63.261 1.00 68.50 820 GLY A CA 1
ATOM 6286 C C . GLY A 1 820 ? -45.488 4.784 62.078 1.00 68.50 820 GLY A C 1
ATOM 6287 O O . GLY A 1 820 ? -44.267 4.642 62.093 1.00 68.50 820 GLY A O 1
ATOM 6288 N N . PRO A 1 821 ? -46.224 4.434 61.002 1.00 61.06 821 PRO A N 1
ATOM 6289 C CA . PRO A 1 821 ? -45.647 3.748 59.839 1.00 61.06 821 PRO A CA 1
ATOM 6290 C C . PRO A 1 821 ? -44.549 4.545 59.114 1.00 61.06 821 PRO A C 1
ATOM 6292 O O . PRO A 1 821 ? -43.669 3.958 58.491 1.00 61.06 821 PRO A O 1
ATOM 6295 N N . HIS A 1 822 ? -44.591 5.881 59.187 1.00 65.25 822 HIS A N 1
ATOM 6296 C CA . HIS A 1 822 ? -43.581 6.764 58.596 1.00 65.25 822 HIS A CA 1
ATOM 6297 C C . HIS A 1 822 ? -42.348 6.928 59.499 1.00 65.25 822 HIS A C 1
ATOM 6299 O O . HIS A 1 822 ? -41.231 7.010 59.000 1.00 65.25 822 HIS A O 1
ATOM 6305 N N . LEU A 1 823 ? -42.528 6.928 60.824 1.00 66.88 823 LEU A N 1
ATOM 6306 C CA . LEU A 1 823 ? -41.429 7.000 61.792 1.00 66.88 823 LEU A CA 1
ATOM 6307 C C . LEU A 1 823 ? -40.640 5.685 61.880 1.00 66.88 823 LEU A C 1
ATOM 6309 O O . LEU A 1 823 ? -39.424 5.720 62.050 1.00 66.88 823 LEU A O 1
ATOM 6313 N N . ASP A 1 824 ? -41.292 4.534 61.705 1.00 64.81 824 ASP A N 1
ATOM 6314 C CA . ASP A 1 824 ? -40.608 3.232 61.615 1.00 64.81 824 ASP A CA 1
ATOM 6315 C C . ASP A 1 824 ? -39.751 3.108 60.342 1.00 64.81 824 ASP A C 1
ATOM 6317 O O . ASP A 1 824 ? -38.753 2.390 60.307 1.00 64.81 824 ASP A O 1
ATOM 6321 N N . ALA A 1 825 ? -40.123 3.867 59.312 1.00 54.81 825 ALA A N 1
ATOM 6322 C CA . ALA A 1 825 ? -39.427 4.012 58.041 1.00 54.81 825 ALA A CA 1
ATOM 6323 C C . ALA A 1 825 ? -38.229 4.991 58.085 1.00 54.81 825 ALA A C 1
ATOM 6325 O O . ALA A 1 825 ? -37.382 4.955 57.190 1.00 54.81 825 ALA A O 1
ATOM 6326 N N . MET A 1 826 ? -38.132 5.828 59.127 1.00 69.06 826 MET A N 1
ATOM 6327 C CA . MET A 1 826 ? -37.076 6.829 59.350 1.00 69.06 826 MET A CA 1
ATOM 6328 C C . MET A 1 826 ? -36.346 6.562 60.678 1.00 69.06 826 MET A C 1
ATOM 6330 O O . MET A 1 826 ? -36.485 7.322 61.643 1.00 69.06 826 MET A O 1
ATOM 6334 N N . PRO A 1 827 ? -35.610 5.440 60.779 1.00 63.28 827 PRO A N 1
ATOM 6335 C CA . PRO A 1 827 ? -35.135 4.927 62.058 1.00 63.28 827 PRO A CA 1
ATOM 6336 C C . PRO A 1 827 ? -34.155 5.872 62.757 1.00 63.28 827 PRO A C 1
ATOM 6338 O O . PRO A 1 827 ? -34.156 5.910 63.985 1.00 63.28 827 PRO A O 1
ATOM 6341 N N . ASP A 1 828 ? -33.372 6.656 62.012 1.00 61.28 828 ASP A N 1
ATOM 6342 C CA . ASP A 1 828 ? -32.356 7.552 62.571 1.00 61.28 828 ASP A CA 1
ATOM 6343 C C . ASP A 1 828 ? -32.978 8.829 63.158 1.00 61.28 828 ASP A C 1
ATOM 6345 O O . ASP A 1 828 ? -32.705 9.165 64.313 1.00 61.28 828 ASP A O 1
ATOM 6349 N N . GLU A 1 829 ? -33.884 9.494 62.434 1.00 69.75 829 GLU A N 1
ATOM 6350 C CA . GLU A 1 829 ? -34.620 10.674 62.910 1.00 69.75 829 GLU A CA 1
ATOM 6351 C C . GLU A 1 829 ? -35.601 10.313 64.036 1.00 69.75 829 GLU A C 1
ATOM 6353 O O . GLU A 1 829 ? -35.716 11.037 65.030 1.00 69.75 829 GLU A O 1
ATOM 6358 N N . ALA A 1 830 ? -36.267 9.156 63.942 1.00 69.62 830 ALA A N 1
ATOM 6359 C CA . ALA A 1 830 ? -37.107 8.640 65.019 1.00 69.62 830 ALA A CA 1
ATOM 6360 C C . ALA A 1 830 ? -36.269 8.248 66.249 1.00 69.62 830 ALA A C 1
ATOM 6362 O O . ALA A 1 830 ? -36.708 8.456 67.384 1.00 69.62 830 ALA A O 1
ATOM 6363 N N . ALA A 1 831 ? -35.057 7.712 66.062 1.00 72.50 831 ALA A N 1
ATOM 6364 C CA . ALA A 1 831 ? -34.125 7.442 67.155 1.00 72.50 831 ALA A CA 1
ATOM 6365 C C . ALA A 1 831 ? -33.552 8.727 67.769 1.00 72.50 831 ALA A C 1
ATOM 6367 O O . ALA A 1 831 ? -33.294 8.757 68.969 1.00 72.50 831 ALA A O 1
ATOM 6368 N N . GLU A 1 832 ? -33.344 9.789 66.992 1.00 68.81 832 GLU A N 1
ATOM 6369 C CA . GLU A 1 832 ? -32.929 11.105 67.489 1.00 68.81 832 GLU A CA 1
ATOM 6370 C C . GLU A 1 832 ? -34.025 11.747 68.348 1.00 68.81 832 GLU A C 1
ATOM 6372 O O . GLU A 1 832 ? -33.779 12.062 69.514 1.00 68.81 832 GLU A O 1
ATOM 6377 N N . LEU A 1 833 ? -35.268 11.771 67.862 1.00 77.44 833 LEU A N 1
ATOM 6378 C CA . LEU A 1 833 ? -36.409 12.257 68.637 1.00 77.44 833 LEU A CA 1
ATOM 6379 C C . LEU A 1 833 ? -36.626 11.427 69.923 1.00 77.44 833 LEU A C 1
ATOM 6381 O O . LEU A 1 833 ? -36.796 11.989 71.009 1.00 77.44 833 LEU A O 1
ATOM 6385 N N . ARG A 1 834 ? -36.539 10.087 69.842 1.00 78.38 834 ARG A N 1
ATOM 6386 C CA . ARG A 1 834 ? -36.613 9.178 71.009 1.00 78.38 834 ARG A CA 1
ATOM 6387 C C . ARG A 1 834 ? -35.438 9.355 71.988 1.00 78.38 834 ARG A C 1
ATOM 6389 O O . ARG A 1 834 ? -35.605 9.040 73.166 1.00 78.38 834 ARG A O 1
ATOM 6396 N N . ARG A 1 835 ? -34.279 9.865 71.544 1.00 76.81 835 ARG A N 1
ATOM 6397 C CA . ARG A 1 835 ? -33.105 10.168 72.391 1.00 76.81 835 ARG A CA 1
ATOM 6398 C C . ARG A 1 835 ? -33.205 11.518 73.102 1.00 76.81 835 ARG A C 1
ATOM 6400 O O . ARG A 1 835 ? -32.835 11.590 74.273 1.00 76.81 835 ARG A O 1
ATOM 6407 N N . SER A 1 836 ? -33.698 12.564 72.438 1.00 69.19 836 SER A N 1
ATOM 6408 C CA . SER A 1 836 ? -33.782 13.915 73.022 1.00 69.19 836 SER A CA 1
ATOM 6409 C C . SER A 1 836 ? -34.936 14.070 74.026 1.00 69.19 836 SER A C 1
ATOM 6411 O O . SER A 1 836 ? -34.847 14.839 74.984 1.00 69.19 836 SER A O 1
ATOM 6413 N N . LEU A 1 837 ? -36.012 13.291 73.883 1.00 77.69 837 LEU A N 1
ATOM 6414 C CA . LEU A 1 837 ? -37.207 13.392 74.735 1.00 77.69 837 LEU A CA 1
ATOM 6415 C C . LEU A 1 837 ? -37.032 13.005 76.213 1.00 77.69 837 LEU A C 1
ATOM 6417 O O . LEU A 1 837 ? -37.556 13.730 77.066 1.00 77.69 837 LEU A O 1
ATOM 6421 N N . PRO A 1 838 ? -36.333 11.906 76.566 1.00 75.62 838 PRO A N 1
ATOM 6422 C CA . PRO A 1 838 ? -36.084 11.547 77.960 1.00 75.62 838 PRO A CA 1
ATOM 6423 C C . PRO A 1 838 ? -35.395 12.670 78.739 1.00 75.62 838 PRO A C 1
ATOM 6425 O O . PRO A 1 838 ? -35.797 12.975 79.858 1.00 75.62 838 PRO A O 1
ATOM 6428 N N . ALA A 1 839 ? -34.432 13.356 78.116 1.00 68.50 839 ALA A N 1
ATOM 6429 C CA . ALA A 1 839 ? -33.695 14.444 78.747 1.00 68.50 839 ALA A CA 1
ATOM 6430 C C . ALA A 1 839 ? -34.577 15.677 79.010 1.00 68.50 839 ALA A C 1
ATOM 6432 O O . ALA A 1 839 ? -34.505 16.249 80.098 1.00 68.50 839 ALA A O 1
ATOM 6433 N N . VAL A 1 840 ? -35.476 16.034 78.086 1.00 74.75 840 VAL A N 1
ATOM 6434 C CA . VAL A 1 840 ? -36.489 17.086 78.293 1.00 74.75 840 VAL A CA 1
ATOM 6435 C C . VAL A 1 840 ? -37.470 16.707 79.408 1.00 74.75 840 VAL A C 1
ATOM 6437 O O . VAL A 1 840 ? -37.778 17.533 80.271 1.00 74.75 840 VAL A O 1
ATOM 6440 N N . ARG A 1 841 ? -37.916 15.444 79.447 1.00 74.88 841 ARG A N 1
ATOM 6441 C CA . ARG A 1 841 ? -38.826 14.913 80.478 1.00 74.88 841 ARG A CA 1
ATOM 6442 C C . ARG A 1 841 ? -38.196 14.943 81.874 1.00 74.88 841 ARG A C 1
ATOM 6444 O O . ARG A 1 841 ? -38.835 15.388 82.832 1.00 74.88 841 ARG A O 1
ATOM 6451 N N . ASP A 1 842 ? -36.941 14.520 81.982 1.00 69.88 842 ASP A N 1
ATOM 6452 C CA . ASP A 1 842 ? -36.191 14.466 83.237 1.00 69.88 842 ASP A CA 1
ATOM 6453 C C . ASP A 1 842 ? -35.789 15.867 83.720 1.00 69.88 842 ASP A C 1
ATOM 6455 O O . ASP A 1 842 ? -35.916 16.173 84.909 1.00 69.88 842 ASP A O 1
ATOM 6459 N N . ALA A 1 843 ? -35.394 16.753 82.800 1.00 66.69 843 ALA A N 1
ATOM 6460 C CA . ALA A 1 843 ? -35.083 18.159 83.057 1.00 66.69 843 ALA A CA 1
ATOM 6461 C C . ALA A 1 843 ? -36.309 18.958 83.524 1.00 66.69 843 ALA A C 1
ATOM 6463 O O . ALA A 1 843 ? -36.231 19.692 84.509 1.00 66.69 843 ALA A O 1
ATOM 6464 N N . HIS A 1 844 ? -37.463 18.768 82.882 1.00 66.88 844 HIS A N 1
ATOM 6465 C CA . HIS A 1 844 ? -38.733 19.326 83.347 1.00 66.88 844 HIS A CA 1
ATOM 6466 C C . HIS A 1 844 ? -39.094 18.793 84.749 1.00 66.88 844 HIS A C 1
ATOM 6468 O O . HIS A 1 844 ? -39.558 19.535 85.617 1.00 66.88 844 HIS A O 1
ATOM 6474 N N . GLY A 1 845 ? -38.806 17.515 85.020 1.00 60.84 845 GLY A N 1
ATOM 6475 C CA . GLY A 1 845 ? -38.917 16.919 86.353 1.00 60.84 845 GLY A CA 1
ATOM 6476 C C . GLY A 1 845 ? -37.955 17.517 87.390 1.00 60.84 845 GLY A C 1
ATOM 6477 O O . GLY A 1 845 ? -38.318 17.623 88.563 1.00 60.84 845 GLY A O 1
ATOM 6478 N N . GLN A 1 846 ? -36.751 17.916 86.977 1.00 65.12 846 GLN A N 1
ATOM 6479 C CA . GLN A 1 846 ? -35.732 18.569 87.803 1.00 65.12 846 GLN A CA 1
ATOM 6480 C C . GLN A 1 846 ? -36.105 20.023 88.136 1.00 65.12 846 GLN A C 1
ATOM 6482 O O . GLN A 1 846 ? -36.035 20.398 89.297 1.00 65.12 846 GLN A O 1
ATOM 6487 N N . ASP A 1 847 ? -36.628 20.814 87.192 1.00 63.84 847 ASP A N 1
ATOM 6488 C CA . ASP A 1 847 ? -37.048 22.204 87.462 1.00 63.84 847 ASP A CA 1
ATOM 6489 C C . ASP A 1 847 ? -38.158 22.317 88.507 1.00 63.84 847 ASP A C 1
ATOM 6491 O O . ASP A 1 847 ? -38.186 23.277 89.284 1.00 63.84 847 ASP A O 1
ATOM 6495 N N . ARG A 1 848 ? -39.063 21.330 88.549 1.00 57.50 848 ARG A N 1
ATOM 6496 C CA . ARG A 1 848 ? -40.079 21.221 89.608 1.00 57.50 848 ARG A CA 1
ATOM 6497 C C . ARG A 1 848 ? -39.459 20.946 90.980 1.00 57.50 848 ARG A C 1
ATOM 6499 O O . ARG A 1 848 ? -40.029 21.359 91.984 1.00 57.50 848 ARG A O 1
ATOM 6506 N N . ARG A 1 849 ? -38.316 20.250 91.028 1.00 55.28 849 ARG A N 1
ATOM 6507 C CA . ARG A 1 849 ? -37.544 19.964 92.252 1.00 55.28 849 ARG A CA 1
ATOM 6508 C C . ARG A 1 849 ? -36.667 21.155 92.662 1.00 55.28 849 ARG A C 1
ATOM 6510 O O . ARG A 1 849 ? -36.573 21.458 93.846 1.00 55.28 849 ARG A O 1
ATOM 6517 N N . ASP A 1 850 ? -36.106 21.888 91.706 1.00 58.41 850 ASP A N 1
ATOM 6518 C CA . ASP A 1 850 ? -35.254 23.056 91.965 1.00 58.41 850 ASP A CA 1
ATOM 6519 C C . ASP A 1 850 ? -36.076 24.276 92.412 1.00 58.41 850 ASP A C 1
ATOM 6521 O O . ASP A 1 850 ? -35.708 24.944 93.377 1.00 58.41 850 ASP A O 1
ATOM 6525 N N . GLY A 1 851 ? -37.241 24.528 91.795 1.00 58.62 851 GLY A N 1
ATOM 6526 C CA . GLY A 1 851 ? -38.170 25.583 92.240 1.00 58.62 851 GLY A CA 1
ATOM 6527 C C . GLY A 1 851 ? -38.705 25.345 93.654 1.00 58.62 851 GLY A C 1
ATOM 6528 O O . GLY A 1 851 ? -39.065 26.273 94.362 1.00 58.62 851 GLY A O 1
ATOM 6529 N N . PHE A 1 852 ? -38.686 24.094 94.090 1.00 49.94 852 PHE A N 1
ATOM 6530 C CA . PHE A 1 852 ? -39.020 23.674 95.438 1.00 49.94 852 PHE A CA 1
ATOM 6531 C C . PHE A 1 852 ? -37.807 23.754 96.383 1.00 49.94 852 PHE A C 1
ATOM 6533 O O . PHE A 1 852 ? -37.927 23.952 97.580 1.00 49.94 852 PHE A O 1
ATOM 6540 N N . THR A 1 853 ? -36.587 23.642 95.881 1.00 51.03 853 THR A N 1
ATOM 6541 C CA . THR A 1 853 ? -35.396 23.794 96.730 1.00 51.03 853 THR A CA 1
ATOM 6542 C C . THR A 1 853 ? -35.101 25.272 97.016 1.00 51.03 853 THR A C 1
ATOM 6544 O O . THR A 1 853 ? -34.650 25.615 98.104 1.00 51.03 853 THR A O 1
ATOM 6547 N N . TRP A 1 854 ? -35.413 26.170 96.076 1.00 56.94 854 TRP A N 1
ATOM 6548 C CA . TRP A 1 854 ? -35.238 27.620 96.239 1.00 56.94 854 TRP A CA 1
ATOM 6549 C C . TRP A 1 854 ? -36.197 28.249 97.226 1.00 56.94 854 TRP A C 1
ATOM 6551 O O . TRP A 1 854 ? -35.805 28.988 98.124 1.00 56.94 854 TRP A O 1
ATOM 6561 N N . LEU A 1 855 ? -37.466 27.907 97.056 1.00 52.53 855 LEU A N 1
ATOM 6562 C CA . LEU A 1 855 ? -38.534 28.396 97.898 1.00 52.53 855 LEU A CA 1
ATOM 6563 C C . LEU A 1 855 ? -38.153 27.948 99.351 1.00 52.53 855 LEU A C 1
ATOM 6565 O O . LEU A 1 855 ? -38.489 28.667 100.284 1.00 52.53 855 LEU A O 1
ATOM 6569 N N . ALA A 1 856 ? -37.345 26.858 99.505 1.00 46.59 856 ALA A N 1
ATOM 6570 C CA . ALA A 1 856 ? -36.761 26.234 100.710 1.00 46.59 856 ALA A CA 1
ATOM 6571 C C . ALA A 1 856 ? -35.556 26.934 101.351 1.00 46.59 856 ALA A C 1
ATOM 6573 O O . ALA A 1 856 ? -35.120 26.555 102.437 1.00 46.59 856 ALA A O 1
ATOM 6574 N N . GLY A 1 857 ? -35.016 27.958 100.702 1.00 47.38 857 GLY A N 1
ATOM 6575 C CA . GLY A 1 857 ? -34.012 28.844 101.282 1.00 47.38 857 GLY A CA 1
ATOM 6576 C C . GLY A 1 857 ? -34.631 30.057 101.981 1.00 47.38 857 GLY A C 1
ATOM 6577 O O . GLY A 1 857 ? -34.154 30.460 103.037 1.00 47.38 857 GLY A O 1
ATOM 6578 N N . GLU A 1 858 ? -35.728 30.596 101.444 1.00 50.38 858 GLU A N 1
ATOM 6579 C CA . GLU A 1 858 ? -36.290 31.901 101.840 1.00 50.38 858 GLU A CA 1
ATOM 6580 C C . GLU A 1 858 ? -36.948 31.932 103.238 1.00 50.38 858 GLU A C 1
ATOM 6582 O O . GLU A 1 858 ? -36.974 32.978 103.872 1.00 50.38 858 GLU A O 1
ATOM 6587 N N . VAL A 1 859 ? -37.439 30.812 103.788 1.00 47.47 859 VAL A N 1
ATOM 6588 C CA . VAL A 1 859 ? -37.987 30.758 105.174 1.00 47.47 859 VAL A CA 1
ATOM 6589 C C . VAL A 1 859 ? -36.875 30.530 106.226 1.00 47.47 859 VAL A C 1
ATOM 6591 O O . VAL A 1 859 ? -37.156 30.468 107.420 1.00 47.47 859 VAL A O 1
ATOM 6594 N N . ARG A 1 860 ? -35.597 30.416 105.820 1.00 43.47 860 ARG A N 1
ATOM 6595 C CA . ARG A 1 860 ? -34.463 30.078 106.705 1.00 43.47 860 ARG A CA 1
ATOM 6596 C C . ARG A 1 860 ? -33.637 31.293 107.146 1.00 43.47 860 ARG A C 1
ATOM 6598 O O . ARG A 1 860 ? -33.126 31.302 108.263 1.00 43.47 860 ARG A O 1
ATOM 6605 N N . GLU A 1 861 ? -33.529 32.314 106.301 1.00 43.22 861 GLU A N 1
ATOM 6606 C CA . GLU A 1 861 ? -32.946 33.616 106.640 1.00 43.22 861 GLU A CA 1
ATOM 6607 C C . GLU A 1 861 ? -34.090 34.570 106.989 1.00 43.22 861 GLU A C 1
ATOM 6609 O O . GLU A 1 861 ? -34.996 34.764 106.190 1.00 43.22 861 GLU A O 1
ATOM 6614 N N . GLY A 1 862 ? -34.098 35.132 108.199 1.00 47.94 862 GLY A N 1
ATOM 6615 C CA . GLY A 1 862 ? -35.173 35.991 108.704 1.00 47.94 862 GLY A CA 1
ATOM 6616 C C . GLY A 1 862 ? -35.331 37.325 107.960 1.00 47.94 862 GLY A C 1
ATOM 6617 O O . GLY A 1 862 ? -35.107 38.382 108.542 1.00 47.94 862 GLY A O 1
ATOM 6618 N N . ALA A 1 863 ? -35.777 37.288 106.705 1.00 38.47 863 ALA A N 1
ATOM 6619 C CA . ALA A 1 863 ? -36.322 38.407 105.950 1.00 38.47 863 ALA A CA 1
ATOM 6620 C C . ALA A 1 863 ? -37.854 38.376 106.069 1.00 38.47 863 ALA A C 1
ATOM 6622 O O . ALA A 1 863 ? -38.584 37.985 105.161 1.00 38.47 863 ALA A O 1
ATOM 6623 N N . SER A 1 864 ? -38.354 38.788 107.231 1.00 39.38 864 SER A N 1
ATOM 6624 C CA . SER A 1 864 ? -39.774 38.816 107.585 1.00 39.38 864 SER A CA 1
ATOM 6625 C C . SER A 1 864 ? -40.592 39.909 106.877 1.00 39.38 864 SER A C 1
ATOM 6627 O O . SER A 1 864 ? -41.533 40.413 107.479 1.00 39.38 864 SER A O 1
ATOM 6629 N N . ASP A 1 865 ? -40.271 40.306 105.638 1.00 46.94 865 ASP A N 1
ATOM 6630 C CA . ASP A 1 865 ? -41.073 41.340 104.958 1.00 46.94 865 ASP A CA 1
ATOM 6631 C C . ASP A 1 865 ? -41.151 41.279 103.421 1.00 46.94 865 ASP A C 1
ATOM 6633 O O . ASP A 1 865 ? -41.416 42.281 102.753 1.00 46.94 865 ASP A O 1
ATOM 6637 N N . ARG A 1 866 ? -41.004 40.097 102.809 1.00 41.53 866 ARG A N 1
ATOM 6638 C CA . ARG A 1 866 ? -41.402 39.915 101.401 1.00 41.53 866 ARG A CA 1
ATOM 6639 C C . ARG A 1 866 ? -42.338 38.727 101.219 1.00 41.53 866 ARG A C 1
ATOM 6641 O O . ARG A 1 866 ? -41.989 37.580 101.461 1.00 41.53 866 ARG A O 1
ATOM 6648 N N . ARG A 1 867 ? -43.559 39.022 100.758 1.00 40.53 867 ARG A N 1
ATOM 6649 C CA . ARG A 1 867 ? -44.521 38.022 100.275 1.00 40.53 867 ARG A CA 1
ATOM 6650 C C . ARG A 1 867 ? -44.008 37.411 98.970 1.00 40.53 867 ARG A C 1
ATOM 6652 O O . ARG A 1 867 ? -44.035 38.081 97.942 1.00 40.53 867 ARG A O 1
ATOM 6659 N N . VAL A 1 868 ? -43.626 36.138 99.008 1.00 38.38 868 VAL A N 1
ATOM 6660 C CA . VAL A 1 868 ? -43.449 35.298 97.814 1.00 38.38 868 VAL A CA 1
ATOM 6661 C C . VAL A 1 868 ? -44.811 34.676 97.442 1.00 38.38 868 VAL A C 1
ATOM 6663 O O . VAL A 1 868 ? -45.469 34.113 98.324 1.00 38.38 868 VAL A O 1
ATOM 6666 N N . PRO A 1 869 ? -45.293 34.780 96.188 1.00 37.53 869 PRO A N 1
ATOM 6667 C CA . PRO A 1 869 ? -46.515 34.106 95.742 1.00 37.53 869 PRO A CA 1
ATOM 6668 C C . PRO A 1 869 ? -46.310 32.582 95.622 1.00 37.53 869 PRO A C 1
ATOM 6670 O O . PRO A 1 869 ? -45.219 32.137 95.270 1.00 37.53 869 PRO A O 1
ATOM 6673 N N . PRO A 1 870 ? -47.340 31.751 95.872 1.00 38.16 870 PRO A N 1
ATOM 6674 C CA . PRO A 1 870 ? -47.192 30.299 95.909 1.00 38.16 870 PRO A CA 1
ATOM 6675 C C . PRO A 1 870 ? -46.996 29.737 94.500 1.00 38.16 870 PRO A C 1
ATOM 6677 O O . PRO A 1 870 ? -47.826 29.972 93.622 1.00 38.16 870 PRO A O 1
ATOM 6680 N N . PHE A 1 871 ? -45.951 28.934 94.291 1.00 35.47 871 PHE A N 1
ATOM 6681 C CA . PHE A 1 871 ? -45.823 28.164 93.059 1.00 35.47 871 PHE A CA 1
ATOM 6682 C C . PHE A 1 871 ? -45.884 26.670 93.301 1.00 35.47 871 PHE A C 1
ATOM 6684 O O . PHE A 1 871 ? -45.305 26.114 94.234 1.00 35.47 871 PHE A O 1
ATOM 6691 N N . HIS A 1 872 ? -46.636 26.034 92.417 1.00 39.12 872 HIS A N 1
ATOM 6692 C CA . HIS A 1 872 ? -46.994 24.637 92.459 1.00 39.12 872 HIS A CA 1
ATOM 6693 C C . HIS A 1 872 ? -45.780 23.728 92.237 1.00 39.12 872 HIS A C 1
ATOM 6695 O O . HIS A 1 872 ? -45.428 23.400 91.106 1.00 39.12 872 HIS A O 1
ATOM 6701 N N . ALA A 1 873 ? -45.221 23.206 93.328 1.00 38.84 873 ALA A N 1
ATOM 6702 C CA . ALA A 1 873 ? -44.783 21.818 93.361 1.00 38.84 873 ALA A CA 1
ATOM 6703 C C . ALA A 1 873 ? -45.121 21.189 94.737 1.00 38.84 873 ALA A C 1
ATOM 6705 O O . ALA A 1 873 ? -44.885 21.812 95.772 1.00 38.84 873 ALA A O 1
ATOM 6706 N N . PRO A 1 874 ? -45.704 19.974 94.787 1.00 42.28 874 PRO A N 1
ATOM 6707 C CA . PRO A 1 874 ? -46.658 19.558 95.834 1.00 42.28 874 PRO A CA 1
ATOM 6708 C C . PRO A 1 874 ? -46.097 19.242 97.227 1.00 42.28 874 PRO A C 1
ATOM 6710 O O . PRO A 1 874 ? -46.816 18.705 98.058 1.00 42.28 874 PRO A O 1
ATOM 6713 N N . ARG A 1 875 ? -44.826 19.520 97.497 1.00 46.75 875 ARG A N 1
ATOM 6714 C CA . ARG A 1 875 ? -44.171 19.181 98.772 1.00 46.75 875 ARG A CA 1
ATOM 6715 C C . ARG A 1 875 ? -43.241 20.302 99.264 1.00 46.75 875 ARG A C 1
ATOM 6717 O O . ARG A 1 875 ? -42.426 20.102 100.154 1.00 46.75 875 ARG A O 1
ATOM 6724 N N . PHE A 1 876 ? -43.331 21.484 98.653 1.00 44.28 876 PHE A N 1
ATOM 6725 C CA . PHE A 1 876 ? -42.368 22.559 98.833 1.00 44.28 876 PHE A CA 1
ATOM 6726 C C . PHE A 1 876 ? -42.301 23.060 100.294 1.00 44.28 876 PHE A C 1
ATOM 6728 O O . PHE A 1 876 ? -41.228 23.295 100.853 1.00 44.28 876 PHE A O 1
ATOM 6735 N N . GLY A 1 877 ? -43.451 23.052 100.969 1.00 48.88 877 GLY A N 1
ATOM 6736 C CA . GLY A 1 877 ? -43.536 23.294 102.409 1.00 48.88 877 GLY A CA 1
ATOM 6737 C C . GLY A 1 877 ? -42.774 22.285 103.283 1.00 48.88 877 GLY A C 1
ATOM 6738 O O . GLY A 1 877 ? -42.387 22.643 104.390 1.00 48.88 877 GLY A O 1
ATOM 6739 N N . GLU A 1 878 ? -42.498 21.066 102.804 1.00 49.00 878 GLU A N 1
ATOM 6740 C CA . GLU A 1 878 ? -41.751 20.039 103.551 1.00 49.00 878 GLU A CA 1
ATOM 6741 C C . GLU A 1 878 ? -40.236 20.347 103.587 1.00 49.00 878 GLU A C 1
ATOM 6743 O O . GLU A 1 878 ? -39.587 20.125 104.607 1.00 49.00 878 GLU A O 1
ATOM 6748 N N . LEU A 1 879 ? -39.666 20.929 102.518 1.00 42.88 879 LEU A N 1
ATOM 6749 C CA . LEU A 1 879 ? -38.230 21.260 102.411 1.00 42.88 879 LEU A CA 1
ATOM 6750 C C . LEU A 1 879 ? -37.867 22.544 103.189 1.00 42.88 879 LEU A C 1
ATOM 6752 O O . LEU A 1 879 ? -36.774 22.625 103.749 1.00 42.88 879 LEU A O 1
ATOM 6756 N N . MET A 1 880 ? -38.796 23.507 103.318 1.00 47.47 880 MET A N 1
ATOM 6757 C CA . MET A 1 880 ? -38.614 24.650 104.233 1.00 47.47 880 MET A CA 1
ATOM 6758 C C . MET A 1 880 ? -38.664 24.266 105.702 1.00 47.47 880 MET A C 1
ATOM 6760 O O . MET A 1 880 ? -37.932 24.844 106.504 1.00 47.47 880 MET A O 1
ATOM 6764 N N . ALA A 1 881 ? -39.535 23.320 106.060 1.00 47.88 881 ALA A N 1
ATOM 6765 C CA . ALA A 1 881 ? -39.643 22.831 107.428 1.00 47.88 881 ALA A CA 1
ATOM 6766 C C . ALA A 1 881 ? -38.323 22.171 107.871 1.00 47.88 881 ALA A C 1
ATOM 6768 O O . ALA A 1 881 ? -37.819 22.483 108.947 1.00 47.88 881 ALA A O 1
ATOM 6769 N N . LEU A 1 882 ? -37.702 21.380 106.986 1.00 45.72 882 LEU A N 1
ATOM 6770 C CA . LEU A 1 882 ? -36.412 20.716 107.218 1.00 45.72 882 LEU A CA 1
ATOM 6771 C C . LEU A 1 882 ? -35.223 21.699 107.251 1.00 45.72 882 LEU A C 1
ATOM 6773 O O . LEU A 1 882 ? -34.315 21.583 108.072 1.00 45.72 882 LEU A O 1
ATOM 6777 N N . ALA A 1 883 ? -35.231 22.713 106.381 1.00 44.53 883 ALA A N 1
ATOM 6778 C CA . ALA A 1 883 ? -34.275 23.816 106.426 1.00 44.53 883 ALA A CA 1
ATOM 6779 C C . ALA A 1 883 ? -34.409 24.618 107.742 1.00 44.53 883 ALA A C 1
ATOM 6781 O O . ALA A 1 883 ? -33.417 24.895 108.416 1.00 44.53 883 ALA A O 1
ATOM 6782 N N . GLY A 1 884 ? -35.628 24.911 108.191 1.00 50.12 884 GLY A N 1
ATOM 6783 C CA . GLY A 1 884 ? -35.878 25.515 109.502 1.00 50.12 884 GLY A CA 1
ATOM 6784 C C . GLY A 1 884 ? -35.403 24.660 110.688 1.00 50.12 884 GLY A C 1
ATOM 6785 O O . GLY A 1 884 ? -34.968 25.223 111.691 1.00 50.12 884 GLY A O 1
ATOM 6786 N N . GLU A 1 885 ? -35.436 23.327 110.578 1.00 47.91 885 GLU A N 1
ATOM 6787 C CA . GLU A 1 885 ? -34.904 22.393 111.586 1.00 47.91 885 GLU A CA 1
ATOM 6788 C C . GLU A 1 885 ? -33.368 22.405 111.648 1.00 47.91 885 GLU A C 1
ATOM 6790 O O . GLU A 1 885 ? -32.807 22.518 112.734 1.00 47.91 885 GLU A O 1
ATOM 6795 N N . ILE A 1 886 ? -32.674 22.385 110.503 1.00 45.59 886 ILE A N 1
ATOM 6796 C CA . ILE A 1 886 ? -31.198 22.354 110.450 1.00 45.59 886 ILE A CA 1
ATOM 6797 C C . ILE A 1 886 ? -30.587 23.737 110.788 1.00 45.59 886 ILE A C 1
ATOM 6799 O O . ILE A 1 886 ? -29.461 23.819 111.258 1.00 45.59 886 ILE A O 1
ATOM 6803 N N . ALA A 1 887 ? -31.298 24.858 110.579 1.00 47.84 887 ALA A N 1
ATOM 6804 C CA . ALA A 1 887 ? -30.837 26.190 111.027 1.00 47.84 887 ALA A CA 1
ATOM 6805 C C . ALA A 1 887 ? -30.854 26.369 112.558 1.00 47.84 887 ALA A C 1
ATOM 6807 O O . ALA A 1 887 ? -30.346 27.370 113.059 1.00 47.84 887 ALA A O 1
ATOM 6808 N N . ARG A 1 888 ? -31.436 25.421 113.302 1.00 45.94 888 ARG A N 1
ATOM 6809 C CA . ARG A 1 888 ? -31.469 25.427 114.770 1.00 45.94 888 ARG A CA 1
ATOM 6810 C C . ARG A 1 888 ? -30.343 24.613 115.408 1.00 45.94 888 ARG A C 1
ATOM 6812 O O . ARG A 1 888 ? -30.294 24.566 116.633 1.00 45.94 888 ARG A O 1
ATOM 6819 N N . ASP A 1 889 ? -29.453 24.010 114.616 1.00 45.19 889 ASP A N 1
ATOM 6820 C CA . ASP A 1 889 ? -28.326 23.227 115.126 1.00 45.19 889 ASP A CA 1
ATOM 6821 C C . ASP A 1 889 ? -26.988 23.993 114.972 1.00 45.19 889 ASP A C 1
ATOM 6823 O O . ASP A 1 889 ? -26.531 24.210 113.843 1.00 45.19 889 ASP A O 1
ATOM 6827 N N . PRO A 1 890 ? -26.358 24.462 116.068 1.00 45.06 890 PRO A N 1
ATOM 6828 C CA . PRO A 1 890 ? -25.203 25.365 116.023 1.00 45.06 890 PRO A CA 1
ATOM 6829 C C . PRO A 1 890 ? -23.867 24.741 115.585 1.00 45.06 890 PRO A C 1
ATOM 6831 O O . PRO A 1 890 ? -22.883 25.470 115.468 1.00 45.06 890 PRO A O 1
ATOM 6834 N N . GLU A 1 891 ? -23.769 23.427 115.368 1.00 48.31 891 GLU A N 1
ATOM 6835 C CA . GLU A 1 891 ? -22.453 22.767 115.264 1.00 48.31 891 GLU A CA 1
ATOM 6836 C C . GLU A 1 891 ? -21.804 22.748 113.867 1.00 48.31 891 GLU A C 1
ATOM 6838 O O . GLU A 1 891 ? -20.649 22.346 113.740 1.00 48.31 891 GLU A O 1
ATOM 6843 N N . THR A 1 892 ? -22.462 23.227 112.806 1.00 46.75 892 THR A N 1
ATOM 6844 C CA . THR A 1 892 ? -21.914 23.106 111.432 1.00 46.75 892 THR A CA 1
ATOM 6845 C C . THR A 1 892 ? -21.367 24.397 110.812 1.00 46.75 892 THR A C 1
ATOM 6847 O O . THR A 1 892 ? -20.885 24.380 109.677 1.00 46.75 892 THR A O 1
ATOM 6850 N N . SER A 1 893 ? -21.310 25.510 111.554 1.00 47.22 893 SER A N 1
ATOM 6851 C CA . SER A 1 893 ? -20.527 26.689 111.155 1.00 47.22 893 SER A CA 1
ATOM 6852 C C . SER A 1 893 ? -19.030 26.460 111.420 1.00 47.22 893 SER A C 1
ATOM 6854 O O . SER A 1 893 ? -18.488 26.907 112.431 1.00 47.22 893 SER A O 1
ATOM 6856 N N . GLY A 1 894 ? -18.345 25.747 110.523 1.00 36.91 894 GLY A N 1
ATOM 6857 C CA . GLY A 1 894 ? -16.928 25.413 110.680 1.00 36.91 894 GLY A CA 1
ATOM 6858 C C . GLY A 1 894 ? -16.142 25.404 109.370 1.00 36.91 894 GLY A C 1
ATOM 6859 O O . GLY A 1 894 ? -16.121 24.394 108.688 1.00 36.91 894 GLY A O 1
ATOM 6860 N N . ARG A 1 895 ? -15.461 26.530 109.108 1.00 42.16 895 ARG A N 1
ATOM 6861 C CA . ARG A 1 895 ? -14.239 26.752 108.296 1.00 42.16 895 ARG A CA 1
ATOM 6862 C C . ARG A 1 895 ? -14.164 26.244 106.835 1.00 42.16 895 ARG A C 1
ATOM 6864 O O . ARG A 1 895 ? -14.269 25.066 106.537 1.00 42.16 895 ARG A O 1
ATOM 6871 N N . ASP A 1 896 ? -13.792 27.211 105.987 1.00 40.06 896 ASP A N 1
ATOM 6872 C CA . ASP A 1 896 ? -13.118 27.128 104.678 1.00 40.06 896 ASP A CA 1
ATOM 6873 C C . ASP A 1 896 ? -13.944 26.837 103.400 1.00 40.06 896 ASP A C 1
ATOM 6875 O O . ASP A 1 896 ? -13.976 25.753 102.837 1.00 40.06 896 ASP A O 1
ATOM 6879 N N . GLY A 1 897 ? -14.549 27.891 102.836 1.00 51.41 897 GLY A N 1
ATOM 6880 C CA . GLY A 1 897 ? -13.825 28.770 101.899 1.00 51.41 897 GLY A CA 1
ATOM 6881 C C . GLY A 1 897 ? -13.540 28.346 100.443 1.00 51.41 897 GLY A C 1
ATOM 6882 O O . GLY A 1 897 ? -12.951 29.161 99.735 1.00 51.41 897 GLY A O 1
ATOM 6883 N N . GLU A 1 898 ? -13.924 27.169 99.933 1.00 45.19 898 GLU A N 1
ATOM 6884 C CA . GLU A 1 898 ? -13.452 26.747 98.586 1.00 45.19 898 GLU A CA 1
ATOM 6885 C C . GLU A 1 898 ? -14.355 27.056 97.373 1.00 45.19 898 GLU A C 1
ATOM 6887 O O . GLU A 1 898 ? -13.869 27.124 96.243 1.00 45.19 898 GLU A O 1
ATOM 6892 N N . ILE A 1 899 ? -15.651 27.309 97.539 1.00 41.03 899 ILE A N 1
ATOM 6893 C CA . ILE A 1 899 ? -16.579 27.379 96.388 1.00 41.03 899 ILE A CA 1
ATOM 6894 C C . ILE A 1 899 ? -16.625 28.764 95.678 1.00 41.03 899 ILE A C 1
ATOM 6896 O O . ILE A 1 899 ? -16.695 28.783 94.444 1.00 41.03 899 ILE A O 1
ATOM 6900 N N . PRO A 1 900 ? -16.493 29.930 96.357 1.00 44.72 900 PRO A N 1
ATOM 6901 C CA . PRO A 1 900 ? -16.641 31.243 95.700 1.00 44.72 900 PRO A CA 1
ATOM 6902 C C . PRO A 1 900 ? -15.504 31.653 94.740 1.00 44.72 900 PRO A C 1
ATOM 6904 O O . PRO A 1 900 ? -15.730 32.422 93.807 1.00 44.72 900 PRO A O 1
ATOM 6907 N N . ARG A 1 901 ? -14.276 31.133 94.905 1.00 40.25 901 ARG A N 1
ATOM 6908 C CA . ARG A 1 901 ? -13.118 31.478 94.043 1.00 40.25 901 ARG A CA 1
ATOM 6909 C C . ARG A 1 901 ? -13.204 30.904 92.624 1.00 40.25 901 ARG A C 1
ATOM 6911 O O . ARG A 1 901 ? -12.577 31.439 91.714 1.00 40.25 901 ARG A O 1
ATOM 6918 N N . ARG A 1 902 ? -13.999 29.853 92.411 1.00 37.59 902 ARG A N 1
ATOM 6919 C CA . ARG A 1 902 ? -14.115 29.152 91.120 1.00 37.59 902 ARG A CA 1
ATOM 6920 C C . ARG A 1 902 ? -14.980 29.903 90.093 1.00 37.59 902 ARG A C 1
ATOM 6922 O O . ARG A 1 902 ? -14.970 29.551 88.920 1.00 37.59 902 ARG A O 1
ATOM 6929 N N . TRP A 1 903 ? -15.704 30.942 90.520 1.00 44.31 903 TRP A N 1
ATOM 6930 C CA . TRP A 1 903 ? -16.671 31.682 89.696 1.00 44.31 903 TRP A CA 1
ATOM 6931 C C . TRP A 1 903 ? -16.113 32.949 89.014 1.00 44.31 903 TRP A C 1
ATOM 6933 O O . TRP A 1 903 ? -16.602 33.316 87.950 1.00 44.31 903 TRP A O 1
ATOM 6943 N N . LEU A 1 904 ? -15.074 33.596 89.564 1.00 41.38 904 LEU A N 1
ATOM 6944 C CA . LEU A 1 904 ? -14.506 34.853 89.030 1.00 41.38 904 LEU A CA 1
ATOM 6945 C C . LEU A 1 904 ? -13.487 34.662 87.882 1.00 41.38 904 LEU A C 1
ATOM 6947 O O . LEU A 1 904 ? -13.260 35.588 87.110 1.00 41.38 904 LEU A O 1
ATOM 6951 N N . VAL A 1 905 ? -12.901 33.470 87.729 1.00 41.50 905 VAL A N 1
ATOM 6952 C CA . VAL A 1 905 ? -11.882 33.160 86.699 1.00 41.50 905 VAL A CA 1
ATOM 6953 C C . VAL A 1 905 ? -12.480 33.035 85.284 1.00 41.50 905 VAL A C 1
ATOM 6955 O O . VAL A 1 905 ? -11.810 33.345 84.306 1.00 41.50 905 VAL A O 1
ATOM 6958 N N . HIS A 1 906 ? -13.767 32.696 85.153 1.00 40.38 906 HIS A N 1
ATOM 6959 C CA . HIS A 1 906 ? -14.398 32.428 83.852 1.00 40.38 906 HIS A CA 1
ATOM 6960 C C . HIS A 1 906 ? -14.795 33.666 83.025 1.00 40.38 906 HIS A C 1
ATOM 6962 O O . HIS A 1 906 ? -15.047 33.529 81.833 1.00 40.38 906 HIS A O 1
ATOM 6968 N N . GLY A 1 907 ? -14.855 34.869 83.613 1.00 44.84 907 GLY A N 1
ATOM 6969 C CA . GLY A 1 907 ? -15.254 36.089 82.888 1.00 44.84 907 GLY A CA 1
ATOM 6970 C C . GLY A 1 907 ? -14.139 36.728 82.047 1.00 44.84 907 GLY A C 1
ATOM 6971 O O . GLY A 1 907 ? -14.405 37.284 80.986 1.00 44.84 907 GLY A O 1
ATOM 6972 N N . ALA A 1 908 ? -12.879 36.621 82.484 1.00 43.03 908 ALA A N 1
ATOM 6973 C CA . ALA A 1 908 ? -11.718 37.171 81.771 1.00 43.03 908 ALA A CA 1
ATOM 6974 C C . ALA A 1 908 ? -11.291 36.310 80.561 1.00 43.03 908 ALA A C 1
ATOM 6976 O O . ALA A 1 908 ? -10.687 36.805 79.610 1.00 43.03 908 ALA A O 1
ATOM 6977 N N . GLU A 1 909 ? -11.645 35.024 80.567 1.00 41.59 909 GLU A N 1
ATOM 6978 C CA . GLU A 1 909 ? -11.368 34.059 79.494 1.00 41.59 909 GLU A CA 1
ATOM 6979 C C . GLU A 1 909 ? -12.214 34.316 78.229 1.00 41.59 909 GLU A C 1
ATOM 6981 O O . GLU A 1 909 ? -11.835 33.922 77.126 1.00 41.59 909 GLU A O 1
ATOM 6986 N N . SER A 1 910 ? -13.339 35.022 78.360 1.00 44.34 910 SER A N 1
ATOM 6987 C CA . SER A 1 910 ? -14.283 35.307 77.275 1.00 44.34 910 SER A CA 1
ATOM 6988 C C . SER A 1 910 ? -13.809 36.387 76.296 1.00 44.34 910 SER A C 1
ATOM 6990 O O . SER A 1 910 ? -14.086 36.313 75.099 1.00 44.34 910 SER A O 1
ATOM 6992 N N . GLU A 1 911 ? -13.096 37.403 76.788 1.00 47.50 911 GLU A N 1
ATOM 6993 C CA . GLU A 1 911 ? -12.723 38.600 76.019 1.00 47.50 911 GLU A CA 1
ATOM 6994 C C . GLU A 1 911 ? -11.440 38.388 75.190 1.00 47.50 911 GLU A C 1
ATOM 6996 O O . GLU A 1 911 ? -11.309 38.901 74.074 1.00 47.50 911 GLU A O 1
ATOM 7001 N N . ALA A 1 912 ? -10.527 37.541 75.679 1.00 50.12 912 ALA A N 1
ATOM 7002 C CA . ALA A 1 912 ? -9.325 37.114 74.958 1.00 50.12 912 ALA A CA 1
ATOM 7003 C C . ALA A 1 912 ? -9.655 36.372 73.644 1.00 50.12 912 ALA A C 1
ATOM 7005 O O . ALA A 1 912 ? -9.005 36.591 72.618 1.00 50.12 912 ALA A O 1
ATOM 7006 N N . LEU A 1 913 ? -10.728 35.575 73.646 1.00 48.16 913 LEU A N 1
ATOM 7007 C CA . LEU A 1 913 ? -11.187 34.785 72.502 1.00 48.16 913 LEU A CA 1
ATOM 7008 C C . LEU A 1 913 ? -11.653 35.644 71.312 1.00 48.16 913 LEU A C 1
ATOM 7010 O O . LEU A 1 913 ? -11.380 35.331 70.153 1.00 48.16 913 LEU A O 1
ATOM 7014 N N . VAL A 1 914 ? -12.341 36.757 71.579 1.00 51.88 914 VAL A N 1
ATOM 7015 C CA . VAL A 1 914 ? -12.894 37.639 70.532 1.00 51.88 914 VAL A CA 1
ATOM 7016 C C . VAL A 1 914 ? -11.786 38.352 69.746 1.00 51.88 914 VAL A C 1
ATOM 7018 O O . VAL A 1 914 ? -11.954 38.678 68.566 1.00 51.88 914 VAL A O 1
ATOM 7021 N N . ARG A 1 915 ? -10.627 38.576 70.375 1.00 54.56 915 ARG A N 1
ATOM 7022 C CA . ARG A 1 915 ? -9.440 39.162 69.736 1.00 54.56 915 ARG A CA 1
ATOM 7023 C C . ARG A 1 915 ? -8.747 38.157 68.810 1.00 54.56 915 ARG A C 1
ATOM 7025 O O . ARG A 1 915 ? -8.384 38.506 67.690 1.00 54.56 915 ARG A O 1
ATOM 7032 N N . GLU A 1 916 ? -8.651 36.901 69.241 1.00 54.97 916 GLU A N 1
ATOM 7033 C CA . GLU A 1 916 ? -7.993 35.812 68.509 1.00 54.97 916 GLU A CA 1
ATOM 7034 C C . GLU A 1 916 ? -8.687 35.468 67.176 1.00 54.97 916 GLU A C 1
ATOM 7036 O O . GLU A 1 916 ? -8.015 35.231 66.166 1.00 54.97 916 GLU A O 1
ATOM 7041 N N . ILE A 1 917 ? -10.024 35.541 67.149 1.00 53.03 917 ILE A N 1
ATOM 7042 C CA . ILE A 1 917 ? -10.867 35.319 65.960 1.00 53.03 917 ILE A CA 1
ATOM 7043 C C . ILE A 1 917 ? -10.653 36.408 64.891 1.00 53.03 917 ILE A C 1
ATOM 7045 O O . ILE A 1 917 ? -10.711 36.134 63.692 1.00 53.03 917 ILE A O 1
ATOM 7049 N N . ARG A 1 918 ? -10.366 37.650 65.303 1.00 55.66 918 ARG A N 1
ATOM 7050 C CA . ARG A 1 918 ? -10.268 38.818 64.409 1.00 55.66 918 ARG A CA 1
ATOM 7051 C C . ARG A 1 918 ? -8.940 38.901 63.651 1.00 55.66 918 ARG A C 1
ATOM 7053 O O . ARG A 1 918 ? -8.918 39.352 62.508 1.00 55.66 918 ARG A O 1
ATOM 7060 N N . ASP A 1 919 ? -7.842 38.462 64.264 1.00 59.84 919 ASP A N 1
ATOM 7061 C CA . ASP A 1 919 ? -6.489 38.544 63.686 1.00 59.84 919 ASP A CA 1
ATOM 7062 C C . ASP A 1 919 ? -6.120 37.346 62.787 1.00 59.84 919 ASP A C 1
ATOM 7064 O O . ASP A 1 919 ? -5.058 37.325 62.160 1.00 59.84 919 ASP A O 1
ATOM 7068 N N . TRP A 1 920 ? -6.992 36.341 62.691 1.00 63.66 920 TRP A N 1
ATOM 7069 C CA . TRP A 1 920 ? -6.730 35.088 61.978 1.00 63.66 920 TRP A CA 1
ATOM 7070 C C . TRP A 1 920 ? -6.490 35.240 60.455 1.00 63.66 920 TRP A C 1
ATOM 7072 O O . TRP A 1 920 ? -5.479 34.715 59.979 1.00 63.66 920 TRP A O 1
ATOM 7082 N N . PRO A 1 921 ? -7.283 36.013 59.678 1.00 57.09 921 PRO A N 1
ATOM 7083 C CA . PRO A 1 921 ? -7.039 36.181 58.238 1.00 57.09 921 PRO A CA 1
ATOM 7084 C C . PRO A 1 921 ? -5.654 36.768 57.920 1.00 57.09 921 PRO A C 1
ATOM 7086 O O . PRO A 1 921 ? -5.034 36.400 56.927 1.00 57.09 921 PRO A O 1
ATOM 7089 N N . ARG A 1 922 ? -5.122 37.633 58.801 1.00 62.69 922 ARG A N 1
ATOM 7090 C CA . ARG A 1 922 ? -3.773 38.211 58.660 1.00 62.69 922 ARG A CA 1
ATOM 7091 C C . ARG A 1 922 ? -2.666 37.183 58.912 1.00 62.69 922 ARG A C 1
ATOM 7093 O O . ARG A 1 922 ? -1.628 37.240 58.259 1.00 62.69 922 ARG A O 1
ATOM 7100 N N . ARG A 1 923 ? -2.876 36.240 59.841 1.00 64.06 923 ARG A N 1
ATOM 7101 C CA . ARG A 1 923 ? -1.930 35.141 60.117 1.00 64.06 923 ARG A CA 1
ATOM 7102 C C . ARG A 1 923 ? -1.880 34.136 58.961 1.00 64.06 923 ARG A C 1
ATOM 7104 O O . ARG A 1 923 ? -0.785 33.745 58.562 1.00 64.06 923 ARG A O 1
ATOM 7111 N N . ALA A 1 924 ? -3.034 33.786 58.387 1.00 57.69 924 ALA A N 1
ATOM 7112 C CA . ALA A 1 924 ? -3.129 32.921 57.208 1.00 57.69 924 ALA A CA 1
ATOM 7113 C C . ALA A 1 924 ? -2.449 33.545 55.971 1.00 57.69 924 ALA A C 1
ATOM 7115 O O . ALA A 1 924 ? -1.650 32.885 55.307 1.00 57.69 924 ALA A O 1
ATOM 7116 N N . ASP A 1 925 ? -2.676 34.839 55.719 1.00 60.62 925 ASP A N 1
ATOM 7117 C CA . ASP A 1 925 ? -2.001 35.589 54.648 1.00 60.62 925 ASP A CA 1
ATOM 7118 C C . ASP A 1 925 ? -0.472 35.674 54.868 1.00 60.62 925 ASP A C 1
ATOM 7120 O O . ASP A 1 925 ? 0.314 35.522 53.934 1.00 60.62 925 ASP A O 1
ATOM 7124 N N . GLY A 1 926 ? -0.020 35.818 56.121 1.00 64.06 926 GLY A N 1
ATOM 7125 C CA . GLY A 1 926 ? 1.404 35.788 56.481 1.00 64.06 926 GLY A CA 1
ATOM 7126 C C . GLY A 1 926 ? 2.089 34.429 56.256 1.00 64.06 926 GLY A C 1
ATOM 7127 O O . GLY A 1 926 ? 3.242 34.388 55.820 1.00 64.06 926 GLY A O 1
ATOM 7128 N N . LEU A 1 927 ? 1.387 33.319 56.512 1.00 62.09 927 LEU A N 1
ATOM 7129 C CA . LEU A 1 927 ? 1.857 31.952 56.236 1.00 62.09 927 LEU A CA 1
ATOM 7130 C C . LEU A 1 927 ? 2.001 31.682 54.732 1.00 62.09 927 LEU A C 1
ATOM 7132 O O . LEU A 1 927 ? 2.962 31.029 54.325 1.00 62.09 927 LEU A O 1
ATOM 7136 N N . MET A 1 928 ? 1.089 32.220 53.919 1.00 56.59 928 MET A N 1
ATOM 7137 C CA . MET A 1 928 ? 1.127 32.122 52.454 1.00 56.59 928 MET A CA 1
ATOM 7138 C C . MET A 1 928 ? 2.225 33.008 51.846 1.00 56.59 928 MET A C 1
ATOM 7140 O O . MET A 1 928 ? 2.950 32.576 50.955 1.00 56.59 928 MET A O 1
ATOM 7144 N N . LYS A 1 929 ? 2.426 34.226 52.371 1.00 61.91 929 LYS A N 1
ATOM 7145 C CA . LYS A 1 929 ? 3.493 35.140 51.918 1.00 61.91 929 LYS A CA 1
ATOM 7146 C C . LYS A 1 929 ? 4.907 34.652 52.243 1.00 61.91 929 LYS A C 1
ATOM 7148 O O . LYS A 1 929 ? 5.839 35.007 51.528 1.00 61.91 929 LYS A O 1
ATOM 7153 N N . ARG A 1 930 ? 5.088 33.843 53.296 1.00 57.75 930 ARG A N 1
ATOM 7154 C CA . ARG A 1 930 ? 6.392 33.242 53.639 1.00 57.75 930 ARG A CA 1
ATOM 7155 C C . ARG A 1 930 ? 6.844 32.139 52.678 1.00 57.75 930 ARG A C 1
ATOM 7157 O O . ARG A 1 930 ? 8.031 31.833 52.676 1.00 57.75 930 ARG A O 1
ATOM 7164 N N . TYR A 1 931 ? 5.945 31.563 51.881 1.00 58.72 931 TYR A N 1
ATOM 7165 C CA . TYR A 1 931 ? 6.248 30.433 50.998 1.00 58.72 931 TYR A CA 1
ATOM 7166 C C . TYR A 1 931 ? 5.559 30.613 49.635 1.00 58.72 931 TYR A C 1
ATOM 7168 O O . TYR A 1 931 ? 4.486 30.056 49.413 1.00 58.72 931 TYR A O 1
ATOM 7176 N N . PRO A 1 932 ? 6.151 31.395 48.708 1.00 45.22 932 PRO A N 1
ATOM 7177 C CA . PRO A 1 932 ? 5.446 31.847 47.510 1.00 45.22 932 PRO A CA 1
ATOM 7178 C C . PRO A 1 932 ? 5.538 30.901 46.297 1.00 45.22 932 PRO A C 1
ATOM 7180 O O . PRO A 1 932 ? 5.096 31.279 45.216 1.00 45.22 932 PRO A O 1
ATOM 7183 N N . GLY A 1 933 ? 6.102 29.693 46.405 1.00 49.94 933 GLY A N 1
ATOM 7184 C CA . GLY A 1 933 ? 6.263 28.831 45.228 1.00 49.94 933 GLY A CA 1
ATOM 7185 C C . GLY A 1 933 ? 6.861 27.452 45.496 1.00 49.94 933 GLY A C 1
ATOM 7186 O O . GLY A 1 933 ? 7.489 27.216 46.526 1.00 49.94 933 GLY A O 1
ATOM 7187 N N . THR A 1 934 ? 6.655 26.561 44.524 1.00 46.03 934 THR A N 1
ATOM 7188 C CA . THR A 1 934 ? 6.871 25.099 44.464 1.00 46.03 934 THR A CA 1
ATOM 7189 C C . THR A 1 934 ? 8.334 24.620 44.575 1.00 46.03 934 THR A C 1
ATOM 7191 O O . THR A 1 934 ? 8.714 23.646 43.936 1.00 46.03 934 THR A O 1
ATOM 7194 N N . GLY A 1 935 ? 9.181 25.298 45.357 1.00 43.97 935 GLY A N 1
ATOM 7195 C CA . GLY A 1 935 ? 10.622 25.008 45.457 1.00 43.97 935 GLY A CA 1
ATOM 7196 C C . GLY A 1 935 ? 11.189 24.911 46.878 1.00 43.97 935 GLY A C 1
ATOM 7197 O O . GLY A 1 935 ? 12.406 24.936 47.039 1.00 43.97 935 GLY A O 1
ATOM 7198 N N . ALA A 1 936 ? 10.353 24.847 47.918 1.00 46.69 936 ALA A N 1
ATOM 7199 C CA . ALA A 1 936 ? 10.826 24.731 49.301 1.00 46.69 936 ALA A CA 1
ATOM 7200 C C . ALA A 1 936 ? 11.246 23.287 49.647 1.00 46.69 936 ALA A C 1
ATOM 7202 O O . ALA A 1 936 ? 10.612 22.334 49.200 1.00 46.69 936 ALA A O 1
ATOM 7203 N N . ALA A 1 937 ? 12.297 23.127 50.462 1.00 47.41 937 ALA A N 1
ATOM 7204 C CA . ALA A 1 937 ? 12.791 21.819 50.905 1.00 47.41 937 ALA A CA 1
ATOM 7205 C C . ALA A 1 937 ? 11.686 20.996 51.613 1.00 47.41 937 ALA A C 1
ATOM 7207 O O . ALA A 1 937 ? 10.873 21.589 52.334 1.00 47.41 937 ALA A O 1
ATOM 7208 N N . PRO A 1 938 ? 11.645 19.655 51.461 1.00 49.31 938 PRO A N 1
ATOM 7209 C CA . PRO A 1 938 ? 10.603 18.805 52.045 1.00 49.31 938 PRO A CA 1
ATOM 7210 C C . PRO A 1 938 ? 10.413 19.001 53.555 1.00 49.31 938 PRO A C 1
ATOM 7212 O O . PRO A 1 938 ? 9.279 18.999 54.033 1.00 49.31 938 PRO A O 1
ATOM 7215 N N . GLU A 1 939 ? 11.486 19.256 54.314 1.00 49.12 939 GLU A N 1
ATOM 7216 C CA . GLU A 1 939 ? 11.377 19.520 55.754 1.00 49.12 939 GLU A CA 1
ATOM 7217 C C . GLU A 1 939 ? 10.698 20.869 56.061 1.00 49.12 939 GLU A C 1
ATOM 7219 O O . GLU A 1 939 ? 9.965 20.992 57.046 1.00 49.12 939 GLU A O 1
ATOM 7224 N N . ALA A 1 940 ? 10.881 21.878 55.201 1.00 49.31 940 ALA A N 1
ATOM 7225 C CA . ALA A 1 940 ? 10.220 23.179 55.326 1.00 49.31 940 ALA A CA 1
ATOM 7226 C C . ALA A 1 940 ? 8.724 23.093 54.972 1.00 49.31 940 ALA A C 1
ATOM 7228 O O . ALA A 1 940 ? 7.894 23.709 55.646 1.00 49.31 940 ALA A O 1
ATOM 7229 N N . LEU A 1 941 ? 8.372 22.269 53.975 1.00 53.62 941 LEU A N 1
ATOM 7230 C CA . LEU A 1 941 ? 6.987 21.928 53.629 1.00 53.62 941 LEU A CA 1
ATOM 7231 C C . LEU A 1 941 ? 6.298 21.131 54.742 1.00 53.62 941 LEU A C 1
ATOM 7233 O O . LEU A 1 941 ? 5.145 21.416 55.049 1.00 53.62 941 LEU A O 1
ATOM 7237 N N . ALA A 1 942 ? 6.994 20.202 55.404 1.00 54.41 942 ALA A N 1
ATOM 7238 C CA . ALA A 1 942 ? 6.458 19.466 56.550 1.00 54.41 942 ALA A CA 1
ATOM 7239 C C . ALA A 1 942 ? 6.171 20.390 57.746 1.00 54.41 942 ALA A C 1
ATOM 7241 O O . ALA A 1 942 ? 5.121 20.280 58.377 1.00 54.41 942 ALA A O 1
ATOM 7242 N N . GLY A 1 943 ? 7.060 21.349 58.031 1.00 56.25 943 GLY A N 1
ATOM 7243 C CA . GLY A 1 943 ? 6.848 22.361 59.069 1.00 56.25 943 GLY A CA 1
ATOM 7244 C C . GLY A 1 943 ? 5.695 23.317 58.748 1.00 56.25 943 GLY A C 1
ATOM 7245 O O . GLY A 1 943 ? 4.882 23.618 59.629 1.00 56.25 943 GLY A O 1
ATOM 7246 N N . TRP A 1 944 ? 5.589 23.747 57.486 1.00 62.47 944 TRP A N 1
ATOM 7247 C CA . TRP A 1 944 ? 4.478 24.565 56.995 1.00 62.47 944 TRP A CA 1
ATOM 7248 C C . TRP A 1 944 ? 3.153 23.801 57.039 1.00 62.47 944 TRP A C 1
ATOM 7250 O O . TRP A 1 944 ? 2.188 24.316 57.592 1.00 62.47 944 TRP A O 1
ATOM 7260 N N . ARG A 1 945 ? 3.119 22.553 56.558 1.00 61.75 945 ARG A N 1
ATOM 7261 C CA . ARG A 1 945 ? 1.939 21.680 56.556 1.00 61.75 945 ARG A CA 1
ATOM 7262 C C . ARG A 1 945 ? 1.500 21.321 57.965 1.00 61.75 945 ARG A C 1
ATOM 7264 O O . ARG A 1 945 ? 0.332 21.485 58.274 1.00 61.75 945 ARG A O 1
ATOM 7271 N N . ALA A 1 946 ? 2.416 20.944 58.854 1.00 62.69 946 ALA A N 1
ATOM 7272 C CA . ALA A 1 946 ? 2.091 20.743 60.263 1.00 62.69 946 ALA A CA 1
ATOM 7273 C C . ALA A 1 946 ? 1.623 22.049 60.923 1.00 62.69 946 ALA A C 1
ATOM 7275 O O . ALA A 1 946 ? 0.825 22.018 61.851 1.00 62.69 946 ALA A O 1
ATOM 7276 N N . GLY A 1 947 ? 2.115 23.213 60.486 1.00 62.47 947 GLY A N 1
ATOM 7277 C CA . GLY A 1 947 ? 1.604 24.524 60.894 1.00 62.47 947 GLY A CA 1
ATOM 7278 C C . GLY A 1 947 ? 0.174 24.769 60.408 1.00 62.47 947 GLY A C 1
ATOM 7279 O O . GLY A 1 947 ? -0.693 25.069 61.219 1.00 62.47 947 GLY A O 1
ATOM 7280 N N . ALA A 1 948 ? -0.089 24.567 59.117 1.00 61.34 948 ALA A N 1
ATOM 7281 C CA . ALA A 1 948 ? -1.394 24.734 58.487 1.00 61.34 948 ALA A CA 1
ATOM 7282 C C . ALA A 1 948 ? -2.425 23.734 59.032 1.00 61.34 948 ALA A C 1
ATOM 7284 O O . ALA A 1 948 ? -3.511 24.143 59.418 1.00 61.34 948 ALA A O 1
ATOM 7285 N N . GLU A 1 949 ? -2.078 22.452 59.162 1.00 61.22 949 GLU A N 1
ATOM 7286 C CA . GLU A 1 949 ? -2.910 21.412 59.775 1.00 61.22 949 GLU A CA 1
ATOM 7287 C C . GLU A 1 949 ? -3.124 21.668 61.275 1.00 61.22 949 GLU A C 1
ATOM 7289 O O . GLU A 1 949 ? -4.219 21.421 61.767 1.00 61.22 949 GLU A O 1
ATOM 7294 N N . ARG A 1 950 ? -2.145 22.221 62.018 1.00 65.69 950 ARG A N 1
ATOM 7295 C CA . ARG A 1 950 ? -2.355 22.647 63.419 1.00 65.69 950 ARG A CA 1
ATOM 7296 C C . ARG A 1 950 ? -3.285 23.844 63.525 1.00 65.69 950 ARG A C 1
ATOM 7298 O O . ARG A 1 950 ? -4.134 23.826 64.405 1.00 65.69 950 ARG A O 1
ATOM 7305 N N . GLU A 1 951 ? -3.160 24.842 62.656 1.00 63.03 951 GLU A N 1
ATOM 7306 C CA . GLU A 1 951 ? -4.072 25.991 62.612 1.00 63.03 951 GLU A CA 1
ATOM 7307 C C . GLU A 1 951 ? -5.485 25.551 62.189 1.00 63.03 951 GLU A C 1
ATOM 7309 O O . GLU A 1 951 ? -6.463 25.927 62.832 1.00 63.03 951 GLU A O 1
ATOM 7314 N N . ILE A 1 952 ? -5.606 24.669 61.188 1.00 62.62 952 ILE A N 1
ATOM 7315 C CA . ILE A 1 952 ? -6.869 24.051 60.753 1.00 62.62 952 ILE A CA 1
ATOM 7316 C C . ILE A 1 952 ? -7.467 23.181 61.866 1.00 62.62 952 ILE A C 1
ATOM 7318 O O . ILE A 1 952 ? -8.662 23.276 62.109 1.00 62.62 952 ILE A O 1
ATOM 7322 N N . ALA A 1 953 ? -6.679 22.374 62.584 1.00 61.03 953 ALA A N 1
ATOM 7323 C CA . ALA A 1 953 ? -7.157 21.496 63.659 1.00 61.03 953 ALA A CA 1
ATOM 7324 C C . ALA A 1 953 ? -7.407 22.232 64.986 1.00 61.03 953 ALA A C 1
ATOM 7326 O O . ALA A 1 953 ? -8.279 21.835 65.757 1.00 61.03 953 ALA A O 1
ATOM 7327 N N . ALA A 1 954 ? -6.664 23.298 65.295 1.00 61.84 954 ALA A N 1
ATOM 7328 C CA . ALA A 1 954 ? -6.959 24.189 66.417 1.00 61.84 954 ALA A CA 1
ATOM 7329 C C . ALA A 1 954 ? -8.291 24.898 66.170 1.00 61.84 954 ALA A C 1
ATOM 7331 O O . ALA A 1 954 ? -9.148 24.927 67.048 1.00 61.84 954 ALA A O 1
ATOM 7332 N N . ARG A 1 955 ? -8.504 25.364 64.937 1.00 64.00 955 ARG A N 1
ATOM 7333 C CA . ARG A 1 955 ? -9.744 25.994 64.495 1.00 64.00 955 ARG A CA 1
ATOM 7334 C C . ARG A 1 955 ? -10.902 25.018 64.351 1.00 64.00 955 ARG A C 1
ATOM 7336 O O . ARG A 1 955 ? -11.997 25.378 64.738 1.00 64.00 955 ARG A O 1
ATOM 7343 N N . GLY A 1 956 ? -10.667 23.806 63.852 1.00 57.00 956 GLY A N 1
ATOM 7344 C CA . GLY A 1 956 ? -11.640 22.714 63.809 1.00 57.00 956 GLY A CA 1
ATOM 7345 C C . GLY A 1 956 ? -12.086 22.366 65.221 1.00 57.00 956 GLY A C 1
ATOM 7346 O O . GLY A 1 956 ? -13.269 22.373 65.503 1.00 57.00 956 GLY A O 1
ATOM 7347 N N . ARG A 1 957 ? -11.152 22.267 66.178 1.00 55.53 957 ARG A N 1
ATOM 7348 C CA . ARG A 1 957 ? -11.497 22.152 67.603 1.00 55.53 957 ARG A CA 1
ATOM 7349 C C . ARG A 1 957 ? -12.281 23.363 68.126 1.00 55.53 957 ARG A C 1
ATOM 7351 O O . ARG A 1 957 ? -13.290 23.161 68.780 1.00 55.53 957 ARG A O 1
ATOM 7358 N N . LEU A 1 958 ? -11.903 24.600 67.804 1.00 54.09 958 LEU A N 1
ATOM 7359 C CA . LEU A 1 958 ? -12.643 25.812 68.203 1.00 54.09 958 LEU A CA 1
ATOM 7360 C C . LEU A 1 958 ? -14.042 25.925 67.541 1.00 54.09 958 LEU A C 1
ATOM 7362 O O . LEU A 1 958 ? -14.989 26.347 68.202 1.00 54.09 958 LEU A O 1
ATOM 7366 N N . ALA A 1 959 ? -14.199 25.515 66.279 1.00 53.47 959 ALA A N 1
ATOM 7367 C CA . ALA A 1 959 ? -15.439 25.552 65.493 1.00 53.47 959 ALA A CA 1
ATOM 7368 C C . ALA A 1 959 ? -16.379 24.368 65.795 1.00 53.47 959 ALA A C 1
ATOM 7370 O O . ALA A 1 959 ? -17.597 24.544 65.761 1.00 53.47 959 ALA A O 1
ATOM 7371 N N . ASP A 1 960 ? -15.820 23.209 66.157 1.00 54.69 960 ASP A N 1
ATOM 7372 C CA . ASP A 1 960 ? -16.516 21.998 66.625 1.00 54.69 960 ASP A CA 1
ATOM 7373 C C . ASP A 1 960 ? -16.711 21.995 68.153 1.00 54.69 960 ASP A C 1
ATOM 7375 O O . ASP A 1 960 ? -17.098 20.987 68.746 1.00 54.69 960 ASP A O 1
ATOM 7379 N N . GLY A 1 961 ? -16.434 23.124 68.815 1.00 51.41 961 GLY A N 1
ATOM 7380 C CA . GLY A 1 961 ? -16.754 23.324 70.224 1.00 51.41 961 GLY A CA 1
ATOM 7381 C C . GLY A 1 961 ? -15.933 22.467 71.199 1.00 51.41 961 GLY A C 1
ATOM 7382 O O . GLY A 1 961 ? -16.442 22.045 72.235 1.00 51.41 961 GLY A O 1
ATOM 7383 N N . LYS A 1 962 ? -14.650 22.227 70.924 1.00 48.69 962 LYS A N 1
ATOM 7384 C CA . LYS A 1 962 ? -13.705 21.529 71.809 1.00 48.69 962 LYS A CA 1
ATOM 7385 C C . LYS A 1 962 ? -12.574 22.454 72.274 1.00 48.69 962 LYS A C 1
ATOM 7387 O O . LYS A 1 962 ? -11.801 22.973 71.475 1.00 48.69 962 LYS A O 1
ATOM 7392 N N . GLY A 1 963 ? -12.453 22.610 73.593 1.00 50.03 963 GLY A N 1
ATOM 7393 C CA . GLY A 1 963 ? -11.501 23.503 74.266 1.00 50.03 963 GLY A CA 1
ATOM 7394 C C . GLY A 1 963 ? -12.210 24.522 75.170 1.00 50.03 963 GLY A C 1
ATOM 7395 O O . GLY A 1 963 ? -13.433 24.646 75.099 1.00 50.03 963 GLY A O 1
ATOM 7396 N N . PRO A 1 964 ? -11.475 25.267 76.015 1.00 41.66 964 PRO A N 1
ATOM 7397 C CA . PRO A 1 964 ? -12.053 26.117 77.069 1.00 41.66 964 PRO A CA 1
ATOM 7398 C C . PRO A 1 964 ? -12.975 27.237 76.549 1.00 41.66 964 PRO A C 1
ATOM 7400 O O . PRO A 1 964 ? -13.790 27.768 77.295 1.00 41.66 964 PRO A O 1
ATOM 7403 N N . HIS A 1 965 ? -12.906 27.547 75.252 1.00 48.75 965 HIS A N 1
ATOM 7404 C CA . HIS A 1 965 ? -13.632 28.644 74.611 1.00 48.75 965 HIS A CA 1
ATOM 7405 C C . HIS A 1 965 ? -14.763 28.203 73.656 1.00 48.75 965 HIS A C 1
ATOM 7407 O O . HIS A 1 965 ? -15.444 29.033 73.051 1.00 48.75 965 HIS A O 1
ATOM 7413 N N . ALA A 1 966 ? -15.003 26.894 73.548 1.00 51.44 966 ALA A N 1
ATOM 7414 C CA . ALA A 1 966 ? -16.016 26.256 72.706 1.00 51.44 966 ALA A CA 1
ATOM 7415 C C . ALA A 1 966 ? -17.434 26.840 72.826 1.00 51.44 966 ALA A C 1
ATOM 7417 O O . ALA A 1 966 ? -18.125 27.061 71.831 1.00 51.44 966 ALA A O 1
ATOM 7418 N N . ALA A 1 967 ? -17.853 27.118 74.062 1.00 48.62 967 ALA A N 1
ATOM 7419 C CA . ALA A 1 967 ? -19.183 27.634 74.365 1.00 48.62 967 ALA A CA 1
ATOM 7420 C C . ALA A 1 967 ? -19.405 29.066 73.843 1.00 48.62 967 ALA A C 1
ATOM 7422 O O . ALA A 1 967 ? -20.542 29.475 73.644 1.00 48.62 967 ALA A O 1
ATOM 7423 N N . HIS A 1 968 ? -18.333 29.833 73.614 1.00 49.53 968 HIS A N 1
ATOM 7424 C CA . HIS A 1 968 ? -18.417 31.233 73.184 1.00 49.53 968 HIS A CA 1
ATOM 7425 C C . HIS A 1 968 ? -18.467 31.370 71.656 1.00 49.53 968 HIS A C 1
ATOM 7427 O O . HIS A 1 968 ? -19.149 32.251 71.140 1.00 49.53 968 HIS A O 1
ATOM 7433 N N . LEU A 1 969 ? -17.805 30.471 70.919 1.00 50.84 969 LEU A N 1
ATOM 7434 C CA . LEU A 1 969 ? -17.866 30.409 69.452 1.00 50.84 969 LEU A CA 1
ATOM 7435 C C . LEU A 1 969 ? -19.182 29.825 68.923 1.00 50.84 969 LEU A C 1
ATOM 7437 O O . LEU A 1 969 ? -19.641 30.236 67.858 1.00 50.84 969 LEU A O 1
ATOM 7441 N N . ALA A 1 970 ? -19.828 28.927 69.677 1.00 51.59 970 ALA A N 1
ATOM 7442 C CA . ALA A 1 970 ? -21.170 28.422 69.368 1.00 51.59 970 ALA A CA 1
ATOM 7443 C C . ALA A 1 970 ? -22.237 29.539 69.307 1.00 51.59 970 ALA A C 1
ATOM 7445 O O . ALA A 1 970 ? -23.285 29.351 68.694 1.00 51.59 970 ALA A O 1
ATOM 7446 N N . ALA A 1 971 ? -21.946 30.707 69.895 1.00 46.59 971 ALA A N 1
ATOM 7447 C CA . ALA A 1 971 ? -22.811 31.883 69.929 1.00 46.59 971 ALA A CA 1
ATOM 7448 C C . ALA A 1 971 ? -22.510 32.943 68.839 1.00 46.59 971 ALA A C 1
ATOM 7450 O O . ALA A 1 971 ? -23.177 33.974 68.815 1.00 46.59 971 ALA A O 1
ATOM 7451 N N . MET A 1 972 ? -21.537 32.731 67.933 1.00 54.59 972 MET A N 1
ATOM 7452 C CA . MET A 1 972 ? -21.178 33.681 66.854 1.00 54.59 972 MET A CA 1
ATOM 7453 C C . MET A 1 972 ? -21.080 32.991 65.468 1.00 54.59 972 MET A C 1
ATOM 7455 O O . MET A 1 972 ? -19.969 32.782 64.969 1.00 54.59 972 MET A O 1
ATOM 7459 N N . PRO A 1 973 ? -22.211 32.639 64.820 1.00 53.34 973 PRO A N 1
ATOM 7460 C CA . PRO A 1 973 ? -22.246 31.757 63.643 1.00 53.34 973 PRO A CA 1
ATOM 7461 C C . PRO A 1 973 ? -21.548 32.331 62.402 1.00 53.34 973 PRO A C 1
ATOM 7463 O O . PRO A 1 973 ? -20.723 31.639 61.822 1.00 53.34 973 PRO A O 1
ATOM 7466 N N . ASP A 1 974 ? -21.752 33.609 62.062 1.00 54.00 974 ASP A N 1
ATOM 7467 C CA . ASP A 1 974 ? -21.102 34.247 60.899 1.00 54.00 974 ASP A CA 1
ATOM 7468 C C . ASP A 1 974 ? -19.568 34.256 61.008 1.00 54.00 974 ASP A C 1
ATOM 7470 O O . ASP A 1 974 ? -18.844 34.087 60.023 1.00 54.00 974 ASP A O 1
ATOM 7474 N N . SER A 1 975 ? -19.053 34.455 62.226 1.00 55.25 975 SER A N 1
ATOM 7475 C CA . SER A 1 975 ? -17.620 34.361 62.516 1.00 55.25 975 SER A CA 1
ATOM 7476 C C . SER A 1 975 ? -17.147 32.910 62.456 1.00 55.25 975 SER A C 1
ATOM 7478 O O . SER A 1 975 ? -16.030 32.675 62.006 1.00 55.25 975 SER A O 1
ATOM 7480 N N . ARG A 1 976 ? -17.989 31.942 62.852 1.00 57.25 976 ARG A N 1
ATOM 7481 C CA . ARG A 1 976 ? -17.733 30.497 62.738 1.00 57.25 976 ARG A CA 1
ATOM 7482 C C . ARG A 1 976 ? -17.718 30.019 61.278 1.00 57.25 976 ARG A C 1
ATOM 7484 O O . ARG A 1 976 ? -16.879 29.191 60.940 1.00 57.25 976 ARG A O 1
ATOM 7491 N N . ASP A 1 977 ? -18.565 30.575 60.416 1.00 58.97 977 ASP A N 1
ATOM 7492 C CA . ASP A 1 977 ? -18.675 30.200 59.001 1.00 58.97 977 ASP A CA 1
ATOM 7493 C C . ASP A 1 977 ? -17.570 30.840 58.148 1.00 58.97 977 ASP A C 1
ATOM 7495 O O . ASP A 1 977 ? -16.909 30.135 57.385 1.00 58.97 977 ASP A O 1
ATOM 7499 N N . ARG A 1 978 ? -17.195 32.108 58.398 1.00 60.28 978 ARG A N 1
ATOM 7500 C CA . ARG A 1 978 ? -15.916 32.662 57.890 1.00 60.28 978 ARG A CA 1
ATOM 7501 C C . ARG A 1 978 ? -14.718 31.882 58.440 1.00 60.28 978 ARG A C 1
ATOM 7503 O O . ARG A 1 978 ? -13.704 31.707 57.745 1.00 60.28 978 ARG A O 1
ATOM 7510 N N . LEU A 1 979 ? -14.849 31.376 59.678 1.00 60.22 979 LEU A N 1
ATOM 7511 C CA . LEU A 1 979 ? -13.924 30.422 60.285 1.00 60.22 979 LEU A CA 1
ATOM 7512 C C . LEU A 1 979 ? -13.987 28.998 59.658 1.00 60.22 979 LEU A C 1
ATOM 7514 O O . LEU A 1 979 ? -13.163 28.156 59.985 1.00 60.22 979 LEU A O 1
ATOM 7518 N N . ARG A 1 980 ? -14.899 28.679 58.741 1.00 59.56 980 ARG A N 1
ATOM 7519 C CA . ARG A 1 980 ? -14.902 27.402 57.999 1.00 59.56 980 ARG A CA 1
ATOM 7520 C C . ARG A 1 980 ? -14.434 27.601 56.562 1.00 59.56 980 ARG A C 1
ATOM 7522 O O . ARG A 1 980 ? -13.439 26.994 56.174 1.00 59.56 980 ARG A O 1
ATOM 7529 N N . GLU A 1 981 ? -14.984 28.587 55.856 1.00 61.62 981 GLU A N 1
ATOM 7530 C CA . GLU A 1 981 ? -14.644 28.903 54.456 1.00 61.62 981 GLU A CA 1
ATOM 7531 C C . GLU A 1 981 ? -13.145 29.141 54.226 1.00 61.62 981 GLU A C 1
ATOM 7533 O O . GLU A 1 981 ? -12.535 28.627 53.288 1.00 61.62 981 GLU A O 1
ATOM 7538 N N . SER A 1 982 ? -12.493 29.893 55.117 1.00 59.44 982 SER A N 1
ATOM 7539 C CA . SER A 1 982 ? -11.059 30.164 54.939 1.00 59.44 982 SER A CA 1
ATOM 7540 C C . SER A 1 982 ? -10.180 28.933 55.257 1.00 59.44 982 SER A C 1
ATOM 7542 O O . SER A 1 982 ? -8.975 28.942 55.028 1.00 59.44 982 SER A O 1
ATOM 7544 N N . GLY A 1 983 ? -10.768 27.888 55.849 1.00 59.50 983 GLY A N 1
ATOM 7545 C CA . GLY A 1 983 ? -10.113 26.627 56.218 1.00 59.50 983 GLY A CA 1
ATOM 7546 C C . GLY A 1 983 ? -10.176 25.660 55.059 1.00 59.50 983 GLY A C 1
ATOM 7547 O O . GLY A 1 983 ? -9.157 25.072 54.717 1.00 59.50 983 GLY A O 1
ATOM 7548 N N . ASP A 1 984 ? -11.320 25.631 54.378 1.00 63.34 984 ASP A N 1
ATOM 7549 C CA . ASP A 1 984 ? -11.486 24.974 53.082 1.00 63.34 984 ASP A CA 1
ATOM 7550 C C . ASP A 1 984 ? -10.503 25.541 52.044 1.00 63.34 984 ASP A C 1
ATOM 7552 O O . ASP A 1 984 ? -9.928 24.805 51.241 1.00 63.34 984 ASP A O 1
ATOM 7556 N N . TRP A 1 985 ? -10.230 26.851 52.091 1.00 62.69 985 TRP A N 1
ATOM 7557 C CA . TRP A 1 985 ? -9.228 27.487 51.232 1.00 62.69 985 TRP A CA 1
ATOM 7558 C C . TRP A 1 985 ? -7.786 27.024 51.516 1.00 62.69 985 TRP A C 1
ATOM 7560 O O . TRP A 1 985 ? -7.063 26.701 50.573 1.00 62.69 985 TRP A O 1
ATOM 7570 N N . LEU A 1 986 ? -7.371 26.925 52.787 1.00 63.22 986 LEU A N 1
ATOM 7571 C CA . LEU A 1 986 ? -6.066 26.348 53.159 1.00 63.22 986 LEU A CA 1
ATOM 7572 C C . LEU A 1 986 ? -5.990 24.848 52.814 1.00 63.22 986 LEU A C 1
ATOM 7574 O O . LEU A 1 986 ? -4.954 24.384 52.335 1.00 63.22 986 LEU A O 1
ATOM 7578 N N . TRP A 1 987 ? -7.096 24.108 52.970 1.00 66.81 987 TRP A N 1
ATOM 7579 C CA . TRP A 1 987 ? -7.206 22.698 52.580 1.00 66.81 987 TRP A CA 1
ATOM 7580 C C . TRP A 1 987 ? -6.958 22.470 51.088 1.00 66.81 987 TRP A C 1
ATOM 7582 O O . TRP A 1 987 ? -6.293 21.500 50.745 1.00 66.81 987 TRP A O 1
ATOM 7592 N N . ARG A 1 988 ? -7.385 23.375 50.194 1.00 64.69 988 ARG A N 1
ATOM 7593 C CA . ARG A 1 988 ? -7.076 23.285 48.748 1.00 64.69 988 ARG A CA 1
ATOM 7594 C C . ARG A 1 988 ? -5.577 23.365 48.435 1.00 64.69 988 ARG A C 1
ATOM 7596 O O . ARG A 1 988 ? -5.127 22.811 47.435 1.00 64.69 988 ARG A O 1
ATOM 7603 N N . PHE A 1 989 ? -4.797 24.061 49.260 1.00 64.06 989 PHE A N 1
ATOM 7604 C CA . PHE A 1 989 ? -3.344 24.148 49.090 1.00 64.06 989 PHE A CA 1
ATOM 7605 C C . PHE A 1 989 ? -2.641 22.905 49.659 1.00 64.06 989 PHE A C 1
ATOM 7607 O O . PHE A 1 989 ? -1.706 22.389 49.046 1.00 64.06 989 PHE A O 1
ATOM 7614 N N . VAL A 1 990 ? -3.148 22.378 50.783 1.00 64.75 990 VAL A N 1
ATOM 7615 C CA . VAL A 1 990 ? -2.731 21.077 51.335 1.00 64.75 990 VAL A CA 1
ATOM 7616 C C . VAL A 1 990 ? -3.033 19.948 50.344 1.00 64.75 990 VAL A C 1
ATOM 7618 O O . VAL A 1 990 ? -2.156 19.130 50.104 1.00 64.75 990 VAL A O 1
ATOM 7621 N N . ASP A 1 991 ? -4.204 19.952 49.698 1.00 66.81 991 ASP A N 1
ATOM 7622 C CA . ASP A 1 991 ? -4.637 18.977 48.681 1.00 66.81 991 ASP A CA 1
ATOM 7623 C C . ASP A 1 991 ? -3.632 18.862 47.522 1.00 66.81 991 ASP A C 1
ATOM 7625 O O . ASP A 1 991 ? -3.161 17.772 47.196 1.00 66.81 991 ASP A O 1
ATOM 7629 N N . ARG A 1 992 ? -3.201 20.000 46.962 1.00 65.88 992 ARG A N 1
ATOM 7630 C CA . ARG A 1 992 ? -2.188 20.035 45.894 1.00 65.88 992 ARG A CA 1
ATOM 7631 C C . ARG A 1 992 ? -0.834 19.483 46.351 1.00 65.88 992 ARG A C 1
ATOM 7633 O O . ARG A 1 992 ? -0.233 18.683 45.641 1.00 65.88 992 ARG A O 1
ATOM 7640 N N . SER A 1 993 ? -0.376 19.870 47.542 1.00 66.69 993 SER A N 1
ATOM 7641 C CA . SER A 1 993 ? 0.888 19.374 48.106 1.00 66.69 993 SER A CA 1
ATOM 7642 C C . SER A 1 993 ? 0.843 17.868 48.397 1.00 66.69 993 SER A C 1
ATOM 7644 O O . SER A 1 993 ? 1.839 17.175 48.202 1.00 66.69 993 SER A O 1
ATOM 7646 N N . LEU A 1 994 ? -0.311 17.346 48.819 1.00 68.50 994 LEU A N 1
ATOM 7647 C CA . LEU A 1 994 ? -0.521 15.927 49.108 1.00 68.50 994 LEU A CA 1
ATOM 7648 C C . LEU A 1 994 ? -0.507 15.082 47.827 1.00 68.50 994 LEU A C 1
ATOM 7650 O O . LEU A 1 994 ? 0.081 14.004 47.808 1.00 68.50 994 LEU A O 1
ATOM 7654 N N . GLN A 1 995 ? -1.091 15.594 46.740 1.00 68.94 995 GLN A N 1
ATOM 7655 C CA . GLN A 1 995 ? -1.018 14.964 45.417 1.00 68.94 995 GLN A CA 1
ATOM 7656 C C . GLN A 1 995 ? 0.422 14.907 44.889 1.00 68.94 995 GLN A C 1
ATOM 7658 O O . GLN A 1 995 ? 0.838 13.885 44.343 1.00 68.94 995 GLN A O 1
ATOM 7663 N N . GLU A 1 996 ? 1.200 15.976 45.072 1.00 69.69 996 GLU A N 1
ATOM 7664 C CA . GLU A 1 996 ? 2.619 16.005 44.697 1.00 69.69 996 GLU A CA 1
ATOM 7665 C C . GLU A 1 996 ? 3.459 15.031 45.542 1.00 69.69 996 GLU A C 1
ATOM 7667 O O . GLU A 1 996 ? 4.306 14.325 44.993 1.00 69.69 996 GLU A O 1
ATOM 7672 N N . GLU A 1 997 ? 3.189 14.913 46.847 1.00 72.19 997 GLU A N 1
ATOM 7673 C CA . GLU A 1 997 ? 3.865 13.948 47.725 1.00 72.19 997 GLU A CA 1
ATOM 7674 C C . GLU A 1 997 ? 3.551 12.492 47.339 1.00 72.19 997 GLU A C 1
ATOM 7676 O O . GLU A 1 997 ? 4.469 11.674 47.237 1.00 72.19 997 GLU A O 1
ATOM 7681 N N . LEU A 1 998 ? 2.277 12.166 47.074 1.00 73.69 998 LEU A N 1
ATOM 7682 C CA . LEU A 1 998 ? 1.857 10.828 46.634 1.00 73.69 998 LEU A CA 1
ATOM 7683 C C . LEU A 1 998 ? 2.526 10.442 45.309 1.00 73.69 998 LEU A C 1
ATOM 7685 O O . LEU A 1 998 ? 3.056 9.337 45.190 1.00 73.69 998 LEU A O 1
ATOM 7689 N N . ARG A 1 999 ? 2.591 11.374 44.349 1.00 75.06 999 ARG A N 1
ATOM 7690 C CA . ARG A 1 999 ? 3.317 11.179 43.082 1.00 75.06 999 ARG A CA 1
ATOM 7691 C C . ARG A 1 999 ? 4.820 11.020 43.296 1.00 75.06 999 ARG A C 1
ATOM 7693 O O . ARG A 1 999 ? 5.450 10.198 42.638 1.00 75.06 999 ARG A O 1
ATOM 7700 N N . GLY A 1 1000 ? 5.400 11.770 44.231 1.00 78.00 1000 GLY A N 1
ATOM 7701 C CA . GLY A 1 1000 ? 6.810 11.655 44.598 1.00 78.00 1000 GLY A CA 1
ATOM 7702 C C . GLY A 1 1000 ? 7.162 10.289 45.192 1.00 78.00 1000 GLY A C 1
ATOM 7703 O O . GLY A 1 1000 ? 8.189 9.710 44.833 1.00 78.00 1000 GLY A O 1
ATOM 7704 N N . ARG A 1 1001 ? 6.297 9.744 46.056 1.00 79.00 1001 ARG A N 1
ATOM 7705 C CA . ARG A 1 1001 ? 6.465 8.413 46.659 1.00 79.00 1001 ARG A CA 1
ATOM 7706 C C . ARG A 1 1001 ? 6.176 7.270 45.690 1.00 79.00 1001 ARG A C 1
ATOM 7708 O O . ARG A 1 1001 ? 6.893 6.276 45.725 1.00 79.00 1001 ARG A O 1
ATOM 7715 N N . GLU A 1 1002 ? 5.198 7.416 44.796 1.00 82.44 1002 GLU A N 1
ATOM 7716 C CA . GLU A 1 1002 ? 5.007 6.493 43.668 1.00 82.44 1002 GLU A CA 1
ATOM 7717 C C . GLU A 1 1002 ? 6.268 6.455 42.795 1.00 82.44 1002 GLU A C 1
ATOM 7719 O O . GLU A 1 1002 ? 6.788 5.379 42.504 1.00 82.44 1002 GLU A O 1
ATOM 7724 N N . ALA A 1 1003 ? 6.824 7.622 42.455 1.00 81.25 1003 ALA A N 1
ATOM 7725 C CA . ALA A 1 1003 ? 8.066 7.712 41.697 1.00 81.25 1003 ALA A CA 1
ATOM 7726 C C . ALA A 1 1003 ? 9.260 7.093 42.446 1.00 81.25 1003 ALA A C 1
ATOM 7728 O O . ALA A 1 1003 ? 10.122 6.483 41.819 1.00 81.25 1003 ALA A O 1
ATOM 7729 N N . GLU A 1 1004 ? 9.321 7.214 43.774 1.00 82.25 1004 GLU A N 1
ATOM 7730 C CA . GLU A 1 1004 ? 10.346 6.553 44.592 1.00 82.25 1004 GLU A CA 1
ATOM 7731 C C . GLU A 1 1004 ? 10.184 5.030 44.615 1.00 82.25 1004 GLU A C 1
ATOM 7733 O O . GLU A 1 1004 ? 11.163 4.313 44.430 1.00 82.25 1004 GLU A O 1
ATOM 7738 N N . ALA A 1 1005 ? 8.961 4.522 44.768 1.00 81.44 1005 ALA A N 1
ATOM 7739 C CA . ALA A 1 1005 ? 8.688 3.089 44.695 1.00 81.44 1005 ALA A CA 1
ATOM 7740 C C . ALA A 1 1005 ? 9.047 2.507 43.321 1.00 81.44 1005 ALA A C 1
ATOM 7742 O O . ALA A 1 1005 ? 9.636 1.429 43.246 1.00 81.44 1005 ALA A O 1
ATOM 7743 N N . LEU A 1 1006 ? 8.764 3.246 42.245 1.00 79.12 1006 LEU A N 1
ATOM 7744 C CA . LEU A 1 1006 ? 9.175 2.884 40.890 1.00 79.12 1006 LEU A CA 1
ATOM 7745 C C . LEU A 1 1006 ? 10.702 2.871 40.745 1.00 79.12 1006 LEU A C 1
ATOM 7747 O O . LEU A 1 1006 ? 11.242 1.904 40.220 1.00 79.12 1006 LEU A O 1
ATOM 7751 N N . ARG A 1 1007 ? 11.415 3.875 41.276 1.00 81.44 1007 ARG A N 1
ATOM 7752 C CA . ARG A 1 1007 ? 12.890 3.902 41.267 1.00 81.44 1007 ARG A CA 1
ATOM 7753 C C . ARG A 1 1007 ? 13.509 2.752 42.060 1.00 81.44 1007 ARG A C 1
ATOM 7755 O O . ARG A 1 1007 ? 14.481 2.157 41.604 1.00 81.44 1007 ARG A O 1
ATOM 7762 N N . GLN A 1 1008 ? 12.969 2.434 43.234 1.00 81.69 1008 GLN A N 1
ATOM 7763 C CA . GLN A 1 1008 ? 13.454 1.321 44.056 1.00 81.69 1008 GLN A CA 1
ATOM 7764 C C . GLN A 1 1008 ? 13.203 -0.026 43.383 1.00 81.69 1008 GLN A C 1
ATOM 7766 O O . GLN A 1 1008 ? 14.084 -0.884 43.386 1.00 81.69 1008 GLN A O 1
ATOM 7771 N N . ALA A 1 1009 ? 12.034 -0.200 42.770 1.00 76.56 1009 ALA A N 1
ATOM 7772 C CA . ALA A 1 1009 ? 11.735 -1.382 41.976 1.00 76.56 1009 ALA A CA 1
ATOM 7773 C C . ALA A 1 1009 ? 12.646 -1.498 40.753 1.00 76.56 1009 ALA A C 1
ATOM 7775 O O . ALA A 1 1009 ? 13.187 -2.573 40.509 1.00 76.56 1009 ALA A O 1
ATOM 7776 N N . ASP A 1 1010 ? 12.901 -0.393 40.050 1.00 73.00 1010 ASP A N 1
ATOM 7777 C CA . ASP A 1 1010 ? 13.861 -0.350 38.950 1.00 73.00 1010 ASP A CA 1
ATOM 7778 C C . ASP A 1 1010 ? 15.269 -0.753 39.412 1.00 73.00 1010 ASP A C 1
ATOM 7780 O O . ASP A 1 1010 ? 15.911 -1.573 38.755 1.00 73.00 1010 ASP A O 1
ATOM 7784 N N . ALA A 1 1011 ? 15.727 -0.242 40.559 1.00 74.81 1011 ALA A N 1
ATOM 7785 C CA . ALA A 1 1011 ? 17.038 -0.560 41.124 1.00 74.81 1011 ALA A CA 1
ATOM 7786 C C . ALA A 1 1011 ? 17.152 -2.019 41.604 1.00 74.81 1011 ALA A C 1
ATOM 7788 O O . ALA A 1 1011 ? 18.222 -2.619 41.509 1.00 74.81 1011 ALA A O 1
ATOM 7789 N N . ALA A 1 1012 ? 16.056 -2.596 42.102 1.00 70.25 1012 ALA A N 1
ATOM 7790 C CA . ALA A 1 1012 ? 15.984 -3.987 42.546 1.00 70.25 1012 ALA A CA 1
ATOM 7791 C C . ALA A 1 1012 ? 15.631 -4.976 41.417 1.00 70.25 1012 ALA A C 1
ATOM 7793 O O . ALA A 1 1012 ? 15.609 -6.183 41.652 1.00 70.25 1012 ALA A O 1
ATOM 7794 N N . GLY A 1 1013 ? 15.332 -4.488 40.207 1.00 68.12 1013 GLY A N 1
ATOM 7795 C CA . GLY A 1 1013 ? 14.857 -5.310 39.089 1.00 68.12 1013 GLY A CA 1
ATOM 7796 C C . GLY A 1 1013 ? 13.480 -5.953 39.321 1.00 68.12 1013 GLY A C 1
ATOM 7797 O O . GLY A 1 1013 ? 13.178 -6.973 38.706 1.00 68.12 1013 GLY A O 1
ATOM 7798 N N . GLY A 1 1014 ? 12.670 -5.391 40.222 1.00 72.88 1014 GLY A N 1
ATOM 7799 C CA . GLY A 1 1014 ? 11.352 -5.897 40.611 1.00 72.88 1014 GLY A CA 1
ATOM 7800 C C . GLY A 1 1014 ? 10.196 -5.028 40.111 1.00 72.88 1014 GLY A C 1
ATOM 7801 O O . GLY A 1 1014 ? 10.380 -4.090 39.339 1.00 72.88 1014 GLY A O 1
ATOM 7802 N N . ILE A 1 1015 ? 8.984 -5.330 40.576 1.00 78.19 1015 ILE A N 1
ATOM 7803 C CA . ILE A 1 1015 ? 7.800 -4.475 40.388 1.00 78.19 1015 ILE A CA 1
ATOM 7804 C C . ILE A 1 1015 ? 7.662 -3.502 41.557 1.00 78.19 1015 ILE A C 1
ATOM 7806 O O . ILE A 1 1015 ? 8.018 -3.833 42.688 1.00 78.19 1015 ILE A O 1
ATOM 7810 N N . ALA A 1 1016 ? 7.086 -2.322 41.302 1.00 76.12 1016 ALA A N 1
ATOM 7811 C CA . ALA A 1 1016 ? 6.850 -1.312 42.339 1.00 76.12 1016 ALA A CA 1
ATOM 7812 C C . ALA A 1 1016 ? 6.109 -1.885 43.547 1.00 76.12 1016 ALA A C 1
ATOM 7814 O O . ALA A 1 1016 ? 6.475 -1.562 44.666 1.00 76.12 1016 ALA A O 1
ATOM 7815 N N . PHE A 1 1017 ? 5.165 -2.806 43.335 1.00 81.06 1017 PHE A N 1
ATOM 7816 C CA . PHE A 1 1017 ? 4.439 -3.490 44.406 1.00 81.06 1017 PHE A CA 1
ATOM 7817 C C . PHE A 1 1017 ? 5.331 -4.116 45.497 1.00 81.06 1017 PHE A C 1
ATOM 7819 O O . PHE A 1 1017 ? 4.967 -4.086 46.671 1.00 81.06 1017 PHE A O 1
ATOM 7826 N N . ASP A 1 1018 ? 6.492 -4.661 45.122 1.00 76.69 1018 ASP A N 1
ATOM 7827 C CA . ASP A 1 1018 ? 7.420 -5.329 46.043 1.00 76.69 1018 ASP A CA 1
ATOM 7828 C C . ASP A 1 1018 ? 8.445 -4.360 46.667 1.00 76.69 1018 ASP A C 1
ATOM 7830 O O . ASP A 1 1018 ? 9.220 -4.750 47.544 1.00 76.69 1018 ASP A O 1
ATOM 7834 N N . ALA A 1 1019 ? 8.463 -3.090 46.247 1.00 81.75 1019 ALA A N 1
ATOM 7835 C CA . ALA A 1 1019 ? 9.352 -2.089 46.818 1.00 81.75 1019 ALA A CA 1
ATOM 7836 C C . ALA A 1 1019 ? 8.896 -1.708 48.242 1.00 81.75 1019 ALA A C 1
ATOM 7838 O O . ALA A 1 1019 ? 7.712 -1.423 48.455 1.00 81.75 1019 ALA A O 1
ATOM 7839 N N . PRO A 1 1020 ? 9.813 -1.588 49.222 1.00 77.06 1020 PRO A N 1
ATOM 7840 C CA . PRO A 1 1020 ? 9.470 -1.128 50.569 1.00 77.06 1020 PRO A CA 1
ATOM 7841 C C . PRO A 1 1020 ? 8.732 0.220 50.573 1.00 77.06 1020 PRO A C 1
ATOM 7843 O O . PRO A 1 1020 ? 7.790 0.415 51.345 1.00 77.06 1020 PRO A O 1
ATOM 7846 N N . ALA A 1 1021 ? 9.104 1.131 49.664 1.00 80.56 1021 ALA A N 1
ATOM 7847 C CA . ALA A 1 1021 ? 8.423 2.412 49.491 1.00 80.56 1021 ALA A CA 1
ATOM 7848 C C . ALA A 1 1021 ? 6.963 2.281 49.021 1.00 80.56 1021 ALA A C 1
ATOM 7850 O O . ALA A 1 1021 ? 6.151 3.136 49.366 1.00 80.56 1021 ALA A O 1
ATOM 7851 N N . TRP A 1 1022 ? 6.595 1.218 48.297 1.00 84.88 1022 TRP A N 1
ATOM 7852 C CA . TRP A 1 1022 ? 5.201 0.959 47.920 1.00 84.88 1022 TRP A CA 1
ATOM 7853 C C . TRP A 1 1022 ? 4.368 0.507 49.111 1.00 84.88 1022 TRP A C 1
ATOM 7855 O O . TRP A 1 1022 ? 3.257 0.990 49.303 1.00 84.88 1022 TRP A O 1
ATOM 7865 N N . GLY A 1 1023 ? 4.929 -0.352 49.967 1.00 79.88 1023 GLY A N 1
ATOM 7866 C CA . GLY A 1 1023 ? 4.317 -0.692 51.251 1.00 79.88 1023 GLY A CA 1
ATOM 7867 C C . GLY A 1 1023 ? 4.049 0.560 52.088 1.00 79.88 1023 GLY A C 1
ATOM 7868 O O . GLY A 1 1023 ? 2.928 0.761 52.545 1.00 79.88 1023 GLY A O 1
ATOM 7869 N N . ALA A 1 1024 ? 5.039 1.453 52.194 1.00 78.38 1024 ALA A N 1
ATOM 7870 C CA . ALA A 1 1024 ? 4.896 2.733 52.888 1.00 78.38 1024 ALA A CA 1
ATOM 7871 C C . ALA A 1 1024 ? 3.874 3.677 52.222 1.00 78.38 1024 ALA A C 1
ATOM 7873 O O . ALA A 1 1024 ? 3.131 4.360 52.923 1.00 78.38 1024 ALA A O 1
ATOM 7874 N N . LEU A 1 1025 ? 3.805 3.705 50.886 1.00 83.06 1025 LEU A N 1
ATOM 7875 C CA . LEU A 1 1025 ? 2.794 4.452 50.129 1.00 83.06 1025 LEU A CA 1
ATOM 7876 C C . LEU A 1 1025 ? 1.384 3.916 50.413 1.00 83.06 1025 LEU A C 1
ATOM 7878 O O . LEU A 1 1025 ? 0.474 4.696 50.677 1.00 83.06 1025 LEU A O 1
ATOM 7882 N N . MET A 1 1026 ? 1.204 2.593 50.415 1.00 83.56 1026 MET A N 1
ATOM 7883 C CA . MET A 1 1026 ? -0.080 1.942 50.689 1.00 83.56 1026 MET A CA 1
ATOM 7884 C C . MET A 1 1026 ? -0.473 1.994 52.175 1.00 83.56 1026 MET A C 1
ATOM 7886 O O . MET A 1 1026 ? -1.659 1.919 52.494 1.00 83.56 1026 MET A O 1
ATOM 7890 N N . GLU A 1 1027 ? 0.490 2.108 53.091 1.00 80.62 1027 GLU A N 1
ATOM 7891 C CA . GLU A 1 1027 ? 0.253 2.379 54.517 1.00 80.62 1027 GLU A CA 1
ATOM 7892 C C . GLU A 1 1027 ? -0.211 3.825 54.715 1.00 80.62 1027 GLU A C 1
ATOM 7894 O O . GLU A 1 1027 ? -1.270 4.056 55.288 1.00 80.62 1027 GLU A O 1
ATOM 7899 N N . GLN A 1 1028 ? 0.507 4.793 54.133 1.00 75.75 1028 GLN A N 1
ATOM 7900 C CA . GLN A 1 1028 ? 0.120 6.206 54.146 1.00 75.75 1028 GLN A CA 1
ATOM 7901 C C . GLN A 1 1028 ? -1.245 6.411 53.487 1.00 75.75 1028 GLN A C 1
ATOM 7903 O O . GLN A 1 1028 ? -2.053 7.207 53.952 1.00 75.75 1028 GLN A O 1
ATOM 7908 N N . PHE A 1 1029 ? -1.533 5.661 52.426 1.00 74.00 1029 PHE A N 1
ATOM 7909 C CA . PHE A 1 1029 ? -2.858 5.605 51.837 1.00 74.00 1029 PHE A CA 1
ATOM 7910 C C . PHE A 1 1029 ? -3.903 5.110 52.834 1.00 74.00 1029 PHE A C 1
ATOM 7912 O O . PHE A 1 1029 ? -4.948 5.730 52.944 1.00 74.00 1029 PHE A O 1
ATOM 7919 N N . ARG A 1 1030 ? -3.656 4.003 53.547 1.00 74.50 1030 ARG A N 1
ATOM 7920 C CA . ARG A 1 1030 ? -4.605 3.457 54.532 1.00 74.50 1030 ARG A CA 1
ATOM 7921 C C . ARG A 1 1030 ? -4.842 4.434 55.681 1.00 74.50 1030 ARG A C 1
ATOM 7923 O O . ARG A 1 1030 ? -5.973 4.577 56.129 1.00 74.50 1030 ARG A O 1
ATOM 7930 N N . GLU A 1 1031 ? -3.803 5.145 56.106 1.00 72.75 1031 GLU A N 1
ATOM 7931 C CA . GLU A 1 1031 ? -3.917 6.240 57.070 1.00 72.75 1031 GLU A CA 1
ATOM 7932 C C . GLU A 1 1031 ? -4.723 7.420 56.520 1.00 72.75 1031 GLU A C 1
ATOM 7934 O O . GLU A 1 1031 ? -5.475 8.041 57.266 1.00 72.75 1031 GLU A O 1
ATOM 7939 N N . LEU A 1 1032 ? -4.566 7.749 55.234 1.00 69.31 1032 LEU A N 1
ATOM 7940 C CA . LEU A 1 1032 ? -5.348 8.784 54.564 1.00 69.31 1032 LEU A CA 1
ATOM 7941 C C . LEU A 1 1032 ? -6.811 8.344 54.424 1.00 69.31 1032 LEU A C 1
ATOM 7943 O O . LEU A 1 1032 ? -7.679 9.082 54.858 1.00 69.31 1032 LEU A O 1
ATOM 7947 N N . ASP A 1 1033 ? -7.090 7.145 53.913 1.00 64.50 1033 ASP A N 1
ATOM 7948 C CA . ASP A 1 1033 ? -8.436 6.568 53.728 1.00 64.50 1033 ASP A CA 1
ATOM 7949 C C . ASP A 1 1033 ? -9.210 6.455 55.058 1.00 64.50 1033 ASP A C 1
ATOM 7951 O O . ASP A 1 1033 ? -10.435 6.513 55.075 1.00 64.50 1033 ASP A O 1
ATOM 7955 N N . ALA A 1 1034 ? -8.496 6.359 56.188 1.00 65.44 1034 ALA A N 1
ATOM 7956 C CA . ALA A 1 1034 ? -9.061 6.397 57.538 1.00 65.44 1034 ALA A CA 1
ATOM 7957 C C . ALA A 1 1034 ? -9.346 7.818 58.073 1.00 65.44 1034 ALA A C 1
ATOM 7959 O O . ALA A 1 1034 ? -9.941 7.956 59.144 1.00 65.44 1034 ALA A O 1
ATOM 7960 N N . LYS A 1 1035 ? -8.904 8.879 57.383 1.00 61.62 1035 LYS A N 1
ATOM 7961 C CA . LYS A 1 1035 ? -9.193 10.273 57.745 1.00 61.62 1035 LYS A CA 1
ATOM 7962 C C . LYS A 1 1035 ? -10.481 10.738 57.074 1.00 61.62 1035 LYS A C 1
ATOM 7964 O O . LYS A 1 1035 ? -10.571 10.832 55.851 1.00 61.62 1035 LYS A O 1
ATOM 7969 N N . ASP A 1 1036 ? -11.444 11.129 57.900 1.00 50.59 1036 ASP A N 1
ATOM 7970 C CA . ASP A 1 1036 ? -12.678 11.757 57.438 1.00 50.59 1036 ASP A CA 1
ATOM 7971 C C . ASP A 1 1036 ? -12.400 13.105 56.747 1.00 50.59 1036 ASP A C 1
ATOM 7973 O O . ASP A 1 1036 ? -11.601 13.916 57.220 1.00 50.59 1036 ASP A O 1
ATOM 7977 N N . GLY A 1 1037 ? -13.089 13.362 55.627 1.00 57.75 1037 GLY A N 1
ATOM 7978 C CA . GLY A 1 1037 ? -13.075 14.665 54.943 1.00 57.75 1037 GLY A CA 1
ATOM 7979 C C . GLY A 1 1037 ? -12.016 14.857 53.848 1.00 57.75 1037 GLY A C 1
ATOM 7980 O O . GLY A 1 1037 ? -11.747 15.992 53.462 1.00 57.75 1037 GLY A O 1
ATOM 7981 N N . LEU A 1 1038 ? -11.419 13.783 53.322 1.00 58.66 1038 LEU A N 1
ATOM 7982 C CA . LEU A 1 1038 ? -10.469 13.864 52.204 1.00 58.66 1038 LEU A CA 1
ATOM 7983 C C . LEU A 1 1038 ? -11.080 14.471 50.921 1.00 58.66 1038 LEU A C 1
ATOM 7985 O O . LEU A 1 1038 ? -12.153 14.026 50.493 1.00 58.66 1038 LEU A O 1
ATOM 7989 N N . PRO A 1 1039 ? -10.378 15.393 50.233 1.00 64.06 1039 PRO A N 1
ATOM 7990 C CA . PRO A 1 1039 ? -10.820 15.936 48.948 1.00 64.06 1039 PRO A CA 1
ATOM 7991 C C . PRO A 1 1039 ? -10.974 14.862 47.859 1.00 64.06 1039 PRO A C 1
ATOM 7993 O O . PRO A 1 1039 ? -10.180 13.922 47.777 1.00 64.06 1039 PRO A O 1
ATOM 7996 N N . ASP A 1 1040 ? -11.962 15.027 46.976 1.00 64.12 1040 ASP A N 1
ATOM 7997 C CA . ASP A 1 1040 ? -12.288 14.052 45.921 1.00 64.12 1040 ASP A CA 1
ATOM 7998 C C . ASP A 1 1040 ? -11.134 13.809 44.936 1.00 64.12 1040 ASP A C 1
ATOM 8000 O O . ASP A 1 1040 ? -10.976 12.699 44.433 1.00 64.12 1040 ASP A O 1
ATOM 8004 N N . ALA A 1 1041 ? -10.288 14.815 44.694 1.00 61.41 1041 ALA A N 1
ATOM 8005 C CA . ALA A 1 1041 ? -9.128 14.696 43.811 1.00 61.41 1041 ALA A CA 1
ATOM 8006 C C . ALA A 1 1041 ? -8.051 13.756 44.387 1.00 61.41 1041 ALA A C 1
ATOM 8008 O O . ALA A 1 1041 ? -7.575 12.862 43.684 1.00 61.41 1041 ALA A O 1
ATOM 8009 N N . VAL A 1 1042 ? -7.733 13.880 45.684 1.00 66.56 1042 VAL A N 1
ATOM 8010 C CA . VAL A 1 1042 ? -6.870 12.913 46.387 1.00 66.56 1042 VAL A CA 1
ATOM 8011 C C . VAL A 1 1042 ? -7.542 11.548 46.460 1.00 66.56 1042 VAL A C 1
ATOM 8013 O O . VAL A 1 1042 ? -6.861 10.550 46.250 1.00 66.56 1042 VAL A O 1
ATOM 8016 N N . ARG A 1 1043 ? -8.866 11.483 46.665 1.00 68.56 1043 ARG A N 1
ATOM 8017 C CA . ARG A 1 1043 ? -9.637 10.224 46.662 1.00 68.56 1043 ARG A CA 1
ATOM 8018 C C . ARG A 1 1043 ? -9.612 9.513 45.298 1.00 68.56 1043 ARG A C 1
ATOM 8020 O O . ARG A 1 1043 ? -9.585 8.285 45.242 1.00 68.56 1043 ARG A O 1
ATOM 8027 N N . GLY A 1 1044 ? -9.576 10.269 44.201 1.00 72.56 1044 GLY A N 1
ATOM 8028 C CA . GLY A 1 1044 ? -9.452 9.755 42.835 1.00 72.56 1044 GLY A CA 1
ATOM 8029 C C . GLY A 1 1044 ? -8.059 9.201 42.522 1.00 72.56 1044 GLY A C 1
ATOM 8030 O O . GLY A 1 1044 ? -7.943 8.078 42.029 1.00 72.56 1044 GLY A O 1
ATOM 8031 N N . GLU A 1 1045 ? -7.002 9.946 42.859 1.00 70.25 1045 GLU A N 1
ATOM 8032 C CA . GLU A 1 1045 ? -5.606 9.489 42.723 1.00 70.25 1045 GLU A CA 1
ATOM 8033 C C . GLU A 1 1045 ? -5.355 8.242 43.588 1.00 70.25 1045 GLU A C 1
ATOM 8035 O O . GLU A 1 1045 ? -4.777 7.246 43.148 1.00 70.25 1045 GLU A O 1
ATOM 8040 N N . ALA A 1 1046 ? -5.923 8.256 44.791 1.00 71.81 1046 ALA A N 1
ATOM 8041 C CA . ALA A 1 1046 ? -6.018 7.111 45.667 1.00 71.81 1046 ALA A CA 1
ATOM 8042 C C . ALA A 1 1046 ? -6.708 5.899 44.989 1.00 71.81 1046 ALA A C 1
ATOM 8044 O O . ALA A 1 1046 ? -6.163 4.789 44.950 1.00 71.81 1046 ALA A O 1
ATOM 8045 N N . GLY A 1 1047 ? -7.892 6.097 44.408 1.00 75.38 1047 GLY A N 1
ATOM 8046 C CA . GLY A 1 1047 ? -8.616 5.052 43.684 1.00 75.38 1047 GLY A CA 1
ATOM 8047 C C . GLY A 1 1047 ? -7.801 4.430 42.543 1.00 75.38 1047 GLY A C 1
ATOM 8048 O O . GLY A 1 1047 ? -7.820 3.207 42.375 1.00 75.38 1047 GLY A O 1
ATOM 8049 N N . ARG A 1 1048 ? -7.026 5.242 41.807 1.00 85.31 1048 ARG A N 1
ATOM 8050 C CA . ARG A 1 1048 ? -6.118 4.769 40.746 1.00 85.31 1048 ARG A CA 1
ATOM 8051 C C . ARG A 1 1048 ? -5.054 3.819 41.297 1.00 85.31 1048 ARG A C 1
ATOM 8053 O O . ARG A 1 1048 ? -4.895 2.719 40.766 1.00 85.31 1048 ARG A O 1
ATOM 8060 N N . LEU A 1 1049 ? -4.354 4.217 42.361 1.00 79.62 1049 LEU A N 1
ATOM 8061 C CA . LEU A 1 1049 ? -3.296 3.408 42.980 1.00 79.62 1049 LEU A CA 1
ATOM 8062 C C . LEU A 1 1049 ? -3.842 2.089 43.550 1.00 79.62 1049 LEU A C 1
ATOM 8064 O O . LEU A 1 1049 ? -3.234 1.038 43.352 1.00 79.62 1049 LEU A O 1
ATOM 8068 N N . LYS A 1 1050 ? -5.039 2.108 44.152 1.00 79.25 1050 LYS A N 1
ATOM 8069 C CA . LYS A 1 1050 ? -5.741 0.899 44.624 1.00 79.25 1050 LYS A CA 1
ATOM 8070 C C . LYS A 1 1050 ? -6.080 -0.057 43.478 1.00 79.25 1050 LYS A C 1
ATOM 8072 O O . LYS A 1 1050 ? -5.933 -1.271 43.618 1.00 79.25 1050 LYS A O 1
ATOM 8077 N N . GLY A 1 1051 ? -6.506 0.484 42.336 1.00 81.38 1051 GLY A N 1
ATOM 8078 C CA . GLY A 1 1051 ? -6.735 -0.297 41.120 1.00 81.38 1051 GLY A CA 1
ATOM 8079 C C . GLY A 1 1051 ? -5.451 -0.924 40.571 1.00 81.38 1051 GLY A C 1
ATOM 8080 O O . GLY A 1 1051 ? -5.468 -2.076 40.131 1.00 81.38 1051 GLY A O 1
ATOM 8081 N N . LEU A 1 1052 ? -4.335 -0.193 40.637 1.00 82.19 1052 LEU A N 1
ATOM 8082 C CA . LEU A 1 1052 ? -3.020 -0.669 40.210 1.00 82.19 1052 LEU A CA 1
ATOM 8083 C C . LEU A 1 1052 ? -2.517 -1.821 41.096 1.00 82.19 1052 LEU A C 1
ATOM 8085 O O . LEU A 1 1052 ? -2.169 -2.881 40.580 1.00 82.19 1052 LEU A O 1
ATOM 8089 N N . ASP A 1 1053 ? -2.566 -1.640 42.418 1.00 83.69 1053 ASP A N 1
ATOM 8090 C CA . ASP A 1 1053 ? -2.185 -2.636 43.427 1.00 83.69 1053 ASP A CA 1
ATOM 8091 C C . ASP A 1 1053 ? -3.018 -3.924 43.305 1.00 83.69 1053 ASP A C 1
ATOM 8093 O O . ASP A 1 1053 ? -2.481 -5.033 43.282 1.00 83.69 1053 ASP A O 1
ATOM 8097 N N . ALA A 1 1054 ? -4.337 -3.792 43.128 1.00 84.44 1054 ALA A N 1
ATOM 8098 C CA . ALA A 1 1054 ? -5.230 -4.932 42.931 1.00 84.44 1054 ALA A CA 1
ATOM 8099 C C . ALA A 1 1054 ? -4.973 -5.676 41.610 1.00 84.44 1054 ALA A C 1
ATOM 8101 O O . ALA A 1 1054 ? -5.169 -6.892 41.539 1.00 84.44 1054 ALA A O 1
ATOM 8102 N N . ARG A 1 1055 ? -4.554 -4.971 40.550 1.00 88.19 1055 ARG A N 1
ATOM 8103 C CA . ARG A 1 1055 ? -4.168 -5.604 39.283 1.00 88.19 1055 ARG A CA 1
ATOM 8104 C C . ARG A 1 1055 ? -2.893 -6.422 39.464 1.00 88.19 1055 ARG A C 1
ATOM 8106 O O . ARG A 1 1055 ? -2.949 -7.627 39.268 1.00 88.19 1055 ARG A O 1
ATOM 8113 N N . TRP A 1 1056 ? -1.809 -5.812 39.943 1.00 86.81 1056 TRP A N 1
ATOM 8114 C CA . TRP A 1 1056 ? -0.530 -6.508 40.113 1.00 86.81 1056 TRP A CA 1
ATOM 8115 C C . TRP A 1 1056 ? -0.608 -7.703 41.073 1.00 86.81 1056 TRP A C 1
ATOM 8117 O O . TRP A 1 1056 ? 0.050 -8.717 40.848 1.00 86.81 1056 TRP A O 1
ATOM 8127 N N . LYS A 1 1057 ? -1.451 -7.640 42.113 1.00 85.25 1057 LYS A N 1
ATOM 8128 C CA . LYS A 1 1057 ? -1.723 -8.797 42.985 1.00 85.25 1057 LYS A CA 1
ATOM 8129 C C . LYS A 1 1057 ? -2.410 -9.950 42.251 1.00 85.25 1057 LYS A C 1
ATOM 8131 O O . LYS A 1 1057 ? -2.057 -11.102 42.491 1.00 85.25 1057 LYS A O 1
ATOM 8136 N N . ARG A 1 1058 ? -3.377 -9.653 41.374 1.00 87.94 1058 ARG A N 1
ATOM 8137 C CA . ARG A 1 1058 ? -4.039 -10.669 40.538 1.00 87.94 1058 ARG A CA 1
ATOM 8138 C C . ARG A 1 1058 ? -3.073 -11.253 39.518 1.00 87.94 1058 ARG A C 1
ATOM 8140 O O . ARG A 1 1058 ? -2.932 -12.465 39.477 1.00 87.94 1058 ARG A O 1
ATOM 8147 N N . ASP A 1 1059 ? -2.339 -10.399 38.813 1.00 86.88 1059 ASP A N 1
ATOM 8148 C CA . ASP A 1 1059 ? -1.339 -10.795 37.820 1.00 86.88 1059 ASP A CA 1
ATOM 8149 C C . ASP A 1 1059 ? -0.294 -11.746 38.432 1.00 86.88 1059 ASP A C 1
ATOM 8151 O O . ASP A 1 1059 ? -0.010 -12.811 37.882 1.00 86.88 1059 ASP A O 1
ATOM 8155 N N . ARG A 1 1060 ? 0.207 -11.431 39.637 1.00 86.56 1060 ARG A N 1
ATOM 8156 C CA . ARG A 1 1060 ? 1.122 -12.307 40.390 1.00 86.56 1060 ARG A CA 1
ATOM 8157 C C . ARG A 1 1060 ? 0.494 -13.658 40.736 1.00 86.56 1060 ARG A C 1
ATOM 8159 O O . ARG A 1 1060 ? 1.162 -14.685 40.623 1.00 86.56 1060 ARG A O 1
ATOM 8166 N N . ALA A 1 1061 ? -0.761 -13.660 41.184 1.00 86.62 1061 ALA A N 1
ATOM 8167 C CA . ALA A 1 1061 ? -1.476 -14.886 41.522 1.00 86.62 1061 ALA A CA 1
ATOM 8168 C C . ALA A 1 1061 ? -1.733 -15.753 40.280 1.00 86.62 1061 ALA A C 1
ATOM 8170 O O . ALA A 1 1061 ? -1.562 -16.969 40.344 1.00 86.62 1061 ALA A O 1
ATOM 8171 N N . ASP A 1 1062 ? -2.071 -15.138 39.147 1.00 87.25 1062 ASP A N 1
ATOM 8172 C CA . ASP A 1 1062 ? -2.325 -15.830 37.886 1.00 87.25 1062 ASP A CA 1
ATOM 8173 C C . ASP A 1 1062 ? -1.044 -16.439 37.304 1.00 87.25 1062 ASP A C 1
ATOM 8175 O O . ASP A 1 1062 ? -1.058 -17.595 36.879 1.00 87.25 1062 ASP A O 1
ATOM 8179 N N . VAL A 1 1063 ? 0.085 -15.717 37.355 1.00 88.06 1063 VAL A N 1
ATOM 8180 C CA . VAL A 1 1063 ? 1.400 -16.251 36.959 1.00 88.06 1063 VAL A CA 1
ATOM 8181 C C . VAL A 1 1063 ? 1.774 -17.461 37.817 1.00 88.06 1063 VAL A C 1
ATOM 8183 O O . VAL A 1 1063 ? 2.135 -18.504 37.271 1.00 88.06 1063 VAL A O 1
ATOM 8186 N N . ALA A 1 1064 ? 1.642 -17.367 39.145 1.00 86.69 1064 ALA A N 1
ATOM 8187 C CA . ALA A 1 1064 ? 1.909 -18.493 40.040 1.00 86.69 1064 ALA A CA 1
ATOM 8188 C C . ALA A 1 1064 ? 0.977 -19.682 39.751 1.00 86.69 1064 ALA A C 1
ATOM 8190 O O . ALA A 1 1064 ? 1.442 -20.808 39.597 1.00 86.69 1064 ALA A O 1
ATOM 8191 N N . HIS A 1 1065 ? -0.322 -19.425 39.580 1.00 89.44 1065 HIS A N 1
ATOM 8192 C CA . HIS A 1 1065 ? -1.310 -20.460 39.288 1.00 89.44 1065 HIS A CA 1
ATOM 8193 C C . HIS A 1 1065 ? -1.024 -21.185 37.969 1.00 89.44 1065 HIS A C 1
ATOM 8195 O O . HIS A 1 1065 ? -1.104 -22.411 37.907 1.00 89.44 1065 HIS A O 1
ATOM 8201 N N . VAL A 1 1066 ? -0.679 -20.453 36.907 1.00 90.31 1066 VAL A N 1
ATOM 8202 C CA . VAL A 1 1066 ? -0.346 -21.058 35.612 1.00 90.31 1066 VAL A CA 1
ATOM 8203 C C . VAL A 1 1066 ? 0.935 -21.882 35.699 1.00 90.31 1066 VAL A C 1
ATOM 8205 O O . VAL A 1 1066 ? 0.971 -22.979 35.143 1.00 90.31 1066 VAL A O 1
ATOM 8208 N N . MET A 1 1067 ? 1.955 -21.406 36.416 1.00 90.94 1067 MET A N 1
ATOM 8209 C CA . MET A 1 1067 ? 3.191 -22.164 36.625 1.00 90.94 1067 MET A CA 1
ATOM 8210 C C . MET A 1 1067 ? 2.947 -23.444 37.428 1.00 90.94 1067 MET A C 1
ATOM 8212 O O . MET A 1 1067 ? 3.380 -24.511 37.002 1.00 90.94 1067 MET A O 1
ATOM 8216 N N . ASP A 1 1068 ? 2.177 -23.374 38.516 1.00 88.38 1068 ASP A N 1
ATOM 8217 C CA . ASP A 1 1068 ? 1.821 -24.547 39.320 1.00 88.38 1068 ASP A CA 1
ATOM 8218 C C . ASP A 1 1068 ? 1.015 -25.564 38.505 1.00 88.38 1068 ASP A C 1
ATOM 8220 O O . ASP A 1 1068 ? 1.251 -26.769 38.596 1.00 88.38 1068 ASP A O 1
ATOM 8224 N N . ARG A 1 1069 ? 0.087 -25.100 37.657 1.00 87.81 1069 ARG A N 1
ATOM 8225 C CA . ARG A 1 1069 ? -0.648 -25.984 36.742 1.00 87.81 1069 ARG A CA 1
ATOM 8226 C C . ARG A 1 1069 ? 0.241 -26.581 35.664 1.00 87.81 1069 ARG A C 1
ATOM 8228 O O . ARG A 1 1069 ? 0.014 -27.725 35.287 1.00 87.81 1069 ARG A O 1
ATOM 8235 N N . ALA A 1 1070 ? 1.222 -25.842 35.156 1.00 86.12 1070 ALA A N 1
ATOM 8236 C CA . ALA A 1 1070 ? 2.161 -26.359 34.167 1.00 86.12 1070 ALA A CA 1
ATOM 8237 C C . ALA A 1 1070 ? 3.065 -27.443 34.778 1.00 86.12 1070 ALA A C 1
ATOM 8239 O O . ALA A 1 1070 ? 3.234 -28.514 34.186 1.00 86.12 1070 ALA A O 1
ATOM 8240 N N . ASP A 1 1071 ? 3.561 -27.208 35.994 1.00 85.25 1071 ASP A N 1
ATOM 8241 C CA . ASP A 1 1071 ? 4.342 -28.173 36.769 1.00 85.25 1071 ASP A CA 1
ATOM 8242 C C . ASP A 1 1071 ? 3.485 -29.414 37.103 1.00 85.25 1071 ASP A C 1
ATOM 8244 O O . ASP A 1 1071 ? 3.906 -30.554 36.884 1.00 85.25 1071 ASP A O 1
ATOM 8248 N N . ALA A 1 1072 ? 2.235 -29.213 37.537 1.00 84.50 1072 ALA A N 1
ATOM 8249 C CA . ALA A 1 1072 ? 1.290 -30.290 37.826 1.00 84.50 1072 ALA A CA 1
ATOM 8250 C C . ALA A 1 1072 ? 0.889 -31.084 36.576 1.00 84.50 1072 ALA A C 1
ATOM 8252 O O . ALA A 1 1072 ? 0.815 -32.309 36.636 1.00 84.50 1072 ALA A O 1
ATOM 8253 N N . ALA A 1 1073 ? 0.667 -30.423 35.437 1.00 82.94 1073 ALA A N 1
ATOM 8254 C CA . ALA A 1 1073 ? 0.374 -31.087 34.170 1.00 82.94 1073 ALA A CA 1
ATOM 8255 C C . ALA A 1 1073 ? 1.555 -31.964 33.739 1.00 82.94 1073 ALA A C 1
ATOM 8257 O O . ALA A 1 1073 ? 1.355 -33.118 33.357 1.00 82.94 1073 ALA A O 1
ATOM 8258 N N . THR A 1 1074 ? 2.780 -31.457 33.881 1.00 82.06 1074 THR A N 1
ATOM 8259 C CA . THR A 1 1074 ? 4.006 -32.206 33.585 1.00 82.06 1074 THR A CA 1
ATOM 8260 C C . THR A 1 1074 ? 4.128 -33.443 34.485 1.00 82.06 1074 THR A C 1
ATOM 8262 O O . THR A 1 1074 ? 4.289 -34.553 33.981 1.00 82.06 1074 THR A O 1
ATOM 8265 N N . ALA A 1 1075 ? 3.941 -33.296 35.801 1.00 81.56 1075 ALA A N 1
ATOM 8266 C CA . ALA A 1 1075 ? 4.019 -34.407 36.756 1.00 81.56 1075 ALA A CA 1
ATOM 8267 C C . ALA A 1 1075 ? 2.860 -35.418 36.631 1.00 81.56 1075 ALA A C 1
ATOM 8269 O O . ALA A 1 1075 ? 3.044 -36.621 36.823 1.00 81.56 1075 ALA A O 1
ATOM 8270 N N . ALA A 1 1076 ? 1.647 -34.956 36.311 1.00 78.00 1076 ALA A N 1
ATOM 8271 C CA . ALA A 1 1076 ? 0.486 -35.821 36.112 1.00 78.00 1076 ALA A CA 1
ATOM 8272 C C . ALA A 1 1076 ? 0.683 -36.749 34.908 1.00 78.00 1076 ALA A C 1
ATOM 8274 O O . ALA A 1 1076 ? 0.302 -37.919 34.969 1.00 78.00 1076 ALA A O 1
ATOM 8275 N N . ARG A 1 1077 ? 1.347 -36.270 33.848 1.00 73.06 1077 ARG A N 1
ATOM 8276 C CA . ARG A 1 1077 ? 1.673 -37.102 32.687 1.00 73.06 1077 ARG A CA 1
ATOM 8277 C C . ARG A 1 1077 ? 2.548 -38.295 33.049 1.00 73.06 1077 ARG A C 1
ATOM 8279 O O . ARG A 1 1077 ? 2.312 -39.378 32.519 1.00 73.06 1077 ARG A O 1
ATOM 8286 N N . GLU A 1 1078 ? 3.516 -38.127 33.946 1.00 69.50 1078 GLU A N 1
ATOM 8287 C CA . GLU A 1 1078 ? 4.410 -39.213 34.377 1.00 69.50 1078 GLU A CA 1
ATOM 8288 C C . GLU A 1 1078 ? 3.673 -40.330 35.136 1.00 69.50 1078 GLU A C 1
ATOM 8290 O O . GLU A 1 1078 ? 4.147 -41.463 35.181 1.00 69.50 1078 GLU A O 1
ATOM 8295 N N . ARG A 1 1079 ? 2.496 -40.033 35.705 1.00 68.44 1079 ARG A N 1
ATOM 8296 C CA . ARG A 1 1079 ? 1.691 -40.971 36.507 1.00 68.44 1079 ARG A CA 1
ATOM 8297 C C . ARG A 1 1079 ? 0.514 -41.590 35.752 1.00 68.44 1079 ARG A C 1
ATOM 8299 O O . ARG A 1 1079 ? -0.085 -42.543 36.246 1.00 68.44 1079 ARG A O 1
ATOM 8306 N N . LEU A 1 1080 ? 0.148 -41.048 34.591 1.00 62.97 1080 LEU A N 1
ATOM 8307 C CA . LEU A 1 1080 ? -0.995 -41.527 33.817 1.00 62.97 1080 LEU A CA 1
ATOM 8308 C C . LEU A 1 1080 ? -0.671 -42.861 33.133 1.00 62.97 1080 LEU A C 1
ATOM 8310 O O . LEU A 1 1080 ? 0.255 -42.961 32.328 1.00 62.97 1080 LEU A O 1
ATOM 8314 N N . ALA A 1 1081 ? -1.477 -43.884 33.432 1.00 56.50 1081 ALA A N 1
ATOM 8315 C CA . ALA A 1 1081 ? -1.443 -45.144 32.705 1.00 56.50 1081 ALA A CA 1
ATOM 8316 C C . ALA A 1 1081 ? -1.865 -44.924 31.235 1.00 56.50 1081 ALA A C 1
ATOM 8318 O O . ALA A 1 1081 ? -2.690 -44.042 30.962 1.00 56.50 1081 ALA A O 1
ATOM 8319 N N . PRO A 1 1082 ? -1.354 -45.721 30.279 1.00 53.28 1082 PRO A N 1
ATOM 8320 C CA . PRO A 1 1082 ? -1.604 -45.504 28.858 1.00 53.28 1082 PRO A CA 1
ATOM 8321 C C . PRO A 1 1082 ? -3.090 -45.732 28.502 1.00 53.28 1082 PRO A C 1
ATOM 8323 O O . PRO A 1 1082 ? -3.490 -46.855 28.201 1.00 53.28 1082 PRO A O 1
ATOM 8326 N N . GLY A 1 1083 ? -3.918 -44.680 28.538 1.00 52.19 1083 GLY A N 1
ATOM 8327 C CA . GLY A 1 1083 ? -5.358 -44.747 28.230 1.00 52.19 1083 GLY A CA 1
ATOM 8328 C C . GLY A 1 1083 ? -6.229 -43.594 28.758 1.00 52.19 1083 GLY A C 1
ATOM 8329 O O . GLY A 1 1083 ? -7.309 -43.374 28.227 1.00 52.19 1083 GLY A O 1
ATOM 8330 N N . TRP A 1 1084 ? -5.762 -42.814 29.741 1.00 53.16 1084 TRP A N 1
ATOM 8331 C CA . TRP A 1 1084 ? -6.543 -41.728 30.377 1.00 53.16 1084 TRP A CA 1
ATOM 8332 C C . TRP A 1 1084 ? -6.168 -40.305 29.898 1.00 53.16 1084 TRP A C 1
ATOM 8334 O O . TRP A 1 1084 ? -6.501 -39.308 30.536 1.00 53.16 1084 TRP A O 1
ATOM 8344 N N . ALA A 1 1085 ? -5.481 -40.184 28.757 1.00 63.75 1085 ALA A N 1
ATOM 8345 C CA . ALA A 1 1085 ? -4.837 -38.943 28.305 1.00 63.75 1085 ALA A CA 1
ATOM 8346 C C . ALA A 1 1085 ? -5.799 -37.808 27.880 1.00 63.75 1085 ALA A C 1
ATOM 8348 O O . ALA A 1 1085 ? -5.395 -36.650 27.826 1.00 63.75 1085 ALA A O 1
ATOM 8349 N N . GLY A 1 1086 ? -7.072 -38.099 27.585 1.00 66.38 1086 GLY A N 1
ATOM 8350 C CA . GLY A 1 1086 ? -7.996 -37.132 26.976 1.00 66.38 1086 GLY A CA 1
ATOM 8351 C C . GLY A 1 1086 ? -8.323 -35.909 27.844 1.00 66.38 1086 GLY A C 1
ATOM 8352 O O . GLY A 1 1086 ? -8.230 -34.780 27.363 1.00 66.38 1086 GLY A O 1
ATOM 8353 N N . ALA A 1 1087 ? -8.678 -36.120 29.115 1.00 69.25 1087 ALA A N 1
ATOM 8354 C CA . ALA A 1 1087 ? -9.006 -35.029 30.040 1.00 69.25 1087 ALA A CA 1
ATOM 8355 C C . ALA A 1 1087 ? -7.763 -34.193 30.388 1.00 69.25 1087 ALA A C 1
ATOM 8357 O O . ALA A 1 1087 ? -7.813 -32.963 30.392 1.00 69.25 1087 ALA A O 1
ATOM 8358 N N . TRP A 1 1088 ? -6.625 -34.868 30.572 1.00 83.38 1088 TRP A N 1
ATOM 8359 C CA . TRP A 1 1088 ? -5.340 -34.229 30.833 1.00 83.38 1088 TRP A CA 1
ATOM 8360 C C . TRP A 1 1088 ? -4.884 -33.335 29.665 1.00 83.38 1088 TRP A C 1
ATOM 8362 O O . TRP A 1 1088 ? -4.476 -32.203 29.905 1.00 83.38 1088 TRP A O 1
ATOM 8372 N N . ILE A 1 1089 ? -5.024 -33.778 28.404 1.00 78.50 1089 ILE A N 1
ATOM 8373 C CA . ILE A 1 1089 ? -4.689 -32.972 27.211 1.00 78.50 1089 ILE A CA 1
ATOM 8374 C C . ILE A 1 1089 ? -5.481 -31.658 27.182 1.00 78.50 1089 ILE A C 1
ATOM 8376 O O . ILE A 1 1089 ? -4.917 -30.603 26.889 1.00 78.50 1089 ILE A O 1
ATOM 8380 N N . ALA A 1 1090 ? -6.783 -31.706 27.475 1.00 77.00 1090 ALA A N 1
ATOM 8381 C CA . ALA A 1 1090 ? -7.634 -30.518 27.456 1.00 77.00 1090 ALA A CA 1
ATOM 8382 C C . ALA A 1 1090 ? -7.221 -29.508 28.540 1.00 77.00 1090 ALA A C 1
ATOM 8384 O O . ALA A 1 1090 ? -7.122 -28.308 28.275 1.00 77.00 1090 ALA A O 1
ATOM 8385 N N . GLU A 1 1091 ? -6.926 -30.001 29.742 1.00 81.25 1091 GLU A N 1
ATOM 8386 C CA . GLU A 1 1091 ? -6.507 -29.189 30.884 1.00 81.25 1091 GLU A CA 1
ATOM 8387 C C . GLU A 1 1091 ? -5.099 -28.593 30.698 1.00 81.25 1091 GLU A C 1
ATOM 8389 O O . GLU A 1 1091 ? -4.870 -27.403 30.942 1.00 81.25 1091 GLU A O 1
ATOM 8394 N N . ALA A 1 1092 ? -4.162 -29.392 30.186 1.00 84.38 1092 ALA A N 1
ATOM 8395 C CA . ALA A 1 1092 ? -2.818 -28.955 29.824 1.00 84.38 1092 ALA A CA 1
ATOM 8396 C C . ALA A 1 1092 ? -2.848 -27.933 28.671 1.00 84.38 1092 ALA A C 1
ATOM 8398 O O . ALA A 1 1092 ? -2.165 -26.910 28.728 1.00 84.38 1092 ALA A O 1
ATOM 8399 N N . GLY A 1 1093 ? -3.696 -28.142 27.659 1.00 83.38 1093 GLY A N 1
ATOM 8400 C CA . GLY A 1 1093 ? -3.884 -27.207 26.548 1.00 83.38 1093 GLY A CA 1
ATOM 8401 C C . GLY A 1 1093 ? -4.502 -25.866 26.965 1.00 83.38 1093 GLY A C 1
ATOM 8402 O O . GLY A 1 1093 ? -4.121 -24.819 26.438 1.00 83.38 1093 GLY A O 1
ATOM 8403 N N . GLU A 1 1094 ? -5.433 -25.858 27.923 1.00 84.94 1094 GLU A N 1
ATOM 8404 C CA . GLU A 1 1094 ? -5.946 -24.619 28.532 1.00 84.94 1094 GLU A CA 1
ATOM 8405 C C . GLU A 1 1094 ? -4.849 -23.889 29.318 1.00 84.94 1094 GLU A C 1
ATOM 8407 O O . GLU A 1 1094 ? -4.715 -22.672 29.192 1.00 84.94 1094 GLU A O 1
ATOM 8412 N N . THR A 1 1095 ? -4.019 -24.626 30.060 1.00 88.62 1095 THR A N 1
ATOM 8413 C CA . THR A 1 1095 ? -2.884 -24.062 30.807 1.00 88.62 1095 THR A CA 1
ATOM 8414 C C . THR A 1 1095 ? -1.889 -23.373 29.864 1.00 88.62 1095 THR A C 1
ATOM 8416 O O . THR A 1 1095 ? -1.492 -22.237 30.122 1.00 88.62 1095 THR A O 1
ATOM 8419 N N . VAL A 1 1096 ? -1.576 -23.994 28.717 1.00 87.31 1096 VAL A N 1
ATOM 8420 C CA . VAL A 1 1096 ? -0.713 -23.404 27.676 1.00 87.31 1096 VAL A CA 1
ATOM 8421 C C . VAL A 1 1096 ? -1.309 -22.124 27.088 1.00 87.31 1096 VAL A C 1
ATOM 8423 O O . VAL A 1 1096 ? -0.603 -21.129 26.911 1.00 87.31 1096 VAL A O 1
ATOM 8426 N N . ARG A 1 1097 ? -2.616 -22.118 26.800 1.00 87.31 1097 ARG A N 1
ATOM 8427 C CA . ARG A 1 1097 ? -3.303 -20.929 26.271 1.00 87.31 1097 ARG A CA 1
ATOM 8428 C C . ARG A 1 1097 ? -3.306 -19.777 27.271 1.00 87.31 1097 ARG A C 1
ATOM 8430 O O . ARG A 1 1097 ? -3.006 -18.652 26.882 1.00 87.31 1097 ARG A O 1
ATOM 8437 N N . ARG A 1 1098 ? -3.589 -20.052 28.548 1.00 86.81 1098 ARG A N 1
ATOM 8438 C CA . ARG A 1 1098 ? -3.559 -19.033 29.608 1.00 86.81 1098 ARG A CA 1
ATOM 8439 C C . ARG A 1 1098 ? -2.158 -18.475 29.831 1.00 86.81 1098 ARG A C 1
ATOM 8441 O O . ARG A 1 1098 ? -2.020 -17.265 29.943 1.00 86.81 1098 ARG A O 1
ATOM 8448 N N . GLY A 1 1099 ? -1.123 -19.316 29.824 1.00 87.00 1099 GLY A N 1
ATOM 8449 C CA . GLY A 1 1099 ? 0.257 -18.844 29.961 1.00 87.00 1099 GLY A CA 1
ATOM 8450 C C . GLY A 1 1099 ? 0.720 -17.969 28.800 1.00 87.00 1099 GLY A C 1
ATOM 8451 O O . GLY A 1 1099 ? 1.380 -16.960 29.030 1.00 87.00 1099 GLY A O 1
ATOM 8452 N N . ARG A 1 1100 ? 0.311 -18.282 27.563 1.00 86.19 1100 ARG A N 1
ATOM 8453 C CA . ARG A 1 1100 ? 0.563 -17.396 26.413 1.00 86.19 1100 ARG A CA 1
ATOM 8454 C C . ARG A 1 1100 ? -0.188 -16.073 26.524 1.00 86.19 1100 ARG A C 1
ATOM 8456 O O . ARG A 1 1100 ? 0.412 -15.031 26.304 1.00 86.19 1100 ARG A O 1
ATOM 8463 N N . ALA A 1 1101 ? -1.455 -16.102 26.935 1.00 82.50 1101 ALA A N 1
ATOM 8464 C CA . ALA A 1 1101 ? -2.237 -14.884 27.137 1.00 82.50 1101 ALA A CA 1
ATOM 8465 C C . ALA A 1 1101 ? -1.639 -13.973 28.229 1.00 82.50 1101 ALA A C 1
ATOM 8467 O O . ALA A 1 1101 ? -1.626 -12.757 28.062 1.00 82.50 1101 ALA A O 1
ATOM 8468 N N . LEU A 1 1102 ? -1.098 -14.545 29.314 1.00 84.50 1102 LEU A N 1
ATOM 8469 C CA . LEU A 1 1102 ? -0.361 -13.782 30.330 1.00 84.50 1102 LEU A CA 1
ATOM 8470 C C . LEU A 1 1102 ? 0.913 -13.147 29.752 1.00 84.50 1102 LEU A C 1
ATOM 8472 O O . LEU A 1 1102 ? 1.195 -11.991 30.048 1.00 84.50 1102 LEU A O 1
ATOM 8476 N N . ALA A 1 1103 ? 1.650 -13.870 28.902 1.00 79.94 1103 ALA A N 1
ATOM 8477 C CA . ALA A 1 1103 ? 2.860 -13.354 28.261 1.00 79.94 1103 ALA A CA 1
ATOM 8478 C C . ALA A 1 1103 ? 2.584 -12.252 27.222 1.00 79.94 1103 ALA A C 1
ATOM 8480 O O . ALA A 1 1103 ? 3.401 -11.355 27.056 1.00 79.94 1103 ALA A O 1
ATOM 8481 N N . GLU A 1 1104 ? 1.437 -12.299 26.543 1.00 79.38 1104 GLU A N 1
ATOM 8482 C CA . GLU A 1 1104 ? 1.000 -11.261 25.598 1.00 79.38 1104 GLU A CA 1
ATOM 8483 C C . GLU A 1 1104 ? 0.399 -10.032 26.304 1.00 79.38 1104 GLU A C 1
ATOM 8485 O O . GLU A 1 1104 ? 0.457 -8.923 25.777 1.00 79.38 1104 GLU A O 1
ATOM 8490 N N . GLY A 1 1105 ? -0.200 -10.222 27.486 1.00 77.69 1105 GLY A N 1
ATOM 8491 C CA . GLY A 1 1105 ? -0.891 -9.174 28.242 1.00 77.69 1105 GLY A CA 1
ATOM 8492 C C . GLY A 1 1105 ? -0.009 -8.357 29.192 1.00 77.69 1105 GLY A C 1
ATOM 8493 O O . GLY A 1 1105 ? -0.473 -7.342 29.711 1.00 77.69 1105 GLY A O 1
ATOM 8494 N N . MET A 1 1106 ? 1.234 -8.782 29.430 1.00 84.31 1106 MET A N 1
ATOM 8495 C CA . MET A 1 1106 ? 2.197 -8.121 30.319 1.00 84.31 1106 MET A CA 1
ATOM 8496 C C . MET A 1 1106 ? 3.448 -7.723 29.542 1.00 84.31 1106 MET A C 1
ATOM 8498 O O . MET A 1 1106 ? 3.838 -8.395 28.590 1.00 84.31 1106 MET A O 1
ATOM 8502 N N . THR A 1 1107 ? 4.122 -6.650 29.961 1.00 83.31 1107 THR A N 1
ATOM 8503 C CA . THR A 1 1107 ? 5.446 -6.354 29.400 1.00 83.31 1107 THR A CA 1
ATOM 8504 C C . THR A 1 1107 ? 6.454 -7.425 29.823 1.00 83.31 1107 THR A C 1
ATOM 8506 O O . THR A 1 1107 ? 6.348 -8.003 30.907 1.00 83.31 1107 THR A O 1
ATOM 8509 N N . GLU A 1 1108 ? 7.475 -7.668 28.998 1.00 78.38 1108 GLU A N 1
ATOM 8510 C CA . GLU A 1 1108 ? 8.524 -8.661 29.284 1.00 78.38 1108 GLU A CA 1
ATOM 8511 C C . GLU A 1 1108 ? 9.185 -8.422 30.654 1.00 78.38 1108 GLU A C 1
ATOM 8513 O O . GLU A 1 1108 ? 9.467 -9.358 31.403 1.00 78.38 1108 GLU A O 1
ATOM 8518 N N . ARG A 1 1109 ? 9.343 -7.148 31.026 1.00 79.50 1109 ARG A N 1
ATOM 8519 C CA . ARG A 1 1109 ? 9.907 -6.722 32.308 1.00 79.50 1109 ARG A CA 1
ATOM 8520 C C . ARG A 1 1109 ? 8.980 -7.008 33.495 1.00 79.50 1109 ARG A C 1
ATOM 8522 O O . ARG A 1 1109 ? 9.455 -7.494 34.519 1.00 79.50 1109 ARG A O 1
ATOM 8529 N N . GLU A 1 1110 ? 7.679 -6.742 33.369 1.00 81.12 1110 GLU A N 1
ATOM 8530 C CA . GLU A 1 1110 ? 6.689 -7.056 34.414 1.00 81.12 1110 GLU A CA 1
ATOM 8531 C C . GLU A 1 1110 ? 6.541 -8.568 34.609 1.00 81.12 1110 GLU A C 1
ATOM 8533 O O . GLU A 1 1110 ? 6.545 -9.049 35.743 1.00 81.12 1110 GLU A O 1
ATOM 8538 N N . LEU A 1 1111 ? 6.482 -9.332 33.515 1.00 85.19 1111 LEU A N 1
ATOM 8539 C CA . LEU A 1 1111 ? 6.408 -10.789 33.565 1.00 85.19 1111 LEU A CA 1
ATOM 8540 C C . LEU A 1 1111 ? 7.656 -11.394 34.222 1.00 85.19 1111 LEU A C 1
ATOM 8542 O O . LEU A 1 1111 ? 7.537 -12.252 35.099 1.00 85.19 1111 LEU A O 1
ATOM 8546 N N . ALA A 1 1112 ? 8.849 -10.927 33.838 1.00 82.94 1112 ALA A N 1
ATOM 8547 C CA . ALA A 1 1112 ? 10.109 -11.360 34.436 1.00 82.94 1112 ALA A CA 1
ATOM 8548 C C . ALA A 1 1112 ? 10.145 -11.094 35.947 1.00 82.94 1112 ALA A C 1
ATOM 8550 O O . ALA A 1 1112 ? 10.570 -11.960 36.713 1.00 82.94 1112 ALA A O 1
ATOM 8551 N N . ALA A 1 1113 ? 9.653 -9.934 36.382 1.00 82.81 1113 ALA A N 1
ATOM 8552 C CA . ALA A 1 1113 ? 9.581 -9.579 37.791 1.00 82.81 1113 ALA A CA 1
ATOM 8553 C C . ALA A 1 1113 ? 8.556 -10.432 38.563 1.00 82.81 1113 ALA A C 1
ATOM 8555 O O . ALA A 1 1113 ? 8.877 -10.936 39.639 1.00 82.81 1113 ALA A O 1
ATOM 8556 N N . HIS A 1 1114 ? 7.362 -10.678 38.011 1.00 88.19 1114 HIS A N 1
ATOM 8557 C CA . HIS A 1 1114 ? 6.372 -11.572 38.626 1.00 88.19 1114 HIS A CA 1
ATOM 8558 C C . HIS A 1 1114 ? 6.874 -13.023 38.731 1.00 88.19 1114 HIS A C 1
ATOM 8560 O O . HIS A 1 1114 ? 6.661 -13.674 39.756 1.00 88.19 1114 HIS A O 1
ATOM 8566 N N . LEU A 1 1115 ? 7.588 -13.521 37.714 1.00 85.69 1115 LEU A N 1
ATOM 8567 C CA . LEU A 1 1115 ? 8.220 -14.844 37.738 1.00 85.69 1115 LEU A CA 1
ATOM 8568 C C . LEU A 1 1115 ? 9.349 -14.919 38.771 1.00 85.69 1115 LEU A C 1
ATOM 8570 O O . LEU A 1 1115 ? 9.390 -15.869 39.556 1.00 85.69 1115 LEU A O 1
ATOM 8574 N N . ALA A 1 1116 ? 10.214 -13.904 38.829 1.00 81.56 1116 ALA A N 1
ATOM 8575 C CA . ALA A 1 1116 ? 11.272 -13.809 39.832 1.00 81.56 1116 ALA A CA 1
ATOM 8576 C C . ALA A 1 1116 ? 10.695 -13.792 41.257 1.00 81.56 1116 ALA A C 1
ATOM 8578 O O . ALA A 1 1116 ? 11.182 -14.506 42.135 1.00 81.56 1116 ALA A O 1
ATOM 8579 N N . ALA A 1 1117 ? 9.597 -13.062 41.469 1.00 78.06 1117 ALA A N 1
ATOM 8580 C CA . ALA A 1 1117 ? 8.885 -12.988 42.742 1.00 78.06 1117 ALA A CA 1
ATOM 8581 C C . ALA A 1 1117 ? 8.172 -14.300 43.135 1.00 78.06 1117 ALA A C 1
ATOM 8583 O O . ALA A 1 1117 ? 7.851 -14.496 44.310 1.00 78.06 1117 ALA A O 1
ATOM 8584 N N . ALA A 1 1118 ? 7.932 -15.199 42.175 1.00 79.25 1118 ALA A N 1
ATOM 8585 C CA . ALA A 1 1118 ? 7.480 -16.575 42.393 1.00 79.25 1118 ALA A CA 1
ATOM 8586 C C . ALA A 1 1118 ? 8.653 -17.576 42.529 1.00 79.25 1118 ALA A C 1
ATOM 8588 O O . ALA A 1 1118 ? 8.447 -18.791 42.540 1.00 79.25 1118 ALA A O 1
ATOM 8589 N N . GLY A 1 1119 ? 9.899 -17.092 42.606 1.00 82.19 1119 GLY A N 1
ATOM 8590 C CA . GLY A 1 1119 ? 11.098 -17.929 42.695 1.00 82.19 1119 GLY A CA 1
ATOM 8591 C C . GLY A 1 1119 ? 11.407 -18.697 41.406 1.00 82.19 1119 GLY A C 1
ATOM 8592 O O . GLY A 1 1119 ? 12.052 -19.747 41.447 1.00 82.19 1119 GLY A O 1
ATOM 8593 N N . ARG A 1 1120 ? 10.917 -18.221 40.256 1.00 82.75 1120 ARG A N 1
ATOM 8594 C CA . ARG A 1 1120 ? 11.134 -18.815 38.932 1.00 82.75 1120 ARG A CA 1
ATOM 8595 C C . ARG A 1 1120 ? 12.044 -17.910 38.095 1.00 82.75 1120 ARG A C 1
ATOM 8597 O O . ARG A 1 1120 ? 12.101 -16.701 38.290 1.00 82.75 1120 ARG A O 1
ATOM 8604 N N . ARG A 1 1121 ? 12.799 -18.497 37.162 1.00 84.12 1121 ARG A N 1
ATOM 8605 C CA . ARG A 1 1121 ? 13.647 -17.719 36.239 1.00 84.12 1121 ARG A CA 1
ATOM 8606 C C . ARG A 1 1121 ? 12.775 -16.938 35.235 1.00 84.12 1121 ARG A C 1
ATOM 8608 O O . ARG A 1 1121 ? 11.691 -17.425 34.918 1.00 84.12 1121 ARG A O 1
ATOM 8615 N N . PRO A 1 1122 ? 13.235 -15.796 34.691 1.00 79.81 1122 PRO A N 1
ATOM 8616 C CA . PRO A 1 1122 ? 12.454 -14.977 33.750 1.00 79.81 1122 PRO A CA 1
ATOM 8617 C C . PRO A 1 1122 ? 11.927 -15.732 32.519 1.00 79.81 1122 PRO A C 1
ATOM 8619 O O . PRO A 1 1122 ? 10.840 -15.471 32.025 1.00 79.81 1122 PRO A O 1
ATOM 8622 N N . ASP A 1 1123 ? 12.673 -16.729 32.061 1.00 83.25 1123 ASP A N 1
ATOM 8623 C CA . ASP A 1 1123 ? 12.366 -17.586 30.914 1.00 83.25 1123 ASP A CA 1
ATOM 8624 C C . ASP A 1 1123 ? 11.593 -18.870 31.290 1.00 83.25 1123 ASP A C 1
ATOM 8626 O O . ASP A 1 1123 ? 11.320 -19.721 30.439 1.00 83.25 1123 ASP A O 1
ATOM 8630 N N . ALA A 1 1124 ? 11.237 -19.050 32.568 1.00 83.94 1124 ALA A N 1
ATOM 8631 C CA . ALA A 1 1124 ? 10.594 -20.266 33.061 1.00 83.94 1124 ALA A CA 1
ATOM 8632 C C . ALA A 1 1124 ? 9.193 -20.487 32.478 1.00 83.94 1124 ALA A C 1
ATOM 8634 O O . ALA A 1 1124 ? 8.865 -21.628 32.161 1.00 83.94 1124 ALA A O 1
ATOM 8635 N N . LEU A 1 1125 ? 8.397 -19.426 32.296 1.00 86.88 1125 LEU A N 1
ATOM 8636 C CA . LEU A 1 1125 ? 7.057 -19.553 31.719 1.00 86.88 1125 LEU A CA 1
ATOM 8637 C C . LEU A 1 1125 ? 7.125 -20.043 30.272 1.00 86.88 1125 LEU A C 1
ATOM 8639 O O . LEU A 1 1125 ? 6.462 -21.018 29.933 1.00 86.88 1125 LEU A O 1
ATOM 8643 N N . GLY A 1 1126 ? 7.978 -19.433 29.442 1.00 83.44 1126 GLY A N 1
ATOM 8644 C CA . GLY A 1 1126 ? 8.171 -19.848 28.049 1.00 83.44 1126 GLY A CA 1
ATOM 8645 C C . GLY A 1 1126 ? 8.555 -21.324 27.940 1.00 83.44 1126 GLY A C 1
ATOM 8646 O O . GLY A 1 1126 ? 7.877 -22.092 27.256 1.00 83.44 1126 GLY A O 1
ATOM 8647 N N . ARG A 1 1127 ? 9.557 -21.757 28.718 1.00 84.94 1127 ARG A N 1
ATOM 8648 C CA . ARG A 1 1127 ? 9.969 -23.170 28.764 1.00 84.94 1127 ARG A CA 1
ATOM 8649 C C . ARG A 1 1127 ? 8.872 -24.110 29.255 1.00 84.94 1127 ARG A C 1
ATOM 8651 O O . ARG A 1 1127 ? 8.732 -25.202 28.713 1.00 84.94 1127 ARG A O 1
ATOM 8658 N N . ALA A 1 1128 ? 8.102 -23.714 30.268 1.00 84.69 1128 ALA A N 1
ATOM 8659 C CA . ALA A 1 1128 ? 7.003 -24.527 30.779 1.00 84.69 1128 ALA A CA 1
ATOM 8660 C C . ALA A 1 1128 ? 5.895 -24.692 29.725 1.00 84.69 1128 ALA A C 1
ATOM 8662 O O . ALA A 1 1128 ? 5.402 -25.799 29.518 1.00 84.69 1128 ALA A O 1
ATOM 8663 N N . MET A 1 1129 ? 5.544 -23.622 29.002 1.00 91.00 1129 MET A N 1
ATOM 8664 C CA . MET A 1 1129 ? 4.537 -23.676 27.937 1.00 91.00 1129 MET A CA 1
ATOM 8665 C C . MET A 1 1129 ? 5.004 -24.510 26.739 1.00 91.00 1129 MET A C 1
ATOM 8667 O O . MET A 1 1129 ? 4.213 -25.270 26.181 1.00 91.00 1129 MET A O 1
ATOM 8671 N N . GLU A 1 1130 ? 6.276 -24.400 26.350 1.00 85.00 1130 GLU A N 1
ATOM 8672 C CA . GLU A 1 1130 ? 6.872 -25.240 25.305 1.00 85.00 1130 GLU A CA 1
ATOM 8673 C C . GLU A 1 1130 ? 6.937 -26.711 25.722 1.00 85.00 1130 GLU A C 1
ATOM 8675 O O . GLU A 1 1130 ? 6.553 -27.585 24.945 1.00 85.00 1130 GLU A O 1
ATOM 8680 N N . GLY A 1 1131 ? 7.357 -26.991 26.957 1.00 83.69 1131 GLY A N 1
ATOM 8681 C CA . GLY A 1 1131 ? 7.428 -28.344 27.504 1.00 83.69 1131 GLY A CA 1
ATOM 8682 C C . GLY A 1 1131 ? 6.058 -29.018 27.567 1.00 83.69 1131 GLY A C 1
ATOM 8683 O O . GLY A 1 1131 ? 5.872 -30.096 27.000 1.00 83.69 1131 GLY A O 1
ATOM 8684 N N . VAL A 1 1132 ? 5.072 -28.362 28.189 1.00 83.81 1132 VAL A N 1
ATOM 8685 C CA . VAL A 1 1132 ? 3.693 -28.873 28.276 1.00 83.81 1132 VAL A CA 1
ATOM 8686 C C . VAL A 1 1132 ? 3.057 -28.967 26.888 1.00 83.81 1132 VAL A C 1
ATOM 8688 O O . VAL A 1 1132 ? 2.431 -29.976 26.573 1.00 83.81 1132 VAL A O 1
ATOM 8691 N N . GLY A 1 1133 ? 3.263 -27.972 26.019 1.00 82.56 1133 GLY A N 1
ATOM 8692 C CA . GLY A 1 1133 ? 2.780 -27.997 24.637 1.00 82.56 1133 GLY A CA 1
ATOM 8693 C C . GLY A 1 1133 ? 3.360 -29.158 23.822 1.00 82.56 1133 GLY A C 1
ATOM 8694 O O . GLY A 1 1133 ? 2.627 -29.829 23.096 1.00 82.56 1133 GLY A O 1
ATOM 8695 N N . GLY A 1 1134 ? 4.650 -29.454 23.992 1.00 80.62 1134 GLY A N 1
ATOM 8696 C CA . GLY A 1 1134 ? 5.306 -30.606 23.376 1.00 80.62 1134 GLY A CA 1
ATOM 8697 C C . GLY A 1 1134 ? 4.764 -31.944 23.886 1.00 80.62 1134 GLY A C 1
ATOM 8698 O O . GLY A 1 1134 ? 4.565 -32.866 23.095 1.00 80.62 1134 GLY A O 1
ATOM 8699 N N . LEU A 1 1135 ? 4.470 -32.055 25.186 1.00 79.50 1135 LEU A N 1
ATOM 8700 C CA . LEU A 1 1135 ? 3.844 -33.249 25.766 1.00 79.50 1135 LEU A CA 1
ATOM 8701 C C . LEU A 1 1135 ? 2.406 -33.445 25.265 1.00 79.50 1135 LEU A C 1
ATOM 8703 O O . LEU A 1 1135 ? 2.034 -34.563 24.912 1.00 79.50 1135 LEU A O 1
ATOM 8707 N N . VAL A 1 1136 ? 1.623 -32.366 25.175 1.00 80.56 1136 VAL A N 1
ATOM 8708 C CA . VAL A 1 1136 ? 0.269 -32.384 24.601 1.00 80.56 1136 VAL A CA 1
ATOM 8709 C C . VAL A 1 1136 ? 0.299 -32.855 23.147 1.00 80.56 1136 VAL A C 1
ATOM 8711 O O . VAL A 1 1136 ? -0.505 -33.703 22.770 1.00 80.56 1136 VAL A O 1
ATOM 8714 N N . ALA A 1 1137 ? 1.242 -32.357 22.343 1.00 72.62 1137 ALA A N 1
ATOM 8715 C CA . ALA A 1 1137 ? 1.389 -32.769 20.950 1.00 72.62 1137 ALA A CA 1
ATOM 8716 C C . ALA A 1 1137 ? 1.759 -34.257 20.814 1.00 72.62 1137 ALA A C 1
ATOM 8718 O O . ALA A 1 1137 ? 1.178 -34.958 19.988 1.00 72.62 1137 ALA A O 1
ATOM 8719 N N . ARG A 1 1138 ? 2.677 -34.758 21.654 1.00 75.12 1138 ARG A N 1
ATOM 8720 C CA . ARG A 1 1138 ? 3.053 -36.183 21.677 1.00 75.12 1138 ARG A CA 1
ATOM 8721 C C . ARG A 1 1138 ? 1.882 -37.085 22.062 1.00 75.12 1138 ARG A C 1
ATOM 8723 O O . ARG A 1 1138 ? 1.648 -38.081 21.392 1.00 75.12 1138 ARG A O 1
ATOM 8730 N N . GLU A 1 1139 ? 1.116 -36.725 23.089 1.00 73.56 1139 GLU A N 1
ATOM 8731 C CA . GLU A 1 1139 ? -0.051 -37.514 23.506 1.00 73.56 1139 GLU A CA 1
ATOM 8732 C C . GLU A 1 1139 ? -1.213 -37.455 22.516 1.00 73.56 1139 GLU A C 1
ATOM 8734 O O . GLU A 1 1139 ? -1.912 -38.449 22.329 1.00 73.56 1139 GLU A O 1
ATOM 8739 N N . ALA A 1 1140 ? -1.426 -36.310 21.864 1.00 68.38 1140 ALA A N 1
ATOM 8740 C CA . ALA A 1 1140 ? -2.394 -36.210 20.780 1.00 68.38 1140 ALA A CA 1
ATOM 8741 C C . ALA A 1 1140 ? -2.020 -37.161 19.630 1.00 68.38 1140 ALA A C 1
ATOM 8743 O O . ALA A 1 1140 ? -2.872 -37.921 19.176 1.00 68.38 1140 ALA A O 1
ATOM 8744 N N . ALA A 1 1141 ? -0.738 -37.206 19.250 1.00 66.75 1141 ALA A N 1
ATOM 8745 C CA . ALA A 1 1141 ? -0.235 -38.142 18.247 1.00 66.75 1141 ALA A CA 1
ATOM 8746 C C . ALA A 1 1141 ? -0.386 -39.613 18.686 1.00 66.75 1141 ALA A C 1
ATOM 8748 O O . ALA A 1 1141 ? -0.837 -40.447 17.906 1.00 66.75 1141 ALA A O 1
ATOM 8749 N N . GLU A 1 1142 ? -0.092 -39.940 19.949 1.00 68.81 1142 GLU A N 1
ATOM 8750 C CA . GLU A 1 1142 ? -0.260 -41.290 20.511 1.00 68.81 1142 GLU A CA 1
ATOM 8751 C C . GLU A 1 1142 ? -1.740 -41.729 20.539 1.00 68.81 1142 GLU A C 1
ATOM 8753 O O . GLU A 1 1142 ? -2.071 -42.884 20.254 1.00 68.81 1142 GLU A O 1
ATOM 8758 N N . ARG A 1 1143 ? -2.655 -40.802 20.852 1.00 68.19 1143 ARG A N 1
ATOM 8759 C CA . ARG A 1 1143 ? -4.107 -41.026 20.800 1.00 68.19 1143 ARG A CA 1
ATOM 8760 C C . ARG A 1 1143 ? -4.582 -41.249 19.370 1.00 68.19 1143 ARG A C 1
ATOM 8762 O O . ARG A 1 1143 ? -5.373 -42.163 19.139 1.00 68.19 1143 ARG A O 1
ATOM 8769 N N . ASP A 1 1144 ? -4.108 -40.444 18.427 1.00 63.50 1144 ASP A N 1
ATOM 8770 C CA . ASP A 1 1144 ? -4.446 -40.593 17.013 1.00 63.50 1144 ASP A CA 1
ATOM 8771 C C . ASP A 1 1144 ? -3.894 -41.904 16.443 1.00 63.50 1144 ASP A C 1
ATOM 8773 O O . ASP A 1 1144 ? -4.602 -42.575 15.690 1.00 63.50 1144 ASP A O 1
ATOM 8777 N N . ARG A 1 1145 ? -2.704 -42.335 16.889 1.00 63.12 1145 ARG A N 1
ATOM 8778 C CA . ARG A 1 1145 ? -2.126 -43.654 16.598 1.00 63.12 1145 ARG A CA 1
ATOM 8779 C C . ARG A 1 1145 ? -3.008 -44.793 17.107 1.00 63.12 1145 ARG A C 1
ATOM 8781 O O . ARG A 1 1145 ? -3.339 -45.682 16.332 1.00 63.12 1145 ARG A O 1
ATOM 8788 N N . ARG A 1 1146 ? -3.450 -44.759 18.369 1.00 64.81 1146 ARG A N 1
ATOM 8789 C CA . ARG A 1 1146 ? -4.355 -45.786 18.931 1.00 64.81 1146 ARG A CA 1
ATOM 8790 C C . ARG A 1 1146 ? -5.711 -45.812 18.249 1.00 64.81 1146 ARG A C 1
ATOM 8792 O O . ARG A 1 1146 ? -6.222 -46.876 17.942 1.00 64.81 1146 ARG A O 1
ATOM 8799 N N . ARG A 1 1147 ? -6.274 -44.642 17.957 1.00 61.78 1147 ARG A N 1
ATOM 8800 C CA . ARG A 1 1147 ? -7.533 -44.546 17.218 1.00 61.78 1147 ARG A CA 1
ATOM 8801 C C . ARG A 1 1147 ? -7.384 -45.086 15.800 1.00 61.78 1147 ARG A C 1
ATOM 8803 O O . ARG A 1 1147 ? -8.314 -45.682 15.284 1.00 61.78 1147 ARG A O 1
ATOM 8810 N N . MET A 1 1148 ? -6.215 -44.910 15.182 1.00 59.25 1148 MET A N 1
ATOM 8811 C CA . MET A 1 1148 ? -5.891 -45.543 13.908 1.00 59.25 1148 MET A CA 1
ATOM 8812 C C . MET A 1 1148 ? -5.788 -47.068 14.055 1.00 59.25 1148 MET A C 1
ATOM 8814 O O . MET A 1 1148 ? -6.316 -47.774 13.210 1.00 59.25 1148 MET A O 1
ATOM 8818 N N . GLU A 1 1149 ? -5.180 -47.587 15.126 1.00 56.91 1149 GLU A N 1
ATOM 8819 C CA . GLU A 1 1149 ? -5.160 -49.028 15.436 1.00 56.91 1149 GLU A CA 1
ATOM 8820 C C . GLU A 1 1149 ? -6.574 -49.599 15.680 1.00 56.91 1149 GLU A C 1
ATOM 8822 O O . GLU A 1 1149 ? -6.873 -50.693 15.200 1.00 56.91 1149 GLU A O 1
ATOM 8827 N N . ASP A 1 1150 ? -7.465 -48.853 16.339 1.00 57.00 1150 ASP A N 1
ATOM 8828 C CA . ASP A 1 1150 ? -8.876 -49.219 16.531 1.00 57.00 1150 ASP A CA 1
ATOM 8829 C C . ASP A 1 1150 ? -9.667 -49.150 15.214 1.00 57.00 1150 ASP A C 1
ATOM 8831 O O . ASP A 1 1150 ? -10.401 -50.082 14.891 1.00 57.00 1150 ASP A O 1
ATOM 8835 N N . ASP A 1 1151 ? -9.475 -48.096 14.410 1.00 51.03 1151 ASP A N 1
ATOM 8836 C CA . ASP A 1 1151 ? -10.067 -47.950 13.073 1.00 51.03 1151 ASP A CA 1
ATOM 8837 C C . ASP A 1 1151 ? -9.624 -49.126 12.168 1.00 51.03 1151 ASP A C 1
ATOM 8839 O O . ASP A 1 1151 ? -10.430 -49.675 11.415 1.00 51.03 1151 ASP A O 1
ATOM 8843 N N . VAL A 1 1152 ? -8.364 -49.575 12.289 1.00 52.16 1152 VAL A N 1
ATOM 8844 C CA . VAL A 1 1152 ? -7.839 -50.792 11.639 1.00 52.16 1152 VAL A CA 1
ATOM 8845 C C . VAL A 1 1152 ? -8.523 -52.047 12.144 1.00 52.16 1152 VAL A C 1
ATOM 8847 O O . VAL A 1 1152 ? -8.831 -52.918 11.338 1.00 52.16 1152 VAL A O 1
ATOM 8850 N N . LEU A 1 1153 ? -8.740 -52.173 13.452 1.00 49.75 1153 LEU A N 1
ATOM 8851 C CA . LEU A 1 1153 ? -9.399 -53.334 14.046 1.00 49.75 1153 LEU A CA 1
ATOM 8852 C C . LEU A 1 1153 ? -10.864 -53.428 13.605 1.00 49.75 1153 LEU A C 1
ATOM 8854 O O . LEU A 1 1153 ? -11.325 -54.511 13.255 1.00 49.75 1153 LEU A O 1
ATOM 8858 N N . VAL A 1 1154 ? -11.568 -52.297 13.540 1.00 51.50 1154 VAL A N 1
ATOM 8859 C CA . VAL A 1 1154 ? -12.938 -52.202 13.016 1.00 51.50 1154 VAL A CA 1
ATOM 8860 C C . VAL A 1 1154 ? -12.974 -52.543 11.526 1.00 51.50 1154 VAL A C 1
ATOM 8862 O O . VAL A 1 1154 ? -13.829 -53.318 11.099 1.00 51.50 1154 VAL A O 1
ATOM 8865 N N . LEU A 1 1155 ? -12.017 -52.041 10.737 1.00 49.09 1155 LEU A N 1
ATOM 8866 C CA . LEU A 1 1155 ? -11.869 -52.402 9.322 1.00 49.09 1155 LEU A CA 1
ATOM 8867 C C . LEU A 1 1155 ? -11.534 -53.886 9.138 1.00 49.09 1155 LEU A C 1
ATOM 8869 O O . LEU A 1 1155 ? -12.084 -54.516 8.241 1.00 49.09 1155 LEU A O 1
ATOM 8873 N N . ALA A 1 1156 ? -10.683 -54.459 9.991 1.00 47.84 1156 ALA A N 1
ATOM 8874 C CA . ALA A 1 1156 ? -10.334 -55.876 9.974 1.00 47.84 1156 ALA A CA 1
ATOM 8875 C C . ALA A 1 1156 ? -11.533 -56.766 10.347 1.00 47.84 1156 ALA A C 1
ATOM 8877 O O . ALA A 1 1156 ? -11.728 -57.804 9.719 1.00 47.84 1156 ALA A O 1
ATOM 8878 N N . CYS A 1 1157 ? -12.376 -56.344 11.296 1.00 46.38 1157 CYS A N 1
ATOM 8879 C CA . CYS A 1 1157 ? -13.638 -57.017 11.616 1.00 46.38 1157 CYS A CA 1
ATOM 8880 C C . CYS A 1 1157 ? -14.655 -56.916 10.465 1.00 46.38 1157 CYS A C 1
ATOM 8882 O O . CYS A 1 1157 ? -15.221 -57.931 10.073 1.00 46.38 1157 CYS A O 1
ATOM 8884 N N . ALA A 1 1158 ? -14.828 -55.736 9.858 1.00 46.00 1158 ALA A N 1
ATOM 8885 C CA . ALA A 1 1158 ? -15.718 -55.539 8.706 1.00 46.00 1158 ALA A CA 1
ATOM 8886 C C . ALA A 1 1158 ? -15.258 -56.315 7.454 1.00 46.00 1158 ALA A C 1
ATOM 8888 O O . ALA A 1 1158 ? -16.062 -56.731 6.620 1.00 46.00 1158 ALA A O 1
ATOM 8889 N N . VAL A 1 1159 ? -13.946 -56.517 7.324 1.00 47.06 1159 VAL A N 1
ATOM 8890 C CA . VAL A 1 1159 ? -13.319 -57.396 6.332 1.00 47.06 1159 VAL A CA 1
ATOM 8891 C C . VAL A 1 1159 ? -13.597 -58.863 6.661 1.00 47.06 1159 VAL A C 1
ATOM 8893 O O . VAL A 1 1159 ? -14.011 -59.597 5.771 1.00 47.06 1159 VAL A O 1
ATOM 8896 N N . SER A 1 1160 ? -13.447 -59.280 7.922 1.00 42.28 1160 SER A N 1
ATOM 8897 C CA . SER A 1 1160 ? -13.750 -60.646 8.367 1.00 42.28 1160 SER A CA 1
ATOM 8898 C C . SER A 1 1160 ? -15.214 -61.030 8.121 1.00 42.28 1160 SER A C 1
ATOM 8900 O O . SER A 1 1160 ? -15.466 -62.141 7.675 1.00 42.28 1160 SER A O 1
ATOM 8902 N N . GLU A 1 1161 ? -16.166 -60.113 8.329 1.00 44.03 1161 GLU A N 1
ATOM 8903 C CA . GLU A 1 1161 ? -17.595 -60.333 8.032 1.00 44.03 1161 GLU A CA 1
ATOM 8904 C C . GLU A 1 1161 ? -17.894 -60.454 6.526 1.00 44.03 1161 GLU A C 1
ATOM 8906 O O . GLU A 1 1161 ? -18.882 -61.073 6.135 1.00 44.03 1161 GLU A O 1
ATOM 8911 N N . ARG A 1 1162 ? -17.046 -59.880 5.660 1.00 43.00 1162 ARG A N 1
ATOM 8912 C CA . ARG A 1 1162 ? -17.165 -59.992 4.195 1.00 43.00 1162 ARG A CA 1
ATOM 8913 C C . ARG A 1 1162 ? -16.504 -61.243 3.621 1.00 43.00 1162 ARG A C 1
ATOM 8915 O O . ARG A 1 1162 ? -16.885 -61.662 2.534 1.00 43.00 1162 ARG A O 1
ATOM 8922 N N . VAL A 1 1163 ? -15.531 -61.827 4.320 1.00 45.34 1163 VAL A N 1
ATOM 8923 C CA . VAL A 1 1163 ? -14.796 -63.021 3.864 1.00 45.34 1163 VAL A CA 1
ATOM 8924 C C . VAL A 1 1163 ? -15.633 -64.306 3.995 1.00 45.34 1163 VAL A C 1
ATOM 8926 O O . VAL A 1 1163 ? -15.374 -65.262 3.270 1.00 45.34 1163 VAL A O 1
ATOM 8929 N N . ASP A 1 1164 ? -16.704 -64.306 4.798 1.00 43.09 1164 ASP A N 1
ATOM 8930 C CA . ASP A 1 1164 ? -17.673 -65.417 4.857 1.00 43.09 1164 ASP A CA 1
ATOM 8931 C C . ASP A 1 1164 ? -18.604 -65.500 3.622 1.00 43.09 1164 ASP A C 1
ATOM 8933 O O . ASP A 1 1164 ? -19.371 -66.455 3.484 1.00 43.09 1164 ASP A O 1
ATOM 8937 N N . ALA A 1 1165 ? -18.521 -64.546 2.684 1.00 44.94 1165 ALA A N 1
ATOM 8938 C CA . ALA A 1 1165 ? -19.300 -64.530 1.448 1.00 44.94 1165 ALA A CA 1
ATOM 8939 C C . ALA A 1 1165 ? -18.404 -64.706 0.202 1.00 44.94 1165 ALA A C 1
ATOM 8941 O O . ALA A 1 1165 ? -17.895 -63.748 -0.365 1.00 44.94 1165 ALA A O 1
ATOM 8942 N N . GLU A 1 1166 ? -18.275 -65.965 -0.221 1.00 39.38 1166 GLU A N 1
ATOM 8943 C CA . GLU A 1 1166 ? -17.928 -66.443 -1.570 1.00 39.38 1166 GLU A CA 1
ATOM 8944 C C . GLU A 1 1166 ? -16.577 -66.030 -2.221 1.00 39.38 1166 GLU A C 1
ATOM 8946 O O . GLU A 1 1166 ? -16.371 -64.930 -2.723 1.00 39.38 1166 GLU A O 1
ATOM 8951 N N . SER A 1 1167 ? -15.748 -67.066 -2.424 1.00 40.56 1167 SER A N 1
ATOM 8952 C CA . SER A 1 1167 ? -14.697 -67.244 -3.449 1.00 40.56 1167 SER A CA 1
ATOM 8953 C C . SER A 1 1167 ? -13.246 -66.793 -3.132 1.00 40.56 1167 SER A C 1
ATOM 8955 O O . SER A 1 1167 ? -13.017 -65.675 -2.673 1.00 40.56 1167 SER A O 1
ATOM 8957 N N . PRO A 1 1168 ? -12.208 -67.621 -3.420 1.00 43.12 1168 PRO A N 1
ATOM 8958 C CA . PRO A 1 1168 ? -10.876 -67.516 -2.795 1.00 43.12 1168 PRO A CA 1
ATOM 8959 C C . PRO A 1 1168 ? -9.909 -66.477 -3.399 1.00 43.12 1168 PRO A C 1
ATOM 8961 O O . PRO A 1 1168 ? -8.719 -66.518 -3.099 1.00 43.12 1168 PRO A O 1
ATOM 8964 N N . VAL A 1 1169 ? -10.353 -65.568 -4.275 1.00 46.06 1169 VAL A N 1
ATOM 8965 C CA . VAL A 1 1169 ? -9.430 -64.811 -5.159 1.00 46.06 1169 VAL A CA 1
ATOM 8966 C C . VAL A 1 1169 ? -9.278 -63.319 -4.805 1.00 46.06 1169 VAL A C 1
ATOM 8968 O O . VAL A 1 1169 ? -8.508 -62.614 -5.449 1.00 46.06 1169 VAL A O 1
ATOM 8971 N N . HIS A 1 1170 ? -9.908 -62.807 -3.742 1.00 50.41 1170 HIS A N 1
ATOM 8972 C CA . HIS A 1 1170 ? -9.905 -61.356 -3.466 1.00 50.41 1170 HIS A CA 1
ATOM 8973 C C . HIS A 1 1170 ? -9.205 -60.879 -2.187 1.00 50.41 1170 HIS A C 1
ATOM 8975 O O . HIS A 1 1170 ? -9.294 -59.696 -1.859 1.00 50.41 1170 HIS A O 1
ATOM 8981 N N . LEU A 1 1171 ? -8.438 -61.728 -1.496 1.00 48.88 1171 LEU A N 1
ATOM 8982 C CA . LEU A 1 1171 ? -7.718 -61.297 -0.288 1.00 48.88 1171 LEU A CA 1
ATOM 8983 C C . LEU A 1 1171 ? -6.680 -60.195 -0.579 1.00 48.88 1171 LEU A C 1
ATOM 8985 O O . LEU A 1 1171 ? -6.623 -59.210 0.152 1.00 48.88 1171 LEU A O 1
ATOM 8989 N N . ASP A 1 1172 ? -5.923 -60.282 -1.677 1.00 49.75 1172 ASP A N 1
ATOM 8990 C CA . ASP A 1 1172 ? -4.909 -59.264 -2.000 1.00 49.75 1172 ASP A CA 1
ATOM 8991 C C . ASP A 1 1172 ? -5.524 -57.906 -2.395 1.00 49.75 1172 ASP A C 1
ATOM 8993 O O . ASP A 1 1172 ? -4.954 -56.857 -2.093 1.00 49.75 1172 ASP A O 1
ATOM 8997 N N . THR A 1 1173 ? -6.713 -57.902 -3.011 1.00 52.03 1173 THR A N 1
ATOM 8998 C CA . THR A 1 1173 ? -7.448 -56.669 -3.346 1.00 52.03 1173 THR A CA 1
ATOM 8999 C C . THR A 1 1173 ? -8.004 -56.006 -2.085 1.00 52.03 1173 THR A C 1
ATOM 9001 O O . THR A 1 1173 ? -7.829 -54.808 -1.883 1.00 52.03 1173 THR A O 1
ATOM 9004 N N . LEU A 1 1174 ? -8.584 -56.805 -1.187 1.00 49.97 1174 LEU A N 1
ATOM 9005 C CA . LEU A 1 1174 ? -9.180 -56.332 0.059 1.00 49.97 1174 LEU A CA 1
ATOM 9006 C C . LEU A 1 1174 ? -8.128 -55.737 1.015 1.00 49.97 1174 LEU A C 1
ATOM 9008 O O . LEU A 1 1174 ? -8.350 -54.689 1.619 1.00 49.97 1174 LEU A O 1
ATOM 9012 N N . PHE A 1 1175 ? -6.943 -56.353 1.111 1.00 53.41 1175 PHE A N 1
ATOM 9013 C CA . PHE A 1 1175 ? -5.827 -55.804 1.891 1.00 53.41 1175 PHE A CA 1
ATOM 9014 C C . PHE A 1 1175 ? -5.175 -54.581 1.225 1.00 53.41 1175 PHE A C 1
ATOM 9016 O O . PHE A 1 1175 ? -4.698 -53.689 1.932 1.00 53.41 1175 PHE A O 1
ATOM 9023 N N . GLY A 1 1176 ? -5.184 -54.503 -0.112 1.00 55.97 1176 GLY A N 1
ATOM 9024 C CA . GLY A 1 1176 ? -4.804 -53.299 -0.856 1.00 55.97 1176 GLY A CA 1
ATOM 9025 C C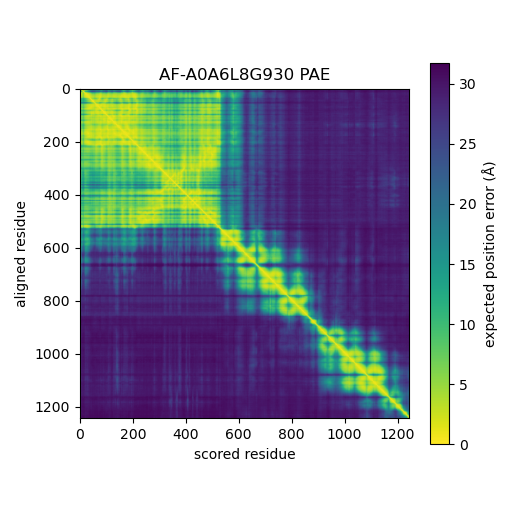 . GLY A 1 1176 ? -5.701 -52.103 -0.525 1.00 55.97 1176 GLY A C 1
ATOM 9026 O O . GLY A 1 1176 ? -5.195 -51.006 -0.281 1.00 55.97 1176 GLY A O 1
ATOM 9027 N N . ASP A 1 1177 ? -7.008 -52.337 -0.408 1.00 55.84 1177 ASP A N 1
ATOM 9028 C CA . ASP A 1 1177 ? -7.992 -51.318 -0.035 1.00 55.84 1177 ASP A CA 1
ATOM 9029 C C . ASP A 1 1177 ? -7.862 -50.898 1.437 1.00 55.84 1177 ASP A C 1
ATOM 9031 O O . ASP A 1 1177 ? -7.879 -49.704 1.738 1.00 55.84 1177 ASP A O 1
ATOM 9035 N N . VAL A 1 1178 ? -7.627 -51.837 2.364 1.00 51.50 1178 VAL A N 1
ATOM 9036 C CA . VAL A 1 1178 ? -7.351 -51.513 3.780 1.00 51.50 1178 VAL A CA 1
ATOM 9037 C C . VAL A 1 1178 ? -6.078 -50.675 3.917 1.00 51.50 1178 VAL A C 1
ATOM 9039 O O . VAL A 1 1178 ? -6.056 -49.699 4.668 1.00 51.50 1178 VAL A O 1
ATOM 9042 N N . ARG A 1 1179 ? -5.026 -50.997 3.154 1.00 57.81 1179 ARG A N 1
ATOM 9043 C CA . ARG A 1 1179 ? -3.790 -50.204 3.121 1.00 57.81 1179 ARG A CA 1
ATOM 9044 C C . ARG A 1 1179 ? -4.023 -48.809 2.535 1.00 57.81 1179 ARG A C 1
ATOM 9046 O O . ARG A 1 1179 ? -3.487 -47.844 3.067 1.00 57.81 1179 ARG A O 1
ATOM 9053 N N . ALA A 1 1180 ? -4.849 -48.680 1.498 1.00 58.78 1180 ALA A N 1
ATOM 9054 C CA . ALA A 1 1180 ? -5.214 -47.384 0.928 1.00 58.78 1180 ALA A CA 1
ATOM 9055 C C . ALA A 1 1180 ? -6.040 -46.524 1.903 1.00 58.78 1180 ALA A C 1
ATOM 9057 O O . ALA A 1 1180 ? -5.826 -45.314 1.988 1.00 58.78 1180 ALA A O 1
ATOM 9058 N N . VAL A 1 1181 ? -6.944 -47.137 2.675 1.00 54.62 1181 VAL A N 1
ATOM 9059 C CA . VAL A 1 1181 ? -7.722 -46.457 3.725 1.00 54.62 1181 VAL A CA 1
ATOM 9060 C C . VAL A 1 1181 ? -6.823 -46.033 4.888 1.00 54.62 1181 VAL A C 1
ATOM 9062 O O . VAL A 1 1181 ? -6.945 -44.906 5.367 1.00 54.62 1181 VAL A O 1
ATOM 9065 N N . LEU A 1 1182 ? -5.868 -46.875 5.290 1.00 53.22 1182 LEU A N 1
ATOM 9066 C CA . LEU A 1 1182 ? -4.858 -46.535 6.293 1.00 53.22 1182 LEU A CA 1
ATOM 9067 C C . LEU A 1 1182 ? -3.952 -45.387 5.853 1.00 53.22 1182 LEU A C 1
ATOM 9069 O O . LEU A 1 1182 ? -3.781 -44.422 6.596 1.00 53.22 1182 LEU A O 1
ATOM 9073 N N . ASP A 1 1183 ? -3.438 -45.450 4.624 1.00 57.00 1183 ASP A N 1
ATOM 9074 C CA . ASP A 1 1183 ? -2.617 -44.392 4.034 1.00 57.00 1183 ASP A CA 1
ATOM 9075 C C . ASP A 1 1183 ? -3.414 -43.083 3.896 1.00 57.00 1183 ASP A C 1
ATOM 9077 O O . ASP A 1 1183 ? -2.861 -41.995 4.063 1.00 57.00 1183 ASP A O 1
ATOM 9081 N N . SER A 1 1184 ? -4.719 -43.164 3.617 1.00 51.94 1184 SER A N 1
ATOM 9082 C CA . SER A 1 1184 ? -5.608 -42.001 3.533 1.00 51.94 1184 SER A CA 1
ATOM 9083 C C . SER A 1 1184 ? -5.904 -41.391 4.908 1.00 51.94 1184 SER A C 1
ATOM 9085 O O . SER A 1 1184 ? -5.869 -40.168 5.048 1.00 51.94 1184 SER A O 1
ATOM 9087 N N . SER A 1 1185 ? -6.164 -42.211 5.930 1.00 48.91 1185 SER A N 1
ATOM 9088 C CA . SER A 1 1185 ? -6.407 -41.751 7.305 1.00 48.91 1185 SER A CA 1
ATOM 9089 C C . SER A 1 1185 ? -5.143 -41.186 7.961 1.00 48.91 1185 SER A C 1
ATOM 9091 O O . SER A 1 1185 ? -5.222 -40.159 8.633 1.00 48.91 1185 SER A O 1
ATOM 9093 N N . ALA A 1 1186 ? -3.970 -41.776 7.704 1.00 50.84 1186 ALA A N 1
ATOM 9094 C CA . ALA A 1 1186 ? -2.682 -41.271 8.186 1.00 50.84 1186 ALA A CA 1
ATOM 9095 C C . ALA A 1 1186 ? -2.319 -39.913 7.561 1.00 50.84 1186 ALA A C 1
ATOM 9097 O O . ALA A 1 1186 ? -1.885 -39.005 8.268 1.00 50.84 1186 ALA A O 1
ATOM 9098 N N . ARG A 1 1187 ? -2.580 -39.725 6.255 1.00 52.78 1187 ARG A N 1
ATOM 9099 C CA . ARG A 1 1187 ? -2.390 -38.431 5.564 1.00 52.78 1187 ARG A CA 1
ATOM 9100 C C . ARG A 1 1187 ? -3.348 -37.344 6.041 1.00 52.78 1187 ARG A C 1
ATOM 9102 O O . ARG A 1 1187 ? -3.008 -36.170 5.967 1.00 52.78 1187 ARG A O 1
ATOM 9109 N N . ALA A 1 1188 ? -4.542 -37.714 6.500 1.00 45.81 1188 ALA A N 1
ATOM 9110 C CA . ALA A 1 1188 ? -5.514 -36.767 7.041 1.00 45.81 1188 ALA A CA 1
ATOM 9111 C C . ALA A 1 1188 ? -5.187 -36.318 8.479 1.00 45.81 1188 ALA A C 1
ATOM 9113 O O . ALA A 1 1188 ? -5.688 -35.280 8.905 1.00 45.81 1188 ALA A O 1
ATOM 9114 N N . ARG A 1 1189 ? -4.373 -37.091 9.215 1.00 46.09 1189 ARG A N 1
ATOM 9115 C CA . ARG A 1 1189 ? -4.028 -36.864 10.633 1.00 46.09 1189 ARG A CA 1
ATOM 9116 C C . ARG A 1 1189 ? -2.533 -36.562 10.874 1.00 46.09 1189 ARG A C 1
ATOM 9118 O O . ARG A 1 1189 ? -2.125 -36.465 12.021 1.00 46.09 1189 ARG A O 1
ATOM 9125 N N . ASP A 1 1190 ? -1.744 -36.391 9.809 1.00 45.16 1190 ASP A N 1
ATOM 9126 C CA . ASP A 1 1190 ? -0.317 -36.001 9.828 1.00 45.16 1190 ASP A CA 1
ATOM 9127 C C . ASP A 1 1190 ? 0.605 -36.953 10.629 1.00 45.16 1190 ASP A C 1
ATOM 9129 O O . ASP A 1 1190 ? 1.565 -36.543 11.281 1.00 45.16 1190 ASP A O 1
ATOM 9133 N N . VAL A 1 1191 ? 0.312 -38.259 10.581 1.00 45.28 1191 VAL A N 1
ATOM 9134 C CA . VAL A 1 1191 ? 1.090 -39.301 11.278 1.00 45.28 1191 VAL A CA 1
ATOM 9135 C C . VAL A 1 1191 ? 2.335 -39.689 10.449 1.00 45.28 1191 VAL A C 1
ATOM 9137 O O . VAL A 1 1191 ? 2.202 -39.914 9.240 1.00 45.28 1191 VAL A O 1
ATOM 9140 N N . PRO A 1 1192 ? 3.540 -39.810 11.047 1.00 48.53 1192 PRO A N 1
ATOM 9141 C CA . PRO A 1 1192 ? 4.770 -40.179 10.337 1.00 48.53 1192 PRO A CA 1
ATOM 9142 C C . PRO A 1 1192 ? 4.683 -41.521 9.585 1.00 48.53 1192 PRO A C 1
ATOM 9144 O O . PRO A 1 1192 ? 4.180 -42.525 10.093 1.00 48.53 1192 PRO A O 1
ATOM 9147 N N . GLY A 1 1193 ? 5.204 -41.564 8.351 1.00 50.62 1193 GLY A N 1
ATOM 9148 C CA . GLY A 1 1193 ? 5.062 -42.721 7.451 1.00 50.62 1193 GLY A CA 1
ATOM 9149 C C . GLY A 1 1193 ? 5.750 -44.015 7.921 1.00 50.62 1193 GLY A C 1
ATOM 9150 O O . GLY A 1 1193 ? 5.359 -45.108 7.513 1.00 50.62 1193 GLY A O 1
ATOM 9151 N N . ASP A 1 1194 ? 6.746 -43.920 8.800 1.00 50.59 1194 ASP A N 1
ATOM 9152 C CA . ASP A 1 1194 ? 7.440 -45.056 9.418 1.00 50.59 1194 ASP A CA 1
ATOM 9153 C C . ASP A 1 1194 ? 6.584 -45.783 10.473 1.00 50.59 1194 ASP A C 1
ATOM 9155 O O . ASP A 1 1194 ? 6.768 -46.978 10.723 1.00 50.59 1194 ASP A O 1
ATOM 9159 N N . GLU A 1 1195 ? 5.614 -45.093 11.073 1.00 47.19 1195 GLU A N 1
ATOM 9160 C CA . GLU A 1 1195 ? 4.683 -45.664 12.047 1.00 47.19 1195 GLU A CA 1
ATOM 9161 C C . GLU A 1 1195 ? 3.555 -46.444 11.354 1.00 47.19 1195 GLU A C 1
ATOM 9163 O O . GLU A 1 1195 ? 3.240 -47.570 11.746 1.00 47.19 1195 GLU A O 1
ATOM 9168 N N . VAL A 1 1196 ? 3.056 -45.922 10.226 1.00 51.56 1196 VAL A N 1
ATOM 9169 C CA . VAL A 1 1196 ? 2.132 -46.628 9.315 1.00 51.56 1196 VAL A CA 1
ATOM 9170 C C . VAL A 1 1196 ? 2.767 -47.919 8.788 1.00 51.56 1196 VAL A C 1
ATOM 9172 O O . VAL A 1 1196 ? 2.128 -48.974 8.772 1.00 51.56 1196 VAL A O 1
ATOM 9175 N N . GLY A 1 1197 ? 4.057 -47.869 8.431 1.00 51.03 1197 GLY A N 1
ATOM 9176 C CA . GLY A 1 1197 ? 4.826 -49.044 8.015 1.00 51.03 1197 GLY A CA 1
ATOM 9177 C C . GLY A 1 1197 ? 4.944 -50.121 9.103 1.00 51.03 1197 GLY A C 1
ATOM 9178 O O . GLY A 1 1197 ? 4.844 -51.311 8.799 1.00 51.03 1197 GLY A O 1
ATOM 9179 N N . ARG A 1 1198 ? 5.095 -49.728 10.377 1.00 53.09 1198 ARG A N 1
ATOM 9180 C CA . ARG A 1 1198 ? 5.156 -50.658 11.524 1.00 53.09 1198 ARG A CA 1
ATOM 9181 C C . ARG A 1 1198 ? 3.811 -51.322 11.819 1.00 53.09 1198 ARG A C 1
ATOM 9183 O O . ARG A 1 1198 ? 3.779 -52.532 12.043 1.00 53.09 1198 ARG A O 1
ATOM 9190 N N . VAL A 1 1199 ? 2.710 -50.571 11.763 1.00 48.53 1199 VAL A N 1
ATOM 9191 C CA . VAL A 1 1199 ? 1.349 -51.116 11.929 1.00 48.53 1199 VAL A CA 1
ATOM 9192 C C . VAL A 1 1199 ? 1.015 -52.086 10.789 1.00 48.53 1199 VAL A C 1
ATOM 9194 O O . VAL A 1 1199 ? 0.570 -53.205 11.045 1.00 48.53 1199 VAL A O 1
ATOM 9197 N N . ALA A 1 1200 ? 1.332 -51.727 9.539 1.00 53.72 1200 ALA A N 1
ATOM 9198 C CA . ALA A 1 1200 ? 1.155 -52.607 8.382 1.00 53.72 1200 ALA A CA 1
ATOM 9199 C C . ALA A 1 1200 ? 1.986 -53.904 8.487 1.00 53.72 1200 ALA A C 1
ATOM 9201 O O . ALA A 1 1200 ? 1.490 -54.987 8.168 1.00 53.72 1200 ALA A O 1
ATOM 9202 N N . ALA A 1 1201 ? 3.221 -53.823 8.994 1.00 51.59 1201 ALA A N 1
ATOM 9203 C CA . ALA A 1 1201 ? 4.053 -54.997 9.265 1.00 51.59 1201 ALA A CA 1
ATOM 9204 C C . ALA A 1 1201 ? 3.477 -55.884 10.390 1.00 51.59 1201 ALA A C 1
ATOM 9206 O O . ALA A 1 1201 ? 3.553 -57.110 10.305 1.00 51.59 1201 ALA A O 1
ATOM 9207 N N . GLY A 1 1202 ? 2.852 -55.293 11.415 1.00 51.47 1202 GLY A N 1
ATOM 9208 C CA . GLY A 1 1202 ? 2.141 -56.020 12.473 1.00 51.47 1202 GLY A CA 1
ATOM 9209 C C . GLY A 1 1202 ? 0.906 -56.776 11.965 1.00 51.47 1202 GLY A C 1
ATOM 9210 O O . GLY A 1 1202 ? 0.691 -57.928 12.347 1.00 51.47 1202 GLY A O 1
ATOM 9211 N N . ILE A 1 1203 ? 0.143 -56.173 11.047 1.00 50.41 1203 ILE A N 1
ATOM 9212 C CA . ILE A 1 1203 ? -0.994 -56.817 10.364 1.00 50.41 1203 ILE A CA 1
ATOM 9213 C C . ILE A 1 1203 ? -0.505 -57.987 9.496 1.00 50.41 1203 ILE A C 1
ATOM 9215 O O . ILE A 1 1203 ? -1.072 -59.077 9.555 1.00 50.41 1203 ILE A O 1
ATOM 9219 N N . ALA A 1 1204 ? 0.598 -57.810 8.758 1.00 51.41 1204 ALA A N 1
ATOM 9220 C CA . ALA A 1 1204 ? 1.218 -58.883 7.978 1.00 51.41 1204 ALA A CA 1
ATOM 9221 C C . ALA A 1 1204 ? 1.733 -60.039 8.860 1.00 51.41 1204 ALA A C 1
ATOM 9223 O O . ALA A 1 1204 ? 1.670 -61.200 8.460 1.00 51.41 1204 ALA A O 1
ATOM 9224 N N . ARG A 1 1205 ? 2.185 -59.747 10.087 1.00 47.34 1205 ARG A N 1
ATOM 9225 C CA . ARG A 1 1205 ? 2.586 -60.768 11.067 1.00 47.34 1205 ARG A CA 1
ATOM 9226 C C . ARG A 1 1205 ? 1.385 -61.545 11.619 1.00 47.34 1205 ARG A C 1
ATOM 9228 O O . ARG A 1 1205 ? 1.455 -62.765 11.710 1.00 47.34 1205 ARG A O 1
ATOM 9235 N N . ARG A 1 1206 ? 0.263 -60.867 11.906 1.00 47.50 1206 ARG A N 1
ATOM 9236 C CA . ARG A 1 1206 ? -0.997 -61.529 12.301 1.00 47.50 1206 ARG A CA 1
ATOM 9237 C C . ARG A 1 1206 ? -1.618 -62.345 11.164 1.00 47.50 1206 ARG A C 1
ATOM 9239 O O . ARG A 1 1206 ? -2.227 -63.368 11.456 1.00 47.50 1206 ARG A O 1
ATOM 9246 N N . ARG A 1 1207 ? -1.427 -61.968 9.891 1.00 44.25 1207 ARG A N 1
ATOM 9247 C CA . ARG A 1 1207 ? -1.798 -62.795 8.720 1.00 44.25 1207 ARG A CA 1
ATOM 9248 C C . ARG A 1 1207 ? -1.126 -64.171 8.787 1.00 44.25 1207 ARG A C 1
ATOM 9250 O O . ARG A 1 1207 ? -1.816 -65.176 8.690 1.00 44.25 1207 ARG A O 1
ATOM 9257 N N . ALA A 1 1208 ? 0.175 -64.216 9.084 1.00 46.06 1208 ALA A N 1
ATOM 9258 C CA . ALA A 1 1208 ? 0.908 -65.476 9.232 1.00 46.06 1208 ALA A CA 1
ATOM 9259 C C . ALA A 1 1208 ? 0.428 -66.329 10.427 1.00 46.06 1208 ALA A C 1
ATOM 9261 O O . ALA A 1 1208 ? 0.415 -67.553 10.343 1.00 46.06 1208 ALA A O 1
ATOM 9262 N N . GLU A 1 1209 ? -0.008 -65.704 11.526 1.00 41.06 1209 GLU A N 1
ATOM 9263 C CA . GLU A 1 1209 ? -0.572 -66.415 12.689 1.00 41.06 1209 GLU A CA 1
ATOM 9264 C C . GLU A 1 1209 ? -2.026 -66.879 12.473 1.00 41.06 1209 GLU A C 1
ATOM 9266 O O . GLU A 1 1209 ? -2.447 -67.884 13.050 1.00 41.06 1209 GLU A O 1
ATOM 9271 N N . THR A 1 1210 ? -2.798 -66.166 11.644 1.00 42.91 1210 THR A N 1
ATOM 9272 C CA . THR A 1 1210 ? -4.215 -66.463 11.362 1.00 42.91 1210 THR A CA 1
ATOM 9273 C C . THR A 1 1210 ? -4.355 -67.537 10.281 1.00 42.91 1210 THR A C 1
ATOM 9275 O O . THR A 1 1210 ? -5.167 -68.447 10.450 1.00 42.91 1210 THR A O 1
ATOM 9278 N N . ASP A 1 1211 ? -3.483 -67.538 9.264 1.00 41.41 1211 ASP A N 1
ATOM 9279 C CA . ASP A 1 1211 ? -3.374 -68.637 8.289 1.00 41.41 1211 ASP A CA 1
ATOM 9280 C C . ASP A 1 1211 ? -3.022 -69.974 8.979 1.00 41.41 1211 ASP A C 1
ATOM 9282 O O . ASP A 1 1211 ? -3.485 -71.031 8.562 1.00 41.41 1211 ASP A O 1
ATOM 9286 N N . MET A 1 1212 ? -2.304 -69.939 10.113 1.00 33.81 1212 MET A N 1
ATOM 9287 C CA . MET A 1 1212 ? -1.991 -71.132 10.917 1.00 33.81 1212 MET A CA 1
ATOM 9288 C C . MET A 1 1212 ? -3.176 -71.639 11.768 1.00 33.81 1212 MET A C 1
ATOM 9290 O O . MET A 1 1212 ? -3.162 -72.779 12.231 1.00 33.81 1212 MET A O 1
ATOM 9294 N N . ARG A 1 1213 ? -4.208 -70.812 11.996 1.00 35.22 1213 ARG A N 1
ATOM 9295 C CA . ARG A 1 1213 ? -5.413 -71.177 12.771 1.00 35.22 1213 ARG A CA 1
ATOM 9296 C C . ARG A 1 1213 ? -6.588 -71.612 11.896 1.00 35.22 1213 ARG A C 1
ATOM 9298 O O . ARG A 1 1213 ? -7.401 -72.414 12.356 1.00 35.22 1213 ARG A O 1
ATOM 9305 N N . ILE A 1 1214 ? -6.661 -71.144 10.650 1.00 35.34 1214 ILE A N 1
ATOM 9306 C CA . ILE A 1 1214 ? -7.725 -71.518 9.703 1.00 35.34 1214 ILE A CA 1
ATOM 9307 C C . ILE A 1 1214 ? -7.619 -72.999 9.287 1.00 35.34 1214 ILE A C 1
ATOM 9309 O O . ILE A 1 1214 ? -8.646 -73.649 9.088 1.00 35.34 1214 ILE A O 1
ATOM 9313 N N . ASP A 1 1215 ? -6.419 -73.587 9.315 1.00 34.34 1215 ASP A N 1
ATOM 9314 C CA . ASP A 1 1215 ? -6.220 -75.024 9.052 1.00 34.34 1215 ASP A CA 1
ATOM 9315 C C . ASP A 1 1215 ? -6.718 -75.933 10.205 1.00 34.34 1215 ASP A C 1
ATOM 9317 O O . ASP A 1 1215 ? -6.957 -77.127 10.027 1.00 34.34 1215 ASP A O 1
ATOM 9321 N N . VAL A 1 1216 ? -6.955 -75.368 11.399 1.00 33.38 1216 VAL A N 1
ATOM 9322 C CA . VAL A 1 1216 ? -7.424 -76.110 12.590 1.00 33.38 1216 VAL A CA 1
ATOM 9323 C C . VAL A 1 1216 ? -8.941 -75.976 12.808 1.00 33.38 1216 VAL A C 1
ATOM 9325 O O . VAL A 1 1216 ? -9.551 -76.847 13.427 1.00 33.38 1216 VAL A O 1
ATOM 9328 N N . ALA A 1 1217 ? -9.589 -74.935 12.272 1.00 31.73 1217 ALA A N 1
ATOM 9329 C CA . ALA A 1 1217 ? -10.997 -74.629 12.556 1.00 31.73 1217 ALA A CA 1
ATOM 9330 C C . ALA A 1 1217 ? -12.023 -75.290 11.608 1.00 31.73 1217 ALA A C 1
ATOM 9332 O O . ALA A 1 1217 ? -13.213 -75.308 11.918 1.00 31.73 1217 ALA A O 1
ATOM 9333 N N . CYS A 1 1218 ? -11.602 -75.904 10.497 1.00 33.62 1218 CYS A N 1
ATOM 9334 C CA . CYS A 1 1218 ? -12.509 -76.499 9.499 1.00 33.62 1218 CYS A CA 1
ATOM 9335 C C . CYS A 1 1218 ? -13.147 -77.855 9.905 1.00 33.62 1218 CYS A C 1
ATOM 9337 O O . CYS A 1 1218 ? -13.465 -78.669 9.039 1.00 33.62 1218 CYS A O 1
ATOM 9339 N N . ARG A 1 1219 ? -13.334 -78.152 11.202 1.00 37.25 1219 ARG A N 1
ATOM 9340 C CA . ARG A 1 1219 ? -13.848 -79.464 11.665 1.00 37.25 1219 ARG A CA 1
ATOM 9341 C C . ARG A 1 1219 ? -14.941 -79.447 12.740 1.00 37.25 1219 ARG A C 1
ATOM 9343 O O . ARG A 1 1219 ? -15.111 -80.464 13.404 1.00 37.25 1219 ARG A O 1
ATOM 9350 N N . LEU A 1 1220 ? -15.729 -78.381 12.898 1.00 36.72 1220 LEU A N 1
ATOM 9351 C CA . LEU A 1 1220 ? -16.903 -78.426 13.789 1.00 36.72 1220 LEU A CA 1
ATOM 9352 C C . LEU A 1 1220 ? -18.193 -78.005 13.071 1.00 36.72 1220 LEU A C 1
ATOM 9354 O O . LEU A 1 1220 ? -18.225 -77.043 12.310 1.00 36.72 1220 LEU A O 1
ATOM 9358 N N . ASN A 1 1221 ? -19.244 -78.801 13.277 1.00 39.50 1221 ASN A N 1
ATOM 9359 C CA . ASN A 1 1221 ? -20.538 -78.729 12.595 1.00 39.50 1221 ASN A CA 1
ATOM 9360 C C . ASN A 1 1221 ? -21.441 -77.633 13.219 1.00 39.50 1221 ASN A C 1
ATOM 9362 O O . ASN A 1 1221 ? -21.449 -77.490 14.445 1.00 39.50 1221 ASN A O 1
ATOM 9366 N N . PRO A 1 1222 ? -22.257 -76.919 12.410 1.00 43.59 1222 PRO A N 1
ATOM 9367 C CA . PRO A 1 1222 ? -23.236 -75.904 12.836 1.00 43.59 1222 PRO A CA 1
ATOM 9368 C C . PRO A 1 1222 ? -24.115 -76.226 14.061 1.00 43.59 1222 PRO A C 1
ATOM 9370 O O . PRO A 1 1222 ? -24.594 -75.310 14.731 1.00 43.59 1222 PRO A O 1
ATOM 9373 N N . ALA A 1 1223 ? -24.329 -77.503 14.388 1.00 39.41 1223 ALA A N 1
ATOM 9374 C CA . ALA A 1 1223 ? -25.138 -77.921 15.534 1.00 39.41 1223 ALA A CA 1
ATOM 9375 C C . ALA A 1 1223 ? -24.547 -77.531 16.910 1.00 39.41 1223 ALA A C 1
ATOM 9377 O O . ALA A 1 1223 ? -25.306 -77.326 17.858 1.00 39.41 1223 ALA A O 1
ATOM 9378 N N . GLU A 1 1224 ? -23.226 -77.358 17.037 1.00 45.47 1224 GLU A N 1
ATOM 9379 C CA . GLU A 1 1224 ? -22.602 -76.958 18.312 1.00 45.47 1224 GLU A CA 1
ATOM 9380 C C . GLU A 1 1224 ? -22.664 -75.440 18.561 1.00 45.47 1224 GLU A C 1
ATOM 9382 O O . GLU A 1 1224 ? -22.769 -75.002 19.710 1.00 45.47 1224 GLU A O 1
ATOM 9387 N N . MET A 1 1225 ? -22.725 -74.622 17.501 1.00 44.03 1225 MET A N 1
ATOM 9388 C CA . MET A 1 1225 ? -22.912 -73.167 17.621 1.00 44.03 1225 MET A CA 1
ATOM 9389 C C . MET A 1 1225 ? -24.294 -72.794 18.175 1.00 44.03 1225 MET A C 1
ATOM 9391 O O . MET A 1 1225 ? -24.432 -71.790 18.878 1.00 44.03 1225 MET A O 1
ATOM 9395 N N . TYR A 1 1226 ? -25.319 -73.609 17.911 1.00 43.19 1226 TYR A N 1
ATOM 9396 C CA . TYR A 1 1226 ? -26.679 -73.336 18.386 1.00 43.19 1226 TYR A CA 1
ATOM 9397 C C . TYR A 1 1226 ? -26.833 -73.558 19.903 1.00 43.19 1226 TYR A C 1
ATOM 9399 O O . TYR A 1 1226 ? -27.622 -72.875 20.556 1.00 43.19 1226 TYR A O 1
ATOM 9407 N N . LEU A 1 1227 ? -26.027 -74.448 20.493 1.00 42.59 1227 LEU A N 1
ATOM 9408 C CA . LEU A 1 1227 ? -26.046 -74.748 21.930 1.00 42.59 1227 LEU A CA 1
ATOM 9409 C C . LEU A 1 1227 ? -25.291 -73.713 22.782 1.00 42.59 1227 LEU A C 1
ATOM 9411 O O . LEU A 1 1227 ? -25.629 -73.527 23.952 1.00 42.59 1227 LEU A O 1
ATOM 9415 N N . ALA A 1 1228 ? -24.336 -72.972 22.210 1.00 41.56 1228 ALA A N 1
ATOM 9416 C CA . ALA A 1 1228 ? -23.679 -71.858 22.901 1.00 41.56 1228 ALA A CA 1
ATOM 9417 C C . ALA A 1 1228 ? -24.632 -70.664 23.108 1.00 41.56 1228 ALA A C 1
ATOM 9419 O O . ALA A 1 1228 ? -24.606 -70.009 24.149 1.00 41.56 1228 ALA A O 1
ATOM 9420 N N . ARG A 1 1229 ? -25.545 -70.425 22.159 1.00 46.66 1229 ARG A N 1
ATOM 9421 C CA . ARG A 1 1229 ? -26.483 -69.288 22.174 1.00 46.66 1229 ARG A CA 1
ATOM 9422 C C . ARG A 1 1229 ? -27.578 -69.406 23.243 1.00 46.66 1229 ARG A C 1
ATOM 9424 O O . ARG A 1 1229 ? -28.078 -68.393 23.718 1.00 46.66 1229 ARG A O 1
ATOM 9431 N N . ALA A 1 1230 ? -27.897 -70.628 23.671 1.00 40.94 1230 ALA A N 1
ATOM 9432 C CA . ALA A 1 1230 ? -28.859 -70.902 24.741 1.00 40.94 1230 ALA A CA 1
ATOM 9433 C C . ALA A 1 1230 ? -28.238 -70.882 26.154 1.00 40.94 1230 ALA A C 1
ATOM 9435 O O . ALA A 1 1230 ? -28.970 -70.852 27.140 1.00 40.94 1230 ALA A O 1
ATOM 9436 N N . ARG A 1 1231 ? -26.901 -70.883 26.277 1.00 35.38 1231 ARG A N 1
ATOM 9437 C CA . ARG A 1 1231 ? -26.206 -70.994 27.573 1.00 35.38 1231 ARG A CA 1
ATOM 9438 C C . ARG A 1 1231 ? -25.808 -69.647 28.198 1.00 35.38 1231 ARG A C 1
ATOM 9440 O O . ARG A 1 1231 ? -25.476 -69.630 29.378 1.00 35.38 1231 ARG A O 1
ATOM 9447 N N . TYR A 1 1232 ? -25.877 -68.539 27.449 1.00 41.41 1232 TYR A N 1
ATOM 9448 C CA . TYR A 1 1232 ? -25.375 -67.219 27.884 1.00 41.41 1232 TYR A CA 1
ATOM 9449 C C . TYR A 1 1232 ? -26.390 -66.057 27.840 1.00 41.41 1232 TYR A C 1
ATOM 9451 O O . TYR A 1 1232 ? -25.982 -64.921 28.030 1.00 41.41 1232 TYR A O 1
ATOM 9459 N N . GLY A 1 1233 ? -27.682 -66.335 27.611 1.00 45.59 1233 GLY A N 1
ATOM 9460 C CA . GLY A 1 1233 ? -28.836 -65.425 27.772 1.00 45.59 1233 GLY A CA 1
ATOM 9461 C C . GLY A 1 1233 ? -28.587 -63.911 27.655 1.00 45.59 1233 GLY A C 1
ATOM 9462 O O . GLY A 1 1233 ? -28.410 -63.250 28.674 1.00 45.59 1233 GLY A O 1
ATOM 9463 N N . VAL A 1 1234 ? -28.666 -63.353 26.440 1.00 35.66 1234 VAL A N 1
ATOM 9464 C CA . VAL A 1 1234 ? -28.607 -61.895 26.218 1.00 35.66 1234 VAL A CA 1
ATOM 9465 C C . VAL A 1 1234 ? -29.893 -61.398 25.550 1.00 35.66 1234 VAL A C 1
ATOM 9467 O O . VAL A 1 1234 ? -30.307 -61.910 24.509 1.00 35.66 1234 VAL A O 1
ATOM 9470 N N . ASP A 1 1235 ? -30.504 -60.423 26.221 1.00 36.28 1235 ASP A N 1
ATOM 9471 C CA . ASP A 1 1235 ? -31.775 -59.733 25.969 1.00 36.28 1235 ASP A CA 1
ATOM 9472 C C . ASP A 1 1235 ? -31.638 -58.658 24.854 1.00 36.28 1235 ASP A C 1
ATOM 9474 O O . ASP A 1 1235 ? -30.588 -58.009 24.793 1.00 36.28 1235 ASP A O 1
ATOM 9478 N N . PRO A 1 1236 ? -32.632 -58.443 23.962 1.00 41.12 1236 PRO A N 1
ATOM 9479 C CA . PRO A 1 1236 ? -32.501 -57.532 22.819 1.00 41.12 1236 PRO A CA 1
ATOM 9480 C C . PRO A 1 1236 ? -32.570 -56.016 23.100 1.00 41.12 1236 PRO A C 1
ATOM 9482 O O . PRO A 1 1236 ? -32.389 -55.257 22.150 1.00 41.12 1236 PRO A O 1
ATOM 9485 N N . ASP A 1 1237 ? -32.817 -55.541 24.328 1.00 37.94 1237 ASP A N 1
ATOM 9486 C CA . ASP A 1 1237 ? -33.235 -54.137 24.562 1.00 37.94 1237 ASP A CA 1
ATOM 9487 C C . ASP A 1 1237 ? -32.289 -53.257 25.414 1.00 37.94 1237 ASP A C 1
ATOM 9489 O O . ASP A 1 1237 ? -32.718 -52.365 26.150 1.00 37.94 1237 ASP A O 1
ATOM 9493 N N . PHE A 1 1238 ? -30.968 -53.427 25.286 1.00 31.88 1238 PHE A N 1
ATOM 9494 C CA . PHE A 1 1238 ? -29.991 -52.615 26.032 1.00 31.88 1238 PHE A CA 1
ATOM 9495 C C . PHE A 1 1238 ? -28.923 -51.953 25.146 1.00 31.88 1238 PHE A C 1
ATOM 9497 O O . PHE A 1 1238 ? -27.755 -52.319 25.192 1.00 31.88 1238 PHE A O 1
ATOM 9504 N N . SER A 1 1239 ? -29.303 -50.943 24.349 1.00 31.86 1239 SER A N 1
ATOM 9505 C CA . SER A 1 1239 ? -28.370 -49.870 23.931 1.00 31.86 1239 SER A CA 1
ATOM 9506 C C . SER A 1 1239 ? -29.086 -48.646 23.331 1.00 31.86 1239 SER A C 1
ATOM 9508 O O . SER A 1 1239 ? -29.007 -48.355 22.138 1.00 31.86 1239 SER A O 1
ATOM 9510 N N . ARG A 1 1240 ? -29.799 -47.883 24.172 1.00 31.78 1240 ARG A N 1
ATOM 9511 C CA . ARG A 1 1240 ? -30.211 -46.493 23.865 1.00 31.78 1240 ARG A CA 1
ATOM 9512 C C . ARG A 1 1240 ? -29.616 -45.441 24.805 1.00 31.78 1240 ARG A C 1
ATOM 9514 O O . ARG A 1 1240 ? -30.011 -44.283 24.723 1.00 31.78 1240 ARG A O 1
ATOM 9521 N N . GLN A 1 1241 ? -28.653 -45.786 25.664 1.00 31.66 1241 GLN A N 1
ATOM 9522 C CA . GLN A 1 1241 ? -28.211 -44.853 26.713 1.00 31.66 1241 GLN A CA 1
ATOM 9523 C C . GLN A 1 1241 ? -26.695 -44.697 26.919 1.00 31.66 1241 GLN A C 1
ATOM 9525 O O . GLN A 1 1241 ? -26.304 -44.004 27.848 1.00 31.66 1241 GLN A O 1
ATOM 9530 N N . GLN A 1 1242 ? -25.826 -45.215 26.042 1.00 31.20 1242 GLN A N 1
ATOM 9531 C CA . GLN A 1 1242 ? -24.380 -44.927 26.121 1.00 31.20 1242 GLN A CA 1
ATOM 9532 C C . GLN A 1 1242 ? -23.685 -44.879 24.751 1.00 31.20 1242 GLN A C 1
ATOM 9534 O O . GLN A 1 1242 ? -22.787 -45.652 24.457 1.00 31.20 1242 GLN A O 1
ATOM 9539 N N . HIS A 1 1243 ? -24.084 -43.936 23.899 1.00 30.03 1243 HIS A N 1
ATOM 9540 C CA . HIS A 1 1243 ? -23.200 -43.447 22.825 1.00 30.03 1243 HIS A CA 1
ATOM 9541 C C . HIS A 1 1243 ? -23.309 -41.919 22.666 1.00 30.03 1243 HIS A C 1
ATOM 9543 O O . HIS A 1 1243 ? -23.287 -41.365 21.569 1.00 30.03 1243 HIS A O 1
ATOM 9549 N N . ARG A 1 1244 ? -23.469 -41.244 23.815 1.00 29.61 1244 ARG A N 1
ATOM 9550 C CA . ARG A 1 1244 ? -23.316 -39.793 24.008 1.00 29.61 1244 ARG A CA 1
ATOM 9551 C C . ARG A 1 1244 ? -22.191 -39.446 25.000 1.00 29.61 1244 ARG A C 1
ATOM 9553 O O . ARG A 1 1244 ? -22.160 -38.327 25.503 1.00 29.61 1244 ARG A O 1
ATOM 9560 N N . GLU A 1 1245 ? -21.281 -40.386 25.232 1.00 29.67 1245 GLU A N 1
ATOM 9561 C CA . GLU A 1 1245 ? -19.917 -40.114 25.720 1.00 29.67 1245 GLU A CA 1
ATOM 9562 C C . GLU A 1 1245 ? -18.916 -40.584 24.652 1.00 29.67 1245 GLU A C 1
ATOM 9564 O O . GLU A 1 1245 ? -17.843 -41.125 24.988 1.00 29.67 1245 GLU A O 1
#

pLDDT: mean 74.94, std 17.3, range [29.61, 97.75]

Sequence (1245 aa):
MREGELVETVRRGADSAFVTDRAVKAERQLLALMREGRGNAVPLADATTVGARLEGGRLTDGQRAAARTLVLAEDAIVGVQGHAGSGKTAMLREAAALAGERRILGLAPSASAARVLAREAGVEAWTLQRFLARHGDLSDPDRLARGREEFGGALLAVDEASMVDTARMEALLRTARTLGAARVALVGDTAQLRAVDAGQPFRLLQRAGMETAVMDEVLRQRDPALREAVRRSREGAPGEAVEGLGERVREVPRGDLGAEAGRRWLALGHEERTDTAIMAPTHAIRREVNDAVREGLAAEGALHGRSLAIDRLVDRRLTRAQAADIRSWEAGDTVVFHRDAYGCRQDDVCTVTGVQDGKVVLATPGGERRFRPSGNSAWWCRLHDTEGIEIRAGDRIRWTRNRKASHGRHGLVNGGEAEVLDIGGQRVRFRDTEGHAFSLSRRDVQLRHLDHAWCTTVHAAQGATARSAIAVLDSAGAVDQALFHVELSRASEEFLLLTDDRAGLVEALEGRPGRDDGALEALGIDPERPPVIEPEIFEGLVADWRALERRAEETGRPVHDLPDHAEVMTRAAALSVIEDLPPDMRRTVDTMLEWQERRIAVERKARDLAARIHAHWRRWPELGWAARAAGRFPEDMPGHAAWRKDGAALLDEARAMQDRSQGSGRHDRPDREAAPGEAGLREGVAAIGRVRTLDDSGRFRRGWHALR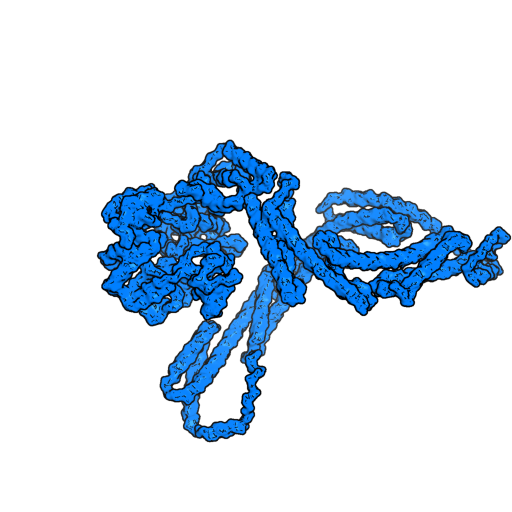ECARRDSVPELHCAGWAETARLGERLEGAEGLDADTARAVAGWKETRDRQEALAGEVRDLSGRADRWQARRQAGIRSVSLDPADPARRALQEEGARIVAEAGAMLADGSPHGPHLDAMPDEAAELRRSLPAVRDAHGQDRRDGFTWLAGEVREGASDRRVPPFHAPRFGELMALAGEIARDPETSGRDGEIPRRWLVHGAESEALVREIRDWPRRADGLMKRYPGTGAAPEALAGWRAGAEREIAARGRLADGKGPHAAHLAAMPDSRDRLRESGDWLWRFVDRSLQEELRGREAEALRQADAAGGIAFDAPAWGALMEQFRELDAKDGLPDAVRGEAGRLKGLDARWKRDRADVAHVMDRADAATAARERLAPGWAGAWIAEAGETVRRGRALAEGMTERELAAHLAAAGRRPDALGRAMEGVGGLVAREAAERDRRRMEDDVLVLACAVSERVDAESPVHLDTLFGDVRAVLDSSARARDVPGDEVGRVAAGIARRRAETDMRIDVACRLNPAEMYLARARYGVDPDFSRQQHRE

Solvent-accessible surface area (backbone atoms only — not comparable to full-atom values): 67981 Å² total; per-residue (Å²): 74,75,82,58,57,34,43,82,34,78,46,94,95,49,100,71,36,72,38,44,46,66,53,38,50,36,53,51,50,40,53,48,55,46,59,72,22,52,76,68,20,65,52,56,42,58,69,69,63,51,48,61,54,57,73,75,48,95,64,52,73,33,35,43,49,30,24,46,48,76,32,52,38,40,39,22,44,36,38,30,48,33,45,75,49,34,48,66,49,61,27,49,29,52,32,51,67,53,28,60,90,48,53,55,39,37,27,13,84,38,67,58,54,10,52,51,46,22,70,68,28,71,39,56,42,39,28,47,67,58,52,44,74,70,50,52,60,74,83,44,67,68,52,38,52,53,37,27,72,74,29,48,56,13,40,40,37,28,44,57,28,24,44,38,22,28,67,64,48,35,50,47,54,53,36,40,57,76,24,40,34,27,30,38,37,39,29,24,33,83,55,40,58,58,22,92,52,69,46,46,42,50,54,50,42,48,48,53,65,41,58,61,32,56,19,75,64,61,71,48,42,74,34,67,57,57,41,49,24,46,51,31,26,61,75,73,35,47,52,62,17,55,57,58,47,48,88,35,49,42,74,37,61,71,94,44,44,27,40,49,54,16,50,56,50,67,71,45,55,78,72,55,42,75,40,41,43,36,36,17,77,44,76,65,47,29,46,41,20,35,52,36,37,48,53,50,35,42,74,74,55,59,40,37,84,48,76,43,80,35,69,20,58,44,73,68,76,67,49,70,67,47,46,26,35,66,86,73,61,52,60,72,38,32,35,38,24,74,35,72,48,87,93,43,47,55,70,40,74,29,37,28,70,33,73,56,98,85,19,45,30,30,48,43,100,89,44,80,40,76,41,61,49,41,74,74,65,21,65,34,40,46,57,27,49,76,44,84,44,75,49,35,15,63,37,47,30,23,28,69,49,72,40,79,61,50,98,95,42,82,57,41,46,42,72,38,50,32,37,28,67,40,58,54,99,62,35,38,31,34,28,39,86,87,68,53,73,49,71,44,50,74,83,41,69,64,72,24,28,49,45,75,47,70,32,43,42,47,83,74,45,62,93,51,75,31,47,24,30,42,37,46,51,50,31,91,54,92,59,22,32,12,58,53,34,46,56,58,52,26,27,25,59,41,66,37,38,39,26,47,36,69,67,52,32,34,53,34,28,74,75,25,66,65,70,76,72,37,53,48,46,41,68,71,40,47,64,74,58,47,70,80,84,51,69,66,60,57,52,47,50,54,50,51,49,54,48,42,52,51,50,18,65,76,67,75,42,59,51,65,67,40,86,65,36,63,58,52,52,53,52,41,56,45,53,69,68,30,88,85,52,53,71,68,60,42,51,51,38,51,48,56,54,51,50,51,52,55,52,53,53,51,42,54,52,32,39,52,52,22,51,53,44,46,59,58,52,66,48,50,63,54,46,50,48,53,15,58,75,69,78,45,54,50,78,76,37,93,58,36,70,56,51,53,52,53,53,50,53,53,47,53,54,50,48,58,51,56,56,59,73,72,67,73,95,81,84,90,78,96,82,76,80,69,54,75,32,48,48,50,29,50,52,32,51,52,52,51,50,55,53,50,53,53,53,49,44,56,53,29,51,51,42,50,51,51,22,55,48,43,16,65,74,70,74,44,63,45,77,77,26,91,60,32,74,62,29,47,59,41,38,61,66,53,61,87,50,85,87,66,54,75,67,47,51,51,48,44,52,52,52,48,50,56,53,52,52,52,53,48,52,54,45,51,50,48,46,53,36,48,48,43,52,48,48,49,48,48,50,66,60,37,71,77,78,48,63,62,50,62,83,36,67,72,49,44,53,51,54,58,50,52,54,47,50,54,49,57,53,48,54,50,71,32,91,88,26,94,48,38,79,60,39,71,71,35,58,65,65,43,48,48,37,64,58,50,47,59,56,46,55,52,48,58,55,44,51,50,51,48,41,27,53,45,63,19,48,62,79,57,54,93,64,92,84,69,91,76,79,92,65,94,40,102,57,32,73,58,48,28,52,52,38,48,54,59,75,69,54,86,86,74,85,71,88,80,90,70,72,77,69,73,64,69,65,65,66,67,62,58,62,60,53,63,54,58,67,68,54,41,70,61,52,56,52,50,60,48,68,75,58,85,62,102,76,68,56,70,70,58,47,49,54,49,47,54,47,51,52,45,53,47,49,53,45,46,29,39,69,72,48,49,64,101,60,10,79,63,44,75,74,37,62,72,64,43,48,58,61,42,57,60,43,57,54,54,45,56,56,51,50,55,53,50,50,53,49,52,50,52,40,52,51,46,7,43,51,48,5,60,75,69,64,45,47,35,80,78,17,70,49,31,52,51,48,55,48,53,45,53,58,48,76,69,42,87,85,69,56,67,67,58,53,47,58,48,50,51,53,53,52,50,54,56,45,54,54,48,52,43,50,50,52,48,51,39,50,52,49,42,53,47,45,53,56,49,58,78,69,57,64,99,82,67,56,68,66,54,41,55,54,44,51,50,43,37,52,51,49,50,50,51,60,73,74,39,54,73,67,57,48,27,21,44,30,44,76,68,78,36,56,65,63,44,62,61,52,42,39,51,51,48,49,52,51,42,53,52,49,52,51,52,49,52,50,50,51,49,54,49,53,48,51,53,50,51,50,59,47,54,69,50,67,78,59,83,77,96,82,50,64,71,58,54,51,49,49,52,50,51,51,50,56,51,52,32,68,74,66,75,53,63,70,72,56,57,52,50,53,53,50,51,51,56,52,49,48,61,57,46,62,66,46,58,79,69,62,85,79,75,66,76,74,61,64,61,57,56,65,73,73,67,76,82,77,94,87,83,83,90,83,80,88,88,124

Mean predicted aligned error: 22.27 Å

Foldseek 3Di:
DQLQQWFWFDDPPDPTDIDGPVLLVLLLLLLVLQLVQALQFDFLADPVLLVVVLVPDPADPLLSVQLCCLRHHSGQEAEAAEAQQLCLLVSLLSNVVRSPPAAEEEEEQFPVVQVVSCVRSVHHYDYLVVVCVQQLPPVDPVSLVVLLVVQAQHEYEYAQLQQDASVSSSSVSVRNVSSNHSHYYYYHHVLAAHHPDDDGSSVLCVLLPHHYRYSYDRPQAPDPLLVVLLVCLSVLNNLVSLVSCPPLEDADAPVCLLLVLLVVLLVDDPVVNVQEAEEEADPVSLVSNLVNNVVSCVVVVLFDDDKDKAFAWAFPPDDLVLLQDPVVDAFQWWKAFCACAQNDHHGFIWTFRGADPQWTWTQGPVGITTGRRHDCRSVRMTTTDTDMDMGGQNFKKFFQDWDDDDVQDDTHGHLWIWGFHHDDPFWTWIATPVRDIDIDGPPDSRVSGMDGDSHDYLVSCVVAAGQEYEYEDELPDPDESNSVSSRSSRHRYYYHYYYNDSVSNSVSHSVHNSDDQRSCVSLVQRSNCLDDDDVVLLVVLVVVVVVLVVVCVVVVADSSSDPCSSVSLSSLSSLCSDPPRPPVSNVVSVCSVVVSVVVSVLLVVLQVLLVVLVVLLVCLVVLCVVCVVVVHHSCVDVCSVVSVVSLVVSLVVLVVSVVVVVPDDDDDDDDNDDHPSNVSSVVSSVSSVLVVLVVLLVVLLVLLVVLVVCCVVVVAQSCPDPSNVVSVVSLVVNVPDPPDDPSSVVSSVVNVVSVVVLVVVLVVLVVLLVLLVVLLVVLVVCVPPFPLQCPGPVNVVSLVSLVVSLVVLCQCPDDPRPNVSSLVVVVVSVVSSVVSNVSSVVSSVVSLVSNLVVLLVVLQPPPVDDDRDDDDDPCSVVSNVVSNVVSPDPPPPDDDDDDPVVPPVLPVVLVVVVVVLVCVVVVVVVLCVVQPDDDDDPVVVVVSLCVLVCLLVVLVCCLVQHDSHSVNNVVPVVSSVVSVVVNVVSVVVVLVVVVVVLVVLLVVLCVQCVVVLADSLPRPSLVVSVVVLVVVVPDPPRDVVVVVVSVVSVVVNVVLVVLLVLLLVLLVQLVVLVVVVVVDDPPPCPVSLVSLVVSLVSLVVSVVVDDLSNQQNSCVVSVHHSCSSVVSSVVSVVVSVVSVLVVLLVVLVVVLVVLVVVVVVCVVDDDDPCPVVSVVVSLVVSVVSCVVSVHDPVSSVVSNVVVVVVVVVVVVCVVVPPDDDPVVVVVVVVPPDDDDPPDPPPPPD

Secondary structure (DSSP, 8-state):
-TTSSEEEE--TT-S-EEEEHHHHHHHHHHHHHHHHTTT-PPPSS-HHHHHHHHHTSS--HHHHHHHHHHHH-SSSEEEEEE-TTS-HHHHHHHHHHHTTTS-EEEEESSHHHHHHHHHHH-SEEEEHHHHHHHH---S-HHHHHHHHHHHTT-EEEETTGGGS-HHHHHHHHHHHHHHT-SEEEEEE-TTSPPPSSS--HHHHHHHTT--EEEE----S--SHHHHHHHHHHHTT-HHHHHHHTGGGEEE--GGGHHHHHHHHHHTS-HHHHHHEEEEESSHHHHHHHHHHHHHHHHHTT-SEEEEEEEEEEEE----HHHHHSGGG--TT-EEEESSSBTTB-TT-EEEEEEEETTEEEEEETTEEEEE---TTGGGGEEEEEEEEEEEEET-EEEESS-B--BTTB--B-TT-EEEEEEE-SSEEEEEETTS-EEEEETT-GGGGSEEE-SEEEHHHHTT--EEEEEEEE-TTSS--HHHHHHHHHHEEEEEEEEES-HHHHHHHHHH--S-PPPHHHHTT--SSSPPP--HHHHHHHHHHHHHHHHHHHHHT--GGGSTTHHHHHHHHHHHHT-TT--HHHHHHHHHHHHHHHHHHHHHHHHHHHHHHHHHHHTTHHHHHHHHHHTTS-GGGSTTHHHHHHHHHHHHHHHHHHHHHHH---SS--S--PPPHHHHHHHHHHHHHHHHHHHHHHHHHHHHHHHHHHHHHHHTS-GGGSTTHHHHHHHHHHHTT-TT--HHHHHHHHHHHHHHHHHHHHHHHHHHHHHHHHHHHHHHHHHTTTS-S-TT-HHHHHHHHHHHHHHHHHHHHTSTT-TTHHHHTT-HHHHHHHHHHHHHHHHHHHHHHHHHHHHHHHHTTS--TT--PPP---TTHHHHHHHHHHHTT-GGG------SGGGSSTTTTHHHHHHHHHHSHHHHHHHHHHT--STT--HHHHHHHHHHHHHHHHHHHHHHTT-STTHHHHTT-HHHHHHHHHHHHHHHHHHHHHHHHHHHHHHHHHHHHHHHHTS-GGGSHHHHHHHHHHHHHHTSTT--HHHHHHHHHHHHHHHHHHHHHHHHHHHHHHHHHHHHHHHH--TT-HHHHHHHHHHHHHHHHHHHHHS-HHHHHHHHHHTT--TTHHHHHHHHHHHHHHHHHHHHHHHHHHHHHHHHHHHHHHHHTSS-TT-HHHHHHHHHHHHHHHHHHHT--HHHHHHHHHHHHHHHHHHHHHHHHHTT--THHHHHHHTTS---S---SSSS--